Protein AF-0000000070206179 (afdb_homodimer)

Structure (mmCIF, N/CA/C/O backbone):
data_AF-0000000070206179-model_v1
#
loop_
_entity.id
_entity.type
_entity.pdbx_description
1 polymer 'Gastric intrinsic factor'
#
loop_
_atom_site.group_PDB
_atom_site.id
_atom_site.type_symbol
_atom_site.label_atom_id
_atom_site.label_alt_id
_atom_site.label_comp_id
_atom_site.label_asym_id
_atom_site.label_entity_id
_atom_site.label_seq_id
_atom_site.pdbx_PDB_ins_code
_atom_site.Cartn_x
_atom_site.Cartn_y
_atom_site.Cartn_z
_atom_site.occupancy
_atom_site.B_iso_or_equiv
_atom_site.auth_seq_id
_atom_site.auth_comp_id
_atom_site.auth_asym_id
_atom_site.auth_atom_id
_atom_site.pdbx_PDB_model_num
ATOM 1 N N . MET A 1 1 ? -82.312 15.484 5.508 1 25.94 1 MET A N 1
ATOM 2 C CA . MET A 1 1 ? -81.25 15.961 6.418 1 25.94 1 MET A CA 1
ATOM 3 C C . MET A 1 1 ? -79.938 15.32 6.102 1 25.94 1 MET A C 1
ATOM 5 O O . MET A 1 1 ? -79.75 14.102 6.215 1 25.94 1 MET A O 1
ATOM 9 N N . LEU A 1 2 ? -79.25 15.852 5.07 1 30.38 2 LEU A N 1
ATOM 10 C CA . LEU A 1 2 ? -78 15.516 4.398 1 30.38 2 LEU A CA 1
ATOM 11 C C . LEU A 1 2 ? -76.812 15.617 5.359 1 30.38 2 LEU A C 1
ATOM 13 O O . LEU A 1 2 ? -76.562 16.703 5.883 1 30.38 2 LEU A O 1
ATOM 17 N N . LEU A 1 3 ? -76.625 14.547 6.109 1 28.48 3 LEU A N 1
ATOM 18 C CA . LEU A 1 3 ? -75.562 14.422 7.086 1 28.48 3 LEU A CA 1
ATOM 19 C C . LEU A 1 3 ? -74.188 14.633 6.426 1 28.48 3 LEU A C 1
ATOM 21 O O . LEU A 1 3 ? -73.875 13.93 5.473 1 28.48 3 LEU A O 1
ATOM 25 N N . PHE A 1 4 ? -73.812 15.898 6.344 1 29.55 4 PHE A N 1
ATOM 26 C CA . PHE A 1 4 ? -72.5 16.344 5.91 1 29.55 4 PHE A CA 1
ATOM 27 C C . PHE A 1 4 ? -71.375 15.688 6.75 1 29.55 4 PHE A C 1
ATOM 29 O O . PHE A 1 4 ? -71.375 15.852 7.973 1 29.55 4 PHE A O 1
ATOM 36 N N . GLN A 1 5 ? -71.062 14.445 6.434 1 27.23 5 GLN A N 1
ATOM 37 C CA . GLN A 1 5 ? -69.938 13.773 7.062 1 27.23 5 GLN A CA 1
ATOM 38 C C . GLN A 1 5 ? -68.625 14.57 6.879 1 27.23 5 GLN A C 1
ATOM 40 O O . GLN A 1 5 ? -68.188 14.797 5.75 1 27.23 5 GLN A O 1
ATOM 45 N N . CYS A 1 6 ? -68.438 15.641 7.68 1 25.52 6 CYS A N 1
ATOM 46 C CA . CYS A 1 6 ? -67.188 16.406 7.711 1 25.52 6 CYS A CA 1
ATOM 47 C C . CYS A 1 6 ? -66 15.5 7.957 1 25.52 6 CYS A C 1
ATOM 49 O O . CYS A 1 6 ? -65.938 14.836 8.984 1 25.52 6 CYS A O 1
ATOM 51 N N . SER A 1 7 ? -65.562 14.875 6.891 1 27.3 7 SER A N 1
ATOM 52 C CA . SER A 1 7 ? -64.312 14.133 6.988 1 27.3 7 SER A CA 1
ATOM 53 C C . SER A 1 7 ? -63.188 15.016 7.516 1 27.3 7 SER A C 1
ATOM 55 O O . SER A 1 7 ? -62.875 16.031 6.91 1 27.3 7 SER A O 1
ATOM 57 N N . VAL A 1 8 ? -63.094 15.203 8.836 1 27.33 8 VAL A N 1
ATOM 58 C CA . VAL A 1 8 ? -61.969 15.891 9.461 1 27.33 8 VAL A CA 1
ATOM 59 C C . VAL A 1 8 ? -60.656 15.25 9.023 1 27.33 8 VAL A C 1
ATOM 61 O O . VAL A 1 8 ? -60.438 14.055 9.258 1 27.33 8 VAL A O 1
ATOM 64 N N . VAL A 1 9 ? -60.125 15.68 7.887 1 29.03 9 VAL A N 1
ATOM 65 C CA . VAL A 1 9 ? -58.781 15.312 7.504 1 29.03 9 VAL A CA 1
ATOM 66 C C . VAL A 1 9 ? -57.781 15.797 8.562 1 29.03 9 VAL A C 1
ATOM 68 O O . VAL A 1 9 ? -57.688 17 8.836 1 29.03 9 VAL A O 1
ATOM 71 N N . PHE A 1 10 ? -57.625 15.023 9.602 1 27.09 10 PHE A N 1
ATOM 72 C CA . PHE A 1 10 ? -56.531 15.32 10.523 1 27.09 10 PHE A CA 1
ATOM 73 C C . PHE A 1 10 ? -55.188 15.43 9.781 1 27.09 10 PHE A C 1
ATOM 75 O O . PHE A 1 10 ? -54.75 14.477 9.148 1 27.09 10 PHE A O 1
ATOM 82 N N . LEU A 1 11 ? -54.969 16.625 9.281 1 25.97 11 LEU A N 1
ATOM 83 C CA . LEU A 1 11 ? -53.594 16.922 8.883 1 25.97 11 LEU A CA 1
ATOM 84 C C . LEU A 1 11 ? -52.625 16.703 10.039 1 25.97 11 LEU A C 1
ATOM 86 O O . LEU A 1 11 ? -52.688 17.406 11.047 1 25.97 11 LEU A O 1
ATOM 90 N N . ILE A 1 12 ? -52.344 15.477 10.328 1 26.77 12 ILE A N 1
ATOM 91 C CA . ILE A 1 12 ? -51.219 15.281 11.25 1 26.77 12 ILE A CA 1
ATOM 92 C C . ILE A 1 12 ? -50 16.016 10.734 1 26.77 12 ILE A C 1
ATOM 94 O O . ILE A 1 12 ? -49.469 15.688 9.672 1 26.77 12 ILE A O 1
ATOM 98 N N . VAL A 1 13 ? -50 17.312 10.969 1 27.88 13 VAL A N 1
ATOM 99 C CA . VAL A 1 13 ? -48.688 17.969 10.867 1 27.88 13 VAL A CA 1
ATOM 100 C C . VAL A 1 13 ? -47.656 17.234 11.727 1 27.88 13 VAL A C 1
ATOM 102 O O . VAL A 1 13 ? -47.781 17.203 12.953 1 27.88 13 VAL A O 1
ATOM 105 N N . VAL A 1 14 ? -47.281 16.094 11.305 1 27.41 14 VAL A N 1
ATOM 106 C CA . VAL A 1 14 ? -46.094 15.562 11.977 1 27.41 14 VAL A CA 1
ATOM 107 C C . VAL A 1 14 ? -45.031 16.641 12.055 1 27.41 14 VAL A C 1
ATOM 109 O O . VAL A 1 14 ? -44.531 17.125 11.031 1 27.41 14 VAL A O 1
ATOM 112 N N . TYR A 1 15 ? -45.156 17.547 12.977 1 25.91 15 TYR A N 1
ATOM 113 C CA . TYR A 1 15 ? -43.969 18.281 13.375 1 25.91 15 TYR A CA 1
ATOM 114 C C . TYR A 1 15 ? -42.75 17.359 13.414 1 25.91 15 TYR A C 1
ATOM 116 O O . TYR A 1 15 ? -42.688 16.422 14.219 1 25.91 15 TYR A O 1
ATOM 124 N N . THR A 1 16 ? -42.375 16.891 12.266 1 28.03 16 THR A N 1
ATOM 125 C CA . THR A 1 16 ? -41 16.359 12.359 1 28.03 16 THR A CA 1
ATOM 126 C C . THR A 1 16 ? -40.125 17.281 13.203 1 28.03 16 THR A C 1
ATOM 128 O O . THR A 1 16 ? -40.062 18.484 12.953 1 28.03 16 THR A O 1
ATOM 131 N N . ASN A 1 17 ? -40.156 17.109 14.492 1 27.61 17 ASN A N 1
ATOM 132 C CA . ASN A 1 17 ? -39.125 17.656 15.391 1 27.61 17 ASN A CA 1
ATOM 133 C C . ASN A 1 17 ? -37.906 18.125 14.625 1 27.61 17 ASN A C 1
ATOM 135 O O . ASN A 1 17 ? -37.469 17.484 13.672 1 27.61 17 ASN A O 1
ATOM 139 N N . CYS A 1 18 ? -37.656 19.422 14.617 1 27.5 18 CYS A N 1
ATOM 140 C CA . CYS A 1 18 ? -36.531 20.25 14.203 1 27.5 18 CYS A CA 1
ATOM 141 C C . CYS A 1 18 ? -35.219 19.469 14.219 1 27.5 18 CYS A C 1
ATOM 143 O O . CYS A 1 18 ? -35.125 18.422 14.883 1 27.5 18 CYS A O 1
ATOM 145 N N . CYS A 1 19 ? -34.219 19.984 13.438 1 31.38 19 CYS A N 1
ATOM 146 C CA . CYS A 1 19 ? -32.781 19.766 13.312 1 31.38 19 CYS A CA 1
ATOM 147 C C . CYS A 1 19 ? -32.156 19.516 14.672 1 31.38 19 CYS A C 1
ATOM 149 O O . CYS A 1 19 ? -32.188 20.375 15.547 1 31.38 19 CYS A O 1
ATOM 151 N N . CYS A 1 20 ? -32.438 18.609 15.445 1 34.16 20 CYS A N 1
ATOM 152 C CA . CYS A 1 20 ? -31.641 18.281 16.625 1 34.16 20 CYS A CA 1
ATOM 153 C C . CYS A 1 20 ? -30.328 19.047 16.609 1 34.16 20 CYS A C 1
ATOM 155 O O . CYS A 1 20 ? -29.797 19.391 15.547 1 34.16 20 CYS A O 1
ATOM 157 N N . GLY A 1 21 ? -30.031 19.891 17.672 1 37.06 21 GLY A N 1
ATOM 158 C CA . GLY A 1 21 ? -28.875 20.688 18.062 1 37.06 21 GLY A CA 1
ATOM 159 C C . GLY A 1 21 ? -27.562 20.141 17.516 1 37.06 21 GLY A C 1
ATOM 160 O O . GLY A 1 21 ? -26.719 19.656 18.266 1 37.06 21 GLY A O 1
ATOM 161 N N . ALA A 1 22 ? -27.562 19.359 16.531 1 45.44 22 ALA A N 1
ATOM 162 C CA . ALA A 1 22 ? -26.25 18.969 16.016 1 45.44 22 ALA A CA 1
ATOM 163 C C . ALA A 1 22 ? -25.312 20.156 15.906 1 45.44 22 ALA A C 1
ATOM 165 O O . ALA A 1 22 ? -25.75 21.281 15.625 1 45.44 22 ALA A O 1
ATOM 166 N N . ASP A 1 23 ? -24.219 20.266 16.688 1 65.12 23 ASP A N 1
ATOM 167 C CA . ASP A 1 23 ? -23.141 21.25 16.578 1 65.12 23 ASP A CA 1
ATOM 168 C C . ASP A 1 23 ? -23.016 21.75 15.133 1 65.12 23 ASP A C 1
ATOM 170 O O . ASP A 1 23 ? -22.922 20.953 14.195 1 65.12 23 ASP A O 1
ATOM 174 N N . PRO A 1 24 ? -23.594 23.062 14.883 1 75.19 24 PRO A N 1
ATOM 175 C CA . PRO A 1 24 ? -23.562 23.641 13.539 1 75.19 24 PRO A CA 1
ATOM 176 C C . PRO A 1 24 ? -22.25 23.359 12.805 1 75.19 24 PRO A C 1
ATOM 178 O O . PRO A 1 24 ? -22.234 23.328 11.57 1 75.19 24 PRO A O 1
ATOM 181 N N . ASN A 1 25 ? -21.266 23.141 13.586 1 89.31 25 ASN A N 1
ATOM 182 C CA . ASN A 1 25 ? -19.984 22.906 12.922 1 89.31 25 ASN A CA 1
ATOM 183 C C . ASN A 1 25 ? -19.938 21.516 12.297 1 89.31 25 ASN A C 1
ATOM 185 O O . ASN A 1 25 ? -19.172 21.281 11.359 1 89.31 25 ASN A O 1
ATOM 189 N N . THR A 1 26 ? -20.812 20.609 12.82 1 83.25 26 THR A N 1
ATOM 190 C CA . THR A 1 26 ? -20.781 19.219 12.352 1 83.25 26 THR A CA 1
ATOM 191 C C . THR A 1 26 ? -21.188 19.141 10.875 1 83.25 26 THR A C 1
ATOM 193 O O . THR A 1 26 ? -20.562 18.422 10.094 1 83.25 26 THR A O 1
ATOM 196 N N . ALA A 1 27 ? -22.188 19.922 10.516 1 80.69 27 ALA A N 1
ATOM 197 C CA . ALA A 1 27 ? -22.625 19.938 9.125 1 80.69 27 ALA A CA 1
ATOM 198 C C . ALA A 1 27 ? -21.516 20.453 8.203 1 80.69 27 ALA A C 1
ATOM 200 O O . ALA A 1 27 ? -21.297 19.891 7.125 1 80.69 27 ALA A O 1
ATOM 201 N N . ALA A 1 28 ? -20.891 21.531 8.609 1 88.12 28 ALA A N 1
ATOM 202 C CA . ALA A 1 28 ? -19.797 22.094 7.816 1 88.12 28 ALA A CA 1
ATOM 203 C C . ALA A 1 28 ? -18.656 21.094 7.684 1 88.12 28 ALA A C 1
ATOM 205 O O . ALA A 1 28 ? -18.062 20.953 6.609 1 88.12 28 ALA A O 1
ATOM 206 N N . ILE A 1 29 ? -18.344 20.375 8.766 1 90.31 29 ILE A N 1
ATOM 207 C CA . ILE A 1 29 ? -17.281 19.375 8.773 1 90.31 29 ILE A CA 1
ATOM 208 C C . ILE A 1 29 ? -17.625 18.266 7.793 1 90.31 29 ILE A C 1
ATOM 210 O O . ILE A 1 29 ? -16.766 17.828 7.016 1 90.31 29 ILE A O 1
ATOM 214 N N . GLN A 1 30 ? -18.859 17.844 7.746 1 84.94 30 GLN A N 1
ATOM 215 C CA . GLN A 1 30 ? -19.281 16.766 6.855 1 84.94 30 GLN A CA 1
ATOM 216 C C . GLN A 1 30 ? -19.172 17.188 5.395 1 84.94 30 GLN A C 1
ATOM 218 O O . GLN A 1 30 ? -18.734 16.422 4.547 1 84.94 30 GLN A O 1
ATOM 223 N N . VAL A 1 31 ? -19.547 18.438 5.18 1 83.31 31 VAL A N 1
ATOM 224 C CA . VAL A 1 31 ? -19.453 18.953 3.822 1 83.31 31 VAL A CA 1
ATOM 225 C C . VAL A 1 31 ? -18 19 3.383 1 83.31 31 VAL A C 1
ATOM 227 O O . VAL A 1 31 ? -17.656 18.547 2.285 1 83.31 31 VAL A O 1
ATOM 230 N N . GLY A 1 32 ? -17.156 19.547 4.238 1 89.06 32 GLY A N 1
ATOM 231 C CA . GLY A 1 32 ? -15.742 19.609 3.924 1 89.06 32 GLY A CA 1
ATOM 232 C C . GLY A 1 32 ? -15.102 18.25 3.738 1 89.06 32 GLY A C 1
ATOM 233 O O . GLY A 1 32 ? -14.328 18.047 2.801 1 89.06 32 GLY A O 1
ATOM 234 N N . ALA A 1 33 ? -15.43 17.281 4.637 1 89.31 33 ALA A N 1
ATOM 235 C CA . ALA A 1 33 ? -14.898 15.93 4.551 1 89.31 33 ALA A CA 1
ATOM 236 C C . ALA A 1 33 ? -15.328 15.258 3.252 1 89.31 33 ALA A C 1
ATOM 238 O O . ALA A 1 33 ? -14.516 14.602 2.588 1 89.31 33 ALA A O 1
ATOM 239 N N . LYS A 1 34 ? -16.578 15.414 2.93 1 84.31 34 LYS A N 1
ATOM 240 C CA . LYS A 1 34 ? -17.094 14.828 1.696 1 84.31 34 LYS A CA 1
ATOM 241 C C . LYS A 1 34 ? -16.375 15.391 0.474 1 84.31 34 LYS A C 1
ATOM 243 O O . LYS A 1 34 ? -16.031 14.641 -0.443 1 84.31 34 LYS A O 1
ATOM 248 N N . GLU A 1 35 ? -16.188 16.719 0.478 1 85.31 35 GLU A N 1
ATOM 249 C CA . GLU A 1 35 ? -15.469 17.344 -0.625 1 85.31 35 GLU A CA 1
ATOM 250 C C . GLU A 1 35 ? -14.047 16.812 -0.733 1 85.31 35 GLU A C 1
ATOM 252 O O . GLU A 1 35 ? -13.555 16.547 -1.833 1 85.31 35 GLU A O 1
ATOM 257 N N . LEU A 1 36 ? -13.375 16.703 0.398 1 90.5 36 LEU A N 1
ATOM 258 C CA . LEU A 1 36 ? -12.016 16.188 0.427 1 90.5 36 LEU A CA 1
ATOM 259 C C . LEU A 1 36 ? -11.984 14.742 -0.089 1 90.5 36 LEU A C 1
ATOM 261 O O . LEU A 1 36 ? -11.125 14.398 -0.91 1 90.5 36 LEU A O 1
ATOM 265 N N . LEU A 1 37 ? -12.906 13.914 0.321 1 89.06 37 LEU A N 1
ATOM 266 C CA . LEU A 1 37 ? -12.961 12.508 -0.083 1 89.06 37 LEU A CA 1
ATOM 267 C C . LEU A 1 37 ? -13.266 12.383 -1.571 1 89.06 37 LEU A C 1
ATOM 269 O O . LEU A 1 37 ? -12.695 11.539 -2.258 1 89.06 37 LEU A O 1
ATOM 273 N N . ASN A 1 38 ? -14.078 13.203 -2.109 1 82.81 38 ASN A N 1
ATOM 274 C CA . ASN A 1 38 ? -14.445 13.172 -3.521 1 82.81 38 ASN A CA 1
ATOM 275 C C . ASN A 1 38 ? -13.297 13.641 -4.41 1 82.81 38 ASN A C 1
ATOM 277 O O . ASN A 1 38 ? -13.297 13.391 -5.617 1 82.81 38 ASN A O 1
ATOM 281 N N . SER A 1 39 ? -12.344 14.312 -3.752 1 84.88 39 SER A N 1
ATOM 282 C CA . SER A 1 39 ? -11.242 14.844 -4.539 1 84.88 39 SER A CA 1
ATOM 283 C C . SER A 1 39 ? -10.18 13.773 -4.789 1 84.88 39 SER A C 1
ATOM 285 O O . SER A 1 39 ? -9.227 14 -5.543 1 84.88 39 SER A O 1
ATOM 287 N N . ARG A 1 40 ? -10.344 12.57 -4.227 1 88.12 40 ARG A N 1
ATOM 288 C CA . ARG A 1 40 ? -9.391 11.477 -4.418 1 88.12 40 ARG A CA 1
ATOM 289 C C . ARG A 1 40 ? -9.359 11.031 -5.875 1 88.12 40 ARG A C 1
ATOM 291 O O . ARG A 1 40 ? -10.391 11 -6.543 1 88.12 40 ARG A O 1
ATOM 298 N N . LYS A 1 41 ? -8.195 10.773 -6.297 1 85.56 41 LYS A N 1
ATOM 299 C CA . LYS A 1 41 ? -7.957 10.039 -7.535 1 85.56 41 LYS A CA 1
ATOM 300 C C . LYS A 1 41 ? -7.297 8.688 -7.258 1 85.56 41 LYS A C 1
ATOM 302 O O . LYS A 1 41 ? -6.219 8.633 -6.66 1 85.56 41 LYS A O 1
ATOM 307 N N . ASN A 1 42 ? -7.945 7.602 -7.711 1 87.62 42 ASN A N 1
ATOM 308 C CA . ASN A 1 42 ? -7.469 6.254 -7.422 1 87.62 42 ASN A CA 1
ATOM 309 C C . ASN A 1 42 ? -7.211 6.059 -5.934 1 87.62 42 ASN A C 1
ATOM 311 O O . ASN A 1 42 ? -6.133 5.598 -5.539 1 87.62 42 ASN A O 1
ATOM 315 N N . TRP A 1 43 ? -8.109 6.664 -5.129 1 91.06 43 TRP A N 1
ATOM 316 C CA . TRP A 1 43 ? -8.188 6.484 -3.684 1 91.06 43 TRP A CA 1
ATOM 317 C C . TRP A 1 43 ? -7.043 7.203 -2.977 1 91.06 43 TRP A C 1
ATOM 319 O O . TRP A 1 43 ? -6.742 6.91 -1.817 1 91.06 43 TRP A O 1
ATOM 329 N N . SER A 1 44 ? -6.352 8.078 -3.625 1 94.31 44 SER A N 1
ATOM 330 C CA . SER A 1 44 ? -5.23 8.867 -3.119 1 94.31 44 SER A CA 1
ATOM 331 C C . SER A 1 44 ? -5.426 10.352 -3.406 1 94.31 44 SER A C 1
ATOM 333 O O . SER A 1 44 ? -6.195 10.727 -4.293 1 94.31 44 SER A O 1
ATOM 335 N N . TRP A 1 45 ? -4.805 11.195 -2.625 1 92.44 45 TRP A N 1
ATOM 336 C CA . TRP A 1 45 ? -4.891 12.641 -2.848 1 92.44 45 TRP A CA 1
ATOM 337 C C . TRP A 1 45 ? -3.643 13.148 -3.561 1 92.44 45 TRP A C 1
ATOM 339 O O . TRP A 1 45 ? -3.451 14.359 -3.697 1 92.44 45 TRP A O 1
ATOM 349 N N . GLY A 1 46 ? -2.76 12.195 -3.936 1 86.5 46 GLY A N 1
ATOM 350 C CA . GLY A 1 46 ? -1.579 12.586 -4.688 1 86.5 46 GLY A CA 1
ATOM 351 C C . GLY A 1 46 ? -0.315 12.609 -3.848 1 86.5 46 GLY A C 1
ATOM 352 O O . GLY A 1 46 ? -0.354 12.312 -2.652 1 86.5 46 GLY A O 1
ATOM 353 N N . SER A 1 47 ? 0.752 12.984 -4.438 1 84.12 47 SER A N 1
ATOM 354 C CA . SER A 1 47 ? 2.072 12.898 -3.816 1 84.12 47 SER A CA 1
ATOM 355 C C . SER A 1 47 ? 2.184 13.852 -2.631 1 84.12 47 SER A C 1
ATOM 357 O O . SER A 1 47 ? 1.861 15.039 -2.744 1 84.12 47 SER A O 1
ATOM 359 N N . TYR A 1 48 ? 2.568 13.344 -1.504 1 87.69 48 TYR A N 1
ATOM 360 C CA . TYR A 1 48 ? 2.902 14.078 -0.285 1 87.69 48 TYR A CA 1
ATOM 361 C C . TYR A 1 48 ? 1.657 14.703 0.334 1 87.69 48 TYR A C 1
ATOM 363 O O . TYR A 1 48 ? 1.759 15.578 1.198 1 87.69 48 TYR A O 1
ATOM 371 N N . ALA A 1 49 ? 0.487 14.273 -0.143 1 91.56 49 ALA A N 1
ATOM 372 C CA . ALA A 1 49 ? -0.739 14.93 0.31 1 91.56 49 ALA A CA 1
ATOM 373 C C . ALA A 1 49 ? -1.576 13.984 1.17 1 91.56 49 ALA A C 1
ATOM 375 O O . ALA A 1 49 ? -2.488 14.422 1.876 1 91.56 49 ALA A O 1
ATOM 376 N N . ASN A 1 50 ? -1.252 12.742 1.136 1 96.69 50 ASN A N 1
ATOM 377 C CA . ASN A 1 50 ? -2.094 11.75 1.797 1 96.69 50 ASN A CA 1
ATOM 378 C C . ASN A 1 50 ? -2.141 11.969 3.307 1 96.69 50 ASN A C 1
ATOM 380 O O . ASN A 1 50 ? -3.213 11.914 3.912 1 96.69 50 ASN A O 1
ATOM 384 N N . ALA A 1 51 ? -1.011 12.242 3.895 1 97.81 51 ALA A N 1
ATOM 385 C CA . ALA A 1 51 ? -0.956 12.445 5.34 1 97.81 51 ALA A CA 1
ATOM 386 C C . ALA A 1 51 ? -1.771 13.664 5.758 1 97.81 51 ALA A C 1
ATOM 388 O O . ALA A 1 51 ? -2.463 13.633 6.777 1 97.81 51 ALA A O 1
ATOM 389 N N . GLU A 1 52 ? -1.66 14.734 4.977 1 95.88 52 GLU A N 1
ATOM 390 C CA . GLU A 1 52 ? -2.416 15.953 5.273 1 95.88 52 GLU A CA 1
ATOM 391 C C . GLU A 1 52 ? -3.918 15.68 5.273 1 95.88 52 GLU A C 1
ATOM 393 O O . GLU A 1 52 ? -4.625 16.078 6.199 1 95.88 52 GLU A O 1
ATOM 398 N N . ALA A 1 53 ? -4.34 15.008 4.242 1 96.62 53 ALA A N 1
ATOM 399 C CA . ALA A 1 53 ? -5.762 14.688 4.109 1 96.62 53 ALA A CA 1
ATOM 400 C C . ALA A 1 53 ? -6.234 13.805 5.254 1 96.62 53 ALA A C 1
ATOM 402 O O . ALA A 1 53 ? -7.266 14.078 5.875 1 96.62 53 ALA A O 1
ATOM 403 N N . ILE A 1 54 ? -5.48 12.82 5.562 1 98.25 54 ILE A N 1
ATOM 404 C CA . ILE A 1 54 ? -5.859 11.844 6.57 1 98.25 54 ILE A CA 1
ATOM 405 C C . ILE A 1 54 ? -5.871 12.5 7.949 1 98.25 54 ILE A C 1
ATOM 407 O O . ILE A 1 54 ? -6.785 12.273 8.742 1 98.25 54 ILE A O 1
ATOM 411 N N . LEU A 1 55 ? -4.883 13.32 8.227 1 98.06 55 LEU A N 1
ATOM 412 C CA . LEU A 1 55 ? -4.863 14.047 9.492 1 98.06 55 LEU A CA 1
ATOM 413 C C . LEU A 1 55 ? -6.078 14.961 9.617 1 98.06 55 LEU A C 1
ATOM 415 O O . LEU A 1 55 ? -6.699 15.031 10.68 1 98.06 55 LEU A O 1
ATOM 419 N N . GLY A 1 56 ? -6.406 15.664 8.516 1 97.38 56 GLY A N 1
ATOM 420 C CA . GLY A 1 56 ? -7.594 16.5 8.531 1 97.38 56 GLY A CA 1
ATOM 421 C C . GLY A 1 56 ? -8.867 15.734 8.844 1 97.38 56 GLY A C 1
ATOM 422 O O . GLY A 1 56 ? -9.672 16.172 9.664 1 97.38 56 GLY A O 1
ATOM 423 N N . LEU A 1 57 ? -8.992 14.594 8.219 1 96.38 57 LEU A N 1
ATOM 424 C CA . LEU A 1 57 ? -10.172 13.766 8.414 1 96.38 57 LEU A CA 1
ATOM 425 C C . LEU A 1 57 ? -10.219 13.195 9.828 1 96.38 57 LEU A C 1
ATOM 427 O O . LEU A 1 57 ? -11.258 13.25 10.492 1 96.38 57 LEU A O 1
ATOM 431 N N . MET A 1 58 ? -9.109 12.75 10.336 1 96.69 58 MET A N 1
ATOM 432 C CA . MET A 1 58 ? -9.039 12.062 11.625 1 96.69 58 MET A CA 1
ATOM 433 C C . MET A 1 58 ? -9.195 13.055 12.773 1 96.69 58 MET A C 1
ATOM 435 O O . MET A 1 58 ? -9.844 12.75 13.773 1 96.69 58 MET A O 1
ATOM 439 N N . LEU A 1 59 ? -8.562 14.195 12.641 1 97.25 59 LEU A N 1
ATOM 440 C CA . LEU A 1 59 ? -8.68 15.203 13.688 1 97.25 59 LEU A CA 1
ATOM 441 C C . LEU A 1 59 ? -10.102 15.758 13.75 1 97.25 59 LEU A C 1
ATOM 443 O O . LEU A 1 59 ? -10.578 16.125 14.828 1 97.25 59 LEU A O 1
ATOM 447 N N . ALA A 1 60 ? -10.766 15.781 12.594 1 94.31 60 ALA A N 1
ATOM 448 C CA . ALA A 1 60 ? -12.148 16.25 12.562 1 94.31 60 ALA A CA 1
ATOM 449 C C . ALA A 1 60 ? -13.102 15.188 13.109 1 94.31 60 ALA A C 1
ATOM 451 O O . ALA A 1 60 ? -14.109 15.516 13.742 1 94.31 60 ALA A O 1
ATOM 452 N N . ASN A 1 61 ? -12.852 13.969 12.797 1 90.12 61 ASN A N 1
ATOM 453 C CA . ASN A 1 61 ? -13.602 12.789 13.211 1 90.12 61 ASN A CA 1
ATOM 454 C C . ASN A 1 61 ? -12.695 11.586 13.43 1 90.12 61 ASN A C 1
ATOM 456 O O . ASN A 1 61 ? -12.359 10.875 12.484 1 90.12 61 ASN A O 1
ATOM 460 N N . ASP A 1 62 ? -12.375 11.281 14.672 1 89.31 62 ASP A N 1
ATOM 461 C CA . ASP A 1 62 ? -11.344 10.281 14.961 1 89.31 62 ASP A CA 1
ATOM 462 C C . ASP A 1 62 ? -11.859 8.875 14.695 1 89.31 62 ASP A C 1
ATOM 464 O O . ASP A 1 62 ? -11.141 7.895 14.891 1 89.31 62 ASP A O 1
ATOM 468 N N . THR A 1 63 ? -13.148 8.742 14.148 1 83.56 63 THR A N 1
ATOM 469 C CA . THR A 1 63 ? -13.688 7.438 13.789 1 83.56 63 THR A CA 1
ATOM 470 C C . THR A 1 63 ? -13.758 7.281 12.273 1 83.56 63 THR A C 1
ATOM 472 O O . THR A 1 63 ? -14.344 6.324 11.766 1 83.56 63 THR A O 1
ATOM 475 N N . TRP A 1 64 ? -13.234 8.289 11.656 1 91.81 64 TRP A N 1
ATOM 476 C CA . TRP A 1 64 ? -13.273 8.203 10.203 1 91.81 64 TRP A CA 1
ATOM 477 C C . TRP A 1 64 ? -12.594 6.934 9.711 1 91.81 64 TRP A C 1
ATOM 479 O O . TRP A 1 64 ? -13.125 6.23 8.844 1 91.81 64 TRP A O 1
ATOM 489 N N . TYR A 1 65 ? -11.383 6.66 10.211 1 94.75 65 TYR A N 1
ATOM 490 C CA . TYR A 1 65 ? -10.664 5.449 9.828 1 94.75 65 TYR A CA 1
ATOM 491 C C . TYR A 1 65 ? -11.18 4.242 10.602 1 94.75 65 TYR A C 1
ATOM 493 O O . TYR A 1 65 ? -11.219 4.258 11.836 1 94.75 65 TYR A O 1
ATOM 501 N N . ARG A 1 66 ? -11.555 3.305 9.844 1 85.44 66 ARG A N 1
ATOM 502 C CA . ARG A 1 66 ? -11.969 2.021 10.398 1 85.44 66 ARG A CA 1
ATOM 503 C C . ARG A 1 66 ? -11.328 0.864 9.641 1 85.44 66 ARG A C 1
ATOM 505 O O . ARG A 1 66 ? -11.375 0.823 8.406 1 85.44 66 ARG A O 1
ATOM 512 N N . LYS A 1 67 ? -10.852 -0.071 10.266 1 88.62 67 LYS A N 1
ATOM 513 C CA . LYS A 1 67 ? -10.125 -1.181 9.664 1 88.62 67 LYS A CA 1
ATOM 514 C C . LYS A 1 67 ? -11.055 -2.078 8.859 1 88.62 67 LYS A C 1
ATOM 516 O O . LYS A 1 67 ? -10.609 -2.812 7.973 1 88.62 67 LYS A O 1
ATOM 521 N N . ASP A 1 68 ? -12.32 -2.076 9.195 1 82.62 68 ASP A N 1
ATOM 522 C CA . ASP A 1 68 ? -13.273 -2.945 8.516 1 82.62 68 ASP A CA 1
ATOM 523 C C . ASP A 1 68 ? -13.969 -2.205 7.379 1 82.62 68 ASP A C 1
ATOM 525 O O . ASP A 1 68 ? -14.891 -2.742 6.754 1 82.62 68 ASP A O 1
ATOM 529 N N . ASP A 1 69 ? -13.594 -0.982 7.16 1 87.5 69 ASP A N 1
ATOM 530 C CA . ASP A 1 69 ? -14.156 -0.168 6.09 1 87.5 69 ASP A CA 1
ATOM 531 C C . ASP A 1 69 ? -13.148 0.028 4.961 1 87.5 69 ASP A C 1
ATOM 533 O O . ASP A 1 69 ? -12.227 0.842 5.078 1 87.5 69 ASP A O 1
ATOM 537 N N . ALA A 1 70 ? -13.359 -0.643 3.803 1 89.81 70 ALA A N 1
ATOM 538 C CA . ALA A 1 70 ? -12.414 -0.632 2.691 1 89.81 70 ALA A CA 1
ATOM 539 C C . ALA A 1 70 ? -12.188 0.786 2.172 1 89.81 70 ALA A C 1
ATOM 541 O O . ALA A 1 70 ? -11.086 1.131 1.737 1 89.81 70 ALA A O 1
ATOM 542 N N . ASP A 1 71 ? -13.164 1.658 2.324 1 87.56 71 ASP A N 1
ATOM 543 C CA . ASP A 1 71 ? -13.102 2.996 1.743 1 87.56 71 ASP A CA 1
ATOM 544 C C . ASP A 1 71 ? -12.102 3.875 2.492 1 87.56 71 ASP A C 1
ATOM 546 O O . ASP A 1 71 ? -11.492 4.77 1.903 1 87.56 71 ASP A O 1
ATOM 550 N N . SER A 1 72 ? -11.977 3.668 3.783 1 93.06 72 SER A N 1
ATOM 551 C CA . SER A 1 72 ? -10.977 4.434 4.527 1 93.06 72 SER A CA 1
ATOM 552 C C . SER A 1 72 ? -9.617 3.742 4.504 1 93.06 72 SER A C 1
ATOM 554 O O . SER A 1 72 ? -8.586 4.402 4.43 1 93.06 72 SER A O 1
ATOM 556 N N . VAL A 1 73 ? -9.648 2.389 4.438 1 96.19 73 VAL A N 1
ATOM 557 C CA . VAL A 1 73 ? -8.414 1.618 4.477 1 96.19 73 VAL A CA 1
ATOM 558 C C . VAL A 1 73 ? -7.609 1.863 3.203 1 96.19 73 VAL A C 1
ATOM 560 O O . VAL A 1 73 ? -6.383 1.982 3.248 1 96.19 73 VAL A O 1
ATOM 563 N N . VAL A 1 74 ? -8.344 2.006 2.078 1 96.31 74 VAL A N 1
ATOM 564 C CA . VAL A 1 74 ? -7.68 2.131 0.784 1 96.31 74 VAL A CA 1
ATOM 565 C C . VAL A 1 74 ? -6.836 3.404 0.755 1 96.31 74 VAL A C 1
ATOM 567 O O . VAL A 1 74 ? -5.738 3.418 0.19 1 96.31 74 VAL A O 1
ATOM 570 N N . SER A 1 75 ? -7.285 4.441 1.374 1 97.31 75 SER A N 1
ATOM 571 C CA . SER A 1 75 ? -6.551 5.699 1.368 1 97.31 75 SER A CA 1
ATOM 572 C C . SER A 1 75 ? -5.379 5.66 2.348 1 97.31 75 SER A C 1
ATOM 574 O O . SER A 1 75 ? -4.328 6.246 2.09 1 97.31 75 SER A O 1
ATOM 576 N N . VAL A 1 76 ? -5.574 5.039 3.488 1 98.19 76 VAL A N 1
ATOM 577 C CA . VAL A 1 76 ? -4.477 4.863 4.434 1 98.19 76 VAL A CA 1
ATOM 578 C C . VAL A 1 76 ? -3.389 3.992 3.811 1 98.19 76 VAL A C 1
ATOM 580 O O . VAL A 1 76 ? -2.197 4.281 3.947 1 98.19 76 VAL A O 1
ATOM 583 N N . GLN A 1 77 ? -3.822 2.951 3.098 1 98.38 77 GLN A N 1
ATOM 584 C CA . GLN A 1 77 ? -2.861 2.104 2.398 1 98.38 77 GLN A CA 1
ATOM 585 C C . GLN A 1 77 ? -2.127 2.887 1.313 1 98.38 77 GLN A C 1
ATOM 587 O O . GLN A 1 77 ? -0.942 2.652 1.066 1 98.38 77 GLN A O 1
ATOM 592 N N . ALA A 1 78 ? -2.855 3.762 0.629 1 98.12 78 ALA A N 1
ATOM 593 C CA . ALA A 1 78 ? -2.195 4.605 -0.364 1 98.12 78 ALA A CA 1
ATOM 594 C C . ALA A 1 78 ? -1.07 5.418 0.269 1 98.12 78 ALA A C 1
ATOM 596 O O . ALA A 1 78 ? -0 5.578 -0.324 1 98.12 78 ALA A O 1
ATOM 597 N N . MET A 1 79 ? -1.296 5.918 1.443 1 98.44 79 MET A N 1
ATOM 598 C CA . MET A 1 79 ? -0.259 6.633 2.184 1 98.44 79 MET A CA 1
ATOM 599 C C . MET A 1 79 ? 0.918 5.715 2.494 1 98.44 79 MET A C 1
ATOM 601 O O . MET A 1 79 ? 2.076 6.102 2.32 1 98.44 79 MET A O 1
ATOM 605 N N . HIS A 1 80 ? 0.608 4.473 2.971 1 98.56 80 HIS A N 1
ATOM 606 C CA . HIS A 1 80 ? 1.663 3.514 3.275 1 98.56 80 HIS A CA 1
ATOM 607 C C . HIS A 1 80 ? 2.492 3.195 2.035 1 98.56 80 HIS A C 1
ATOM 609 O O . HIS A 1 80 ? 3.723 3.141 2.104 1 98.56 80 HIS A O 1
ATOM 615 N N . ILE A 1 81 ? 1.781 3.002 0.939 1 98.44 81 ILE A N 1
ATOM 616 C CA . ILE A 1 81 ? 2.438 2.66 -0.318 1 98.44 81 ILE A CA 1
ATOM 617 C C . ILE A 1 81 ? 3.369 3.795 -0.738 1 98.44 81 ILE A C 1
ATOM 619 O O . ILE A 1 81 ? 4.516 3.553 -1.124 1 98.44 81 ILE A O 1
ATOM 623 N N . GLU A 1 82 ? 2.916 5.039 -0.638 1 97 82 GLU A N 1
ATOM 624 C CA . GLU A 1 82 ? 3.732 6.195 -0.989 1 97 82 GLU A CA 1
ATOM 625 C C . GLU A 1 82 ? 5.016 6.238 -0.167 1 97 82 GLU A C 1
ATOM 627 O O . GLU A 1 82 ? 6.105 6.438 -0.713 1 97 82 GLU A O 1
ATOM 632 N N . LEU A 1 83 ? 4.875 6.031 1.073 1 97.94 83 LEU A N 1
ATOM 633 C CA . LEU A 1 83 ? 6.016 6.117 1.978 1 97.94 83 LEU A CA 1
ATOM 634 C C . LEU A 1 83 ? 6.957 4.934 1.781 1 97.94 83 LEU A C 1
ATOM 636 O O . LEU A 1 83 ? 8.18 5.109 1.744 1 97.94 83 LEU A O 1
ATOM 640 N N . LEU A 1 84 ? 6.43 3.748 1.628 1 98.06 84 LEU A N 1
ATOM 641 C CA . LEU A 1 84 ? 7.246 2.555 1.428 1 98.06 84 LEU A CA 1
ATOM 642 C C . LEU A 1 84 ? 7.984 2.619 0.094 1 98.06 84 LEU A C 1
ATOM 644 O O . LEU A 1 84 ? 9.125 2.162 -0.011 1 98.06 84 LEU A O 1
ATOM 648 N N . ALA A 1 85 ? 7.289 3.123 -0.93 1 96.88 85 ALA A N 1
ATOM 649 C CA . ALA A 1 85 ? 7.961 3.318 -2.211 1 96.88 85 ALA A CA 1
ATOM 650 C C . ALA A 1 85 ? 9.164 4.242 -2.062 1 96.88 85 ALA A C 1
ATOM 652 O O . ALA A 1 85 ? 10.242 3.951 -2.586 1 96.88 85 ALA A O 1
ATOM 653 N N . ALA A 1 86 ? 9 5.309 -1.346 1 95.25 86 ALA A N 1
ATOM 654 C CA . ALA A 1 86 ? 10.102 6.238 -1.104 1 95.25 86 ALA A CA 1
ATOM 655 C C . ALA A 1 86 ? 11.219 5.566 -0.313 1 95.25 86 ALA A C 1
ATOM 657 O O . ALA A 1 86 ? 12.398 5.695 -0.657 1 95.25 86 ALA A O 1
ATOM 658 N N . LEU A 1 87 ? 10.852 4.812 0.736 1 96.69 87 LEU A N 1
ATOM 659 C CA . LEU A 1 87 ? 11.812 4.121 1.586 1 96.69 87 LEU A CA 1
ATOM 660 C C . LEU A 1 87 ? 12.586 3.074 0.791 1 96.69 87 LEU A C 1
ATOM 662 O O . LEU A 1 87 ? 13.766 2.82 1.068 1 96.69 87 LEU A O 1
ATOM 666 N N . SER A 1 88 ? 11.891 2.455 -0.181 1 93.44 88 SER A N 1
ATOM 667 C CA . SER A 1 88 ? 12.531 1.406 -0.971 1 93.44 88 SER A CA 1
ATOM 668 C C . SER A 1 88 ? 13.609 1.979 -1.882 1 93.44 88 SER A C 1
ATOM 670 O O . SER A 1 88 ? 14.523 1.262 -2.303 1 93.44 88 SER A O 1
ATOM 672 N N . ARG A 1 89 ? 13.523 3.25 -2.178 1 90.5 89 ARG A N 1
ATOM 673 C CA . ARG A 1 89 ? 14.516 3.916 -3.02 1 90.5 89 ARG A CA 1
ATOM 674 C C . ARG A 1 89 ? 15.609 4.562 -2.176 1 90.5 89 ARG A C 1
ATOM 676 O O . ARG A 1 89 ? 16.781 4.582 -2.57 1 90.5 89 ARG A O 1
ATOM 683 N N . ASN A 1 90 ? 15.211 5.121 -1.052 1 91.06 90 ASN A N 1
ATOM 684 C CA . ASN A 1 90 ? 16.094 5.781 -0.1 1 91.06 90 ASN A CA 1
ATOM 685 C C . ASN A 1 90 ? 15.672 5.512 1.341 1 91.06 90 ASN A C 1
ATOM 687 O O . ASN A 1 90 ? 14.773 6.176 1.861 1 91.06 90 ASN A O 1
ATOM 691 N N . SER A 1 91 ? 16.422 4.625 2.016 1 90.31 91 SER A N 1
ATOM 692 C CA . SER A 1 91 ? 15.992 4.086 3.303 1 90.31 91 SER A CA 1
ATOM 693 C C . SER A 1 91 ? 15.969 5.168 4.375 1 90.31 91 SER A C 1
ATOM 695 O O . SER A 1 91 ? 15.367 4.988 5.434 1 90.31 91 SER A O 1
ATOM 697 N N . MET A 1 92 ? 16.625 6.309 4.129 1 93.56 92 MET A N 1
ATOM 698 C CA . MET A 1 92 ? 16.656 7.371 5.129 1 93.56 92 MET A CA 1
ATOM 699 C C . MET A 1 92 ? 15.844 8.578 4.664 1 93.56 92 MET A C 1
ATOM 701 O O . MET A 1 92 ? 15.797 9.602 5.352 1 93.56 92 MET A O 1
ATOM 705 N N . LEU A 1 93 ? 15.141 8.414 3.527 1 94.81 93 LEU A N 1
ATOM 706 C CA . LEU A 1 93 ? 14.273 9.469 3 1 94.81 93 LEU A CA 1
ATOM 707 C C . LEU A 1 93 ? 15.008 10.805 2.967 1 94.81 93 LEU A C 1
ATOM 709 O O . LEU A 1 93 ? 14.492 11.805 3.471 1 94.81 93 LEU A O 1
ATOM 713 N N . GLU A 1 94 ? 16.094 10.875 2.359 1 88 94 GLU A N 1
ATOM 714 C CA . GLU A 1 94 ? 16.969 12.047 2.402 1 88 94 GLU A CA 1
ATOM 715 C C . GLU A 1 94 ? 16.578 13.062 1.331 1 88 94 GLU A C 1
ATOM 717 O O . GLU A 1 94 ? 17.047 14.203 1.347 1 88 94 GLU A O 1
ATOM 722 N N . ASP A 1 95 ? 15.664 12.648 0.485 1 85.19 95 ASP A N 1
ATOM 723 C CA . ASP A 1 95 ? 15.18 13.609 -0.502 1 85.19 95 ASP A CA 1
ATOM 724 C C . ASP A 1 95 ? 14.594 14.844 0.176 1 85.19 95 ASP A C 1
ATOM 726 O O . ASP A 1 95 ? 13.961 14.734 1.226 1 85.19 95 ASP A O 1
ATOM 730 N N . ALA A 1 96 ? 14.734 15.961 -0.429 1 81.56 96 ALA A N 1
ATOM 731 C CA . ALA A 1 96 ? 14.336 17.25 0.156 1 81.56 96 ALA A CA 1
ATOM 732 C C . ALA A 1 96 ? 12.844 17.25 0.477 1 81.56 96 ALA A C 1
ATOM 734 O O . ALA A 1 96 ? 12.422 17.844 1.477 1 81.56 96 ALA A O 1
ATOM 735 N N . GLU A 1 97 ? 12.062 16.547 -0.294 1 81.56 97 GLU A N 1
ATOM 736 C CA . GLU A 1 97 ? 10.617 16.547 -0.105 1 81.56 97 GLU A CA 1
ATOM 737 C C . GLU A 1 97 ? 10.234 15.898 1.223 1 81.56 97 GLU A C 1
ATOM 739 O O . GLU A 1 97 ? 9.305 16.359 1.898 1 81.56 97 GLU A O 1
ATOM 744 N N . TRP A 1 98 ? 10.977 14.93 1.553 1 90.81 98 TRP A N 1
ATOM 745 C CA . TRP A 1 98 ? 10.68 14.203 2.783 1 90.81 98 TRP A CA 1
ATOM 746 C C . TRP A 1 98 ? 11.398 14.836 3.973 1 90.81 98 TRP A C 1
ATOM 748 O O . TRP A 1 98 ? 10.812 14.984 5.047 1 90.81 98 TRP A O 1
ATOM 758 N N . SER A 1 99 ? 12.625 15.32 3.74 1 85.19 99 SER A N 1
ATOM 759 C CA . SER A 1 99 ? 13.508 15.656 4.852 1 85.19 99 SER A CA 1
ATOM 760 C C . SER A 1 99 ? 13.266 17.078 5.348 1 85.19 99 SER A C 1
ATOM 762 O O . SER A 1 99 ? 13.711 17.438 6.438 1 85.19 99 SER A O 1
ATOM 764 N N . ASN A 1 100 ? 12.43 17.797 4.641 1 80.25 100 ASN A N 1
ATOM 765 C CA . ASN A 1 100 ? 12.148 19.172 5.047 1 80.25 100 ASN A CA 1
ATOM 766 C C . ASN A 1 100 ? 10.828 19.281 5.801 1 80.25 100 ASN A C 1
ATOM 768 O O . ASN A 1 100 ? 10.102 20.266 5.664 1 80.25 100 ASN A O 1
ATOM 772 N N . GLY A 1 101 ? 10.5 18.25 6.504 1 88.69 101 GLY A N 1
ATOM 773 C CA . GLY A 1 101 ? 9.406 18.391 7.449 1 88.69 101 GLY A CA 1
ATOM 774 C C . GLY A 1 101 ? 8.211 17.531 7.098 1 88.69 101 GLY A C 1
ATOM 775 O O . GLY A 1 101 ? 7.375 17.234 7.957 1 88.69 101 GLY A O 1
ATOM 776 N N . LYS A 1 102 ? 8.172 17.078 5.812 1 93.62 102 LYS A N 1
ATOM 777 C CA . LYS A 1 102 ? 7.012 16.312 5.383 1 93.62 102 LYS A CA 1
ATOM 778 C C . LYS A 1 102 ? 6.891 15.008 6.172 1 93.62 102 LYS A C 1
ATOM 780 O O . LYS A 1 102 ? 5.785 14.57 6.492 1 93.62 102 LYS A O 1
ATOM 785 N N . LEU A 1 103 ? 8.023 14.414 6.492 1 97.75 103 LEU A N 1
ATOM 786 C CA . LEU A 1 103 ? 7.996 13.133 7.199 1 97.75 103 LEU A CA 1
ATOM 787 C C . LEU A 1 103 ? 7.273 13.266 8.531 1 97.75 103 LEU A C 1
ATOM 789 O O . LEU A 1 103 ? 6.609 12.328 8.984 1 97.75 103 LEU A O 1
ATOM 793 N N . ALA A 1 104 ? 7.375 14.461 9.148 1 98.06 104 ALA A N 1
ATOM 794 C CA . ALA A 1 104 ? 6.711 14.672 10.43 1 98.06 104 ALA A CA 1
ATOM 795 C C . ALA A 1 104 ? 5.203 14.477 10.305 1 98.06 104 ALA A C 1
ATOM 797 O O . ALA A 1 104 ? 4.566 13.914 11.203 1 98.06 104 ALA A O 1
ATOM 798 N N . GLN A 1 105 ? 4.629 14.961 9.234 1 97.88 105 GLN A N 1
ATOM 799 C CA . GLN A 1 105 ? 3.199 14.805 9 1 97.88 105 GLN A CA 1
ATOM 800 C C . GLN A 1 105 ? 2.84 13.336 8.773 1 97.88 105 GLN A C 1
ATOM 802 O O . GLN A 1 105 ? 1.803 12.867 9.25 1 97.88 105 GLN A O 1
ATOM 807 N N . TYR A 1 106 ? 3.668 12.602 8.062 1 98.5 106 TYR A N 1
ATOM 808 C CA . TYR A 1 106 ? 3.42 11.18 7.828 1 98.5 106 TYR A CA 1
ATOM 809 C C . TYR A 1 106 ? 3.557 10.383 9.117 1 98.5 106 TYR A C 1
ATOM 811 O O . TYR A 1 106 ? 2.752 9.484 9.391 1 98.5 106 TYR A O 1
ATOM 819 N N . VAL A 1 107 ? 4.559 10.703 9.93 1 98.5 107 VAL A N 1
ATOM 820 C CA . VAL A 1 107 ? 4.703 10.07 11.242 1 98.5 107 VAL A CA 1
ATOM 821 C C . VAL A 1 107 ? 3.428 10.273 12.055 1 98.5 107 VAL A C 1
ATOM 823 O O . VAL A 1 107 ? 2.916 9.336 12.672 1 98.5 107 VAL A O 1
ATOM 826 N N . SER A 1 108 ? 2.91 11.453 12.008 1 98.31 108 SER A N 1
ATOM 827 C CA . SER A 1 108 ? 1.706 11.82 12.742 1 98.31 108 SER A CA 1
ATOM 828 C C . SER 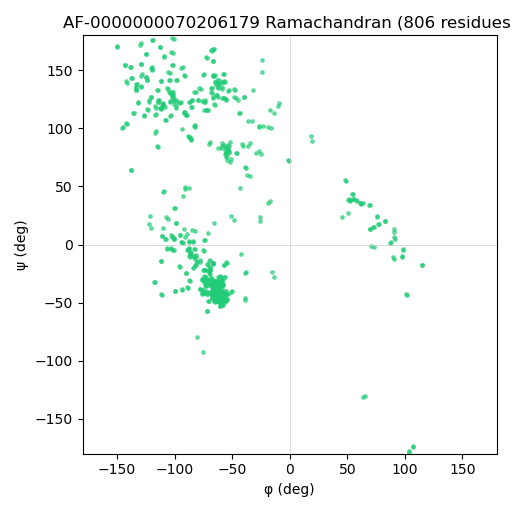A 1 108 ? 0.487 11.062 12.219 1 98.31 108 SER A C 1
ATOM 830 O O . SER A 1 108 ? -0.316 10.555 13 1 98.31 108 SER A O 1
ATOM 832 N N . ALA A 1 109 ? 0.345 11.023 10.891 1 98.38 109 ALA A N 1
ATOM 833 C CA . ALA A 1 109 ? -0.799 10.344 10.281 1 98.38 109 ALA A CA 1
ATOM 834 C C . ALA A 1 109 ? -0.76 8.844 10.562 1 98.38 109 ALA A C 1
ATOM 836 O O . ALA A 1 109 ? -1.799 8.227 10.805 1 98.38 109 ALA A O 1
ATOM 837 N N . ILE A 1 110 ? 0.43 8.258 10.523 1 98 110 ILE A N 1
ATOM 838 C CA . ILE A 1 110 ? 0.608 6.844 10.812 1 98 110 ILE A CA 1
ATOM 839 C C . ILE A 1 110 ? 0.178 6.555 12.25 1 98 110 ILE A C 1
ATOM 841 O O . ILE A 1 110 ? -0.552 5.594 12.508 1 98 110 ILE A O 1
ATOM 845 N N . GLN A 1 111 ? 0.554 7.418 13.133 1 95.88 111 GLN A N 1
ATOM 846 C CA . GLN A 1 111 ? 0.174 7.266 14.531 1 95.88 111 GLN A CA 1
ATOM 847 C C . GLN A 1 111 ? -1.336 7.391 14.711 1 95.88 111 GLN A C 1
ATOM 849 O O . GLN A 1 111 ? -1.948 6.609 15.438 1 95.88 111 GLN A O 1
ATOM 854 N N . MET A 1 112 ? -1.932 8.297 14.039 1 95.69 112 MET A N 1
ATOM 855 C CA . MET A 1 112 ? -3.354 8.578 14.219 1 95.69 112 MET A CA 1
ATOM 856 C C . MET A 1 112 ? -4.211 7.477 13.602 1 95.69 112 MET A C 1
ATOM 858 O O . MET A 1 112 ? -5.395 7.355 13.914 1 95.69 112 MET A O 1
ATOM 862 N N . THR A 1 113 ? -3.67 6.738 12.672 1 96.12 113 THR A N 1
ATOM 863 C CA . THR A 1 113 ? -4.398 5.633 12.055 1 96.12 113 THR A CA 1
ATOM 864 C C . THR A 1 113 ? -4.004 4.305 12.695 1 96.12 113 THR A C 1
ATOM 866 O O . THR A 1 113 ? -4.129 3.248 12.078 1 96.12 113 THR A O 1
ATOM 869 N N . CYS A 1 114 ? -3.42 4.406 13.867 1 93.62 114 CYS A N 1
ATOM 870 C CA . CYS A 1 114 ? -3.227 3.305 14.812 1 93.62 114 CYS A CA 1
ATOM 871 C C . CYS A 1 114 ? -2.098 2.389 14.352 1 93.62 114 CYS A C 1
ATOM 873 O O . CYS A 1 114 ? -2.133 1.182 14.602 1 93.62 114 CYS A O 1
ATOM 875 N N . TYR A 1 115 ? -1.204 2.854 13.578 1 94.88 115 TYR A N 1
ATOM 876 C CA . TYR A 1 115 ? 0.05 2.166 13.289 1 94.88 115 TYR A CA 1
ATOM 877 C C . TYR A 1 115 ? 1.197 2.764 14.094 1 94.88 115 TYR A C 1
ATOM 879 O O . TYR A 1 115 ? 1.132 3.922 14.516 1 94.88 115 TYR A O 1
ATOM 887 N N . ASP A 1 116 ? 2.193 2 14.336 1 93.44 116 ASP A N 1
ATOM 888 C CA . ASP A 1 116 ? 3.346 2.447 15.117 1 93.44 116 ASP A CA 1
ATOM 889 C C . ASP A 1 116 ? 4.41 3.066 14.211 1 93.44 116 ASP A C 1
ATOM 891 O O . ASP A 1 116 ? 5.074 2.361 13.453 1 93.44 116 ASP A O 1
ATOM 895 N N . PRO A 1 117 ? 4.613 4.359 14.32 1 96.81 117 PRO A N 1
ATOM 896 C CA . PRO A 1 117 ? 5.625 4.969 13.453 1 96.81 117 PRO A CA 1
ATOM 897 C C . PRO A 1 117 ? 7.043 4.508 13.781 1 96.81 117 PRO A C 1
ATOM 899 O O . PRO A 1 117 ? 7.961 4.711 12.984 1 96.81 117 PRO A O 1
ATOM 902 N N . LYS A 1 118 ? 7.281 3.916 14.93 1 94.69 118 LYS A N 1
ATOM 903 C CA . LYS A 1 118 ? 8.602 3.424 15.305 1 94.69 118 LYS A CA 1
ATOM 904 C C . LYS A 1 118 ? 8.875 2.057 14.688 1 94.69 118 LYS A C 1
ATOM 906 O O . LYS A 1 118 ? 10.023 1.596 14.672 1 94.69 118 LYS A O 1
ATOM 911 N N . ASP A 1 119 ? 7.848 1.418 14.266 1 95.12 119 ASP A N 1
ATOM 912 C CA . ASP A 1 119 ? 7.953 0.14 13.57 1 95.12 119 ASP A CA 1
ATOM 913 C C . ASP A 1 119 ? 7 0.085 12.375 1 95.12 119 ASP A C 1
ATOM 915 O O . ASP A 1 119 ? 6.09 -0.744 12.336 1 95.12 119 ASP A O 1
ATOM 919 N N . PHE A 1 120 ? 7.207 0.917 11.414 1 97.56 120 PHE A N 1
ATOM 920 C CA . PHE A 1 120 ? 6.461 0.994 10.164 1 97.56 120 PHE A CA 1
ATOM 921 C C . PHE A 1 120 ? 7.031 0.028 9.133 1 97.56 120 PHE A C 1
ATOM 923 O O . PHE A 1 120 ? 7.93 0.386 8.367 1 97.56 120 PHE A O 1
ATOM 930 N N . TYR A 1 121 ? 6.504 -1.195 9.125 1 94.88 121 TYR A N 1
ATOM 931 C CA . TYR A 1 121 ? 6.957 -2.287 8.266 1 94.88 121 TYR A CA 1
ATOM 932 C C . TYR A 1 121 ? 8.461 -2.492 8.398 1 94.88 121 TYR A C 1
ATOM 934 O O . TYR A 1 121 ? 9.156 -2.686 7.398 1 94.88 121 TYR A O 1
ATOM 942 N N . GLY A 1 122 ? 8.953 -2.342 9.602 1 91.25 122 GLY A N 1
ATOM 943 C CA . GLY A 1 122 ? 10.359 -2.59 9.891 1 91.25 122 GLY A CA 1
ATOM 944 C C . GLY A 1 122 ? 11.195 -1.325 9.914 1 91.25 122 GLY A C 1
ATOM 945 O O . GLY A 1 122 ? 12.391 -1.369 10.227 1 91.25 122 GLY A O 1
ATOM 946 N N . HIS A 1 123 ? 10.602 -0.18 9.602 1 94.44 123 HIS A N 1
ATOM 947 C CA . HIS A 1 123 ? 11.32 1.088 9.602 1 94.44 123 HIS A CA 1
ATOM 948 C C . HIS A 1 123 ? 10.945 1.932 10.82 1 94.44 123 HIS A C 1
ATOM 950 O O . HIS A 1 123 ? 9.766 2.039 11.164 1 94.44 123 HIS A O 1
ATOM 956 N N . ASN A 1 124 ? 11.914 2.434 11.508 1 95.75 124 ASN A N 1
ATOM 957 C CA . ASN A 1 124 ? 11.688 3.393 12.586 1 95.75 124 ASN A CA 1
ATOM 958 C C . ASN A 1 124 ? 11.617 4.824 12.055 1 95.75 124 ASN A C 1
ATOM 960 O O . ASN A 1 124 ? 12.641 5.504 11.969 1 95.75 124 ASN A O 1
ATOM 964 N N . LEU A 1 125 ? 10.43 5.27 11.75 1 98 125 LEU A N 1
ATOM 965 C CA . LEU A 1 125 ? 10.234 6.566 11.102 1 98 125 LEU A CA 1
ATOM 966 C C . LEU A 1 125 ? 10.586 7.703 12.062 1 98 125 LEU A C 1
ATOM 968 O O . LEU A 1 125 ? 11.016 8.773 11.625 1 98 125 LEU A O 1
ATOM 972 N N . VAL A 1 126 ? 10.438 7.484 13.336 1 97.06 126 VAL A N 1
ATOM 973 C CA . VAL A 1 126 ? 10.781 8.484 14.336 1 97.06 126 VAL A CA 1
ATOM 974 C C . VAL A 1 126 ? 12.289 8.719 14.344 1 97.06 126 VAL A C 1
ATOM 976 O O . VAL A 1 126 ? 12.75 9.859 14.422 1 97.06 126 VAL A O 1
ATOM 979 N N . TYR A 1 127 ? 13.016 7.609 14.25 1 96.19 127 TYR A N 1
ATOM 980 C CA . TYR A 1 127 ? 14.461 7.699 14.148 1 96.19 127 TYR A CA 1
ATOM 981 C C . TYR A 1 127 ? 14.875 8.469 12.898 1 96.19 127 TYR A C 1
ATOM 983 O O . TYR A 1 127 ? 15.75 9.344 12.961 1 96.19 127 TYR A O 1
ATOM 991 N N . ILE A 1 128 ? 14.258 8.172 11.812 1 97.38 128 ILE A N 1
ATOM 992 C CA . ILE A 1 128 ? 14.562 8.828 10.547 1 97.38 128 ILE A CA 1
ATOM 993 C C . ILE A 1 128 ? 14.242 10.32 10.648 1 97.38 128 ILE A C 1
ATOM 995 O O . ILE A 1 128 ? 15.039 11.164 10.234 1 97.38 128 ILE A O 1
ATOM 999 N N . LEU A 1 129 ? 13.094 10.688 11.227 1 97.75 129 LEU A N 1
ATOM 1000 C CA . LEU A 1 129 ? 12.688 12.078 11.406 1 97.75 129 LEU A CA 1
ATOM 1001 C C . LEU A 1 129 ? 13.695 12.828 12.273 1 97.75 129 LEU A C 1
ATOM 1003 O O . LEU A 1 129 ? 14.109 13.938 11.922 1 97.75 129 LEU A O 1
ATOM 1007 N N . SER A 1 130 ? 14.086 12.211 13.391 1 94.88 130 SER A N 1
ATOM 1008 C CA . SER A 1 130 ? 15.094 12.828 14.25 1 94.88 130 SER A CA 1
ATOM 1009 C C . SER A 1 130 ? 16.406 13.055 13.508 1 94.88 130 SER A C 1
ATOM 1011 O O . SER A 1 130 ? 17.047 14.086 13.68 1 94.88 130 SER A O 1
ATOM 1013 N N . GLY A 1 131 ? 16.766 12.062 12.688 1 93.69 131 GLY A N 1
ATOM 1014 C CA . GLY A 1 131 ? 17.953 12.203 11.859 1 93.69 131 GLY A CA 1
ATOM 1015 C C . GLY A 1 131 ? 17.859 13.359 10.883 1 93.69 131 GLY A C 1
ATOM 1016 O O . GLY A 1 131 ? 18.828 14.102 10.688 1 93.69 131 GLY A O 1
ATOM 1017 N N . HIS A 1 132 ? 16.703 13.578 10.258 1 95.19 132 HIS A N 1
ATOM 1018 C CA . HIS A 1 132 ? 16.484 14.703 9.359 1 95.19 132 HIS A CA 1
ATOM 1019 C C . HIS A 1 132 ? 16.719 16.031 10.062 1 95.19 132 HIS A C 1
ATOM 1021 O O . HIS A 1 132 ? 17.391 16.922 9.531 1 95.19 132 HIS A O 1
ATOM 1027 N N . MET A 1 133 ? 16.172 16.156 11.242 1 94.75 133 MET A N 1
ATOM 1028 C CA . MET A 1 133 ? 16.266 17.406 11.992 1 94.75 133 MET A CA 1
ATOM 1029 C C . MET A 1 133 ? 17.703 17.703 12.406 1 94.75 133 MET A C 1
ATOM 1031 O O . MET A 1 133 ? 18.141 18.859 12.344 1 94.75 133 MET A O 1
ATOM 1035 N N . THR A 1 134 ? 18.422 16.656 12.711 1 90.56 134 THR A N 1
ATOM 1036 C CA . THR A 1 134 ? 19.812 16.812 13.125 1 90.56 134 THR A CA 1
ATOM 1037 C C . THR A 1 134 ? 20.703 17.109 11.93 1 90.56 134 THR A C 1
ATOM 1039 O O . THR A 1 134 ? 21.594 17.969 12 1 90.56 134 THR A O 1
ATOM 1042 N N . GLN A 1 135 ? 20.516 16.453 10.82 1 90.88 135 GLN A N 1
ATOM 1043 C CA . GLN A 1 135 ? 21.359 16.578 9.641 1 90.88 135 GLN A CA 1
ATOM 1044 C C . GLN A 1 135 ? 21.094 17.891 8.914 1 90.88 135 GLN A C 1
ATOM 1046 O O . GLN A 1 135 ? 22.016 18.453 8.305 1 90.88 135 GLN A O 1
ATOM 1051 N N . ASN A 1 136 ? 19.859 18.359 8.977 1 90.94 136 ASN A N 1
ATOM 1052 C CA . ASN A 1 136 ? 19.5 19.594 8.312 1 90.94 136 ASN A CA 1
ATOM 1053 C C . ASN A 1 136 ? 19.219 20.719 9.312 1 90.94 136 ASN A C 1
ATOM 1055 O O . ASN A 1 136 ? 18.234 21.438 9.188 1 90.94 136 ASN A O 1
ATOM 1059 N N . ARG A 1 137 ? 19.984 20.859 10.219 1 88.12 137 ARG A N 1
ATOM 1060 C CA . ARG A 1 137 ? 19.781 21.766 11.352 1 88.12 137 ARG A CA 1
ATOM 1061 C C . ARG A 1 137 ? 19.609 23.203 10.883 1 88.12 137 ARG A C 1
ATOM 1063 O O . ARG A 1 137 ? 18.75 23.922 11.375 1 88.12 137 ARG A O 1
ATOM 1070 N N . GLU A 1 138 ? 20.438 23.625 9.953 1 87.38 138 GLU A N 1
ATOM 1071 C CA . GLU A 1 138 ? 20.375 25 9.477 1 87.38 138 GLU A CA 1
ATOM 1072 C C . GLU A 1 138 ? 19.016 25.312 8.852 1 87.38 138 GLU A C 1
ATOM 1074 O O . GLU A 1 138 ? 18.453 26.391 9.07 1 87.38 138 GLU A O 1
ATOM 1079 N N . TYR A 1 139 ? 18.578 24.375 8.141 1 88.31 139 TYR A N 1
ATOM 1080 C CA . TYR A 1 139 ? 17.266 24.531 7.52 1 88.31 139 TYR A CA 1
ATOM 1081 C C . TYR A 1 139 ? 16.172 24.688 8.578 1 88.31 139 TYR A C 1
ATOM 1083 O O . TYR A 1 139 ? 15.367 25.609 8.516 1 88.31 139 TYR A O 1
ATOM 1091 N N . PHE A 1 140 ? 16.156 23.812 9.547 1 88.44 140 PHE A N 1
ATOM 1092 C CA . PHE A 1 140 ? 15.102 23.781 10.555 1 88.44 140 PHE A CA 1
ATOM 1093 C C . PHE A 1 140 ? 15.211 24.984 11.492 1 88.44 140 PHE A C 1
ATOM 1095 O O . PHE A 1 140 ? 14.211 25.438 12.039 1 88.44 140 PHE A O 1
ATOM 1102 N N . MET A 1 141 ? 16.375 25.547 11.57 1 83.75 141 MET A N 1
ATOM 1103 C CA . MET A 1 141 ? 16.562 26.734 12.391 1 83.75 141 MET A CA 1
ATOM 1104 C C . MET A 1 141 ? 15.945 27.969 11.727 1 83.75 141 MET A C 1
ATOM 1106 O O . MET A 1 141 ? 15.492 28.891 12.406 1 83.75 141 MET A O 1
ATOM 1110 N N . ARG A 1 142 ? 15.898 27.891 10.453 1 83.69 142 ARG A N 1
ATOM 1111 C CA . ARG A 1 142 ? 15.367 29.031 9.711 1 83.69 142 ARG A CA 1
ATOM 1112 C C . ARG A 1 142 ? 13.891 28.828 9.383 1 83.69 142 ARG A C 1
ATOM 1114 O O . ARG A 1 142 ? 13.18 29.797 9.102 1 83.69 142 ARG A O 1
ATOM 1121 N N . GLN A 1 143 ? 13.5 27.578 9.461 1 86.25 143 GLN A N 1
ATOM 1122 C CA . GLN A 1 143 ? 12.117 27.25 9.117 1 86.25 143 GLN A CA 1
ATOM 1123 C C . GLN A 1 143 ? 11.352 26.734 10.328 1 86.25 143 GLN A C 1
ATOM 1125 O O . GLN A 1 143 ? 11.117 25.531 10.461 1 86.25 143 GLN A O 1
ATOM 1130 N N . ARG A 1 144 ? 10.82 27.672 11.125 1 88.94 144 ARG A N 1
ATOM 1131 C CA . ARG A 1 144 ? 10.172 27.328 12.383 1 88.94 144 ARG A CA 1
ATOM 1132 C C . ARG A 1 144 ? 8.891 26.531 12.141 1 88.94 144 ARG A C 1
ATOM 1134 O O . ARG A 1 144 ? 8.5 25.703 12.977 1 88.94 144 ARG A O 1
ATOM 1141 N N . PHE A 1 145 ? 8.305 26.828 11.031 1 90.94 145 PHE A N 1
ATOM 1142 C CA . PHE A 1 145 ? 7.105 26.078 10.695 1 90.94 145 PHE A CA 1
ATOM 1143 C C . PHE A 1 145 ? 7.418 24.578 10.617 1 90.94 145 PHE A C 1
ATOM 1145 O O . PHE A 1 145 ? 6.758 23.766 11.266 1 90.94 145 PHE A O 1
ATOM 1152 N N . ALA A 1 146 ? 8.453 24.234 9.836 1 92.31 146 ALA A N 1
ATOM 1153 C CA . ALA A 1 146 ? 8.875 22.844 9.672 1 92.31 146 ALA A CA 1
ATOM 1154 C C . ALA A 1 146 ? 9.398 22.281 10.992 1 92.31 146 ALA A C 1
ATOM 1156 O O . ALA A 1 146 ? 9.117 21.125 11.328 1 92.31 146 ALA A O 1
ATOM 1157 N N . LEU A 1 147 ? 10.141 23.078 11.656 1 94.62 147 LEU A N 1
ATOM 1158 C CA . LEU A 1 147 ? 10.664 22.641 12.953 1 94.62 147 LEU A CA 1
ATOM 1159 C C . LEU A 1 147 ? 9.531 22.312 13.914 1 94.62 147 LEU A C 1
ATOM 1161 O O . LEU A 1 147 ? 9.609 21.328 14.656 1 94.62 147 LEU A O 1
ATOM 1165 N N . SER A 1 148 ? 8.523 23.125 13.938 1 96.25 148 SER A N 1
ATOM 1166 C CA . SER A 1 148 ? 7.383 22.906 14.82 1 96.25 148 SER A CA 1
ATOM 1167 C C . SER A 1 148 ? 6.695 21.578 14.523 1 96.25 148 SER A C 1
ATOM 1169 O O . SER A 1 148 ? 6.289 20.875 15.438 1 96.25 148 SER A O 1
ATOM 1171 N N . TRP A 1 149 ? 6.52 21.234 13.258 1 96.69 149 TRP A N 1
ATOM 1172 C CA . TRP A 1 149 ? 5.945 19.938 12.891 1 96.69 149 TRP A CA 1
ATOM 1173 C C . TRP A 1 149 ? 6.797 18.797 13.43 1 96.69 149 TRP A C 1
ATOM 1175 O O . TRP A 1 149 ? 6.266 17.812 13.938 1 96.69 149 TRP A O 1
ATOM 1185 N N . GLY A 1 150 ? 8.117 18.922 13.227 1 97.62 150 GLY A N 1
ATOM 1186 C CA . GLY A 1 150 ? 9.008 17.922 13.773 1 97.62 150 GLY A CA 1
ATOM 1187 C C . GLY A 1 150 ? 8.852 17.734 15.266 1 97.62 150 GLY A C 1
ATOM 1188 O O . GLY A 1 150 ? 8.703 16.594 15.742 1 97.62 150 GLY A O 1
ATOM 1189 N N . VAL A 1 151 ? 8.828 18.828 15.977 1 97.44 151 VAL A N 1
ATOM 1190 C CA . VAL A 1 151 ? 8.703 18.797 17.438 1 97.44 151 VAL A CA 1
ATOM 1191 C C . VAL A 1 151 ? 7.352 18.219 17.828 1 97.44 151 VAL A C 1
ATOM 1193 O O . VAL A 1 151 ? 7.266 17.406 18.75 1 97.44 151 VAL A O 1
ATOM 1196 N N . LEU A 1 152 ? 6.293 18.609 17.156 1 97.81 152 LEU A N 1
ATOM 1197 C CA . LEU A 1 152 ? 4.957 18.094 17.438 1 97.81 152 LEU A CA 1
ATOM 1198 C C . LEU A 1 152 ? 4.895 16.594 17.234 1 97.81 152 LEU A C 1
ATOM 1200 O O . LEU A 1 152 ? 4.309 15.867 18.047 1 97.81 152 LEU A O 1
ATOM 1204 N N . ALA A 1 153 ? 5.457 16.141 16.078 1 98.06 153 ALA A N 1
ATOM 1205 C CA . ALA A 1 153 ? 5.441 14.711 15.781 1 98.06 153 ALA A CA 1
ATOM 1206 C C . ALA A 1 153 ? 6.168 13.914 16.859 1 98.06 153 ALA A C 1
ATOM 1208 O O . ALA A 1 153 ? 5.672 12.891 17.328 1 98.06 153 ALA A O 1
ATOM 1209 N N . LEU A 1 154 ? 7.34 14.383 17.281 1 97.38 154 LEU A N 1
ATOM 1210 C CA . LEU A 1 154 ? 8.117 13.711 18.328 1 97.38 154 LEU A CA 1
ATOM 1211 C C . LEU A 1 154 ? 7.402 13.773 19.672 1 97.38 154 LEU A C 1
ATOM 1213 O O . LEU A 1 154 ? 7.363 12.789 20.406 1 97.38 154 LEU A O 1
ATOM 1217 N N . CYS A 1 155 ? 6.867 14.891 19.953 1 97.25 155 CYS A N 1
ATOM 1218 C CA . CYS A 1 155 ? 6.125 15.07 21.188 1 97.25 155 CYS A CA 1
ATOM 1219 C C . CYS A 1 155 ? 4.945 14.109 21.266 1 97.25 155 CYS A C 1
ATOM 1221 O O . CYS A 1 155 ? 4.754 13.43 22.266 1 97.25 155 CYS A O 1
ATOM 1223 N N . ASN A 1 156 ? 4.117 14.062 20.219 1 96 156 ASN A N 1
ATOM 1224 C CA . ASN A 1 156 ? 2.953 13.18 20.156 1 96 156 ASN A CA 1
ATOM 1225 C C . ASN A 1 156 ? 3.355 11.711 20.25 1 96 156 ASN A C 1
ATOM 1227 O O . ASN A 1 156 ? 2.602 10.891 20.766 1 96 156 ASN A O 1
ATOM 1231 N N . ALA A 1 157 ? 4.531 11.398 19.719 1 94 157 ALA A N 1
ATOM 1232 C CA . ALA A 1 157 ? 5.035 10.023 19.734 1 94 157 ALA A CA 1
ATOM 1233 C C . ALA A 1 157 ? 5.727 9.711 21.062 1 94 157 ALA A C 1
ATOM 1235 O O . ALA A 1 157 ? 6.27 8.625 21.25 1 94 157 ALA A O 1
ATOM 1236 N N . ASN A 1 158 ? 5.734 10.648 21.984 1 93.19 158 ASN A N 1
ATOM 1237 C CA . ASN A 1 158 ? 6.41 10.523 23.266 1 93.19 158 ASN A CA 1
ATOM 1238 C C . ASN A 1 158 ? 7.883 10.156 23.094 1 93.19 158 ASN A C 1
ATOM 1240 O O . ASN A 1 158 ? 8.375 9.227 23.719 1 93.19 158 ASN A O 1
ATOM 1244 N N . GLU A 1 159 ? 8.477 10.805 22.172 1 93.06 159 GLU A N 1
ATOM 1245 C CA . GLU A 1 159 ? 9.883 10.57 21.875 1 93.06 159 GLU A CA 1
ATOM 1246 C C . GLU A 1 159 ? 10.742 11.75 22.312 1 93.06 159 GLU A C 1
ATOM 1248 O O . GLU A 1 159 ? 10.234 12.852 22.516 1 93.06 159 GLU A O 1
ATOM 1253 N N . HIS A 1 160 ? 11.984 11.492 22.422 1 90.75 160 HIS A N 1
ATOM 1254 C CA . HIS A 1 160 ? 12.953 12.492 22.859 1 90.75 160 HIS A CA 1
ATOM 1255 C C . HIS A 1 160 ? 13.117 13.594 21.812 1 90.75 160 HIS A C 1
ATOM 1257 O O . HIS A 1 160 ? 13.18 13.312 20.625 1 90.75 160 HIS A O 1
ATOM 1263 N N . ILE A 1 161 ? 13.117 14.852 22.281 1 94.62 161 ILE A N 1
ATOM 1264 C CA . ILE A 1 161 ? 13.383 16.031 21.453 1 94.62 161 ILE A CA 1
ATOM 1265 C C . ILE A 1 161 ? 14.688 16.688 21.906 1 94.62 161 ILE A C 1
ATOM 1267 O O . ILE A 1 161 ? 14.859 16.984 23.094 1 94.62 161 ILE A O 1
ATOM 1271 N N . GLU A 1 162 ? 15.625 16.859 21 1 92.62 162 GLU A N 1
ATOM 1272 C CA . GLU A 1 162 ? 16.906 17.484 21.312 1 92.62 162 GLU A CA 1
ATOM 1273 C C . GLU A 1 162 ? 16.703 18.875 21.906 1 92.62 162 GLU A C 1
ATOM 1275 O O . GLU A 1 162 ? 15.875 19.656 21.422 1 92.62 162 GLU A O 1
ATOM 1280 N N . GLU A 1 163 ? 17.5 19.188 22.906 1 92.25 163 GLU A N 1
ATOM 1281 C CA . GLU A 1 163 ? 17.359 20.453 23.641 1 92.25 163 GLU A CA 1
ATOM 1282 C C . GLU A 1 163 ? 17.578 21.656 22.734 1 92.25 163 GLU A C 1
ATOM 1284 O O . GLU A 1 163 ? 16.953 22.703 22.922 1 92.25 163 GLU A O 1
ATOM 1289 N N . THR A 1 164 ? 18.438 21.5 21.781 1 91.44 164 THR A N 1
ATOM 1290 C CA . THR A 1 164 ? 18.734 22.594 20.875 1 91.44 164 THR A CA 1
ATOM 1291 C C . THR A 1 164 ? 17.484 23.031 20.109 1 91.44 164 THR A C 1
ATOM 1293 O O . THR A 1 164 ? 17.266 24.219 19.891 1 91.44 164 THR A O 1
ATOM 1296 N N . PHE A 1 165 ? 16.672 22.109 19.703 1 94.25 165 PHE A N 1
ATOM 1297 C CA . PHE A 1 165 ? 15.461 22.422 18.953 1 94.25 165 PHE A CA 1
ATOM 1298 C C . PHE A 1 165 ? 14.406 23.047 19.859 1 94.25 165 PHE A C 1
ATOM 1300 O O . PHE A 1 165 ? 13.664 23.922 19.438 1 94.25 165 PHE A O 1
ATOM 1307 N N . LYS A 1 166 ? 14.297 22.625 21.125 1 93.44 166 LYS A N 1
ATOM 1308 C CA . LYS A 1 166 ? 13.391 23.234 22.109 1 93.44 166 LYS A CA 1
ATOM 1309 C C . LYS A 1 166 ? 13.758 24.688 22.359 1 93.44 166 LYS A C 1
ATOM 1311 O O . LYS A 1 166 ? 12.883 25.562 22.391 1 93.44 166 LYS A O 1
ATOM 1316 N N . LYS A 1 167 ? 15.039 24.844 22.5 1 91.25 167 LYS A N 1
ATOM 1317 C CA . LYS A 1 167 ? 15.523 26.188 22.781 1 91.25 167 LYS A CA 1
ATOM 1318 C C . LYS A 1 167 ? 15.273 27.125 21.594 1 91.25 167 LYS A C 1
ATOM 1320 O O . LYS A 1 167 ? 14.883 28.281 21.781 1 91.25 167 LYS A O 1
ATOM 1325 N N . LEU A 1 168 ? 15.5 26.625 20.469 1 90.94 168 LEU A N 1
ATOM 1326 C CA . LEU A 1 168 ? 15.312 27.422 19.266 1 90.94 168 LEU A CA 1
ATOM 1327 C C . LEU A 1 168 ? 13.852 27.828 19.109 1 90.94 168 LEU A C 1
ATOM 1329 O O . LEU A 1 168 ? 13.555 29 18.844 1 90.94 168 LEU A O 1
ATOM 1333 N N . LEU A 1 169 ? 12.969 26.922 19.297 1 92.5 169 LEU A N 1
ATOM 1334 C CA . LEU A 1 169 ? 11.547 27.219 19.172 1 92.5 169 LEU A CA 1
ATOM 1335 C C . LEU A 1 169 ? 11.094 28.125 20.312 1 92.5 169 LEU A C 1
ATOM 1337 O O . LEU A 1 169 ? 10.188 28.953 20.125 1 92.5 169 LEU A O 1
ATOM 1341 N N . GLY A 1 170 ? 11.711 27.953 21.438 1 92.69 170 GLY A N 1
ATOM 1342 C CA . GLY A 1 170 ? 11.32 28.672 22.641 1 92.69 170 GLY A CA 1
ATOM 1343 C C . GLY A 1 170 ? 11.82 30.109 22.656 1 92.69 170 GLY A C 1
ATOM 1344 O O . GLY A 1 170 ? 11.375 30.906 23.469 1 92.69 170 GLY A O 1
ATOM 1345 N N . ASN A 1 171 ? 12.75 30.359 21.766 1 90.5 171 ASN A N 1
ATOM 1346 C CA . ASN A 1 171 ? 13.211 31.75 21.672 1 90.5 171 ASN A CA 1
ATOM 1347 C C . ASN A 1 171 ? 12.102 32.688 21.203 1 90.5 171 ASN A C 1
ATOM 1349 O O . ASN A 1 171 ? 11.523 32.469 20.141 1 90.5 171 ASN A O 1
ATOM 1353 N N . PRO A 1 172 ? 11.859 33.625 22.125 1 87.94 172 PRO A N 1
ATOM 1354 C CA . PRO A 1 172 ? 10.781 34.562 21.75 1 87.94 172 PRO A CA 1
ATOM 1355 C C . PRO A 1 172 ? 11.07 35.281 20.438 1 87.94 172 PRO A C 1
ATOM 1357 O O . PRO A 1 172 ? 12.227 35.594 20.141 1 87.94 172 PRO A O 1
ATOM 1360 N N . SER A 1 173 ? 10.07 35.438 19.656 1 80.81 173 SER A N 1
ATOM 1361 C CA . SER A 1 173 ? 10.188 36.125 18.391 1 80.81 173 SER A CA 1
ATOM 1362 C C . SER A 1 173 ? 9.055 37.125 18.203 1 80.81 173 SER A C 1
ATOM 1364 O O . SER A 1 173 ? 7.93 36.906 18.641 1 80.81 173 SER A O 1
ATOM 1366 N N . THR A 1 174 ? 9.531 38.219 17.688 1 74.69 174 THR A N 1
ATOM 1367 C CA . THR A 1 174 ? 8.508 39.219 17.328 1 74.69 174 THR A CA 1
ATOM 1368 C C . THR A 1 174 ? 8.234 39.188 15.836 1 74.69 174 THR A C 1
ATOM 1370 O O . THR A 1 174 ? 7.316 39.875 15.359 1 74.69 174 THR A O 1
ATOM 1373 N N . ASN A 1 175 ? 8.992 38.406 15.258 1 80.06 175 ASN A N 1
ATOM 1374 C CA . ASN A 1 175 ? 8.844 38.281 13.812 1 80.06 175 ASN A CA 1
ATOM 1375 C C . ASN A 1 175 ? 8.875 36.844 13.344 1 80.06 175 ASN A C 1
ATOM 1377 O O . ASN A 1 175 ? 9.883 36.156 13.539 1 80.06 175 ASN A O 1
ATOM 1381 N N . PHE A 1 176 ? 7.75 36.438 12.867 1 81.44 176 PHE A N 1
ATOM 1382 C CA . PHE A 1 176 ? 7.656 35.094 12.312 1 81.44 176 PHE A CA 1
ATOM 1383 C C . PHE A 1 176 ? 7.719 35.156 10.789 1 81.44 176 PHE A C 1
ATOM 1385 O O . PHE A 1 176 ? 6.914 35.812 10.141 1 81.44 176 PHE A O 1
ATOM 1392 N N . THR A 1 177 ? 8.695 34.438 10.188 1 69.38 177 THR A N 1
ATOM 1393 C CA . THR A 1 177 ? 8.953 34.469 8.758 1 69.38 177 THR A CA 1
ATOM 1394 C C . THR A 1 177 ? 7.672 34.219 7.969 1 69.38 177 THR A C 1
ATOM 1396 O O . THR A 1 177 ? 7.418 34.875 6.961 1 69.38 177 THR A O 1
ATOM 1399 N N . PHE A 1 178 ? 6.844 33.281 8.43 1 73.19 178 PHE A N 1
ATOM 1400 C CA . PHE A 1 178 ? 5.609 32.938 7.727 1 73.19 178 PHE A CA 1
ATOM 1401 C C . PHE A 1 178 ? 4.398 33.5 8.469 1 73.19 178 PHE A C 1
ATOM 1403 O O . PHE A 1 178 ? 3.312 32.906 8.406 1 73.19 178 PHE A O 1
ATOM 1410 N N . GLY A 1 179 ? 4.652 34.469 9.242 1 84.69 179 GLY A N 1
ATOM 1411 C CA . GLY A 1 179 ? 3.561 35.188 9.883 1 84.69 179 GLY A CA 1
ATOM 1412 C C . GLY A 1 179 ? 2.779 34.344 10.867 1 84.69 179 GLY A C 1
ATOM 1413 O O . GLY A 1 179 ? 3.365 33.688 11.727 1 84.69 179 GLY A O 1
ATOM 1414 N N . VAL A 1 180 ? 1.486 34.438 10.648 1 89.25 180 VAL A N 1
ATOM 1415 C CA . VAL A 1 180 ? 0.596 33.844 11.625 1 89.25 180 VAL A CA 1
ATOM 1416 C C . VAL A 1 180 ? 0.672 32.312 11.508 1 89.25 180 VAL A C 1
ATOM 1418 O O . VAL A 1 180 ? 0.558 31.609 12.508 1 89.25 180 VAL A O 1
ATOM 1421 N N . ASP A 1 181 ? 0.939 31.75 10.297 1 90.25 181 ASP A N 1
ATOM 1422 C CA . ASP A 1 181 ? 1.045 30.312 10.109 1 90.25 181 ASP A CA 1
ATOM 1423 C C . ASP A 1 181 ? 2.176 29.734 10.953 1 90.25 181 ASP A C 1
ATOM 1425 O O . ASP A 1 181 ? 1.979 28.75 11.664 1 90.25 181 ASP A O 1
ATOM 1429 N N . GLU A 1 182 ? 3.289 30.375 10.836 1 90.25 182 GLU A N 1
ATOM 1430 C CA . GLU A 1 182 ? 4.453 29.938 11.594 1 90.25 182 GLU A CA 1
ATOM 1431 C C . GLU A 1 182 ? 4.238 30.125 13.094 1 90.25 182 GLU A C 1
ATOM 1433 O O . GLU A 1 182 ? 4.578 29.25 13.891 1 90.25 182 GLU A O 1
ATOM 1438 N N . ALA A 1 183 ? 3.738 31.281 13.477 1 94.44 183 ALA A N 1
ATOM 1439 C CA . ALA A 1 183 ? 3.473 31.547 14.883 1 94.44 183 ALA A CA 1
ATOM 1440 C C . ALA A 1 183 ? 2.51 30.516 15.469 1 94.44 183 ALA A C 1
ATOM 1442 O O . ALA A 1 183 ? 2.691 30.062 16.594 1 94.44 183 ALA A O 1
ATOM 1443 N N . ALA A 1 184 ? 1.51 30.188 14.711 1 96.94 184 ALA A N 1
ATOM 1444 C CA . ALA A 1 184 ? 0.503 29.234 15.172 1 96.94 184 ALA A CA 1
ATOM 1445 C C . ALA A 1 184 ? 1.11 27.859 15.375 1 96.94 184 ALA A C 1
ATOM 1447 O O . ALA A 1 184 ? 0.896 27.219 16.406 1 96.94 184 ALA A O 1
ATOM 1448 N N . MET A 1 185 ? 1.856 27.375 14.391 1 95.88 185 MET A N 1
ATOM 1449 C CA . MET A 1 185 ? 2.502 26.078 14.523 1 95.88 185 MET A CA 1
ATOM 1450 C C . MET A 1 185 ? 3.488 26.062 15.68 1 95.88 185 MET A C 1
ATOM 1452 O O . MET A 1 185 ? 3.576 25.078 16.422 1 95.88 185 MET A O 1
ATOM 1456 N N . THR A 1 186 ? 4.211 27.172 15.773 1 96.12 186 THR A N 1
ATOM 1457 C CA . THR A 1 186 ? 5.156 27.312 16.875 1 96.12 186 THR A CA 1
ATOM 1458 C C . THR A 1 186 ? 4.434 27.25 18.219 1 96.12 186 THR A C 1
ATOM 1460 O O . THR A 1 186 ? 4.883 26.562 19.141 1 96.12 186 THR A O 1
ATOM 1463 N N . LEU A 1 187 ? 3.355 27.969 18.328 1 97.75 187 LEU A N 1
ATOM 1464 C CA . LEU A 1 187 ? 2.57 27.984 19.562 1 97.75 187 LEU A CA 1
ATOM 1465 C C . LEU A 1 187 ? 2.111 26.578 19.922 1 97.75 187 LEU A C 1
ATOM 1467 O O . LEU A 1 187 ? 2.215 26.156 21.078 1 97.75 187 LEU A O 1
ATOM 1471 N N . MET A 1 188 ? 1.614 25.812 18.969 1 98.06 188 MET A N 1
ATOM 1472 C CA . MET A 1 188 ? 1.135 24.453 19.234 1 98.06 188 MET A CA 1
ATOM 1473 C C . MET A 1 188 ? 2.285 23.547 19.641 1 98.06 188 MET A C 1
ATOM 1475 O O . MET A 1 188 ? 2.156 22.766 20.594 1 98.06 188 MET A O 1
ATOM 1479 N N . ALA A 1 189 ? 3.398 23.656 18.938 1 97.88 189 ALA A N 1
ATOM 1480 C CA . ALA A 1 189 ? 4.555 22.844 19.281 1 97.88 189 ALA A CA 1
ATOM 1481 C C . ALA A 1 189 ? 5.031 23.156 20.703 1 97.88 189 ALA A C 1
ATOM 1483 O O . ALA A 1 189 ? 5.301 22.25 21.484 1 97.88 189 ALA A O 1
ATOM 1484 N N . LEU A 1 190 ? 5.141 24.438 21.016 1 97.5 190 LEU A N 1
ATOM 1485 C CA . LEU A 1 190 ? 5.617 24.875 22.328 1 97.5 190 LEU A CA 1
ATOM 1486 C C . LEU A 1 190 ? 4.629 24.484 23.406 1 97.5 190 LEU A C 1
ATOM 1488 O O . LEU A 1 190 ? 5.023 24.203 24.547 1 97.5 190 LEU A O 1
ATOM 1492 N N . THR A 1 191 ? 3.348 24.516 23.109 1 97.75 191 THR A N 1
ATOM 1493 C CA . THR A 1 191 ? 2.338 24.031 24.047 1 97.75 191 THR A CA 1
ATOM 1494 C C . THR A 1 191 ? 2.543 22.547 24.344 1 97.75 191 THR A C 1
ATOM 1496 O O . THR A 1 191 ? 2.445 22.125 25.5 1 97.75 191 THR A O 1
ATOM 1499 N N . CYS A 1 192 ? 2.822 21.781 23.328 1 97.25 192 CYS A N 1
ATOM 1500 C CA . CYS A 1 192 ? 3.025 20.344 23.469 1 97.25 192 CYS A CA 1
ATOM 1501 C C . CYS A 1 192 ? 4.191 20.047 24.406 1 97.25 192 CYS A C 1
ATOM 1503 O O . CYS A 1 192 ? 4.113 19.141 25.234 1 97.25 192 CYS A O 1
ATOM 1505 N N . ILE A 1 193 ? 5.277 20.844 24.297 1 96.38 193 ILE A N 1
ATOM 1506 C CA . ILE A 1 193 ? 6.469 20.547 25.078 1 96.38 193 ILE A CA 1
ATOM 1507 C C . ILE A 1 193 ? 6.461 21.375 26.359 1 96.38 193 ILE A C 1
ATOM 1509 O O . ILE A 1 193 ? 7.461 21.438 27.078 1 96.38 193 ILE A O 1
ATOM 1513 N N . LYS A 1 194 ? 5.371 22.094 26.688 1 93.94 194 LYS A N 1
ATOM 1514 C CA . LYS A 1 194 ? 5.094 22.828 27.922 1 93.94 194 LYS A CA 1
ATOM 1515 C C . LYS A 1 194 ? 6.109 23.938 28.156 1 93.94 194 LYS A C 1
ATOM 1517 O O . LYS A 1 194 ? 6.59 24.125 29.266 1 93.94 194 LYS A O 1
ATOM 1522 N N . ASP A 1 195 ? 6.508 24.516 26.984 1 91.31 195 ASP A N 1
ATOM 1523 C CA . ASP A 1 195 ? 7.309 25.734 27.062 1 91.31 195 ASP A CA 1
ATOM 1524 C C . ASP A 1 195 ? 6.441 26.938 27.438 1 91.31 195 ASP A C 1
ATOM 1526 O O . ASP A 1 195 ? 5.312 27.062 26.953 1 91.31 195 ASP A O 1
ATOM 1530 N N . THR A 1 196 ? 6.953 27.906 28.188 1 89.56 196 THR A N 1
ATOM 1531 C CA . THR A 1 196 ? 6.125 29.016 28.656 1 89.56 196 THR A CA 1
ATOM 1532 C C . THR A 1 196 ? 6.527 30.312 27.969 1 89.56 196 THR A C 1
ATOM 1534 O O . THR A 1 196 ? 5.668 31.078 27.516 1 89.56 196 THR A O 1
ATOM 1537 N N . ILE A 1 197 ? 7.836 30.547 27.844 1 88.94 197 ILE A N 1
ATOM 1538 C CA . ILE A 1 197 ? 8.297 31.844 27.375 1 88.94 197 ILE A CA 1
ATOM 1539 C C . ILE A 1 197 ? 7.992 32 25.891 1 88.94 197 ILE A C 1
ATOM 1541 O O . ILE A 1 197 ? 7.359 32.969 25.469 1 88.94 197 ILE A O 1
ATOM 1545 N N . GLY A 1 198 ? 8.484 31.094 25.125 1 92.31 198 GLY A N 1
ATOM 1546 C CA . GLY A 1 198 ? 8.227 31.125 23.688 1 92.31 198 GLY A CA 1
ATOM 1547 C C . GLY A 1 198 ? 6.75 31.078 23.344 1 92.31 198 GLY A C 1
ATOM 1548 O O . GLY A 1 198 ? 6.297 31.734 22.406 1 92.31 198 GLY A O 1
ATOM 1549 N N . ARG A 1 199 ? 6.023 30.344 24.109 1 94.5 199 ARG A N 1
ATOM 1550 C CA . ARG A 1 199 ? 4.586 30.188 23.938 1 94.5 199 ARG A CA 1
ATOM 1551 C C . ARG A 1 199 ? 3.879 31.547 24.047 1 94.5 199 ARG A C 1
ATOM 1553 O O . ARG A 1 199 ? 3.033 31.875 23.203 1 94.5 199 ARG A O 1
ATOM 1560 N N . GLN A 1 200 ? 4.23 32.281 25.047 1 94.38 200 GLN A N 1
ATOM 1561 C CA . GLN A 1 200 ? 3.602 33.562 25.281 1 94.38 200 GLN A CA 1
ATOM 1562 C C . GLN A 1 200 ? 3.875 34.531 24.125 1 94.38 200 GLN A C 1
ATOM 1564 O O . GLN A 1 200 ? 2.99 35.281 23.719 1 94.38 200 GLN A O 1
ATOM 1569 N N . SER A 1 201 ? 5.125 34.5 23.656 1 93.94 201 SER A N 1
ATOM 1570 C CA . SER A 1 201 ? 5.496 35.344 22.547 1 93.94 201 SER A CA 1
ATOM 1571 C C . SER A 1 201 ? 4.664 35.031 21.297 1 93.94 201 SER A C 1
ATOM 1573 O O . SER A 1 201 ? 4.152 35.938 20.641 1 93.94 201 SER A O 1
ATOM 1575 N N . ALA A 1 202 ? 4.527 33.781 20.938 1 95.81 202 ALA A N 1
ATOM 1576 C CA . ALA A 1 202 ? 3.744 33.344 19.781 1 95.81 202 ALA A CA 1
ATOM 1577 C C . ALA A 1 202 ? 2.268 33.688 19.969 1 95.81 202 ALA A C 1
ATOM 1579 O O . ALA A 1 202 ? 1.611 34.156 19.047 1 95.81 202 ALA A O 1
ATOM 1580 N N . GLU A 1 203 ? 1.771 33.438 21.156 1 95.75 203 GLU A N 1
ATOM 1581 C CA . GLU A 1 203 ? 0.387 33.719 21.516 1 95.75 203 GLU A CA 1
ATOM 1582 C C . GLU A 1 203 ? 0.076 35.219 21.328 1 95.75 203 GLU A C 1
ATOM 1584 O O . GLU A 1 203 ? -0.931 35.562 20.719 1 95.75 203 GLU A O 1
ATOM 1589 N N . ASN A 1 204 ? 0.938 36.031 21.891 1 94.69 204 ASN A N 1
ATOM 1590 C CA . ASN A 1 204 ? 0.751 37.469 21.797 1 94.69 204 ASN A CA 1
ATOM 1591 C C . ASN A 1 204 ? 0.767 37.938 20.344 1 94.69 204 ASN A C 1
ATOM 1593 O O . ASN A 1 204 ? -0.012 38.812 19.969 1 94.69 204 ASN A O 1
ATOM 1597 N N . PHE A 1 205 ? 1.694 37.406 19.594 1 94.81 205 PHE A N 1
ATOM 1598 C CA . PHE A 1 205 ? 1.788 37.781 18.188 1 94.81 205 PHE A CA 1
ATOM 1599 C C . PHE A 1 205 ? 0.475 37.5 17.469 1 94.81 205 PHE A C 1
ATOM 1601 O O . PHE A 1 205 ? -0.032 38.344 1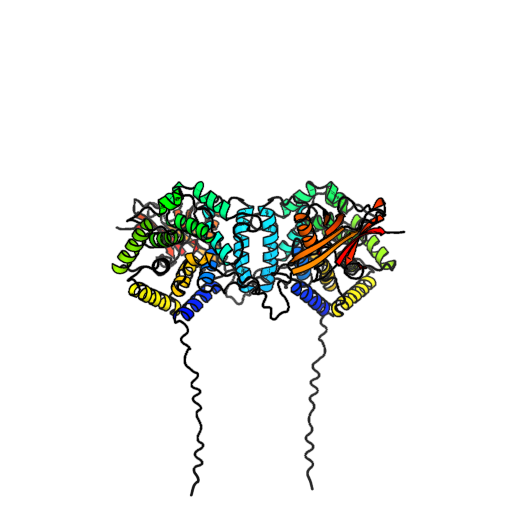6.734 1 94.81 205 PHE A O 1
ATOM 1608 N N . ILE A 1 206 ? -0.146 36.281 17.656 1 96.62 206 ILE A N 1
ATOM 1609 C CA . ILE A 1 206 ? -1.361 35.875 16.969 1 96.62 206 ILE A CA 1
ATOM 1610 C C . ILE A 1 206 ? -2.535 36.719 17.406 1 96.62 206 ILE A C 1
ATOM 1612 O O . ILE A 1 206 ? -3.299 37.219 16.578 1 96.62 206 ILE A O 1
ATOM 1616 N N . VAL A 1 207 ? -2.676 36.969 18.719 1 96.12 207 VAL A N 1
ATOM 1617 C CA . VAL A 1 207 ? -3.793 37.719 19.266 1 96.12 207 VAL A CA 1
ATOM 1618 C C . VAL A 1 207 ? -3.732 39.156 18.766 1 96.12 207 VAL A C 1
ATOM 1620 O O . VAL A 1 207 ? -4.75 39.719 18.344 1 96.12 207 VAL A O 1
ATOM 1623 N N . ARG A 1 208 ? -2.518 39.719 18.812 1 93.62 208 ARG A N 1
ATOM 1624 C CA . ARG A 1 208 ? -2.35 41.094 18.328 1 93.62 208 ARG A CA 1
ATOM 1625 C C . ARG A 1 208 ? -2.754 41.188 16.859 1 93.62 208 ARG A C 1
ATOM 1627 O O . ARG A 1 208 ? -3.441 42.125 16.469 1 93.62 208 ARG A O 1
ATOM 1634 N N . LEU A 1 209 ? -2.309 40.25 16.125 1 92.75 209 LEU A N 1
ATOM 1635 C CA . LEU A 1 209 ? -2.617 40.281 14.695 1 92.75 209 LEU A CA 1
ATOM 1636 C C . LEU A 1 209 ? -4.121 40.156 14.461 1 92.75 209 LEU A C 1
ATOM 1638 O O . LEU A 1 209 ? -4.688 40.906 13.664 1 92.75 209 LEU A O 1
ATOM 1642 N N . LEU A 1 210 ? -4.801 39.25 15.133 1 93.69 210 LEU A N 1
ATOM 1643 C CA . LEU A 1 210 ? -6.234 39.031 14.953 1 93.69 210 LEU A CA 1
ATOM 1644 C C . LEU A 1 210 ? -7.031 40.25 15.422 1 93.69 210 LEU A C 1
ATOM 1646 O O . LEU A 1 210 ? -8.078 40.562 14.852 1 93.69 210 LEU A O 1
ATOM 1650 N N . ARG A 1 211 ? -6.547 40.906 16.375 1 94.81 211 ARG A N 1
ATOM 1651 C CA . ARG A 1 211 ? -7.25 42.062 16.922 1 94.81 211 ARG A CA 1
ATOM 1652 C C . ARG A 1 211 ? -6.973 43.312 16.094 1 94.81 211 ARG A C 1
ATOM 1654 O O . ARG A 1 211 ? -7.703 44.312 16.188 1 94.81 211 ARG A O 1
ATOM 1661 N N . SER A 1 212 ? -5.898 43.281 15.32 1 90.88 212 SER A N 1
ATOM 1662 C CA . SER A 1 212 ? -5.562 44.438 14.484 1 90.88 212 SER A CA 1
ATOM 1663 C C . SER A 1 212 ? -6.566 44.594 13.344 1 90.88 212 SER A C 1
ATOM 1665 O O . SER A 1 212 ? -6.609 45.625 12.688 1 90.88 212 SER A O 1
ATOM 1667 N N . GLY A 1 213 ? -7.375 43.625 13.055 1 83.69 213 GLY A N 1
ATOM 1668 C CA . GLY A 1 213 ? -8.391 43.688 12.016 1 83.69 213 GLY A CA 1
ATOM 1669 C C . GLY A 1 213 ? -7.895 43.219 10.672 1 83.69 213 GLY A C 1
ATOM 1670 O O . GLY A 1 213 ? -8.609 43.312 9.664 1 83.69 213 GLY A O 1
ATOM 1671 N N . VAL A 1 214 ? -6.711 42.719 10.664 1 83.5 214 VAL A N 1
ATOM 1672 C CA . VAL A 1 214 ? -6.18 42.156 9.43 1 83.5 214 VAL A CA 1
ATOM 1673 C C . VAL A 1 214 ? -7.035 40.969 8.984 1 83.5 214 VAL A C 1
ATOM 1675 O O . VAL A 1 214 ? -7.477 40.156 9.82 1 83.5 214 VAL A O 1
ATOM 1678 N N . THR A 1 215 ? -7.312 40.906 7.688 1 82.88 215 THR A N 1
ATOM 1679 C CA . THR A 1 215 ? -8.055 39.781 7.141 1 82.88 215 THR A CA 1
ATOM 1680 C C . THR A 1 215 ? -7.105 38.656 6.77 1 82.88 215 THR A C 1
ATOM 1682 O O . THR A 1 215 ? -6.156 38.844 6.008 1 82.88 215 THR A O 1
ATOM 1685 N N . LEU A 1 216 ? -7.359 37.5 7.355 1 82.94 216 LEU A N 1
ATOM 1686 C CA . LEU A 1 216 ? -6.586 36.312 7.055 1 82.94 216 LEU A CA 1
ATOM 1687 C C . LEU A 1 216 ? -7.387 35.344 6.18 1 82.94 216 LEU A C 1
ATOM 1689 O O . LEU A 1 216 ? -8.617 35.344 6.219 1 82.94 216 LEU A O 1
ATOM 1693 N N . GLY A 1 217 ? -6.637 34.625 5.336 1 81.38 217 GLY A N 1
ATOM 1694 C CA . GLY A 1 217 ? -7.293 33.562 4.598 1 81.38 217 GLY A CA 1
ATOM 1695 C C . GLY A 1 217 ? -7.777 32.438 5.484 1 81.38 217 GLY A C 1
ATOM 1696 O O . GLY A 1 217 ? -7.414 32.375 6.66 1 81.38 217 GLY A O 1
ATOM 1697 N N . GLU A 1 218 ? -8.609 31.547 4.91 1 83.25 218 GLU A N 1
ATOM 1698 C CA . GLU A 1 218 ? -9.219 30.453 5.652 1 83.25 218 GLU A CA 1
ATOM 1699 C C . GLU A 1 218 ? -8.156 29.547 6.262 1 83.25 218 GLU A C 1
ATOM 1701 O O . GLU A 1 218 ? -8.305 29.078 7.395 1 83.25 218 GLU A O 1
ATOM 1706 N N . TYR A 1 219 ? -7.148 29.297 5.527 1 86 219 TYR A N 1
ATOM 1707 C CA . TYR A 1 219 ? -6.062 28.453 6.012 1 86 219 TYR A CA 1
ATOM 1708 C C . TYR A 1 219 ? -5.406 29.062 7.246 1 86 219 TYR A C 1
ATOM 1710 O O . TYR A 1 219 ? -5.336 28.422 8.297 1 86 219 TYR A O 1
ATOM 1718 N N . SER A 1 220 ? -5.016 30.281 7.117 1 89.56 220 SER A N 1
ATOM 1719 C CA . SER A 1 220 ? -4.293 30.969 8.18 1 89.56 220 SER A CA 1
ATOM 1720 C C . SER A 1 220 ? -5.184 31.203 9.391 1 89.56 220 SER A C 1
ATOM 1722 O O . SER A 1 220 ? -4.734 31.062 10.531 1 89.56 220 SER A O 1
ATOM 1724 N N . SER A 1 221 ? -6.387 31.562 9.141 1 92.06 221 SER A N 1
ATOM 1725 C CA . SER A 1 221 ? -7.32 31.781 10.25 1 92.06 221 SER A CA 1
ATOM 1726 C C . SER A 1 221 ? -7.574 30.484 11.008 1 92.06 221 SER A C 1
ATOM 1728 O O . SER A 1 221 ? -7.699 30.484 12.234 1 92.06 221 SER A O 1
ATOM 1730 N N . SER A 1 222 ? -7.68 29.375 10.234 1 94.75 222 SER A N 1
ATOM 1731 C CA . SER A 1 222 ? -7.891 28.078 10.867 1 94.75 222 SER A CA 1
ATOM 1732 C C . SER A 1 222 ? -6.699 27.688 11.75 1 94.75 222 SER A C 1
ATOM 1734 O O . SER A 1 222 ? -6.879 27.203 12.867 1 94.75 222 SER A O 1
ATOM 1736 N N . LEU A 1 223 ? -5.539 27.953 11.25 1 95.44 223 LEU A N 1
ATOM 1737 C CA . LEU A 1 223 ? -4.332 27.672 12.023 1 95.44 223 LEU A CA 1
ATOM 1738 C C . LEU A 1 223 ? -4.301 28.5 13.305 1 95.44 223 LEU A C 1
ATOM 1740 O O . LEU A 1 223 ? -3.953 27.984 14.367 1 95.44 223 LEU A O 1
ATOM 1744 N N . ALA A 1 224 ? -4.629 29.719 13.125 1 96.62 224 ALA A N 1
ATOM 1745 C CA . ALA A 1 224 ? -4.586 30.641 14.258 1 96.62 224 ALA A CA 1
ATOM 1746 C C . ALA A 1 224 ? -5.52 30.188 15.375 1 96.62 224 ALA A C 1
ATOM 1748 O O . ALA A 1 224 ? -5.102 30.078 16.531 1 96.62 224 ALA A O 1
ATOM 1749 N N . ILE A 1 225 ? -6.707 29.906 15.07 1 97.69 225 ILE A N 1
ATOM 1750 C CA . ILE A 1 225 ? -7.652 29.609 16.141 1 97.69 225 ILE A CA 1
ATOM 1751 C C . ILE A 1 225 ? -7.391 28.203 16.672 1 97.69 225 ILE A C 1
ATOM 1753 O O . ILE A 1 225 ? -7.633 27.922 17.844 1 97.69 225 ILE A O 1
ATOM 1757 N N . GLN A 1 226 ? -6.887 27.219 15.836 1 97.81 226 GLN A N 1
ATOM 1758 C CA . GLN A 1 226 ? -6.426 25.938 16.344 1 97.81 226 GLN A CA 1
ATOM 1759 C C . GLN A 1 226 ? -5.371 26.125 17.438 1 97.81 226 GLN A C 1
ATOM 1761 O O . GLN A 1 226 ? -5.445 25.484 18.484 1 97.81 226 GLN A O 1
ATOM 1766 N N . ALA A 1 227 ? -4.469 26.969 17.078 1 98.44 227 ALA A N 1
ATOM 1767 C CA . ALA A 1 227 ? -3.348 27.203 17.984 1 98.44 227 ALA A CA 1
ATOM 1768 C C . ALA A 1 227 ? -3.814 27.844 19.297 1 98.44 227 ALA A C 1
ATOM 1770 O O . ALA A 1 227 ? -3.418 27.422 20.375 1 98.44 227 ALA A O 1
ATOM 1771 N N . LEU A 1 228 ? -4.652 28.859 19.219 1 98.56 228 LEU A N 1
ATOM 1772 C CA . LEU A 1 228 ? -5.125 29.578 20.406 1 98.56 228 LEU A CA 1
ATOM 1773 C C . LEU A 1 228 ? -5.969 28.656 21.281 1 98.56 228 LEU A C 1
ATOM 1775 O O . LEU A 1 228 ? -5.84 28.672 22.516 1 98.56 228 LEU A O 1
ATOM 1779 N N . ARG A 1 229 ? -6.82 27.859 20.656 1 97.88 229 ARG A N 1
ATOM 1780 C CA . ARG A 1 229 ? -7.617 26.891 21.422 1 97.88 229 ARG A CA 1
ATOM 1781 C C . ARG A 1 229 ? -6.727 25.875 22.109 1 97.88 229 ARG A C 1
ATOM 1783 O O . ARG A 1 229 ? -6.918 25.578 23.297 1 97.88 229 ARG A O 1
ATOM 1790 N N . ALA A 1 230 ? -5.812 25.328 21.328 1 97.12 230 ALA A N 1
ATOM 1791 C CA . ALA A 1 230 ? -4.926 24.297 21.844 1 97.12 230 ALA A CA 1
ATOM 1792 C C . ALA A 1 230 ? -4.094 24.812 23.016 1 97.12 230 ALA A C 1
ATOM 1794 O O . ALA A 1 230 ? -3.809 24.078 23.969 1 97.12 230 ALA A O 1
ATOM 1795 N N . ALA A 1 231 ? -3.721 26.062 22.969 1 97.5 231 ALA A N 1
ATOM 1796 C CA . ALA A 1 231 ? -2.875 26.672 23.984 1 97.5 231 ALA A CA 1
ATOM 1797 C 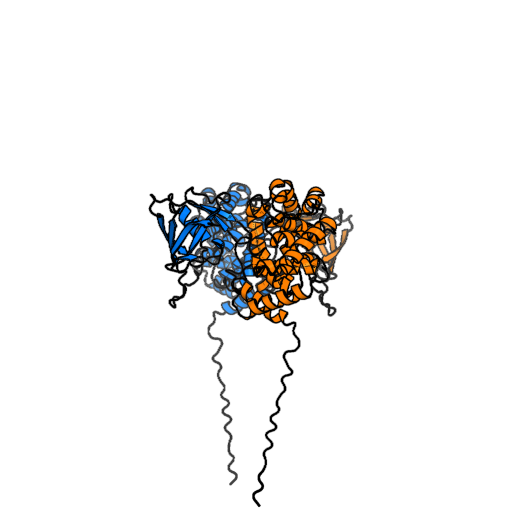C . ALA A 1 231 ? -3.701 27.109 25.188 1 97.5 231 ALA A C 1
ATOM 1799 O O . ALA A 1 231 ? -3.15 27.422 26.25 1 97.5 231 ALA A O 1
ATOM 1800 N N . GLY A 1 232 ? -5.055 27.125 25.062 1 96.88 232 GLY A N 1
ATOM 1801 C CA . GLY A 1 232 ? -5.898 27.594 26.141 1 96.88 232 GLY A CA 1
ATOM 1802 C C . GLY A 1 232 ? -5.789 29.094 26.375 1 96.88 232 GLY A C 1
ATOM 1803 O O . GLY A 1 232 ? -5.828 29.562 27.516 1 96.88 232 GLY A O 1
ATOM 1804 N N . THR A 1 233 ? -5.59 29.781 25.297 1 96.94 233 THR A N 1
ATOM 1805 C CA . THR A 1 233 ? -5.441 31.219 25.391 1 96.94 233 THR A CA 1
ATOM 1806 C C . THR A 1 233 ? -6.715 31.859 25.938 1 96.94 233 THR A C 1
ATOM 1808 O O . THR A 1 233 ? -7.816 31.562 25.469 1 96.94 233 THR A O 1
ATOM 1811 N N . MET A 1 234 ? -6.594 32.781 26.859 1 95.62 234 MET A N 1
ATOM 1812 C CA . MET A 1 234 ? -7.738 33.406 27.5 1 95.62 234 MET A CA 1
ATOM 1813 C C . MET A 1 234 ? -8.109 34.719 26.781 1 95.62 234 MET A C 1
ATOM 1815 O O . MET A 1 234 ? -7.258 35.344 26.156 1 95.62 234 MET A O 1
ATOM 1819 N N . GLY A 1 235 ? -9.359 35.094 26.828 1 95.81 235 GLY A N 1
ATOM 1820 C CA . GLY A 1 235 ? -9.836 36.375 26.328 1 95.81 235 GLY A CA 1
ATOM 1821 C C . GLY A 1 235 ? -9.969 36.438 24.828 1 95.81 235 GLY A C 1
ATOM 1822 O O . GLY A 1 235 ? -9.945 37.5 24.219 1 95.81 235 GLY A O 1
ATOM 1823 N N . VAL A 1 236 ? -9.984 35.219 24.25 1 97.19 236 VAL A N 1
ATOM 1824 C CA . VAL A 1 236 ? -10.008 35.25 22.797 1 97.19 236 VAL A CA 1
ATOM 1825 C C . VAL A 1 236 ? -11.242 34.5 22.281 1 97.19 236 VAL A C 1
ATOM 1827 O O . VAL A 1 236 ? -11.32 34.156 21.109 1 97.19 236 VAL A O 1
ATOM 1830 N N . ASP A 1 237 ? -12.25 34.25 23.094 1 96.44 237 ASP A N 1
ATOM 1831 C CA . ASP A 1 237 ? -13.453 33.5 22.719 1 96.44 237 ASP A CA 1
ATOM 1832 C C . ASP A 1 237 ? -14.203 34.219 21.594 1 96.44 237 ASP A C 1
ATOM 1834 O O . ASP A 1 237 ? -14.797 33.562 20.719 1 96.44 237 ASP A O 1
ATOM 1838 N N . ASP A 1 238 ? -14.234 35.5 21.656 1 96.12 238 ASP A N 1
ATOM 1839 C CA . ASP A 1 238 ? -14.914 36.281 20.609 1 96.12 238 ASP A CA 1
ATOM 1840 C C . ASP A 1 238 ? -14.242 36.062 19.25 1 96.12 238 ASP A C 1
ATOM 1842 O O . ASP A 1 238 ? -14.922 35.906 18.234 1 96.12 238 ASP A O 1
ATOM 1846 N N . LEU A 1 239 ? -12.859 36.094 19.25 1 95.94 239 LEU A N 1
ATOM 1847 C CA . LEU A 1 239 ? -12.102 35.906 18.031 1 95.94 239 LEU A CA 1
ATOM 1848 C C . LEU A 1 239 ? -12.336 34.5 17.469 1 95.94 239 LEU A C 1
ATOM 1850 O O . LEU A 1 239 ? -12.594 34.344 16.281 1 95.94 239 LEU A O 1
ATOM 1854 N N . ILE A 1 240 ? -12.32 33.5 18.328 1 97.25 240 ILE A N 1
ATOM 1855 C CA . ILE A 1 240 ? -12.477 32.094 17.938 1 97.25 240 ILE A CA 1
ATOM 1856 C C . ILE A 1 240 ? -13.883 31.859 17.391 1 97.25 240 ILE A C 1
ATOM 1858 O O . ILE A 1 240 ? -14.047 31.219 16.344 1 97.25 240 ILE A O 1
ATOM 1862 N N . SER A 1 241 ? -14.867 32.375 18.062 1 95.5 241 SER A N 1
ATOM 1863 C CA . SER A 1 241 ? -16.25 32.219 17.641 1 95.5 241 SER A CA 1
ATOM 1864 C C . SER A 1 241 ? -16.5 32.844 16.281 1 95.5 241 SER A C 1
ATOM 1866 O O . SER A 1 241 ? -17.156 32.25 15.422 1 95.5 241 SER A O 1
ATOM 1868 N N . ARG A 1 242 ? -15.984 34 16.109 1 95.69 242 ARG A N 1
ATOM 1869 C CA . ARG A 1 242 ? -16.188 34.719 14.852 1 95.69 242 ARG A CA 1
ATOM 1870 C C . ARG A 1 242 ? -15.531 33.969 13.695 1 95.69 242 ARG A C 1
ATOM 1872 O O . ARG A 1 242 ? -16.156 33.75 12.648 1 95.69 242 ARG A O 1
ATOM 1879 N N . ILE A 1 243 ? -14.297 33.594 13.852 1 95.81 243 ILE A N 1
ATOM 1880 C CA . ILE A 1 243 ? -13.547 32.938 12.789 1 95.81 243 ILE A CA 1
ATOM 1881 C C . ILE A 1 243 ? -14.18 31.562 12.492 1 95.81 243 ILE A C 1
ATOM 1883 O O . ILE A 1 243 ? -14.281 31.156 11.328 1 95.81 243 ILE A O 1
ATOM 1887 N N . THR A 1 244 ? -14.602 30.859 13.531 1 96.12 244 THR A N 1
ATOM 1888 C CA . THR A 1 244 ? -15.273 29.578 13.352 1 96.12 244 THR A CA 1
ATOM 1889 C C . THR A 1 244 ? -16.547 29.734 12.531 1 96.12 244 THR A C 1
ATOM 1891 O O . THR A 1 244 ? -16.828 28.922 11.648 1 96.12 244 THR A O 1
ATOM 1894 N N . ALA A 1 245 ? -17.266 30.75 12.844 1 93.94 245 ALA A N 1
ATOM 1895 C CA . ALA A 1 245 ? -18.5 31.031 12.109 1 93.94 245 ALA A CA 1
ATOM 1896 C C . ALA A 1 245 ? -18.203 31.328 10.641 1 93.94 245 ALA A C 1
ATOM 1898 O O . ALA A 1 245 ? -18.922 30.859 9.75 1 93.94 245 ALA A O 1
ATOM 1899 N N . ASP A 1 246 ? -17.188 32.125 10.422 1 92.31 246 ASP A N 1
ATOM 1900 C CA . ASP A 1 246 ? -16.812 32.438 9.047 1 92.31 246 ASP A CA 1
ATOM 1901 C C . ASP A 1 246 ? -16.406 31.188 8.273 1 92.31 246 ASP A C 1
ATOM 1903 O O . ASP A 1 246 ? -16.797 31.031 7.109 1 92.31 246 ASP A O 1
ATOM 1907 N N . LEU A 1 247 ? -15.641 30.328 8.906 1 92.94 247 LEU A N 1
ATOM 1908 C CA . LEU A 1 247 ? -15.211 29.094 8.273 1 92.94 247 LEU A CA 1
ATOM 1909 C C . LEU A 1 247 ? -16.406 28.203 7.953 1 92.94 247 LEU A C 1
ATOM 1911 O O . LEU A 1 247 ? -16.484 27.625 6.867 1 92.94 247 LEU A O 1
ATOM 1915 N N . ARG A 1 248 ? -17.297 28.062 8.875 1 91.62 248 ARG A N 1
ATOM 1916 C CA . ARG A 1 248 ? -18.5 27.266 8.703 1 91.62 248 ARG A CA 1
ATOM 1917 C C . ARG A 1 248 ? -19.312 27.75 7.508 1 91.62 248 ARG A C 1
ATOM 1919 O O . ARG A 1 248 ? -19.719 26.953 6.664 1 91.62 248 ARG A O 1
ATOM 1926 N N . GLN A 1 249 ? -19.484 29.016 7.438 1 88.56 249 GLN A N 1
ATOM 1927 C CA . GLN A 1 249 ? -20.266 29.594 6.352 1 88.56 249 GLN A CA 1
ATOM 1928 C C . GLN A 1 249 ? -19.578 29.391 5.004 1 88.56 249 GLN A C 1
ATOM 1930 O O . GLN A 1 249 ? -20.25 29.094 4.004 1 88.56 249 GLN A O 1
ATOM 1935 N N . SER A 1 250 ? -18.297 29.562 5.035 1 86.94 250 SER A N 1
ATOM 1936 C CA . SER A 1 250 ? -17.547 29.375 3.795 1 86.94 250 SER A CA 1
ATOM 1937 C C . SER A 1 250 ? -17.703 27.953 3.258 1 86.94 250 SER A C 1
ATOM 1939 O O . SER A 1 250 ? -17.828 27.75 2.047 1 86.94 250 SER A O 1
ATOM 1941 N N . LEU A 1 251 ? -17.688 26.938 4.113 1 85.88 251 LEU A N 1
ATOM 1942 C CA . LEU A 1 251 ? -17.797 25.531 3.701 1 85.88 251 LEU A CA 1
ATOM 1943 C C . LEU A 1 251 ? -19.234 25.219 3.262 1 85.88 251 LEU A C 1
ATOM 1945 O O . LEU A 1 251 ? -19.422 24.531 2.252 1 85.88 251 LEU A O 1
ATOM 1949 N N . LEU A 1 252 ? -20.172 25.734 3.961 1 81.56 252 LEU A N 1
ATOM 1950 C CA . LEU A 1 252 ? -21.562 25.438 3.678 1 81.56 252 LEU A CA 1
ATOM 1951 C C . LEU A 1 252 ? -22.016 26.109 2.389 1 81.56 252 LEU A C 1
ATOM 1953 O O . LEU A 1 252 ? -22.859 25.578 1.666 1 81.56 252 LEU A O 1
ATOM 1957 N N . ASN A 1 253 ? -21.438 27.188 2.117 1 78 253 ASN A N 1
ATOM 1958 C CA . ASN A 1 253 ? -21.812 27.906 0.902 1 78 253 ASN A CA 1
ATOM 1959 C C . ASN A 1 253 ? -20.969 27.453 -0.295 1 78 253 ASN A C 1
ATOM 1961 O O . ASN A 1 253 ? -21.172 27.938 -1.41 1 78 253 ASN A O 1
ATOM 1965 N N . LYS A 1 254 ? -20.172 26.375 -0.133 1 66.94 254 LYS A N 1
ATOM 1966 C CA . LYS A 1 254 ? -19.328 25.781 -1.172 1 66.94 254 LYS A CA 1
ATOM 1967 C C . LYS A 1 254 ? -18.469 26.844 -1.846 1 66.94 254 LYS A C 1
ATOM 1969 O O . LYS A 1 254 ? -18.266 26.812 -3.062 1 66.94 254 LYS A O 1
ATOM 1974 N N . THR A 1 255 ? -18.234 27.75 -1.158 1 54.75 255 THR A N 1
ATOM 1975 C CA . THR A 1 255 ? -17.375 28.812 -1.681 1 54.75 255 THR A CA 1
ATOM 1976 C C . THR A 1 255 ? -15.914 28.547 -1.311 1 54.75 255 THR A C 1
ATOM 1978 O O . THR A 1 255 ? -15.016 29.25 -1.755 1 54.75 255 THR A O 1
ATOM 1981 N N . SER A 1 256 ? -15.797 27.375 -0.622 1 53.19 256 SER A N 1
ATOM 1982 C CA . SER A 1 256 ? -14.43 27.078 -0.181 1 53.19 256 SER A CA 1
ATOM 1983 C C . SER A 1 256 ? -13.617 26.422 -1.29 1 53.19 256 SER A C 1
ATOM 1985 O O . SER A 1 256 ? -14.016 25.391 -1.828 1 53.19 256 SER A O 1
ATOM 1987 N N . SER A 1 257 ? -12.758 27.109 -1.964 1 56.47 257 SER A N 1
ATOM 1988 C CA . SER A 1 257 ? -11.789 26.609 -2.922 1 56.47 257 SER A CA 1
ATOM 1989 C C . SER A 1 257 ? -10.672 25.828 -2.221 1 56.47 257 SER A C 1
ATOM 1991 O O . SER A 1 257 ? -9.758 25.328 -2.871 1 56.47 257 SER A O 1
ATOM 1993 N N . LEU A 1 258 ? -10.977 25.609 -0.907 1 61.97 258 LEU A N 1
ATOM 1994 C CA . LEU A 1 258 ? -9.734 25.312 -0.202 1 61.97 258 LEU A CA 1
ATOM 1995 C C . LEU A 1 258 ? -9.789 23.938 0.458 1 61.97 258 LEU A C 1
ATOM 1997 O O . LEU A 1 258 ? -9.078 23.688 1.432 1 61.97 258 LEU A O 1
ATOM 2001 N N . MET A 1 259 ? -10.648 23.062 -0.087 1 73.38 259 MET A N 1
ATOM 2002 C CA . MET A 1 259 ? -10.578 21.766 0.57 1 73.38 259 MET A CA 1
ATOM 2003 C C . MET A 1 259 ? -9.5 20.891 -0.06 1 73.38 259 MET A C 1
ATOM 2005 O O . MET A 1 259 ? -9.766 19.75 -0.45 1 73.38 259 MET A O 1
ATOM 2009 N N . THR A 1 260 ? -8.352 21.562 -0.182 1 81.5 260 THR A N 1
ATOM 2010 C CA . THR A 1 260 ? -7.152 20.797 -0.485 1 81.5 260 THR A CA 1
ATOM 2011 C C . THR A 1 260 ? -6.699 19.984 0.734 1 81.5 260 THR A C 1
ATOM 2013 O O . THR A 1 260 ? -7.156 20.234 1.852 1 81.5 260 THR A O 1
ATOM 2016 N N . PRO A 1 261 ? -5.906 19.016 0.519 1 89.31 261 PRO A N 1
ATOM 2017 C CA . PRO A 1 261 ? -5.406 18.266 1.67 1 89.31 261 PRO A CA 1
ATOM 2018 C C . PRO A 1 261 ? -4.742 19.156 2.717 1 89.31 261 PRO A C 1
ATOM 2020 O O . PRO A 1 261 ? -5.023 19.016 3.91 1 89.31 261 PRO A O 1
ATOM 2023 N N . ALA A 1 262 ? -3.949 20.094 2.287 1 87.31 262 ALA A N 1
ATOM 2024 C CA . ALA A 1 262 ? -3.291 21.016 3.211 1 87.31 262 ALA A CA 1
ATOM 2025 C C . ALA A 1 262 ? -4.312 21.844 3.979 1 87.31 262 ALA A C 1
ATOM 2027 O O . ALA A 1 262 ? -4.168 22.062 5.184 1 87.31 262 ALA A O 1
ATOM 2028 N N . GLY A 1 263 ? -5.297 22.359 3.244 1 88.69 263 GLY A N 1
ATOM 2029 C CA . GLY A 1 263 ? -6.367 23.109 3.881 1 88.69 263 GLY A CA 1
ATOM 2030 C C . GLY A 1 263 ? -7.172 22.281 4.863 1 88.69 263 GLY A C 1
ATOM 2031 O O . GLY A 1 263 ? -7.473 22.734 5.969 1 88.69 263 GLY A O 1
ATOM 2032 N N . ALA A 1 264 ? -7.5 21.094 4.453 1 91.44 264 ALA A N 1
ATOM 2033 C CA . ALA A 1 264 ? -8.32 20.203 5.281 1 91.44 264 ALA A CA 1
ATOM 2034 C C . ALA A 1 264 ? -7.625 19.891 6.605 1 91.44 264 ALA A C 1
ATOM 2036 O O . ALA A 1 264 ? -8.289 19.75 7.637 1 91.44 264 ALA A O 1
ATOM 2037 N N . LEU A 1 265 ? -6.359 19.781 6.59 1 95.06 265 LEU A N 1
ATOM 2038 C CA . LEU A 1 265 ? -5.566 19.469 7.773 1 95.06 265 LEU A CA 1
ATOM 2039 C C . LEU A 1 265 ? -5.809 20.484 8.883 1 95.06 265 LEU A C 1
ATOM 2041 O O . LEU A 1 265 ? -5.73 20.141 10.062 1 95.06 265 LEU A O 1
ATOM 2045 N N . HIS A 1 266 ? -6.168 21.734 8.492 1 94.75 266 HIS A N 1
ATOM 2046 C CA . HIS A 1 266 ? -6.312 22.75 9.516 1 94.75 266 HIS A CA 1
ATOM 2047 C C . HIS A 1 266 ? -7.75 23.266 9.594 1 94.75 266 HIS A C 1
ATOM 2049 O O . HIS A 1 266 ? -8.258 23.531 10.68 1 94.75 266 HIS A O 1
ATOM 2055 N N . ILE A 1 267 ? -8.461 23.312 8.484 1 93.75 267 ILE A N 1
ATOM 2056 C CA . ILE A 1 267 ? -9.812 23.859 8.461 1 93.75 267 ILE A CA 1
ATOM 2057 C C . ILE A 1 267 ? -10.766 22.922 9.203 1 93.75 267 ILE A C 1
ATOM 2059 O O . ILE A 1 267 ? -11.516 23.359 10.078 1 93.75 267 ILE A O 1
ATOM 2063 N N . LEU A 1 268 ? -10.727 21.656 8.914 1 95.75 268 LEU A N 1
ATOM 2064 C CA . LEU A 1 268 ? -11.68 20.719 9.492 1 95.75 268 LEU A CA 1
ATOM 2065 C C . LEU A 1 268 ? -11.461 20.578 11 1 95.75 268 LEU A C 1
ATOM 2067 O O . LEU A 1 268 ? -12.398 20.719 11.781 1 95.75 268 LEU A O 1
ATOM 2071 N N . PRO A 1 269 ? -10.258 20.422 11.445 1 97.38 269 PRO A N 1
ATOM 2072 C CA . PRO A 1 269 ? -10.062 20.344 12.898 1 97.38 269 PRO A CA 1
ATOM 2073 C C . PRO A 1 269 ? -10.383 21.656 13.602 1 97.38 269 PRO A C 1
ATOM 2075 O O . PRO A 1 269 ? -10.836 21.656 14.75 1 97.38 269 PRO A O 1
ATOM 2078 N N . ALA A 1 270 ? -10.07 22.781 12.922 1 97.31 270 ALA A N 1
ATOM 2079 C CA . ALA A 1 270 ? -10.445 24.062 13.523 1 97.31 270 ALA A CA 1
ATOM 2080 C C . ALA A 1 270 ? -11.938 24.109 13.828 1 97.31 270 ALA A C 1
ATOM 2082 O O . ALA A 1 270 ? -12.344 24.594 14.891 1 97.31 270 ALA A O 1
ATOM 2083 N N . LEU A 1 271 ? -12.711 23.594 12.953 1 95.75 271 LEU A N 1
ATOM 2084 C CA . LEU A 1 271 ? -14.156 23.547 13.141 1 95.75 271 LEU A CA 1
ATOM 2085 C C . LEU A 1 271 ? -14.523 22.531 14.227 1 95.75 271 LEU A C 1
ATOM 2087 O O . LEU A 1 271 ? -15.477 22.75 14.984 1 95.75 271 LEU A O 1
ATOM 2091 N N . ALA A 1 272 ? -13.781 21.469 14.305 1 95.44 272 ALA A N 1
ATOM 2092 C CA . ALA A 1 272 ? -14.07 20.406 15.25 1 95.44 272 ALA A CA 1
ATOM 2093 C C . ALA A 1 272 ? -13.562 20.75 16.641 1 95.44 272 ALA A C 1
ATOM 2095 O O . ALA A 1 272 ? -13.922 20.094 17.625 1 95.44 272 ALA A O 1
ATOM 2096 N N . GLY A 1 273 ? -12.672 21.797 16.734 1 95.94 273 GLY A N 1
ATOM 2097 C CA . GLY A 1 273 ? -12.102 22.172 18.016 1 95.94 273 GLY A CA 1
ATOM 2098 C C . GLY A 1 273 ? -10.906 21.312 18.406 1 95.94 273 GLY A C 1
ATOM 2099 O O . GLY A 1 273 ? -10.609 21.172 19.594 1 95.94 273 GLY A O 1
ATOM 2100 N N . THR A 1 274 ? -10.305 20.672 17.422 1 96.81 274 THR A N 1
ATOM 2101 C CA . THR A 1 274 ? -9.125 19.844 17.672 1 96.81 274 THR A CA 1
ATOM 2102 C C . THR A 1 274 ? -7.891 20.453 17.016 1 96.81 274 THR A C 1
ATOM 2104 O O . THR A 1 274 ? -7.988 21.453 16.312 1 96.81 274 THR A O 1
ATOM 2107 N N . SER A 1 275 ? -6.73 19.922 17.328 1 97.75 275 SER A N 1
ATOM 2108 C CA . SER A 1 275 ? -5.453 20.391 16.797 1 97.75 275 SER A CA 1
ATOM 2109 C C . SER A 1 275 ? -4.445 19.25 16.703 1 97.75 275 SER A C 1
ATOM 2111 O O . SER A 1 275 ? -4.711 18.141 17.156 1 97.75 275 SER A O 1
ATOM 2113 N N . PRO A 1 276 ? -3.303 19.516 16.047 1 97.56 276 PRO A N 1
ATOM 2114 C CA . PRO A 1 276 ? -2.254 18.5 15.977 1 97.56 276 PRO A CA 1
ATOM 2115 C C . PRO A 1 276 ? -1.823 17.984 17.344 1 97.56 276 PRO A C 1
ATOM 2117 O O . PRO A 1 276 ? -1.205 16.922 17.453 1 97.56 276 PRO A O 1
ATOM 2120 N N . LEU A 1 277 ? -2.172 18.703 18.438 1 96.81 277 LEU A N 1
ATOM 2121 C CA . LEU A 1 277 ? -1.847 18.25 19.781 1 96.81 277 LEU A CA 1
ATOM 2122 C C . LEU A 1 277 ? -2.674 17.016 20.156 1 96.81 277 LEU A C 1
ATOM 2124 O O . LEU A 1 277 ? -2.328 16.297 21.094 1 96.81 277 LEU A O 1
ATOM 2128 N N . ASP A 1 278 ? -3.732 16.828 19.469 1 95.81 278 ASP A N 1
ATOM 2129 C CA . ASP A 1 278 ? -4.664 15.758 19.812 1 95.81 278 ASP A CA 1
ATOM 2130 C C . ASP A 1 278 ? -4.258 14.445 19.141 1 95.81 278 ASP A C 1
ATOM 2132 O O . ASP A 1 278 ? -4.883 13.406 19.359 1 95.81 278 ASP A O 1
ATOM 2136 N N . ILE A 1 279 ? -3.234 14.43 18.312 1 95.06 279 ILE A N 1
ATOM 2137 C CA . ILE A 1 279 ? -2.793 13.258 17.547 1 95.06 279 ILE A CA 1
ATOM 2138 C C . ILE A 1 279 ? -2.385 12.148 18.516 1 95.06 279 ILE A C 1
ATOM 2140 O O . ILE A 1 279 ? -2.717 10.977 18.297 1 95.06 279 ILE A O 1
ATOM 2144 N N . GLY A 1 280 ? -1.72 12.5 19.609 1 87.75 280 GLY A N 1
ATOM 2145 C CA . GLY A 1 280 ? -1.24 11.516 20.562 1 87.75 280 GLY A CA 1
ATOM 2146 C C . GLY A 1 280 ? -2.344 10.945 21.438 1 87.75 280 GLY A C 1
ATOM 2147 O O . GLY A 1 280 ? -2.123 9.977 22.172 1 87.75 280 GLY A O 1
ATOM 2148 N N . ARG A 1 281 ? -3.586 11.438 21.328 1 83.5 281 ARG A N 1
ATOM 2149 C CA . ARG A 1 281 ? -4.668 11.023 22.219 1 83.5 281 ARG A CA 1
ATOM 2150 C C . ARG A 1 281 ? -5.648 10.109 21.5 1 83.5 281 ARG A C 1
ATOM 2152 O O . ARG A 1 281 ? -6.66 9.703 22.078 1 83.5 281 ARG A O 1
ATOM 2159 N N . THR A 1 282 ? -5.352 9.93 20.219 1 79.31 282 THR A N 1
ATOM 2160 C CA . THR A 1 282 ? -6.246 9.055 19.453 1 79.31 282 THR A CA 1
ATOM 2161 C C . THR A 1 282 ? -6.316 7.676 20.109 1 79.31 282 THR A C 1
ATOM 2163 O O . THR A 1 282 ? -5.293 7.105 20.484 1 79.31 282 THR A O 1
ATOM 2166 N N . VAL A 1 283 ? -7.617 7.324 20.359 1 70.44 283 VAL A N 1
ATOM 2167 C CA . VAL A 1 283 ? -7.84 6.008 20.953 1 70.44 283 VAL A CA 1
ATOM 2168 C C . VAL A 1 283 ? -7.965 4.961 19.844 1 70.44 283 VAL A C 1
ATOM 2170 O O . VAL A 1 283 ? -8.82 5.078 18.953 1 70.44 283 VAL A O 1
ATOM 2173 N N . CYS A 1 284 ? -7.016 4.383 19.516 1 74.56 284 CYS A N 1
ATOM 2174 C CA . CYS A 1 284 ? -7.035 3.316 18.516 1 74.56 284 CYS A CA 1
ATOM 2175 C C . CYS A 1 284 ? -7.727 2.074 19.062 1 74.56 284 CYS A C 1
ATOM 2177 O O . CYS A 1 284 ? -7.5 1.686 20.219 1 74.56 284 CYS A O 1
ATOM 2179 N N . GLN A 1 285 ? -9.266 2.322 18.75 1 53.47 285 GLN A N 1
ATOM 2180 C CA . GLN A 1 285 ? -10.047 1.166 19.172 1 53.47 285 GLN A CA 1
ATOM 2181 C C . GLN A 1 285 ? -9.203 -0.106 19.156 1 53.47 285 GLN A C 1
ATOM 2183 O O . GLN A 1 285 ? -8.586 -0.426 18.141 1 53.47 285 GLN A O 1
ATOM 2188 N N . GLN A 1 286 ? -8.633 -0.077 20.094 1 44.31 286 GLN A N 1
ATOM 2189 C CA . GLN A 1 286 ? -8.172 -1.461 20.094 1 44.31 286 GLN A CA 1
ATOM 2190 C C . GLN A 1 286 ? -9.234 -2.4 19.531 1 44.31 286 GLN A C 1
ATOM 2192 O O . GLN A 1 286 ? -10.43 -2.104 19.594 1 44.31 286 GLN A O 1
ATOM 2197 N N . GLU A 1 287 ? -9.195 -2.92 18.438 1 38.69 287 GLU A N 1
ATOM 2198 C CA . GLU A 1 287 ? -10.203 -3.936 18.172 1 38.69 287 GLU A CA 1
ATOM 2199 C C . GLU A 1 287 ? -11.109 -4.145 19.391 1 38.69 287 GLU A C 1
ATOM 2201 O O . GLU A 1 287 ? -10.625 -4.457 20.484 1 38.69 287 GLU A O 1
ATOM 2206 N N . THR A 1 288 ? -12.039 -3.109 19.703 1 31.61 288 THR A N 1
ATOM 2207 C CA . THR A 1 288 ? -13.07 -3.512 20.656 1 31.61 288 THR A CA 1
ATOM 2208 C C . THR A 1 288 ? -13.188 -5.031 20.719 1 31.61 288 THR A C 1
ATOM 2210 O O . THR A 1 288 ? -13.391 -5.68 19.688 1 31.61 288 THR A O 1
ATOM 2213 N N . ASN A 1 289 ? -12.664 -5.539 21.625 1 30.02 289 ASN A N 1
ATOM 2214 C CA . ASN A 1 289 ? -13.305 -6.723 22.188 1 30.02 289 ASN A CA 1
ATOM 2215 C C . ASN A 1 289 ? -14.781 -6.465 22.5 1 30.02 289 ASN A C 1
ATOM 2217 O O . ASN A 1 289 ? -15.102 -5.906 23.547 1 30.02 289 ASN A O 1
ATOM 2221 N N . GLY A 1 290 ? -15.633 -5.559 21.969 1 28.64 290 GLY A N 1
ATOM 2222 C CA . GLY A 1 290 ? -16.938 -5.988 22.438 1 28.64 290 GLY A CA 1
ATOM 2223 C C . GLY A 1 290 ? -16.953 -7.41 22.969 1 28.64 290 GLY A C 1
ATOM 2224 O O . GLY A 1 290 ? -16.594 -8.352 22.25 1 28.64 290 GLY A O 1
ATOM 2225 N N . MET A 1 291 ? -16.906 -7.488 24.172 1 27.06 291 MET A N 1
ATOM 2226 C CA . MET A 1 291 ? -17.453 -8.477 25.094 1 27.06 291 MET A CA 1
ATOM 2227 C C . MET A 1 291 ? -18.859 -8.875 24.688 1 27.06 291 MET A C 1
ATOM 2229 O O . MET A 1 291 ? -19.844 -8.406 25.281 1 27.06 291 MET A O 1
ATOM 2233 N N . SER A 1 292 ? -19.688 -8.469 23.844 1 28.45 292 SER A N 1
ATOM 2234 C CA . SER A 1 292 ? -20.344 -9.766 24.047 1 28.45 292 SER A CA 1
ATOM 2235 C C . SER A 1 292 ? -19.312 -10.891 24.062 1 28.45 292 SER A C 1
ATOM 2237 O O . SER A 1 292 ? -18.234 -10.766 23.484 1 28.45 292 SER A O 1
ATOM 2239 N N . ASN A 1 293 ? -19.156 -11.766 25.031 1 26.94 293 ASN A N 1
ATOM 2240 C CA . ASN A 1 293 ? -18.328 -12.914 25.344 1 26.94 293 ASN A CA 1
ATOM 2241 C C . ASN A 1 293 ? -17.609 -13.453 24.109 1 26.94 293 ASN A C 1
ATOM 2243 O O . ASN A 1 293 ? -16.984 -14.516 24.156 1 26.94 293 ASN A O 1
ATOM 2247 N N . VAL A 1 294 ? -18.094 -13.219 22.906 1 26.2 294 VAL A N 1
ATOM 2248 C CA . VAL A 1 294 ? -17.359 -14.266 22.203 1 26.2 294 VAL A CA 1
ATOM 2249 C C . VAL A 1 294 ? -15.906 -13.852 22.016 1 26.2 294 VAL A C 1
ATOM 2251 O O . VAL A 1 294 ? -14.992 -14.594 22.375 1 26.2 294 VAL A O 1
ATOM 2254 N N . THR A 1 295 ? -15.438 -13.047 20.578 1 29.02 295 THR A N 1
ATOM 2255 C CA . THR A 1 295 ? -14.078 -13.453 20.234 1 29.02 295 THR A CA 1
ATOM 2256 C C . THR A 1 295 ? -13.055 -12.5 20.859 1 29.02 295 THR A C 1
ATOM 2258 O O . THR A 1 295 ? -13.039 -11.312 20.547 1 29.02 295 THR A O 1
ATOM 2261 N N . SER A 1 296 ? -12.844 -11.914 22.203 1 30.8 296 SER A N 1
ATOM 2262 C CA . SER A 1 296 ? -11.594 -11.805 22.938 1 30.8 296 SER A CA 1
ATOM 2263 C C . SER A 1 296 ? -10.391 -11.938 22.016 1 30.8 296 SER A C 1
ATOM 2265 O O . SER A 1 296 ? -10.383 -12.789 21.125 1 30.8 296 SER A O 1
ATOM 2267 N N . SER A 1 297 ? -9.875 -10.828 21.422 1 38.81 297 SER A N 1
ATOM 2268 C CA . SER A 1 297 ? -8.555 -11.227 20.953 1 38.81 297 SER A CA 1
ATOM 2269 C C . SER A 1 297 ? -8.062 -12.477 21.672 1 38.81 297 SER A C 1
ATOM 2271 O O . SER A 1 297 ? -7.504 -12.391 22.766 1 38.81 297 SER A O 1
ATOM 2273 N N . SER A 1 298 ? -8.844 -13.141 21.875 1 45.69 298 SER A N 1
ATOM 2274 C CA . SER A 1 298 ? -8.789 -14.375 22.641 1 45.69 298 SER A CA 1
ATOM 2275 C C . SER A 1 298 ? -7.445 -15.078 22.453 1 45.69 298 SER A C 1
ATOM 2277 O O . SER A 1 298 ? -6.926 -15.156 21.344 1 45.69 298 SER A O 1
ATOM 2279 N N . GLU A 1 299 ? -6.723 -14.492 23.406 1 57.81 299 GLU A N 1
ATOM 2280 C CA . GLU A 1 299 ? -5.52 -15.32 23.438 1 57.81 299 GLU A CA 1
ATOM 2281 C C . GLU A 1 299 ? -5.867 -16.797 23.5 1 57.81 299 GLU A C 1
ATOM 2283 O O . GLU A 1 299 ? -6.938 -17.172 23.984 1 57.81 299 GLU A O 1
ATOM 2288 N N . VAL A 1 300 ? -5.363 -17.219 22.734 1 75.12 300 VAL A N 1
ATOM 2289 C CA . VAL A 1 300 ? -5.48 -18.656 22.812 1 75.12 300 VAL A CA 1
ATOM 2290 C C . VAL A 1 300 ? -4.227 -19.25 23.469 1 75.12 300 VAL A C 1
ATOM 2292 O O . VAL A 1 300 ? -3.109 -18.797 23.188 1 75.12 300 VAL A O 1
ATOM 2295 N N . THR A 1 301 ? -4.512 -19.844 24.547 1 82.88 301 THR A N 1
ATOM 2296 C CA . THR A 1 301 ? -3.424 -20.594 25.156 1 82.88 301 THR A CA 1
ATOM 2297 C C . THR A 1 301 ? -3.336 -22 24.547 1 82.88 301 THR A C 1
ATOM 2299 O O . THR A 1 301 ? -4.34 -22.703 24.469 1 82.88 301 THR A O 1
ATOM 2302 N N . LEU A 1 302 ? -2.25 -22.172 23.984 1 88.19 302 LEU A N 1
ATOM 2303 C CA . LEU A 1 302 ? -2.029 -23.5 23.438 1 88.19 302 LEU A CA 1
ATOM 2304 C C . LEU A 1 302 ? -0.807 -24.156 24.078 1 88.19 302 LEU A C 1
ATOM 2306 O O . LEU A 1 302 ? 0.03 -23.484 24.672 1 88.19 302 LEU A O 1
ATOM 2310 N N . LYS A 1 303 ? -0.875 -25.469 24.078 1 90.38 303 LYS A N 1
ATOM 2311 C CA . LYS A 1 303 ? 0.26 -26.266 24.5 1 90.38 303 LYS A CA 1
ATOM 2312 C C . LYS A 1 303 ? 1.006 -26.859 23.312 1 90.38 303 LYS A C 1
ATOM 2314 O O . LYS A 1 303 ? 0.384 -27.312 22.344 1 90.38 303 LYS A O 1
ATOM 2319 N N . ILE A 1 304 ? 2.283 -26.656 23.297 1 92.31 304 ILE A N 1
ATOM 2320 C CA . ILE A 1 304 ? 3.137 -27.266 22.281 1 92.31 304 ILE A CA 1
ATOM 2321 C C . ILE A 1 304 ? 4.016 -28.344 22.938 1 92.31 304 ILE A C 1
ATOM 2323 O O . ILE A 1 304 ? 4.703 -28.062 23.922 1 92.31 304 ILE A O 1
ATOM 2327 N N . THR A 1 305 ? 3.891 -29.562 22.453 1 90.56 305 THR A N 1
ATOM 2328 C CA . THR A 1 305 ? 4.719 -30.672 22.922 1 90.56 305 THR A CA 1
ATOM 2329 C C . THR A 1 305 ? 5.609 -31.188 21.797 1 90.56 305 THR A C 1
ATOM 2331 O O . THR A 1 305 ? 5.16 -31.328 20.656 1 90.56 305 THR A O 1
ATOM 2334 N N . VAL A 1 306 ? 6.801 -31.359 22.125 1 90.44 306 VAL A N 1
ATOM 2335 C CA . VAL A 1 306 ? 7.746 -31.922 21.172 1 90.44 306 VAL A CA 1
ATOM 2336 C C . VAL A 1 306 ? 8.18 -33.312 21.656 1 90.44 306 VAL A C 1
ATOM 2338 O O . VAL A 1 306 ? 8.719 -33.469 22.75 1 90.44 306 VAL A O 1
ATOM 2341 N N . ASP A 1 307 ? 7.836 -34.312 20.812 1 85.06 307 ASP A N 1
ATOM 2342 C CA . ASP A 1 307 ? 8.203 -35.719 21.047 1 85.06 307 ASP A CA 1
ATOM 2343 C C . ASP A 1 307 ? 9.117 -36.219 19.953 1 85.06 307 ASP A C 1
ATOM 2345 O O . ASP A 1 307 ? 8.648 -36.656 18.891 1 85.06 307 ASP A O 1
ATOM 2349 N N . ASP A 1 308 ? 10.391 -36.219 20.188 1 80.5 308 ASP A N 1
ATOM 2350 C CA . ASP A 1 308 ? 11.328 -36.625 19.141 1 80.5 308 ASP A CA 1
ATOM 2351 C C . ASP A 1 308 ? 11.484 -38.125 19.125 1 80.5 308 ASP A C 1
ATOM 2353 O O . ASP A 1 308 ? 12.312 -38.688 18.391 1 80.5 308 ASP A O 1
ATOM 2357 N N . GLY A 1 309 ? 10.703 -38.812 19.75 1 69.62 309 GLY A N 1
ATOM 2358 C CA . GLY A 1 309 ? 10.656 -40.25 19.703 1 69.62 309 GLY A CA 1
ATOM 2359 C C . GLY A 1 309 ? 11.836 -40.938 20.375 1 69.62 309 GLY A C 1
ATOM 2360 O O . GLY A 1 309 ? 11.945 -42.156 20.391 1 69.62 309 GLY A O 1
ATOM 2361 N N . ARG A 1 310 ? 12.836 -40.25 20.938 1 63.5 310 ARG A N 1
ATOM 2362 C CA . ARG A 1 310 ? 13.961 -40.875 21.625 1 63.5 310 ARG A CA 1
ATOM 2363 C C . ARG A 1 310 ? 13.539 -41.406 23 1 63.5 310 ARG A C 1
ATOM 2365 O O . ARG A 1 310 ? 12.836 -40.719 23.734 1 63.5 310 ARG A O 1
ATOM 2372 N N . ALA A 1 311 ? 13.609 -42.594 23.109 1 59.81 311 ALA A N 1
ATOM 2373 C CA . ALA A 1 311 ? 13.164 -43.375 24.266 1 59.81 311 ALA A CA 1
ATOM 2374 C C . ALA A 1 311 ? 13.477 -42.656 25.562 1 59.81 311 ALA A C 1
ATOM 2376 O O . ALA A 1 311 ? 12.68 -42.688 26.516 1 59.81 311 ALA A O 1
ATOM 2377 N N . LEU A 1 312 ? 14.664 -42.125 25.797 1 59.03 312 LEU A N 1
ATOM 2378 C CA . LEU A 1 312 ? 15.094 -41.656 27.125 1 59.03 312 LEU A CA 1
ATOM 2379 C C . LEU A 1 312 ? 14.688 -40.219 27.359 1 59.03 312 LEU A C 1
ATOM 2381 O O . LEU A 1 312 ? 14.867 -39.688 28.469 1 59.03 312 LEU A O 1
ATOM 2385 N N . TYR A 1 313 ? 14.008 -39.656 26.438 1 59.94 313 TYR A N 1
ATOM 2386 C CA . TYR A 1 313 ? 13.789 -38.219 26.641 1 59.94 313 TYR A CA 1
ATOM 2387 C C . TYR A 1 313 ? 12.305 -37.938 26.812 1 59.94 313 TYR A C 1
ATOM 2389 O O . TYR A 1 313 ? 11.469 -38.469 26.078 1 59.94 313 TYR A O 1
ATOM 2397 N N . THR A 1 314 ? 11.906 -37.438 27.922 1 74.56 314 THR A N 1
ATOM 2398 C CA . THR A 1 314 ? 10.562 -36.906 28.156 1 74.56 314 THR A CA 1
ATOM 2399 C C . THR A 1 314 ? 10.242 -35.781 27.188 1 74.56 314 THR A C 1
ATOM 2401 O O . THR A 1 314 ? 11.07 -34.875 26.969 1 74.56 314 THR A O 1
ATOM 2404 N N . PRO A 1 315 ? 9.078 -35.969 26.5 1 81.31 315 PRO A N 1
ATOM 2405 C CA . PRO A 1 315 ? 8.68 -34.875 25.625 1 81.31 315 PRO A CA 1
ATOM 2406 C C . PRO A 1 315 ? 8.648 -33.531 26.359 1 81.31 315 PRO A C 1
ATOM 2408 O O . PRO A 1 315 ? 8.289 -33.469 27.531 1 81.31 315 PRO A O 1
ATOM 2411 N N . ASP A 1 316 ? 9.227 -32.5 25.781 1 85.25 316 ASP A N 1
ATOM 2412 C CA . ASP A 1 316 ? 9.164 -31.156 26.312 1 85.25 316 ASP A CA 1
ATOM 2413 C C . ASP A 1 316 ? 7.863 -30.453 25.891 1 85.25 316 ASP A C 1
ATOM 2415 O O . ASP A 1 316 ? 7.398 -30.625 24.766 1 85.25 316 ASP A O 1
ATOM 2419 N N . SER A 1 317 ? 7.227 -29.875 26.875 1 89.94 317 SER A N 1
ATOM 2420 C CA . SER A 1 317 ? 5.988 -29.172 26.594 1 89.94 317 SER A CA 1
ATOM 2421 C C . SER A 1 317 ? 6.055 -27.719 27.062 1 89.94 317 SER A C 1
ATOM 2423 O O . SER A 1 317 ? 6.711 -27.422 28.062 1 89.94 317 SER A O 1
ATOM 2425 N N . TRP A 1 318 ? 5.496 -26.844 26.297 1 89.81 318 TRP A N 1
ATOM 2426 C CA . TRP A 1 318 ? 5.383 -25.422 26.609 1 89.81 318 TRP A CA 1
ATOM 2427 C C . TRP A 1 318 ? 3.945 -24.938 26.438 1 89.81 318 TRP A C 1
ATOM 2429 O O . TRP A 1 318 ? 3.229 -25.406 25.547 1 89.81 318 TRP A O 1
ATOM 2439 N N . THR A 1 319 ? 3.465 -24.156 27.391 1 88.81 319 THR A N 1
ATOM 2440 C CA . THR A 1 319 ? 2.199 -23.438 27.219 1 88.81 319 THR A CA 1
ATOM 2441 C C . THR A 1 319 ? 2.441 -21.984 26.859 1 88.81 319 THR A C 1
ATOM 2443 O O . THR A 1 319 ? 3.23 -21.297 27.516 1 88.81 319 THR A O 1
ATOM 2446 N N . ILE A 1 320 ? 1.827 -21.656 25.75 1 84.62 320 ILE A N 1
ATOM 2447 C CA . ILE A 1 320 ? 2.033 -20.281 25.312 1 84.62 320 ILE A CA 1
ATOM 2448 C C . ILE A 1 320 ? 0.684 -19.609 25.047 1 84.62 320 ILE A C 1
ATOM 2450 O O . ILE A 1 320 ? -0.271 -20.281 24.625 1 84.62 320 ILE A O 1
ATOM 2454 N N . THR A 1 321 ? 0.646 -18.391 25.312 1 82.88 321 THR A N 1
ATOM 2455 C CA . THR A 1 321 ? -0.524 -17.578 25 1 82.88 321 THR A CA 1
ATOM 2456 C C . THR A 1 321 ? -0.214 -16.594 23.875 1 82.88 321 THR A C 1
ATOM 2458 O O . THR A 1 321 ? 0.793 -15.883 23.938 1 82.88 321 THR A O 1
ATOM 2461 N N . ILE A 1 322 ? -1.013 -16.766 22.812 1 77.5 322 ILE A N 1
ATOM 2462 C CA . ILE A 1 322 ? -0.811 -15.938 21.625 1 77.5 322 ILE A CA 1
ATOM 2463 C C . ILE A 1 322 ? -2.115 -15.234 21.266 1 77.5 322 ILE A C 1
ATOM 2465 O O . ILE A 1 322 ? -3.182 -15.586 21.781 1 77.5 322 ILE A O 1
ATOM 2469 N N . ALA A 1 323 ? -1.954 -14.258 20.469 1 68.81 323 ALA A N 1
ATOM 2470 C CA . ALA A 1 323 ? -3.148 -13.578 19.969 1 68.81 323 ALA A CA 1
ATOM 2471 C C . ALA A 1 323 ? -4.004 -14.523 19.125 1 68.81 323 ALA A C 1
ATOM 2473 O O . ALA A 1 323 ? -3.477 -15.328 18.359 1 68.81 323 ALA A O 1
ATOM 2474 N N . ASN A 1 324 ? -5.211 -14.633 19.391 1 67.69 324 ASN A N 1
ATOM 2475 C CA . ASN A 1 324 ? -6.129 -15.391 18.547 1 67.69 324 ASN A CA 1
ATOM 2476 C C . ASN A 1 324 ? -5.965 -15.039 17.078 1 67.69 324 ASN A C 1
ATOM 2478 O O . ASN A 1 324 ? -5.785 -13.867 16.734 1 67.69 324 ASN A O 1
ATOM 2482 N N . GLY A 1 325 ? -5.902 -16.094 16.281 1 66.75 325 GLY A N 1
ATOM 2483 C CA . GLY A 1 325 ? -5.715 -15.922 14.844 1 66.75 325 GLY A CA 1
ATOM 2484 C C . GLY A 1 325 ? -4.273 -16.078 14.406 1 66.75 325 GLY A C 1
ATOM 2485 O O . GLY A 1 325 ? -3.98 -16.109 13.211 1 66.75 325 GLY A O 1
ATOM 2486 N N . THR A 1 326 ? -3.441 -16.141 15.32 1 71.19 326 THR A N 1
ATOM 2487 C CA . THR A 1 326 ? -2.035 -16.406 15.047 1 71.19 326 THR A CA 1
ATOM 2488 C C . THR A 1 326 ? -1.843 -17.844 14.547 1 71.19 326 THR A C 1
ATOM 2490 O O . THR A 1 326 ? -2.441 -18.781 15.078 1 71.19 326 THR A O 1
ATOM 2493 N N . THR A 1 327 ? -1.092 -17.922 13.43 1 78.75 327 THR A N 1
ATOM 2494 C CA . THR A 1 327 ? -0.84 -19.266 12.922 1 78.75 327 THR A CA 1
ATOM 2495 C C . THR A 1 327 ? 0.036 -20.047 13.891 1 78.75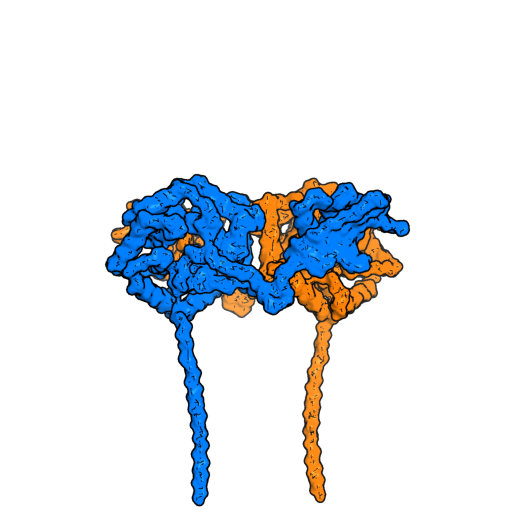 327 THR A C 1
ATOM 2497 O O . THR A 1 327 ? 0.747 -19.469 14.711 1 78.75 327 THR A O 1
ATOM 2500 N N . LEU A 1 328 ? -0.061 -21.344 13.758 1 85 328 LEU A N 1
ATOM 2501 C CA . LEU A 1 328 ? 0.802 -22.203 14.555 1 85 328 LEU A CA 1
ATOM 2502 C C . LEU A 1 328 ? 2.273 -21.891 14.289 1 85 328 LEU A C 1
ATOM 2504 O O . LEU A 1 328 ? 3.086 -21.891 15.219 1 85 328 LEU A O 1
ATOM 2508 N N . TYR A 1 329 ? 2.564 -21.562 13.102 1 86 329 TYR A N 1
ATOM 2509 C CA . TYR A 1 329 ? 3.939 -21.188 12.781 1 86 329 TYR A CA 1
ATOM 2510 C C . TYR A 1 329 ? 4.379 -19.953 13.555 1 86 329 TYR A C 1
ATOM 2512 O O . TYR A 1 329 ? 5.445 -19.953 14.172 1 86 329 TYR A O 1
ATOM 2520 N N . ASP A 1 330 ? 3.543 -18.953 13.523 1 81.19 330 ASP A N 1
ATOM 2521 C CA . ASP A 1 330 ? 3.861 -17.719 14.25 1 81.19 330 ASP A CA 1
ATOM 2522 C C . ASP A 1 330 ? 3.912 -17.969 15.758 1 81.19 330 ASP A C 1
ATOM 2524 O O . ASP A 1 330 ? 4.73 -17.375 16.453 1 81.19 330 ASP A O 1
ATOM 2528 N N . ALA A 1 331 ? 3.029 -18.828 16.203 1 84.69 331 ALA A N 1
ATOM 2529 C CA . ALA A 1 331 ? 3.068 -19.219 17.609 1 84.69 331 ALA A CA 1
ATOM 2530 C C . ALA A 1 331 ? 4.398 -19.859 17.969 1 84.69 331 ALA A C 1
ATOM 2532 O O . ALA A 1 331 ? 4.969 -19.594 19.031 1 84.69 331 ALA A O 1
ATOM 2533 N N . MET A 1 332 ? 4.887 -20.703 17.078 1 89.31 332 MET A N 1
ATOM 2534 C CA . MET A 1 332 ? 6.176 -21.359 17.281 1 89.31 332 MET A CA 1
ATOM 2535 C C . MET A 1 332 ? 7.305 -20.328 17.312 1 89.31 332 MET A C 1
ATOM 2537 O O . MET A 1 332 ? 8.234 -20.438 18.109 1 89.31 332 MET A O 1
ATOM 2541 N N . LEU A 1 333 ? 7.184 -19.297 16.5 1 83.81 333 LEU A N 1
ATOM 2542 C CA . LEU A 1 333 ? 8.188 -18.234 16.516 1 83.81 333 LEU A CA 1
ATOM 2543 C C . LEU A 1 333 ? 8.164 -17.469 17.828 1 83.81 333 LEU A C 1
ATOM 2545 O O . LEU A 1 333 ? 9.219 -17.156 18.391 1 83.81 333 LEU A O 1
ATOM 2549 N N . VAL A 1 334 ? 6.992 -17.188 18.266 1 80.19 334 VAL A N 1
ATOM 2550 C CA . VAL A 1 334 ? 6.844 -16.5 19.547 1 80.19 334 VAL A CA 1
ATOM 2551 C C . VAL A 1 334 ? 7.434 -17.375 20.656 1 80.19 334 VAL A C 1
ATOM 2553 O O . VAL A 1 334 ? 8.164 -16.875 21.516 1 80.19 334 VAL A O 1
ATOM 2556 N N . LEU A 1 335 ? 7.133 -18.688 20.625 1 87.06 335 LEU A N 1
ATOM 2557 C CA . LEU A 1 335 ? 7.668 -19.609 21.625 1 87.06 335 LEU A CA 1
ATOM 2558 C C . LEU A 1 335 ? 9.195 -19.609 21.609 1 87.06 335 LEU A C 1
ATOM 2560 O O . LEU A 1 335 ? 9.836 -19.562 22.656 1 87.06 335 LEU A O 1
ATOM 2564 N N . GLN A 1 336 ? 9.695 -19.594 20.422 1 86.69 336 GLN A N 1
ATOM 2565 C CA . GLN A 1 336 ? 11.148 -19.609 20.281 1 86.69 336 GLN A CA 1
ATOM 2566 C C . GLN A 1 336 ? 11.773 -18.344 20.859 1 86.69 336 GLN A C 1
ATOM 2568 O O . GLN A 1 336 ? 12.891 -18.391 21.375 1 86.69 336 GLN A O 1
ATOM 2573 N N . GLN A 1 337 ? 11.078 -17.281 20.797 1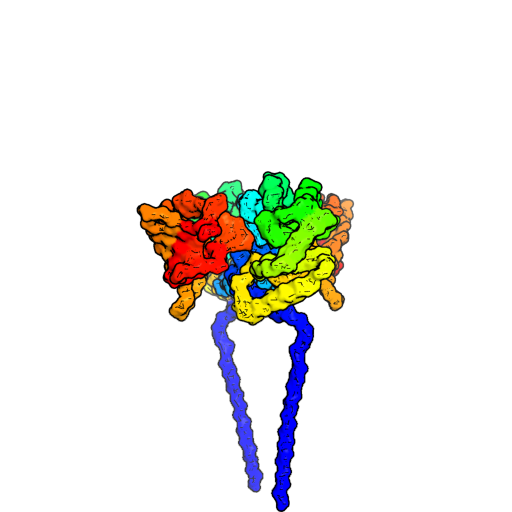 78.38 337 GLN A N 1
ATOM 2574 C CA . GLN A 1 337 ? 11.547 -16.016 21.359 1 78.38 337 GLN A CA 1
ATOM 2575 C C . GLN A 1 337 ? 11.438 -16.016 22.875 1 78.38 337 GLN A C 1
ATOM 2577 O O . GLN A 1 337 ? 12.266 -15.414 23.562 1 78.38 337 GLN A O 1
ATOM 2582 N N . ARG A 1 338 ? 10.547 -16.688 23.312 1 76.75 338 ARG A N 1
ATOM 2583 C CA . ARG A 1 338 ? 10.227 -16.594 24.734 1 76.75 338 ARG A CA 1
ATOM 2584 C C . ARG A 1 338 ? 11.039 -17.609 25.547 1 76.75 338 ARG A C 1
ATOM 2586 O O . ARG A 1 338 ? 11.211 -17.453 26.75 1 76.75 338 ARG A O 1
ATOM 2593 N N . THR A 1 339 ? 11.508 -18.734 24.953 1 80.31 339 THR A N 1
ATOM 2594 C CA . THR A 1 339 ? 12.273 -19.734 25.688 1 80.31 339 THR A CA 1
ATOM 2595 C C . THR A 1 339 ? 13.461 -20.219 24.859 1 80.31 339 THR A C 1
ATOM 2597 O O . THR A 1 339 ? 13.383 -20.312 23.641 1 80.31 339 THR A O 1
ATOM 2600 N N . SER A 1 340 ? 14.484 -20.438 25.562 1 79.5 340 SER A N 1
ATOM 2601 C CA . SER A 1 340 ? 15.672 -20.969 24.891 1 79.5 340 SER A CA 1
ATOM 2602 C C . SER A 1 340 ? 15.57 -22.469 24.703 1 79.5 340 SER A C 1
ATOM 2604 O O . SER A 1 340 ? 16.359 -23.062 23.969 1 79.5 340 SER A O 1
ATOM 2606 N N . SER A 1 341 ? 14.641 -23.094 25.25 1 86.25 341 SER A N 1
ATOM 2607 C CA . SER A 1 341 ? 14.539 -24.547 25.219 1 86.25 341 SER A CA 1
ATOM 2608 C C . SER A 1 341 ? 13.75 -25.016 24 1 86.25 341 SER A C 1
ATOM 2610 O O . SER A 1 341 ? 13.555 -26.219 23.797 1 86.25 341 SER A O 1
ATOM 2612 N N . PHE A 1 342 ? 13.227 -24.141 23.25 1 90.06 342 PHE A N 1
ATOM 2613 C CA . PHE A 1 342 ? 12.516 -24.453 22.016 1 90.06 342 PHE A CA 1
ATOM 2614 C C . PHE A 1 342 ? 13.133 -23.734 20.828 1 90.06 342 PHE A C 1
ATOM 2616 O O . PHE A 1 342 ? 13.18 -22.5 20.797 1 90.06 342 PHE A O 1
ATOM 2623 N N . ARG A 1 343 ? 13.625 -24.516 19.969 1 88.06 343 ARG A N 1
ATOM 2624 C CA . ARG A 1 343 ? 14.172 -24.016 18.703 1 88.06 343 ARG A CA 1
ATOM 2625 C C . ARG A 1 343 ? 13.664 -24.844 17.516 1 88.06 343 ARG A C 1
ATOM 2627 O O . ARG A 1 343 ? 13.578 -26.062 17.609 1 88.06 343 ARG A O 1
ATOM 2634 N N . PHE A 1 344 ? 13.195 -24.109 16.438 1 89 344 PHE A N 1
ATOM 2635 C CA . PHE A 1 344 ? 12.766 -24.875 15.281 1 89 344 PHE A CA 1
ATOM 2636 C C . PHE A 1 344 ? 13.242 -24.219 13.992 1 89 344 PHE A C 1
ATOM 2638 O O . PHE A 1 344 ? 13.625 -23.047 13.992 1 89 344 PHE A O 1
ATOM 2645 N N . GLN A 1 345 ? 13.383 -25.109 13.047 1 81.31 345 GLN A N 1
ATOM 2646 C CA . GLN A 1 345 ? 13.641 -24.688 11.672 1 81.31 345 GLN A CA 1
ATOM 2647 C C . GLN A 1 345 ? 12.547 -25.172 10.727 1 81.31 345 GLN A C 1
ATOM 2649 O O . GLN A 1 345 ? 12.062 -26.312 10.867 1 81.31 345 GLN A O 1
ATOM 2654 N N . ALA A 1 346 ? 12.008 -24.234 10.008 1 77.81 346 ALA A N 1
ATOM 2655 C CA . ALA A 1 346 ? 10.977 -24.609 9.039 1 77.81 346 ALA A CA 1
ATOM 2656 C C . ALA A 1 346 ? 11.344 -24.109 7.645 1 77.81 346 ALA A C 1
ATOM 2658 O O . ALA A 1 346 ? 12.133 -23.172 7.492 1 77.81 346 ALA A O 1
ATOM 2659 N N . THR A 1 347 ? 10.977 -24.938 6.75 1 65.44 347 THR A N 1
ATOM 2660 C CA . THR A 1 347 ? 11.164 -24.578 5.352 1 65.44 347 THR A CA 1
ATOM 2661 C C . THR A 1 347 ? 9.828 -24.203 4.711 1 65.44 347 THR A C 1
ATOM 2663 O O . THR A 1 347 ? 8.805 -24.828 4.996 1 65.44 347 THR A O 1
ATOM 2666 N N . HIS A 1 348 ? 9.891 -23.172 4.043 1 60.78 348 HIS A N 1
ATOM 2667 C CA . HIS A 1 348 ? 8.664 -22.703 3.396 1 60.78 348 HIS A CA 1
ATOM 2668 C C . HIS A 1 348 ? 8.461 -23.391 2.051 1 60.78 348 HIS A C 1
ATOM 2670 O O . HIS A 1 348 ? 9.422 -23.578 1.288 1 60.78 348 HIS A O 1
ATOM 2676 N N . SER A 1 349 ? 7.246 -24.031 1.955 1 49.97 349 SER A N 1
ATOM 2677 C CA . SER A 1 349 ? 6.816 -24.562 0.67 1 49.97 349 SER A CA 1
ATOM 2678 C C . SER A 1 349 ? 5.52 -23.922 0.203 1 49.97 349 SER A C 1
ATOM 2680 O O . SER A 1 349 ? 4.965 -23.062 0.895 1 49.97 349 SER A O 1
ATOM 2682 N N . SER A 1 350 ? 5.082 -24.297 -1.02 1 48.78 350 SER A N 1
ATOM 2683 C CA . SER A 1 350 ? 3.82 -23.812 -1.573 1 48.78 350 SER A CA 1
ATOM 2684 C C . SER A 1 350 ? 2.65 -24.141 -0.651 1 48.78 350 SER A C 1
ATOM 2686 O O . SER A 1 350 ? 1.591 -23.531 -0.739 1 48.78 350 SER A O 1
ATOM 2688 N N . PHE A 1 351 ? 2.941 -25.047 0.188 1 44.56 351 PHE A N 1
ATOM 2689 C CA . PHE A 1 351 ? 1.902 -25.531 1.094 1 44.56 351 PHE A CA 1
ATOM 2690 C C . PHE A 1 351 ? 2.076 -24.922 2.482 1 44.56 351 PHE A C 1
ATOM 2692 O O . PHE A 1 351 ? 1.4 -25.328 3.43 1 44.56 351 PHE A O 1
ATOM 2699 N N . GLY A 1 352 ? 2.934 -24.078 2.527 1 57.66 352 GLY A N 1
ATOM 2700 C CA . GLY A 1 352 ? 3.215 -23.453 3.816 1 57.66 352 GLY A CA 1
ATOM 2701 C C . GLY A 1 352 ? 4.527 -23.922 4.418 1 57.66 352 GLY A C 1
ATOM 2702 O O . GLY A 1 352 ? 5.359 -24.516 3.734 1 57.66 352 GLY A O 1
ATOM 2703 N N . TYR A 1 353 ? 4.695 -23.469 5.559 1 66.56 353 TYR A N 1
ATOM 2704 C CA . TYR A 1 353 ? 5.918 -23.844 6.27 1 66.56 353 TYR A CA 1
ATOM 2705 C C . TYR A 1 353 ? 5.855 -25.281 6.754 1 66.56 353 TYR A C 1
ATOM 2707 O O . TYR A 1 353 ? 4.84 -25.719 7.297 1 66.56 353 TYR A O 1
ATOM 2715 N N . SER A 1 354 ? 6.875 -26.031 6.328 1 73.44 354 SER A N 1
ATOM 2716 C CA . SER A 1 354 ? 7.074 -27.375 6.871 1 73.44 354 SER A CA 1
ATOM 2717 C C . SER A 1 354 ? 8.195 -27.391 7.902 1 73.44 354 SER A C 1
ATOM 2719 O O . SER A 1 354 ? 9.266 -26.812 7.676 1 73.44 354 SER A O 1
ATOM 2721 N N . VAL A 1 355 ? 7.898 -28 9.062 1 82.25 355 VAL A N 1
ATOM 2722 C CA . VAL A 1 355 ? 8.891 -28.062 10.125 1 82.25 355 VAL A CA 1
ATOM 2723 C C . VAL A 1 355 ? 9.961 -29.094 9.773 1 82.25 355 VAL A C 1
ATOM 2725 O O . VAL A 1 355 ? 9.641 -30.25 9.477 1 82.25 355 VAL A O 1
ATOM 2728 N N . GLU A 1 356 ? 11.18 -28.578 9.75 1 79.31 356 GLU A N 1
ATOM 2729 C CA . GLU A 1 356 ? 12.297 -29.453 9.398 1 79.31 356 GLU A CA 1
ATOM 2730 C C . GLU A 1 356 ? 13.031 -29.938 10.648 1 79.31 356 GLU A C 1
ATOM 2732 O O . GLU A 1 356 ? 13.547 -31.047 10.68 1 79.31 356 GLU A O 1
ATOM 2737 N N . SER A 1 357 ? 13.195 -29.109 11.555 1 86.69 357 SER A N 1
ATOM 2738 C CA . SER A 1 357 ? 13.953 -29.438 12.758 1 86.69 357 SER A CA 1
ATOM 2739 C C . SER A 1 357 ? 13.32 -28.797 14 1 86.69 357 SER A C 1
ATOM 2741 O O . SER A 1 357 ? 12.82 -27.672 13.938 1 86.69 357 SER A O 1
ATOM 2743 N N . ILE A 1 358 ? 13.32 -29.547 15.055 1 90.06 358 ILE A N 1
ATOM 2744 C CA . ILE A 1 358 ? 12.953 -29.031 16.375 1 90.06 358 ILE A CA 1
ATOM 2745 C C . ILE A 1 358 ? 13.984 -29.453 17.406 1 90.06 358 ILE A C 1
ATOM 2747 O O . ILE A 1 358 ? 14.273 -30.656 17.547 1 90.06 358 ILE A O 1
ATOM 2751 N N . ASN A 1 359 ? 14.578 -28.438 18.062 1 87.25 359 ASN A N 1
ATOM 2752 C CA . ASN A 1 359 ? 15.562 -28.625 19.125 1 87.25 359 ASN A CA 1
ATOM 2753 C C . ASN A 1 359 ? 16.734 -29.5 18.656 1 87.25 359 ASN A C 1
ATOM 2755 O O . ASN A 1 359 ? 17.141 -30.422 19.359 1 87.25 359 ASN A O 1
ATOM 2759 N N . GLY A 1 360 ? 17.078 -29.219 17.422 1 83 360 GLY A N 1
ATOM 2760 C CA . GLY A 1 360 ? 18.281 -29.844 16.891 1 83 360 GLY A CA 1
ATOM 2761 C C . GLY A 1 360 ? 18 -31.188 16.219 1 83 360 GLY A C 1
ATOM 2762 O O . GLY A 1 360 ? 18.906 -31.781 15.633 1 83 360 GLY A O 1
ATOM 2763 N N . VAL A 1 361 ? 16.875 -31.719 16.359 1 86.06 361 VAL A N 1
ATOM 2764 C CA . VAL A 1 361 ? 16.531 -32.969 15.703 1 86.06 361 VAL A CA 1
ATOM 2765 C C . VAL A 1 361 ? 15.891 -32.688 14.352 1 86.06 361 VAL A C 1
ATOM 2767 O O . VAL A 1 361 ? 14.781 -32.156 14.273 1 86.06 361 VAL A O 1
ATOM 2770 N N . ARG A 1 362 ? 16.516 -33.031 13.305 1 86.5 362 ARG A N 1
ATOM 2771 C CA . ARG A 1 362 ? 16.078 -32.75 11.938 1 86.5 362 ARG A CA 1
ATOM 2772 C C . ARG A 1 362 ? 15.391 -33.969 11.328 1 86.5 362 ARG A C 1
ATOM 2774 O O . ARG A 1 362 ? 15.828 -35.094 11.531 1 86.5 362 ARG A O 1
ATOM 2781 N N . SER A 1 363 ? 14.336 -33.656 10.57 1 77.44 363 SER A N 1
ATOM 2782 C CA . SER A 1 363 ? 13.789 -34.719 9.742 1 77.44 363 SER A CA 1
ATOM 2783 C C . SER A 1 363 ? 14.781 -35.125 8.664 1 77.44 363 SER A C 1
ATOM 2785 O O . SER A 1 363 ? 15.641 -34.344 8.258 1 77.44 363 SER A O 1
ATOM 2787 N N . ASP A 1 364 ? 14.797 -36.469 8.328 1 71.5 364 ASP A N 1
ATOM 2788 C CA . ASP A 1 364 ? 15.711 -37.062 7.355 1 71.5 364 ASP A CA 1
ATOM 2789 C C . ASP A 1 364 ? 14.938 -37.844 6.289 1 71.5 364 ASP A C 1
ATOM 2791 O O . ASP A 1 364 ? 14.422 -38.938 6.555 1 71.5 364 ASP A O 1
ATOM 2795 N N . THR A 1 365 ? 14.969 -37.344 5.227 1 66.5 365 THR A N 1
ATOM 2796 C CA . THR A 1 365 ? 14.25 -38 4.141 1 66.5 365 THR A CA 1
ATOM 2797 C C . THR A 1 365 ? 14.883 -39.344 3.805 1 66.5 365 THR A C 1
ATOM 2799 O O . THR A 1 365 ? 14.188 -40.281 3.387 1 66.5 365 THR A O 1
ATOM 2802 N N . THR A 1 366 ? 16.141 -39.438 3.869 1 70.81 366 THR A N 1
ATOM 2803 C CA . THR A 1 366 ? 16.812 -40.688 3.609 1 70.81 366 THR A CA 1
ATOM 2804 C C . THR A 1 366 ? 16.391 -41.75 4.625 1 70.81 366 THR A C 1
ATOM 2806 O O . THR A 1 366 ? 16.375 -42.969 4.32 1 70.81 366 THR A O 1
ATOM 2809 N N . LYS A 1 367 ? 16.031 -41.344 5.766 1 71.12 367 LYS A N 1
ATOM 2810 C CA . LYS A 1 367 ? 15.57 -42.25 6.805 1 71.12 367 LYS A CA 1
ATOM 2811 C C . LYS A 1 367 ? 14.047 -42.25 6.902 1 71.12 367 LYS A C 1
ATOM 2813 O O . LYS A 1 367 ? 13.484 -42.812 7.855 1 71.12 367 LYS A O 1
ATOM 2818 N N . SER A 1 368 ? 13.516 -41.594 6.035 1 67.38 368 SER A N 1
ATOM 2819 C CA . SER A 1 368 ? 12.062 -41.531 5.91 1 67.38 368 SER A CA 1
ATOM 2820 C C . SER A 1 368 ? 11.422 -41 7.184 1 67.38 368 SER A C 1
ATOM 2822 O O . SER A 1 368 ? 10.406 -41.5 7.652 1 67.38 368 SER A O 1
ATOM 2824 N N . THR A 1 369 ? 12.109 -40.031 7.781 1 76.5 369 THR A N 1
ATOM 2825 C CA . THR A 1 369 ? 11.539 -39.406 8.977 1 76.5 369 THR A CA 1
ATOM 2826 C C . THR A 1 369 ? 10.969 -38.031 8.664 1 76.5 369 THR A C 1
ATOM 2828 O O . THR A 1 369 ? 11.461 -37.344 7.766 1 76.5 369 THR A O 1
ATOM 2831 N N . TYR A 1 370 ? 9.875 -37.719 9.258 1 76.69 370 TYR A N 1
ATOM 2832 C CA . TYR A 1 370 ? 9.273 -36.406 9.148 1 76.69 370 TYR A CA 1
ATOM 2833 C C . TYR A 1 370 ? 8.648 -36 10.469 1 76.69 370 TYR A C 1
ATOM 2835 O O . TYR A 1 370 ? 8.32 -36.844 11.312 1 76.69 370 TYR A O 1
ATOM 2843 N N . TRP A 1 371 ? 8.531 -34.656 10.695 1 83.81 371 TRP A N 1
ATOM 2844 C CA . TRP A 1 371 ? 7.828 -34.125 11.867 1 83.81 371 TRP A CA 1
ATOM 2845 C C . TRP A 1 371 ? 6.324 -34.094 11.617 1 83.81 371 TRP A C 1
ATOM 2847 O O . TRP A 1 371 ? 5.844 -33.25 10.844 1 83.81 371 TRP A O 1
ATOM 2857 N N . GLN A 1 372 ? 5.703 -35.062 12.211 1 81.44 372 GLN A N 1
ATOM 2858 C CA . GLN A 1 372 ? 4.246 -35.062 12.188 1 81.44 372 GLN A CA 1
ATOM 2859 C C . GLN A 1 372 ? 3.674 -34.094 13.219 1 81.44 372 GLN A C 1
ATOM 2861 O O . GLN A 1 372 ? 4.16 -34.031 14.352 1 81.44 372 GLN A O 1
ATOM 2866 N N . ILE A 1 373 ? 2.719 -33.344 12.797 1 84.62 373 ILE A N 1
ATOM 2867 C CA . ILE A 1 373 ? 2.082 -32.406 13.703 1 84.62 373 ILE A CA 1
ATOM 2868 C C . ILE A 1 373 ? 0.666 -32.844 14.031 1 84.62 373 ILE A C 1
ATOM 2870 O O . ILE A 1 373 ? -0.153 -33.062 13.133 1 84.62 373 ILE A O 1
ATOM 2874 N N . LEU A 1 374 ? 0.467 -33.062 15.289 1 82.44 374 LEU A N 1
ATOM 2875 C CA . LEU A 1 374 ? -0.826 -33.531 15.789 1 82.44 374 LEU A CA 1
ATOM 2876 C C . LEU A 1 374 ? -1.498 -32.438 16.625 1 82.44 374 LEU A C 1
ATOM 2878 O O . LEU A 1 374 ? -0.819 -31.656 17.297 1 82.44 374 LEU A O 1
ATOM 2882 N N . GLN A 1 375 ? -2.795 -32.312 16.469 1 83.06 375 GLN A N 1
ATOM 2883 C CA . GLN A 1 375 ? -3.598 -31.406 17.297 1 83.06 375 GLN A CA 1
ATOM 2884 C C . GLN A 1 375 ? -4.344 -32.188 18.375 1 83.06 375 GLN A C 1
ATOM 2886 O O . GLN A 1 375 ? -4.227 -33.406 18.484 1 83.06 375 GLN A O 1
ATOM 2891 N N . THR A 1 376 ? -5.074 -31.469 19.234 1 76.75 376 THR A N 1
ATOM 2892 C CA . THR A 1 376 ? -5.809 -32.062 20.344 1 76.75 376 THR A CA 1
ATOM 2893 C C . THR A 1 376 ? -6.469 -33.375 19.922 1 76.75 376 THR A C 1
ATOM 2895 O O . THR A 1 376 ? -7.102 -33.438 18.859 1 76.75 376 THR A O 1
ATOM 2898 N N . GLY A 1 377 ? -6.238 -34.594 20.688 1 71.75 377 GLY A N 1
ATOM 2899 C CA . GLY A 1 377 ? -6.789 -35.906 20.391 1 71.75 377 GLY A CA 1
ATOM 2900 C C . GLY A 1 377 ? -5.898 -36.719 19.484 1 71.75 377 GLY A C 1
ATOM 2901 O O . GLY A 1 377 ? -6.32 -37.781 18.969 1 71.75 377 GLY A O 1
ATOM 2902 N N . ASN A 1 378 ? -4.664 -36.281 19.297 1 76.62 378 ASN A N 1
ATOM 2903 C CA . ASN A 1 378 ? -3.686 -36.969 18.453 1 76.62 378 ASN A CA 1
ATOM 2904 C C . ASN A 1 378 ? -4.148 -37.062 17 1 76.62 378 ASN A C 1
ATOM 2906 O O . ASN A 1 378 ? -3.98 -38.094 16.344 1 76.62 378 ASN A O 1
ATOM 2910 N N . ILE A 1 379 ? -4.801 -36 16.625 1 73.38 379 ILE A N 1
ATOM 2911 C CA . ILE A 1 379 ? -5.285 -35.938 15.258 1 73.38 379 ILE A CA 1
ATOM 2912 C C . ILE A 1 379 ? -4.312 -35.094 14.414 1 73.38 379 ILE A C 1
ATOM 2914 O O . ILE A 1 379 ? -3.945 -34 14.789 1 73.38 379 ILE A O 1
ATOM 2918 N N . PRO A 1 380 ? -3.816 -35.75 13.297 1 75.38 380 PRO A N 1
ATOM 2919 C CA . PRO A 1 380 ? -2.926 -34.969 12.43 1 75.38 380 PRO A CA 1
ATOM 2920 C C . PRO A 1 380 ? -3.584 -33.719 11.891 1 75.38 380 PRO A C 1
ATOM 2922 O O . PRO A 1 380 ? -4.77 -33.719 11.547 1 75.38 380 PRO A O 1
ATOM 2925 N N . ILE A 1 381 ? -2.824 -32.594 11.945 1 77 381 ILE A N 1
ATOM 2926 C CA . ILE A 1 381 ? -3.379 -31.359 11.398 1 77 381 ILE A CA 1
ATOM 2927 C C . ILE A 1 381 ? -3.545 -31.484 9.891 1 77 381 ILE A C 1
ATOM 2929 O O . ILE A 1 381 ? -2.777 -32.188 9.234 1 77 381 ILE A O 1
ATOM 2933 N N . SER A 1 382 ? -4.57 -30.859 9.406 1 62.81 382 SER A N 1
ATOM 2934 C CA . SER A 1 382 ? -4.91 -31.016 7.996 1 62.81 382 SER A CA 1
ATOM 2935 C C . SER A 1 382 ? -4.156 -30 7.141 1 62.81 382 SER A C 1
ATOM 2937 O O . SER A 1 382 ? -4.113 -30.125 5.914 1 62.81 382 SER A O 1
ATOM 2939 N N . SER A 1 383 ? -3.506 -29.031 7.801 1 64 383 SER A N 1
ATOM 2940 C CA . SER A 1 383 ? -2.762 -27.984 7.105 1 64 383 SER A CA 1
ATOM 2941 C C . SER A 1 383 ? -1.349 -27.859 7.664 1 64 383 SER A C 1
ATOM 2943 O O . SER A 1 383 ? -0.967 -28.578 8.586 1 64 383 SER A O 1
ATOM 2945 N N . SER A 1 384 ? -0.509 -27 6.988 1 72.38 384 SER A N 1
ATOM 2946 C CA . SER A 1 384 ? 0.823 -26.672 7.492 1 72.38 384 SER A CA 1
ATOM 2947 C C . SER A 1 384 ? 0.749 -25.844 8.758 1 72.38 384 SER A C 1
ATOM 2949 O O . SER A 1 384 ? -0.333 -25.406 9.156 1 72.38 384 SER A O 1
ATOM 2951 N N . VAL A 1 385 ? 1.873 -25.75 9.383 1 80.5 385 VAL A N 1
ATOM 2952 C CA . VAL A 1 385 ? 1.935 -24.938 10.594 1 80.5 385 VAL A CA 1
ATOM 2953 C C . VAL A 1 385 ? 1.536 -23.5 10.266 1 80.5 385 VAL A C 1
ATOM 2955 O O . VAL A 1 385 ? 0.991 -22.797 11.117 1 80.5 385 VAL A O 1
ATOM 2958 N N . SER A 1 386 ? 1.822 -23.141 9.078 1 74 386 SER A N 1
ATOM 2959 C CA . SER A 1 386 ? 1.491 -21.766 8.695 1 74 386 SER A CA 1
ATOM 2960 C C . SER A 1 386 ? 0.038 -21.641 8.25 1 74 386 SER A C 1
ATOM 2962 O O . SER A 1 386 ? -0.475 -20.547 8.07 1 74 386 SER A O 1
ATOM 2964 N N . GLY A 1 387 ? -0.578 -22.781 8.094 1 67.75 387 GLY A N 1
ATOM 2965 C CA . GLY A 1 387 ? -1.983 -22.812 7.727 1 67.75 387 GLY A CA 1
ATOM 2966 C C . GLY A 1 387 ? -2.896 -23.141 8.891 1 67.75 387 GLY A C 1
ATOM 2967 O O . GLY A 1 387 ? -4.109 -23.266 8.719 1 67.75 387 GLY A O 1
ATOM 2968 N N . THR A 1 388 ? -2.385 -23.406 10.023 1 74.62 388 THR A N 1
ATOM 2969 C CA . THR A 1 388 ? -3.137 -23.812 11.211 1 74.62 388 THR A CA 1
ATOM 2970 C C . THR A 1 388 ? -3.26 -22.656 12.195 1 74.62 388 THR A C 1
ATOM 2972 O O . THR A 1 388 ? -2.254 -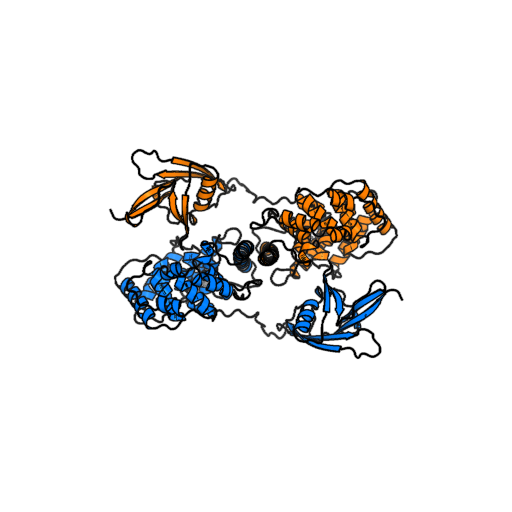22.078 12.602 1 74.62 388 THR A O 1
ATOM 2975 N N . ILE A 1 389 ? -4.539 -22.328 12.531 1 76.56 389 ILE A N 1
ATOM 2976 C CA . ILE A 1 389 ? -4.801 -21.328 13.555 1 76.56 389 ILE A CA 1
ATOM 2977 C C . ILE A 1 389 ? -5.227 -22 14.852 1 76.56 389 ILE A C 1
ATOM 2979 O O . ILE A 1 389 ? -6.32 -22.562 14.938 1 76.56 389 ILE A O 1
ATOM 2983 N N . PRO A 1 390 ? -4.363 -21.938 15.875 1 83.56 390 PRO A N 1
ATOM 2984 C CA . PRO A 1 390 ? -4.695 -22.562 17.156 1 83.56 390 PRO A CA 1
ATOM 2985 C C . PRO A 1 390 ? -5.93 -21.969 17.812 1 83.56 390 PRO A C 1
ATOM 2987 O O . PRO A 1 390 ? -6.191 -20.766 17.656 1 83.56 390 PRO A O 1
ATOM 2990 N N . LYS A 1 391 ? -6.668 -22.781 18.375 1 79.38 391 LYS A N 1
ATOM 2991 C CA . LYS A 1 391 ? -7.793 -22.391 19.219 1 79.38 391 LYS A CA 1
ATOM 2992 C C . LYS A 1 391 ? -7.445 -22.5 20.703 1 79.38 391 LYS A C 1
ATOM 2994 O O . LYS A 1 391 ? -6.43 -23.094 21.062 1 79.38 391 LYS A O 1
ATOM 2999 N N . GLU A 1 392 ? -8.258 -21.891 21.531 1 81 392 GLU A N 1
ATOM 3000 C CA . GLU A 1 392 ? -8.039 -21.953 22.969 1 81 392 GLU A CA 1
ATOM 3001 C C . GLU A 1 392 ? -7.957 -23.391 23.469 1 81 392 GLU A C 1
ATOM 3003 O O . GLU A 1 392 ? -8.844 -24.203 23.188 1 81 392 GLU A O 1
ATOM 3008 N N . GLY A 1 393 ? -6.91 -23.766 24.125 1 84.38 393 GLY A N 1
ATOM 3009 C CA . GLY A 1 393 ? -6.75 -25.078 24.734 1 84.38 393 GLY A CA 1
ATOM 3010 C C . GLY A 1 393 ? -6.16 -26.109 23.797 1 84.38 393 GLY A C 1
ATOM 3011 O O . GLY A 1 393 ? -5.957 -27.266 24.172 1 84.38 393 GLY A O 1
ATOM 3012 N N . ASP A 1 394 ? -5.852 -25.625 22.578 1 86.5 394 ASP A N 1
ATOM 3013 C CA . ASP A 1 394 ? -5.258 -26.562 21.641 1 86.5 394 ASP A CA 1
ATOM 3014 C C . ASP A 1 394 ? -3.924 -27.094 22.156 1 86.5 394 ASP A C 1
ATOM 3016 O O . ASP A 1 394 ? -3.176 -26.375 22.812 1 86.5 394 ASP A O 1
ATOM 3020 N N . HIS A 1 395 ? -3.76 -28.406 21.953 1 89.12 395 HIS A N 1
ATOM 3021 C CA . HIS A 1 395 ? -2.488 -29.062 22.203 1 89.12 395 HIS A CA 1
ATOM 3022 C C . HIS A 1 395 ? -1.898 -29.625 20.906 1 89.12 395 HIS A C 1
ATOM 3024 O O . HIS A 1 395 ? -2.475 -30.531 20.312 1 89.12 395 HIS A O 1
ATOM 3030 N N . PHE A 1 396 ? -0.777 -28.984 20.531 1 90.81 396 PHE A N 1
ATOM 3031 C CA . PHE A 1 396 ? -0.088 -29.469 19.359 1 90.81 396 PHE A CA 1
ATOM 3032 C C . PHE A 1 396 ? 1.126 -30.312 19.734 1 90.81 396 PHE A C 1
ATOM 3034 O O . PHE A 1 396 ? 1.927 -29.906 20.578 1 90.81 396 PHE A O 1
ATOM 3041 N N . ILE A 1 397 ? 1.189 -31.531 19.156 1 88.25 397 ILE A N 1
ATOM 3042 C CA . ILE A 1 397 ? 2.309 -32.438 19.375 1 88.25 397 ILE A CA 1
ATOM 3043 C C . ILE A 1 397 ? 3.115 -32.594 18.094 1 88.25 397 ILE A C 1
ATOM 3045 O O . ILE A 1 397 ? 2.572 -33 17.062 1 88.25 397 ILE A O 1
ATOM 3049 N N . PHE A 1 398 ? 4.281 -32.188 18.188 1 90.06 398 PHE A N 1
ATOM 3050 C CA . PHE A 1 398 ? 5.234 -32.438 17.109 1 90.06 398 PHE A CA 1
ATOM 3051 C C . PHE A 1 398 ? 5.992 -33.75 17.375 1 90.06 398 PHE A C 1
ATOM 3053 O O . PHE A 1 398 ? 6.773 -33.844 18.328 1 90.06 398 PHE A O 1
ATOM 3060 N N . ARG A 1 399 ? 5.742 -34.719 16.484 1 84.5 399 ARG A N 1
ATOM 3061 C CA . ARG A 1 399 ? 6.328 -36.031 16.656 1 84.5 399 ARG A CA 1
ATOM 3062 C C . ARG A 1 399 ? 7.168 -36.438 15.453 1 84.5 399 ARG A C 1
ATOM 3064 O O . ARG A 1 399 ? 6.711 -36.312 14.312 1 84.5 399 ARG A O 1
ATOM 3071 N N . LEU A 1 400 ? 8.398 -36.719 15.734 1 84.19 400 LEU A N 1
ATOM 3072 C CA . LEU A 1 400 ? 9.211 -37.25 14.648 1 84.19 400 LEU A CA 1
ATOM 3073 C C . LEU A 1 400 ? 8.766 -38.688 14.297 1 84.19 400 LEU A C 1
ATOM 3075 O O . LEU A 1 400 ? 8.805 -39.562 15.141 1 84.19 400 LEU A O 1
ATOM 3079 N N . LYS A 1 401 ? 8.266 -38.812 13.047 1 77.44 401 LYS A N 1
ATOM 3080 C CA . LYS A 1 401 ? 7.762 -40.094 12.609 1 77.44 401 LYS A CA 1
ATOM 3081 C C . LYS A 1 401 ? 8.531 -40.625 11.391 1 77.44 401 LYS A C 1
ATOM 3083 O O . LYS A 1 401 ? 9.172 -39.844 10.688 1 77.44 401 LYS A O 1
ATOM 3088 N N . THR A 1 402 ? 8.633 -41.875 11.227 1 69.06 402 THR A N 1
ATOM 3089 C CA . THR A 1 402 ? 9.164 -42.531 10.039 1 69.06 402 THR A CA 1
ATOM 3090 C C . THR A 1 402 ? 8.039 -42.938 9.078 1 69.06 402 THR A C 1
ATOM 3092 O O . THR A 1 402 ? 6.988 -43.406 9.508 1 69.06 402 THR A O 1
ATOM 3095 N N . TRP A 1 403 ? 8.18 -42.344 7.77 1 55.81 403 TRP A N 1
ATOM 3096 C CA . TRP A 1 403 ? 7.18 -42.781 6.805 1 55.81 403 TRP A CA 1
ATOM 3097 C C . TRP A 1 403 ? 7.672 -44 6.043 1 55.81 403 TRP A C 1
ATOM 3099 O O . TRP A 1 403 ? 8.875 -44.188 5.82 1 55.81 403 TRP A O 1
ATOM 3109 N N . GLY A 1 404 ? 6.84 -45.125 5.574 1 46.53 404 GLY A N 1
ATOM 3110 C CA . GLY A 1 404 ? 7.109 -46.375 4.887 1 46.53 404 GLY A CA 1
ATOM 3111 C C . GLY A 1 404 ? 7.105 -47.562 5.812 1 46.53 404 GLY A C 1
ATOM 3112 O O . GLY A 1 404 ? 6.84 -48.688 5.379 1 46.53 404 GLY A O 1
ATOM 3113 N N . HIS A 1 405 ? 7.73 -47.5 7.043 1 36.53 405 HIS A N 1
ATOM 3114 C CA . HIS A 1 405 ? 7.598 -48.812 7.672 1 36.53 405 HIS A CA 1
ATOM 3115 C C . HIS A 1 405 ? 6.203 -49 8.266 1 36.53 405 HIS A C 1
ATOM 3117 O O . HIS A 1 405 ? 5.59 -48.031 8.727 1 36.53 405 HIS A O 1
ATOM 3123 N N . MET B 1 1 ? -81.125 -22.297 -8.32 1 26.11 1 MET B N 1
ATOM 3124 C CA . MET B 1 1 ? -80.125 -22.266 -9.359 1 26.11 1 MET B CA 1
ATOM 3125 C C . MET B 1 1 ? -78.875 -21.469 -8.898 1 26.11 1 MET B C 1
ATOM 3127 O O . MET B 1 1 ? -78.938 -20.25 -8.82 1 26.11 1 MET B O 1
ATOM 3131 N N . LEU B 1 2 ? -78.25 -22 -7.898 1 30.98 2 LEU B N 1
ATOM 3132 C CA . LEU B 1 2 ? -77.062 -21.5 -7.137 1 30.98 2 LEU B CA 1
ATOM 3133 C C . LEU B 1 2 ? -75.875 -21.297 -8.047 1 30.98 2 LEU B C 1
ATOM 3135 O O . LEU B 1 2 ? -75.375 -22.25 -8.672 1 30.98 2 LEU B O 1
ATOM 3139 N N . LEU B 1 3 ? -75.875 -20.109 -8.648 1 28.3 3 LEU B N 1
ATOM 3140 C CA . LEU B 1 3 ? -74.75 -19.688 -9.562 1 28.3 3 LEU B CA 1
ATOM 3141 C C . LEU B 1 3 ? -73.438 -19.781 -8.875 1 28.3 3 LEU B C 1
ATOM 3143 O O . LEU B 1 3 ? -73.188 -19.125 -7.848 1 28.3 3 LEU B O 1
ATOM 3147 N N . PHE B 1 4 ? -72.875 -20.969 -8.883 1 30.11 4 PHE B N 1
ATOM 3148 C CA . PHE B 1 4 ? -71.5 -21.266 -8.453 1 30.11 4 PHE B CA 1
ATOM 3149 C C . PHE B 1 4 ? -70.5 -20.406 -9.211 1 30.11 4 PHE B C 1
ATOM 3151 O O . PHE B 1 4 ? -70.375 -20.469 -10.438 1 30.11 4 PHE B O 1
ATOM 3158 N N . GLN B 1 5 ? -70.375 -19.141 -8.773 1 27.39 5 GLN B N 1
ATOM 3159 C CA . GLN B 1 5 ? -69.312 -18.297 -9.336 1 27.39 5 GLN B CA 1
ATOM 3160 C C . GLN B 1 5 ? -67.938 -18.938 -9.188 1 27.39 5 GLN B C 1
ATOM 3162 O O . GLN B 1 5 ? -67.5 -19.219 -8.07 1 27.39 5 GLN B O 1
ATOM 3167 N N . CYS B 1 6 ? -67.562 -19.828 -10.109 1 25.38 6 CYS B N 1
ATOM 3168 C CA . CYS B 1 6 ? -66.25 -20.453 -10.227 1 25.38 6 CYS B CA 1
ATOM 3169 C C . CYS B 1 6 ? -65.125 -19.406 -10.312 1 25.38 6 CYS B C 1
ATOM 3171 O O . CYS B 1 6 ? -65.125 -18.625 -11.266 1 25.38 6 CYS B O 1
ATOM 3173 N N . SER B 1 7 ? -64.875 -18.797 -9.188 1 27.23 7 SER B N 1
ATOM 3174 C CA . SER B 1 7 ? -63.719 -17.906 -9.219 1 27.23 7 SER B CA 1
ATOM 3175 C C . SER B 1 7 ? -62.5 -18.609 -9.758 1 27.23 7 SER B C 1
ATOM 3177 O O . SER B 1 7 ? -62.062 -19.641 -9.211 1 27.23 7 SER B O 1
ATOM 3179 N N . VAL B 1 8 ? -62.25 -18.625 -11.07 1 27.38 8 VAL B N 1
ATOM 3180 C CA . VAL B 1 8 ? -61.062 -19.125 -11.727 1 27.38 8 VAL B CA 1
ATOM 3181 C C . VAL B 1 8 ? -59.844 -18.422 -11.156 1 27.38 8 VAL B C 1
ATOM 3183 O O . VAL B 1 8 ? -59.719 -17.203 -11.25 1 27.38 8 VAL B O 1
ATOM 3186 N N . VAL B 1 9 ? -59.375 -18.875 -10.031 1 29.02 9 VAL B N 1
ATOM 3187 C CA . VAL B 1 9 ? -58.062 -18.406 -9.562 1 29.02 9 VAL B CA 1
ATOM 3188 C C . VAL B 1 9 ? -57 -18.734 -10.602 1 29.02 9 VAL B C 1
ATOM 3190 O O . VAL B 1 9 ? -56.781 -19.891 -10.945 1 29.02 9 VAL B O 1
ATOM 3193 N N . PHE B 1 10 ? -56.812 -17.844 -11.57 1 27.3 10 PHE B N 1
ATOM 3194 C CA . PHE B 1 10 ? -55.656 -17.984 -12.453 1 27.3 10 PHE B CA 1
ATOM 3195 C C . PHE B 1 10 ? -54.344 -18.062 -11.656 1 27.3 10 PHE B C 1
ATOM 3197 O O . PHE B 1 10 ? -54 -17.109 -10.945 1 27.3 10 PHE B O 1
ATOM 3204 N N . LEU B 1 11 ? -54.094 -19.266 -11.195 1 26.12 11 LEU B N 1
ATOM 3205 C CA . LEU B 1 11 ? -52.719 -19.484 -10.75 1 26.12 11 LEU B CA 1
ATOM 3206 C C . LEU B 1 11 ? -51.719 -19.141 -11.844 1 26.12 11 LEU B C 1
ATOM 3208 O O . LEU B 1 11 ? -51.688 -19.797 -12.891 1 26.12 11 LEU B O 1
ATOM 3212 N N . ILE B 1 12 ? -51.5 -17.875 -12.047 1 27.2 12 ILE B N 1
ATOM 3213 C CA . ILE B 1 12 ? -50.344 -17.562 -12.898 1 27.2 12 ILE B CA 1
ATOM 3214 C C . ILE B 1 12 ? -49.094 -18.266 -12.367 1 27.2 12 ILE B C 1
ATOM 3216 O O . ILE B 1 12 ? -48.625 -17.969 -11.266 1 27.2 12 ILE B O 1
ATOM 3220 N N . VAL B 1 13 ? -49 -19.547 -12.688 1 27.58 13 VAL B N 1
ATOM 3221 C CA . VAL B 1 13 ? -47.656 -20.141 -12.562 1 27.58 13 VAL B CA 1
ATOM 3222 C C . VAL B 1 13 ? -46.656 -19.281 -13.297 1 27.58 13 VAL B C 1
ATOM 3224 O O . VAL B 1 13 ? -46.719 -19.141 -14.523 1 27.58 13 VAL B O 1
ATOM 3227 N N . VAL B 1 14 ? -46.344 -18.172 -12.758 1 27.81 14 VAL B N 1
ATOM 3228 C CA . VAL B 1 14 ? -45.125 -17.547 -13.305 1 27.81 14 VAL B CA 1
ATOM 3229 C C . VAL B 1 14 ? -44.031 -18.578 -13.43 1 27.81 14 VAL B C 1
ATOM 3231 O O . VAL B 1 14 ? -43.562 -19.141 -12.422 1 27.81 14 VAL B O 1
ATOM 3234 N N . TYR B 1 15 ? -44.062 -19.391 -14.43 1 25.97 15 TYR B N 1
ATOM 3235 C CA . TYR B 1 15 ? -42.844 -20.062 -14.828 1 25.97 15 TYR B CA 1
ATOM 3236 C C . TYR B 1 15 ? -41.656 -19.125 -14.703 1 25.97 15 TYR B C 1
ATOM 3238 O O . TYR B 1 15 ? -41.562 -18.109 -15.398 1 25.97 15 TYR B O 1
ATOM 3246 N N . THR B 1 16 ? -41.344 -18.75 -13.492 1 28.22 16 THR B N 1
ATOM 3247 C CA . THR B 1 16 ? -40 -18.203 -13.477 1 28.22 16 THR B CA 1
ATOM 3248 C C . THR B 1 16 ? -39.062 -19.031 -14.352 1 28.22 16 THR B C 1
ATOM 3250 O O . THR B 1 16 ? -38.969 -20.25 -14.203 1 28.22 16 THR B O 1
ATOM 3253 N N . ASN B 1 17 ? -39 -18.734 -15.625 1 28.19 17 ASN B N 1
ATOM 3254 C CA . ASN B 1 17 ? -37.969 -19.219 -16.516 1 28.19 17 ASN B CA 1
ATOM 3255 C C . ASN B 1 17 ? -36.781 -19.75 -15.734 1 28.19 17 ASN B C 1
ATOM 3257 O O . ASN B 1 17 ? -36.375 -19.172 -14.719 1 28.19 17 ASN B O 1
ATOM 3261 N N . CYS B 1 18 ? -36.5 -21.031 -15.828 1 27.61 18 CYS B N 1
ATOM 3262 C CA . CYS B 1 18 ? -35.375 -21.891 -15.445 1 27.61 18 CYS B CA 1
ATOM 3263 C C . CYS B 1 18 ? -34.094 -21.094 -15.336 1 27.61 18 CYS B C 1
ATOM 3265 O O . CYS B 1 18 ? -33.969 -20.016 -15.922 1 27.61 18 CYS B O 1
ATOM 3267 N N . CYS B 1 19 ? -33.219 -21.547 -14.422 1 31.77 19 CYS B N 1
ATOM 3268 C CA . CYS B 1 19 ? -31.797 -21.281 -14.18 1 31.77 19 CYS B CA 1
ATOM 3269 C C . CYS B 1 19 ? -31.047 -21.047 -15.484 1 31.77 19 CYS B C 1
ATOM 3271 O O . CYS B 1 19 ? -30.984 -21.922 -16.344 1 31.77 19 CYS B O 1
ATOM 3273 N N . CYS B 1 20 ? -31.312 -20.156 -16.297 1 34.53 20 CYS B N 1
ATOM 3274 C CA . CYS B 1 20 ? -30.438 -19.844 -17.422 1 34.53 20 CYS B CA 1
ATOM 3275 C C . CYS B 1 20 ? -29.109 -20.562 -17.281 1 34.53 20 CYS B C 1
ATOM 3277 O O . CYS B 1 20 ? -28.641 -20.797 -16.172 1 34.53 20 CYS B O 1
ATOM 3279 N N . GLY B 1 21 ? -28.719 -21.484 -18.266 1 37.38 21 GLY B N 1
ATOM 3280 C CA . GLY B 1 21 ? -27.531 -22.266 -18.531 1 37.38 21 GLY B CA 1
ATOM 3281 C C . GLY B 1 21 ? -26.266 -21.656 -17.953 1 37.38 21 GLY B C 1
ATOM 3282 O O . GLY B 1 21 ? -25.438 -21.125 -18.688 1 37.38 21 GLY B O 1
ATOM 3283 N N . ALA B 1 22 ? -26.312 -20.875 -17 1 45.62 22 ALA B N 1
ATOM 3284 C CA . ALA B 1 22 ? -25.031 -20.438 -16.438 1 45.62 22 ALA B CA 1
ATOM 3285 C C . ALA B 1 22 ? -24.062 -21.594 -16.312 1 45.62 22 ALA B C 1
ATOM 3287 O O . ALA B 1 22 ? -24.469 -22.734 -16.062 1 45.62 22 ALA B O 1
ATOM 3288 N N . ASP B 1 23 ? -22.938 -21.672 -17.047 1 64.62 23 ASP B N 1
ATOM 3289 C CA . ASP B 1 23 ? -21.828 -22.609 -16.906 1 64.62 23 ASP B CA 1
ATOM 3290 C C . ASP B 1 23 ? -21.703 -23.109 -15.469 1 64.62 23 ASP B C 1
ATOM 3292 O O . ASP B 1 23 ? -21.672 -22.312 -14.531 1 64.62 23 ASP B O 1
ATOM 3296 N N . PRO B 1 24 ? -22.25 -24.453 -15.219 1 74.81 24 PRO B N 1
ATOM 3297 C CA . PRO B 1 24 ? -22.219 -25.031 -13.875 1 74.81 24 PRO B CA 1
ATOM 3298 C C . PRO B 1 24 ? -20.938 -24.703 -13.109 1 74.81 24 PRO B C 1
ATOM 3300 O O . PRO B 1 24 ? -20.938 -24.656 -11.883 1 74.81 24 PRO B O 1
ATOM 3303 N N . ASN B 1 25 ? -19.938 -24.422 -13.867 1 89.19 25 ASN B N 1
ATOM 3304 C CA . ASN B 1 25 ? -18.688 -24.141 -13.172 1 89.19 25 ASN B CA 1
ATOM 3305 C C . ASN B 1 25 ? -18.719 -22.75 -12.547 1 89.19 25 ASN B C 1
ATOM 3307 O O . ASN B 1 25 ? -17.984 -22.484 -11.594 1 89.19 25 ASN B O 1
ATOM 3311 N N . THR B 1 26 ? -19.609 -21.875 -13.102 1 83.25 26 THR B N 1
ATOM 3312 C CA . THR B 1 26 ? -19.656 -20.484 -12.625 1 83.25 26 THR B CA 1
ATOM 3313 C C . THR B 1 26 ? -20.094 -20.438 -11.164 1 83.25 26 THR B C 1
ATOM 3315 O O . THR B 1 26 ? -19.516 -19.672 -10.367 1 83.25 26 THR B O 1
ATOM 3318 N N . ALA B 1 27 ? -21.078 -21.25 -10.82 1 80.56 27 ALA B N 1
ATOM 3319 C CA . ALA B 1 27 ? -21.547 -21.281 -9.438 1 80.56 27 ALA B CA 1
ATOM 3320 C C . ALA B 1 27 ? -20.438 -21.734 -8.492 1 80.56 27 ALA B C 1
ATOM 3322 O O . ALA B 1 27 ? -20.25 -21.172 -7.41 1 80.56 27 ALA B O 1
ATOM 3323 N N . ALA B 1 28 ? -19.75 -22.781 -8.891 1 88.06 28 ALA B N 1
ATOM 3324 C CA . ALA B 1 28 ? -18.656 -23.297 -8.062 1 88.06 28 ALA B CA 1
ATOM 3325 C C . ALA B 1 28 ? -17.547 -22.266 -7.91 1 88.06 28 ALA B C 1
ATOM 3327 O O . ALA B 1 28 ? -17 -22.094 -6.824 1 88.06 28 ALA B O 1
ATOM 3328 N N . ILE B 1 29 ? -17.234 -21.531 -8.984 1 90.31 29 ILE B N 1
ATOM 3329 C CA . ILE B 1 29 ? -16.219 -20.484 -8.969 1 90.31 29 ILE B CA 1
ATOM 3330 C C . ILE B 1 29 ? -16.641 -19.391 -7.996 1 90.31 29 ILE B C 1
ATOM 3332 O O . ILE B 1 29 ? -15.812 -18.922 -7.207 1 90.31 29 ILE B O 1
ATOM 3336 N N . GLN B 1 30 ? -17.891 -19.016 -7.996 1 84.75 30 GLN B N 1
ATOM 3337 C CA . GLN B 1 30 ? -18.391 -17.969 -7.117 1 84.75 30 GLN B CA 1
ATOM 3338 C C . GLN B 1 30 ? -18.297 -18.391 -5.652 1 84.75 30 GLN B C 1
ATOM 3340 O O . GLN B 1 30 ? -17.891 -17.594 -4.797 1 84.75 30 GLN B O 1
ATOM 3345 N N . VAL B 1 31 ? -18.625 -19.641 -5.438 1 83.19 31 VAL B N 1
ATOM 3346 C CA . VAL B 1 31 ? -18.547 -20.156 -4.078 1 83.19 31 VAL B CA 1
ATOM 3347 C C . VAL B 1 31 ? -17.094 -20.141 -3.602 1 83.19 31 VAL B C 1
ATOM 3349 O O . VAL B 1 31 ? -16.797 -19.672 -2.496 1 83.19 31 VAL B O 1
ATOM 3352 N N . GLY B 1 32 ? -16.203 -20.656 -4.441 1 89.19 32 GLY B N 1
ATOM 3353 C CA . GLY B 1 32 ? -14.797 -20.656 -4.094 1 89.19 32 GLY B CA 1
ATOM 3354 C C . GLY B 1 32 ? -14.219 -19.266 -3.896 1 89.19 32 GLY B C 1
ATOM 3355 O O . GLY B 1 32 ? -13.477 -19.031 -2.943 1 89.19 32 GLY B O 1
ATOM 3356 N N . ALA B 1 33 ? -14.57 -18.312 -4.805 1 89.38 33 ALA B N 1
ATOM 3357 C CA . ALA B 1 33 ? -14.094 -16.938 -4.707 1 89.38 33 ALA B CA 1
ATOM 3358 C C . ALA B 1 33 ? -14.578 -16.281 -3.42 1 89.38 33 ALA B C 1
ATOM 3360 O O . ALA B 1 33 ? -13.805 -15.594 -2.74 1 89.38 33 ALA B O 1
ATOM 3361 N N . LYS B 1 34 ? -15.82 -16.5 -3.119 1 84.38 34 LYS B N 1
ATOM 3362 C CA . LYS B 1 34 ? -16.391 -15.938 -1.9 1 84.38 34 LYS B CA 1
ATOM 3363 C C . LYS B 1 34 ? -15.68 -16.469 -0.662 1 84.38 34 LYS B C 1
ATOM 3365 O O . LYS B 1 34 ? -15.375 -15.703 0.261 1 84.38 34 LYS B O 1
ATOM 3370 N N . GLU B 1 35 ? -15.43 -17.781 -0.664 1 85.56 35 GLU B N 1
ATOM 3371 C CA . GLU B 1 35 ? -14.711 -18.391 0.458 1 85.56 35 GLU B CA 1
ATOM 3372 C C . GLU B 1 35 ? -13.312 -17.781 0.596 1 85.56 35 GLU B C 1
ATOM 3374 O O . GLU B 1 35 ? -12.867 -17.5 1.706 1 85.56 35 GLU B O 1
ATOM 3379 N N . LEU B 1 36 ? -12.633 -17.656 -0.517 1 91 36 LEU B N 1
ATOM 3380 C CA . LEU B 1 36 ? -11.289 -17.062 -0.515 1 91 36 LEU B CA 1
ATOM 3381 C C . LEU B 1 36 ? -11.328 -15.633 0.001 1 91 36 LEU B C 1
ATOM 3383 O O . LEU B 1 36 ? -10.508 -15.25 0.842 1 91 36 LEU B O 1
ATOM 3387 N N . LEU B 1 37 ? -12.281 -14.844 -0.432 1 89.12 37 LEU B N 1
ATOM 3388 C CA . LEU B 1 37 ? -12.406 -13.445 -0.029 1 89.12 37 LEU B CA 1
ATOM 3389 C C . LEU B 1 37 ? -12.742 -13.336 1.453 1 89.12 37 LEU B C 1
ATOM 3391 O O . LEU B 1 37 ? -12.227 -12.461 2.15 1 89.12 37 LEU B O 1
ATOM 3395 N N . ASN B 1 38 ? -13.539 -14.195 1.977 1 83.25 38 ASN B N 1
ATOM 3396 C CA . ASN B 1 38 ? -13.93 -14.188 3.381 1 83.25 38 ASN B CA 1
ATOM 3397 C C . ASN B 1 38 ? -12.781 -14.602 4.293 1 83.25 38 ASN B C 1
ATOM 3399 O O . ASN B 1 38 ? -12.82 -14.359 5.5 1 83.25 38 ASN B O 1
ATOM 3403 N N . SER B 1 39 ? -11.789 -15.234 3.652 1 85.19 39 SER B N 1
ATOM 3404 C CA . SER B 1 39 ? -10.672 -15.719 4.461 1 85.19 39 SER B CA 1
ATOM 3405 C C . SER B 1 39 ? -9.664 -14.602 4.738 1 85.19 39 SER B C 1
ATOM 3407 O O . SER B 1 39 ? -8.727 -14.789 5.512 1 85.19 39 SER B O 1
ATOM 3409 N N . ARG B 1 40 ? -9.875 -13.398 4.168 1 88.5 40 ARG B N 1
ATOM 3410 C CA . ARG B 1 40 ? -8.977 -12.266 4.383 1 88.5 40 ARG B CA 1
ATOM 3411 C C . ARG B 1 40 ? -8.992 -11.828 5.84 1 88.5 40 ARG B C 1
ATOM 3413 O O . ARG B 1 40 ? -10.047 -11.844 6.488 1 88.5 40 ARG B O 1
ATOM 3420 N N . LYS B 1 41 ? -7.852 -11.516 6.293 1 86.06 41 LYS B N 1
ATOM 3421 C CA . LYS B 1 41 ? -7.676 -10.773 7.535 1 86.06 41 LYS B CA 1
ATOM 3422 C C . LYS B 1 41 ? -7.07 -9.398 7.27 1 86.06 41 LYS B C 1
ATOM 3424 O O . LYS B 1 41 ? -5.98 -9.289 6.707 1 86.06 41 LYS B O 1
ATOM 3429 N N . ASN B 1 42 ? -7.773 -8.344 7.703 1 87.75 42 ASN B N 1
ATOM 3430 C CA . ASN B 1 42 ? -7.355 -6.973 7.426 1 87.75 42 ASN B CA 1
ATOM 3431 C C . ASN B 1 42 ? -7.074 -6.762 5.938 1 87.75 42 ASN B C 1
ATOM 3433 O O . ASN B 1 42 ? -6.012 -6.262 5.57 1 87.75 42 ASN B O 1
ATOM 3437 N N . TRP B 1 43 ? -7.934 -7.395 5.113 1 91.12 43 TRP B N 1
ATOM 3438 C CA . TRP B 1 43 ? -7.992 -7.219 3.666 1 91.12 43 TRP B CA 1
ATOM 3439 C C . TRP B 1 43 ? -6.801 -7.883 2.988 1 91.12 43 TRP B C 1
ATOM 3441 O O . TRP B 1 43 ? -6.484 -7.578 1.836 1 91.12 43 TRP B O 1
ATOM 3451 N N . SER B 1 44 ? -6.082 -8.727 3.654 1 94.5 44 SER B N 1
ATOM 3452 C CA . SER B 1 44 ? -4.918 -9.469 3.178 1 94.5 44 SER B CA 1
ATOM 3453 C C . SER B 1 44 ? -5.051 -10.961 3.463 1 94.5 44 SER B C 1
ATOM 3455 O O . SER B 1 44 ? -5.828 -11.367 4.332 1 94.5 44 SER B O 1
ATOM 3457 N N . TRP B 1 45 ? -4.371 -11.781 2.693 1 92.62 45 TRP B N 1
ATOM 3458 C CA . TRP B 1 45 ? -4.398 -13.219 2.918 1 92.62 45 TRP B CA 1
ATOM 3459 C C . TRP B 1 45 ? -3.148 -13.68 3.66 1 92.62 45 TRP B C 1
ATOM 3461 O O . TRP B 1 45 ? -2.91 -14.883 3.801 1 92.62 45 TRP B O 1
ATOM 3471 N N . GLY B 1 46 ? -2.311 -12.688 4.051 1 86.88 46 GLY B N 1
ATOM 3472 C CA . GLY B 1 46 ? -1.133 -13.031 4.832 1 86.88 46 GLY B CA 1
ATOM 3473 C C . GLY B 1 46 ? 0.15 -13 4.023 1 86.88 46 GLY B C 1
ATOM 3474 O O . GLY B 1 46 ? 0.126 -12.703 2.826 1 86.88 46 GLY B O 1
ATOM 3475 N N . SER B 1 47 ? 1.222 -13.328 4.637 1 84.38 47 SER B N 1
ATOM 3476 C CA . SER B 1 47 ? 2.551 -13.195 4.051 1 84.38 47 SER B CA 1
ATOM 3477 C C . SER B 1 47 ? 2.732 -14.141 2.867 1 84.38 47 SER B C 1
ATOM 3479 O O . SER B 1 47 ? 2.457 -15.336 2.975 1 84.38 47 SER B O 1
ATOM 3481 N N . TYR B 1 48 ? 3.117 -13.609 1.753 1 88 48 TYR B N 1
ATOM 3482 C CA . TYR B 1 48 ? 3.506 -14.328 0.542 1 88 48 TYR B CA 1
ATOM 3483 C C . TYR B 1 48 ? 2.303 -15 -0.103 1 88 48 TYR B C 1
ATOM 3485 O O . TYR B 1 48 ? 2.459 -15.883 -0.956 1 88 48 TYR B O 1
ATOM 3493 N N . ALA B 1 49 ? 1.107 -14.625 0.337 1 91.75 49 ALA B N 1
ATOM 3494 C CA . ALA B 1 49 ? -0.08 -15.328 -0.14 1 91.75 49 ALA B CA 1
ATOM 3495 C C . ALA B 1 49 ? -0.937 -14.422 -1.021 1 91.75 49 ALA B C 1
ATOM 3497 O O . ALA B 1 49 ? -1.814 -14.898 -1.744 1 91.75 49 ALA B O 1
ATOM 3498 N N . ASN B 1 50 ? -0.668 -13.172 -0.985 1 96.75 50 ASN B N 1
ATOM 3499 C CA . ASN B 1 50 ? -1.537 -12.211 -1.666 1 96.75 50 ASN B CA 1
ATOM 3500 C C . ASN B 1 50 ? -1.543 -12.438 -3.176 1 96.75 50 ASN B C 1
ATOM 3502 O O . ASN B 1 50 ? -2.604 -12.43 -3.805 1 96.75 50 ASN B O 1
ATOM 3506 N N . ALA B 1 51 ? -0.397 -12.664 -3.74 1 97.88 51 ALA B N 1
ATOM 3507 C CA . ALA B 1 51 ? -0.303 -12.859 -5.184 1 97.88 51 ALA B CA 1
ATOM 3508 C C . ALA B 1 51 ? -1.054 -14.117 -5.617 1 97.88 51 ALA B C 1
ATOM 3510 O O . ALA B 1 51 ? -1.721 -14.125 -6.652 1 97.88 51 ALA B O 1
ATOM 3511 N N . GLU B 1 52 ? -0.913 -15.18 -4.828 1 95.94 52 GLU B N 1
ATOM 3512 C CA . GLU B 1 52 ? -1.608 -16.422 -5.141 1 95.94 52 GLU B CA 1
ATOM 3513 C C . GLU B 1 52 ? -3.119 -16.219 -5.172 1 95.94 52 GLU B C 1
ATOM 3515 O O . GLU B 1 52 ? -3.789 -16.641 -6.117 1 95.94 52 GLU B O 1
ATOM 3520 N N . ALA B 1 53 ? -3.59 -15.57 -4.152 1 96.75 53 ALA B N 1
ATOM 3521 C CA . ALA B 1 53 ? -5.023 -15.32 -4.051 1 96.75 53 ALA B CA 1
ATOM 3522 C C . ALA B 1 53 ? -5.508 -14.453 -5.211 1 96.75 53 ALA B C 1
ATOM 3524 O O . ALA B 1 53 ? -6.508 -14.773 -5.859 1 96.75 53 ALA B O 1
ATOM 3525 N N . ILE B 1 54 ? -4.789 -13.445 -5.504 1 98.25 54 ILE B N 1
ATOM 3526 C CA . ILE B 1 54 ? -5.188 -12.477 -6.523 1 98.25 54 ILE B CA 1
ATOM 3527 C C . ILE B 1 54 ? -5.141 -13.133 -7.902 1 98.25 54 ILE B C 1
ATOM 3529 O O . ILE B 1 54 ? -6.047 -12.953 -8.719 1 98.25 54 ILE B O 1
ATOM 3533 N N . LEU B 1 55 ? -4.113 -13.914 -8.156 1 98.06 55 LEU B N 1
ATOM 3534 C CA . LEU B 1 55 ? -4.035 -14.641 -9.422 1 98.06 55 LEU B CA 1
ATOM 3535 C C . LEU B 1 55 ? -5.207 -15.602 -9.57 1 98.06 55 LEU B C 1
ATOM 3537 O O . LEU B 1 55 ? -5.801 -15.703 -10.641 1 98.06 55 LEU B O 1
ATOM 3541 N N . GLY B 1 56 ? -5.527 -16.312 -8.469 1 97.38 56 GLY B N 1
ATOM 3542 C CA . GLY B 1 56 ? -6.676 -17.203 -8.508 1 97.38 56 GLY B CA 1
ATOM 3543 C C . GLY B 1 56 ? -7.969 -16.5 -8.852 1 97.38 56 GLY B C 1
ATOM 3544 O O . GLY B 1 56 ? -8.742 -16.969 -9.695 1 97.38 56 GLY B O 1
ATOM 3545 N N . LEU B 1 57 ? -8.164 -15.359 -8.234 1 96.44 57 LEU B N 1
ATOM 3546 C CA . LEU B 1 57 ? -9.375 -14.586 -8.461 1 96.44 57 LEU B CA 1
ATOM 3547 C C . LEU B 1 57 ? -9.414 -14.016 -9.875 1 96.44 57 LEU B C 1
ATOM 3549 O O . LEU B 1 57 ? -10.43 -14.117 -10.562 1 96.44 57 LEU B O 1
ATOM 3553 N N . MET B 1 58 ? -8.312 -13.508 -10.352 1 96.69 58 MET B N 1
ATOM 3554 C CA . MET B 1 58 ? -8.242 -12.828 -11.641 1 96.69 58 MET B CA 1
ATOM 3555 C C . MET B 1 58 ? -8.328 -13.828 -12.797 1 96.69 58 MET B C 1
ATOM 3557 O O . MET B 1 58 ? -8.969 -13.555 -13.812 1 96.69 58 MET B O 1
ATOM 3561 N N . LEU B 1 59 ? -7.648 -14.945 -12.648 1 97.19 59 LEU B N 1
ATOM 3562 C CA . LEU B 1 59 ? -7.699 -15.961 -13.695 1 97.19 59 LEU B CA 1
ATOM 3563 C C . LEU B 1 59 ? -9.094 -16.562 -13.789 1 97.19 59 LEU B C 1
ATOM 3565 O O . LEU B 1 59 ? -9.539 -16.953 -14.875 1 97.19 59 LEU B O 1
ATOM 3569 N N . ALA B 1 60 ? -9.781 -16.625 -12.641 1 94.25 60 ALA B N 1
ATOM 3570 C CA . ALA B 1 60 ? -11.141 -17.156 -12.641 1 94.25 60 ALA B CA 1
ATOM 3571 C C . ALA B 1 60 ? -12.125 -16.141 -13.219 1 94.25 60 ALA B C 1
ATOM 3573 O O . ALA B 1 60 ? -13.102 -16.5 -13.875 1 94.25 60 ALA B O 1
ATOM 3574 N N . ASN B 1 61 ? -11.938 -14.898 -12.906 1 90.12 61 ASN B N 1
ATOM 3575 C CA . ASN B 1 61 ? -12.734 -13.758 -13.336 1 90.12 61 ASN B CA 1
ATOM 3576 C C . ASN B 1 61 ? -11.867 -12.516 -13.531 1 90.12 61 ASN B C 1
ATOM 3578 O O . ASN B 1 61 ? -11.594 -11.789 -12.578 1 90.12 61 ASN B O 1
ATOM 3582 N N . ASP B 1 62 ? -11.523 -12.203 -14.766 1 89.06 62 ASP B N 1
ATOM 3583 C CA . ASP B 1 62 ? -10.539 -11.164 -15.031 1 89.06 62 ASP B CA 1
ATOM 3584 C C . ASP B 1 62 ? -11.125 -9.773 -14.781 1 89.06 62 ASP B C 1
ATOM 3586 O O . ASP B 1 62 ? -10.445 -8.766 -14.961 1 89.06 62 ASP B O 1
ATOM 3590 N N . THR B 1 63 ? -12.422 -9.695 -14.273 1 83.62 63 THR B N 1
ATOM 3591 C CA . THR B 1 63 ? -13.039 -8.422 -13.922 1 83.62 63 THR B CA 1
ATOM 3592 C C . THR B 1 63 ? -13.148 -8.266 -12.414 1 83.62 63 THR B C 1
ATOM 3594 O O . THR B 1 63 ? -13.789 -7.332 -11.922 1 83.62 63 THR B O 1
ATOM 3597 N N . TRP B 1 64 ? -12.586 -9.242 -11.781 1 91.88 64 TRP B N 1
ATOM 3598 C CA . TRP B 1 64 ? -12.672 -9.164 -10.328 1 91.88 64 TRP B CA 1
ATOM 3599 C C . TRP B 1 64 ? -12.055 -7.863 -9.82 1 91.88 64 TRP B C 1
ATOM 3601 O O . TRP B 1 64 ? -12.625 -7.184 -8.961 1 91.88 64 TRP B O 1
ATOM 3611 N N . TYR B 1 65 ? -10.844 -7.539 -10.297 1 94.69 65 TYR B N 1
ATOM 3612 C CA . TYR B 1 65 ? -10.18 -6.301 -9.898 1 94.69 65 TYR B CA 1
ATOM 3613 C C . TYR B 1 65 ? -10.734 -5.117 -10.68 1 94.69 65 TYR B C 1
ATOM 3615 O O . TYR B 1 65 ? -10.734 -5.129 -11.914 1 94.69 65 TYR B O 1
ATOM 3623 N N . ARG B 1 66 ? -11.172 -4.195 -9.93 1 85.38 66 ARG B N 1
ATOM 3624 C CA . ARG B 1 66 ? -11.625 -2.932 -10.492 1 85.38 66 ARG B CA 1
ATOM 3625 C C . ARG B 1 66 ? -11.055 -1.748 -9.719 1 85.38 66 ARG B C 1
ATOM 3627 O O . ARG B 1 66 ? -11.125 -1.71 -8.484 1 85.38 66 ARG B O 1
ATOM 3634 N N . LYS B 1 67 ? -10.594 -0.804 -10.336 1 88.69 67 LYS B N 1
ATOM 3635 C CA . LYS B 1 67 ? -9.93 0.334 -9.711 1 88.69 67 LYS B CA 1
ATOM 3636 C C . LYS B 1 67 ? -10.914 1.195 -8.93 1 88.69 67 LYS B C 1
ATOM 3638 O O . LYS B 1 67 ? -10.523 1.944 -8.031 1 88.69 67 LYS B O 1
ATOM 3643 N N . ASP B 1 68 ? -12.172 1.145 -9.312 1 82.62 68 ASP B N 1
ATOM 3644 C CA . ASP B 1 68 ? -13.18 1.973 -8.648 1 82.62 68 ASP B CA 1
ATOM 3645 C C . ASP B 1 68 ? -13.867 1.205 -7.527 1 82.62 68 ASP B C 1
ATOM 3647 O O . ASP B 1 68 ? -14.812 1.709 -6.918 1 82.62 68 ASP B O 1
ATOM 3651 N N . ASP B 1 69 ? -13.453 0.002 -7.305 1 87.5 69 ASP B N 1
ATOM 3652 C CA . ASP B 1 69 ? -14.008 -0.833 -6.242 1 87.5 69 ASP B CA 1
ATOM 3653 C C . ASP B 1 69 ? -13.008 -0.98 -5.09 1 87.5 69 ASP B C 1
ATOM 3655 O O . ASP B 1 69 ? -12.055 -1.755 -5.188 1 87.5 69 ASP B O 1
ATOM 3659 N N . ALA B 1 70 ? -13.281 -0.306 -3.934 1 89.88 70 ALA B N 1
ATOM 3660 C CA . ALA B 1 70 ? -12.352 -0.27 -2.805 1 89.88 70 ALA B CA 1
ATOM 3661 C C . ALA B 1 70 ? -12.078 -1.675 -2.275 1 89.88 70 ALA B C 1
ATOM 3663 O O . ALA B 1 70 ? -10.977 -1.967 -1.816 1 89.88 70 ALA B O 1
ATOM 3664 N N . ASP B 1 71 ? -13.008 -2.59 -2.445 1 87.81 71 ASP B N 1
ATOM 3665 C CA . ASP B 1 71 ? -12.898 -3.922 -1.858 1 87.81 71 ASP B CA 1
ATOM 3666 C C . ASP B 1 71 ? -11.844 -4.754 -2.584 1 87.81 71 ASP B C 1
ATOM 3668 O O . ASP B 1 71 ? -11.195 -5.605 -1.975 1 87.81 71 ASP B O 1
ATOM 3672 N N . SER B 1 72 ? -11.711 -4.566 -3.875 1 93.12 72 SER B N 1
ATOM 3673 C CA . SER B 1 72 ? -10.664 -5.289 -4.598 1 93.12 72 SER B CA 1
ATOM 3674 C C . SER B 1 72 ? -9.336 -4.539 -4.547 1 93.12 72 SER B C 1
ATOM 3676 O O . SER B 1 72 ? -8.273 -5.156 -4.449 1 93.12 72 SER B O 1
ATOM 3678 N N . VAL B 1 73 ? -9.43 -3.189 -4.488 1 96.25 73 VAL B N 1
ATOM 3679 C CA . VAL B 1 73 ? -8.227 -2.367 -4.504 1 96.25 73 VAL B CA 1
ATOM 3680 C C . VAL B 1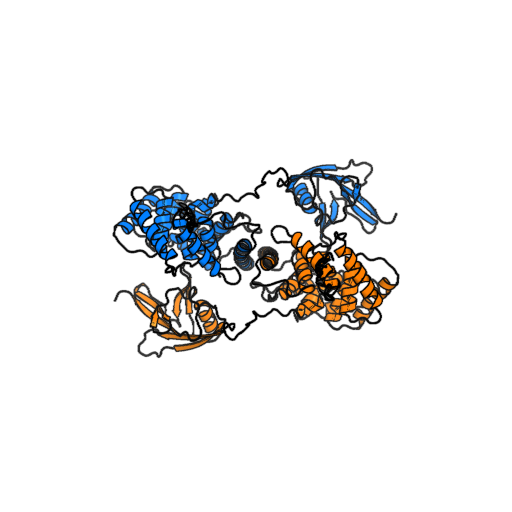 73 ? -7.445 -2.576 -3.211 1 96.25 73 VAL B C 1
ATOM 3682 O O . VAL B 1 73 ? -6.211 -2.646 -3.229 1 96.25 73 VAL B O 1
ATOM 3685 N N . VAL B 1 74 ? -8.188 -2.746 -2.094 1 96.38 74 VAL B N 1
ATOM 3686 C CA . VAL B 1 74 ? -7.547 -2.844 -0.788 1 96.38 74 VAL B CA 1
ATOM 3687 C C . VAL B 1 74 ? -6.652 -4.082 -0.741 1 96.38 74 VAL B C 1
ATOM 3689 O O . VAL B 1 74 ? -5.57 -4.051 -0.154 1 96.38 74 VAL B O 1
ATOM 3692 N N . SER B 1 75 ? -7.047 -5.129 -1.372 1 97.31 75 SER B N 1
ATOM 3693 C CA . SER B 1 75 ? -6.262 -6.355 -1.352 1 97.31 75 SER B CA 1
ATOM 3694 C C . SER B 1 75 ? -5.07 -6.27 -2.303 1 97.31 75 SER B C 1
ATOM 3696 O O . SER B 1 75 ? -4 -6.812 -2.02 1 97.31 75 SER B O 1
ATOM 3698 N N . VAL B 1 76 ? -5.262 -5.656 -3.436 1 98.19 76 VAL B N 1
ATOM 3699 C CA . VAL B 1 76 ? -4.152 -5.438 -4.359 1 98.19 76 VAL B CA 1
ATOM 3700 C C . VAL B 1 76 ? -3.117 -4.52 -3.711 1 98.19 76 VAL B C 1
ATOM 3702 O O . VAL B 1 76 ? -1.913 -4.758 -3.82 1 98.19 76 VAL B O 1
ATOM 3705 N N . GLN B 1 77 ? -3.613 -3.492 -3.012 1 98.38 77 GLN B N 1
ATOM 3706 C CA . GLN B 1 77 ? -2.707 -2.607 -2.289 1 98.38 77 GLN B CA 1
ATOM 3707 C C . GLN B 1 77 ? -1.962 -3.359 -1.19 1 98.38 77 GLN B C 1
ATOM 3709 O O . GLN B 1 77 ? -0.793 -3.076 -0.918 1 98.38 77 GLN B O 1
ATOM 3714 N N . ALA B 1 78 ? -2.67 -4.266 -0.527 1 98.12 78 ALA B N 1
ATOM 3715 C CA . ALA B 1 78 ? -1.996 -5.082 0.48 1 98.12 78 ALA B CA 1
ATOM 3716 C C . ALA B 1 78 ? -0.825 -5.848 -0.128 1 98.12 78 ALA B C 1
ATOM 3718 O O . ALA B 1 78 ? 0.238 -5.957 0.487 1 98.12 78 ALA B O 1
ATOM 3719 N N . MET B 1 79 ? -1.004 -6.359 -1.303 1 98.44 79 MET B N 1
ATOM 3720 C CA . MET B 1 79 ? 0.079 -7.027 -2.016 1 98.44 79 MET B CA 1
ATOM 3721 C C . MET B 1 79 ? 1.223 -6.062 -2.303 1 98.44 79 MET B C 1
ATOM 3723 O O . MET B 1 79 ? 2.391 -6.398 -2.107 1 98.44 79 MET B O 1
ATOM 3727 N N . HIS B 1 80 ? 0.874 -4.832 -2.791 1 98.56 80 HIS B N 1
ATOM 3728 C CA . HIS B 1 80 ? 1.894 -3.828 -3.072 1 98.56 80 HIS B CA 1
ATOM 3729 C C . HIS B 1 80 ? 2.682 -3.477 -1.814 1 98.56 80 HIS B C 1
ATOM 3731 O O . HIS B 1 80 ? 3.91 -3.367 -1.856 1 98.56 80 HIS B O 1
ATOM 3737 N N . ILE B 1 81 ? 1.932 -3.322 -0.738 1 98.5 81 ILE B N 1
ATOM 3738 C CA . ILE B 1 81 ? 2.545 -2.955 0.533 1 98.5 81 ILE B CA 1
ATOM 3739 C C . ILE B 1 81 ? 3.516 -4.047 0.974 1 98.5 81 ILE B C 1
ATOM 3741 O O . ILE B 1 81 ? 4.641 -3.76 1.386 1 98.5 81 ILE B O 1
ATOM 3745 N N . GLU B 1 82 ? 3.127 -5.305 0.861 1 97.06 82 GLU B N 1
ATOM 3746 C CA . GLU B 1 82 ? 3.984 -6.426 1.23 1 97.06 82 GLU B CA 1
ATOM 3747 C C . GLU B 1 82 ? 5.289 -6.41 0.436 1 97.06 82 GLU B C 1
ATOM 3749 O O . GLU B 1 82 ? 6.371 -6.562 1.006 1 97.06 82 GLU B O 1
ATOM 3754 N N . LEU B 1 83 ? 5.164 -6.207 -0.808 1 97.94 83 LEU B N 1
ATOM 3755 C CA . LEU B 1 83 ? 6.328 -6.238 -1.688 1 97.94 83 LEU B CA 1
ATOM 3756 C C . LEU B 1 83 ? 7.211 -5.02 -1.467 1 97.94 83 LEU B C 1
ATOM 3758 O O . LEU B 1 83 ? 8.438 -5.141 -1.395 1 97.94 83 LEU B O 1
ATOM 3762 N N . LEU B 1 84 ? 6.629 -3.859 -1.321 1 98.12 84 LEU B N 1
ATOM 3763 C CA . LEU B 1 84 ? 7.387 -2.633 -1.103 1 98.12 84 LEU B CA 1
ATOM 3764 C C . LEU B 1 84 ? 8.094 -2.664 0.248 1 98.12 84 LEU B C 1
ATOM 3766 O O . LEU B 1 84 ? 9.211 -2.16 0.379 1 98.12 84 LEU B O 1
ATOM 3770 N N . ALA B 1 85 ? 7.395 -3.197 1.257 1 96.94 85 ALA B N 1
ATOM 3771 C CA . ALA B 1 85 ? 8.047 -3.363 2.553 1 96.94 85 ALA B CA 1
ATOM 3772 C C . ALA B 1 85 ? 9.297 -4.234 2.434 1 96.94 85 ALA B C 1
ATOM 3774 O O . ALA B 1 85 ? 10.352 -3.896 2.979 1 96.94 85 ALA B O 1
ATOM 3775 N N . ALA B 1 86 ? 9.188 -5.309 1.716 1 95.44 86 ALA B N 1
ATOM 3776 C CA . ALA B 1 86 ? 10.336 -6.188 1.502 1 95.44 86 ALA B CA 1
ATOM 3777 C C . ALA B 1 86 ? 11.445 -5.469 0.735 1 95.44 86 ALA B C 1
ATOM 3779 O O . ALA B 1 86 ? 12.617 -5.547 1.107 1 95.44 86 ALA B O 1
ATOM 3780 N N . LEU B 1 87 ? 11.07 -4.738 -0.327 1 96.75 87 LEU B N 1
ATOM 3781 C CA . LEU B 1 87 ? 12.023 -4.008 -1.156 1 96.75 87 LEU B CA 1
ATOM 3782 C C . LEU B 1 87 ? 12.734 -2.928 -0.345 1 96.75 87 LEU B C 1
ATOM 3784 O O . LEU B 1 87 ? 13.898 -2.623 -0.597 1 96.75 87 LEU B O 1
ATOM 3788 N N . SER B 1 88 ? 11.992 -2.334 0.616 1 93.5 88 SER B N 1
ATOM 3789 C CA . SER B 1 88 ? 12.562 -1.259 1.42 1 93.5 88 SER B CA 1
ATOM 3790 C C . SER B 1 88 ? 13.648 -1.784 2.355 1 93.5 88 SER B C 1
ATOM 3792 O O . SER B 1 88 ? 14.516 -1.028 2.795 1 93.5 88 SER B O 1
ATOM 3794 N N . ARG B 1 89 ? 13.609 -3.059 2.643 1 90.62 89 ARG B N 1
ATOM 3795 C CA . ARG B 1 89 ? 14.602 -3.68 3.508 1 90.62 89 ARG B CA 1
ATOM 3796 C C . ARG B 1 89 ? 15.742 -4.281 2.689 1 90.62 89 ARG B C 1
ATOM 3798 O O . ARG B 1 89 ? 16.906 -4.246 3.109 1 90.62 89 ARG B O 1
ATOM 3805 N N . ASN B 1 90 ? 15.398 -4.871 1.568 1 91.12 90 ASN B N 1
ATOM 3806 C CA . ASN B 1 90 ? 16.328 -5.492 0.637 1 91.12 90 ASN B CA 1
ATOM 3807 C C . ASN B 1 90 ? 15.93 -5.242 -0.813 1 91.12 90 ASN B C 1
ATOM 3809 O O . ASN B 1 90 ? 15.062 -5.941 -1.349 1 91.12 90 ASN B O 1
ATOM 3813 N N . SER B 1 91 ? 16.641 -4.324 -1.48 1 90.31 91 SER B N 1
ATOM 3814 C CA . SER B 1 91 ? 16.219 -3.805 -2.777 1 90.31 91 SER B CA 1
ATOM 3815 C C . SER B 1 91 ? 16.266 -4.891 -3.848 1 90.31 91 SER B C 1
ATOM 3817 O O . SER B 1 91 ? 15.68 -4.734 -4.922 1 90.31 91 SER B O 1
ATOM 3819 N N . MET B 1 92 ? 16.969 -5.992 -3.58 1 93.5 92 MET B N 1
ATOM 3820 C CA . MET B 1 92 ? 17.062 -7.055 -4.578 1 93.5 92 MET B CA 1
ATOM 3821 C C . MET B 1 92 ? 16.297 -8.297 -4.129 1 93.5 92 MET B C 1
ATOM 3823 O O . MET B 1 92 ? 16.312 -9.32 -4.812 1 93.5 92 MET B O 1
ATOM 3827 N N . LEU B 1 93 ? 15.555 -8.164 -3.016 1 94.94 93 LEU B N 1
ATOM 3828 C CA . LEU B 1 93 ? 14.719 -9.25 -2.504 1 94.94 93 LEU B CA 1
ATOM 3829 C C . LEU B 1 93 ? 15.508 -10.555 -2.453 1 94.94 93 LEU B C 1
ATOM 3831 O O . LEU B 1 93 ? 15.047 -11.578 -2.967 1 94.94 93 LEU B O 1
ATOM 3835 N N . GLU B 1 94 ? 16.594 -10.578 -1.813 1 87.94 94 GLU B N 1
ATOM 3836 C CA . GLU B 1 94 ? 17.516 -11.711 -1.835 1 87.94 94 GLU B CA 1
ATOM 3837 C C . GLU B 1 94 ? 17.141 -12.742 -0.771 1 87.94 94 GLU B C 1
ATOM 3839 O O . GLU B 1 94 ? 17.656 -13.859 -0.775 1 87.94 94 GLU B O 1
ATOM 3844 N N . ASP B 1 95 ? 16.188 -12.359 0.056 1 85.31 95 ASP B N 1
ATOM 3845 C CA . ASP B 1 95 ? 15.719 -13.344 1.031 1 85.31 95 ASP B CA 1
ATOM 3846 C C . ASP B 1 95 ? 15.211 -14.602 0.339 1 85.31 95 ASP B C 1
ATOM 3848 O O . ASP B 1 95 ? 14.602 -14.531 -0.729 1 85.31 95 ASP B O 1
ATOM 3852 N N . ALA B 1 96 ? 15.391 -15.711 0.946 1 81.69 96 ALA B N 1
ATOM 3853 C CA . ALA B 1 96 ? 15.07 -17 0.354 1 81.69 96 ALA B CA 1
ATOM 3854 C C . ALA B 1 96 ? 13.594 -17.094 -0.019 1 81.69 96 ALA B C 1
ATOM 3856 O O . ALA B 1 96 ? 13.234 -17.688 -1.039 1 81.69 96 ALA B O 1
ATOM 3857 N N . GLU B 1 97 ? 12.75 -16.422 0.733 1 81.62 97 GLU B N 1
ATOM 3858 C CA . GLU B 1 97 ? 11.312 -16.5 0.493 1 81.62 97 GLU B CA 1
ATOM 3859 C C . GLU B 1 97 ? 10.945 -15.859 -0.844 1 81.62 97 GLU B C 1
ATOM 3861 O O . GLU B 1 97 ? 10.078 -16.359 -1.561 1 81.62 97 GLU B O 1
ATOM 3866 N N . TRP B 1 98 ? 11.641 -14.852 -1.136 1 91.06 98 TRP B N 1
ATOM 3867 C CA . TRP B 1 98 ? 11.344 -14.133 -2.371 1 91.06 98 TRP B CA 1
ATOM 3868 C C . TRP B 1 98 ? 12.117 -14.734 -3.545 1 91.06 98 TRP B C 1
ATOM 3870 O O . TRP B 1 98 ? 11.562 -14.906 -4.633 1 91.06 98 TRP B O 1
ATOM 3880 N N . SER B 1 99 ? 13.359 -15.156 -3.283 1 85.12 99 SER B N 1
ATOM 3881 C CA . SER B 1 99 ? 14.281 -15.461 -4.371 1 85.12 99 SER B CA 1
ATOM 3882 C C . SER B 1 99 ? 14.102 -16.891 -4.867 1 85.12 99 SER B C 1
ATOM 3884 O O . SER B 1 99 ? 14.586 -17.25 -5.945 1 85.12 99 SER B O 1
ATOM 3886 N N . ASN B 1 100 ? 13.289 -17.656 -4.176 1 80.31 100 ASN B N 1
ATOM 3887 C CA . ASN B 1 100 ? 13.07 -19.031 -4.582 1 80.31 100 ASN B CA 1
ATOM 3888 C C . ASN B 1 100 ? 11.773 -19.188 -5.367 1 80.31 100 ASN B C 1
ATOM 3890 O O . ASN B 1 100 ? 11.086 -20.203 -5.246 1 80.31 100 ASN B O 1
ATOM 3894 N N . GLY B 1 101 ? 11.422 -18.188 -6.078 1 88.56 101 GLY B N 1
ATOM 3895 C CA . GLY B 1 101 ? 10.352 -18.375 -7.051 1 88.56 101 GLY B CA 1
ATOM 3896 C C . GLY B 1 101 ? 9.109 -17.562 -6.727 1 88.56 101 GLY B C 1
ATOM 3897 O O . GLY B 1 101 ? 8.281 -17.312 -7.605 1 88.56 101 GLY B O 1
ATOM 3898 N N . LYS B 1 102 ? 9.031 -17.109 -5.441 1 93.62 102 LYS B N 1
ATOM 3899 C CA . LYS B 1 102 ? 7.828 -16.391 -5.035 1 93.62 102 LYS B CA 1
ATOM 3900 C C . LYS B 1 102 ? 7.672 -15.094 -5.832 1 93.62 102 LYS B C 1
ATOM 3902 O O . LYS B 1 102 ? 6.555 -14.711 -6.18 1 93.62 102 LYS B O 1
ATOM 3907 N N . LEU B 1 103 ? 8.781 -14.453 -6.129 1 97.81 103 LEU B N 1
ATOM 3908 C CA . LEU B 1 103 ? 8.719 -13.18 -6.836 1 97.81 103 LEU B CA 1
ATOM 3909 C C . LEU B 1 103 ? 8.031 -13.344 -8.188 1 97.81 103 LEU B C 1
ATOM 3911 O O . LEU B 1 103 ? 7.344 -12.43 -8.656 1 97.81 103 LEU B O 1
ATOM 3915 N N . ALA B 1 104 ? 8.195 -14.523 -8.797 1 98.06 104 ALA B N 1
ATOM 3916 C CA . ALA B 1 104 ? 7.574 -14.766 -10.094 1 98.06 104 ALA B CA 1
ATOM 3917 C C . ALA B 1 104 ? 6.055 -14.633 -10.008 1 98.06 104 ALA B C 1
ATOM 3919 O O . ALA B 1 104 ? 5.418 -14.102 -10.914 1 98.06 104 ALA B O 1
ATOM 3920 N N . GLN B 1 105 ? 5.48 -15.148 -8.945 1 97.94 105 GLN B N 1
ATOM 3921 C CA . GLN B 1 105 ? 4.039 -15.047 -8.742 1 97.94 105 GLN B CA 1
ATOM 3922 C C . GLN B 1 105 ? 3.611 -13.594 -8.531 1 97.94 105 GLN B C 1
ATOM 3924 O O . GLN B 1 105 ? 2.566 -13.172 -9.023 1 97.94 105 GLN B O 1
ATOM 3929 N N . TYR B 1 106 ? 4.391 -12.828 -7.801 1 98.5 106 TYR B N 1
ATOM 3930 C CA . TYR B 1 106 ? 4.078 -11.422 -7.57 1 98.5 106 TYR B CA 1
ATOM 3931 C C . TYR B 1 106 ? 4.207 -10.617 -8.859 1 98.5 106 TYR B C 1
ATOM 3933 O O . TYR B 1 106 ? 3.371 -9.758 -9.148 1 98.5 106 TYR B O 1
ATOM 3941 N N . VAL B 1 107 ? 5.242 -10.891 -9.656 1 98.44 107 VAL B N 1
ATOM 3942 C CA . VAL B 1 107 ? 5.387 -10.258 -10.961 1 98.44 107 VAL B CA 1
ATOM 3943 C C . VAL B 1 107 ? 4.141 -10.516 -11.805 1 98.44 107 VAL B C 1
ATOM 3945 O O . VAL B 1 107 ? 3.604 -9.602 -12.43 1 98.44 107 VAL B O 1
ATOM 3948 N N . SER B 1 108 ? 3.672 -11.719 -11.758 1 98.25 108 SER B N 1
ATOM 3949 C CA . SER B 1 108 ? 2.502 -12.133 -12.523 1 98.25 108 SER B CA 1
ATOM 3950 C C . SER B 1 108 ? 1.24 -11.438 -12.031 1 98.25 108 SER B C 1
ATOM 3952 O O . SER B 1 108 ? 0.435 -10.953 -12.828 1 98.25 108 SER B O 1
ATOM 3954 N N . ALA B 1 109 ? 1.074 -11.398 -10.703 1 98.38 109 ALA B N 1
ATOM 3955 C CA . ALA B 1 109 ? -0.11 -10.766 -10.125 1 98.38 109 ALA B CA 1
ATOM 3956 C C . ALA B 1 109 ? -0.128 -9.266 -10.406 1 98.38 109 ALA B C 1
ATOM 3958 O O . ALA B 1 109 ? -1.186 -8.695 -10.672 1 98.38 109 ALA B O 1
ATOM 3959 N N . ILE B 1 110 ? 1.038 -8.633 -10.336 1 97.94 110 ILE B N 1
ATOM 3960 C CA . ILE B 1 110 ? 1.162 -7.207 -10.625 1 97.94 110 ILE B CA 1
ATOM 3961 C C . ILE B 1 110 ? 0.75 -6.941 -12.07 1 97.94 110 ILE B C 1
ATOM 3963 O O . ILE B 1 110 ? -0.016 -6.016 -12.344 1 97.94 110 ILE B O 1
ATOM 3967 N N . GLN B 1 111 ? 1.178 -7.785 -12.953 1 95.88 111 GLN B N 1
ATOM 3968 C CA . GLN B 1 111 ? 0.824 -7.652 -14.359 1 95.88 111 GLN B CA 1
ATOM 3969 C C . GLN B 1 111 ? -0.676 -7.844 -14.57 1 95.88 111 GLN B C 1
ATOM 3971 O O . GLN B 1 111 ? -1.304 -7.09 -15.32 1 95.88 111 GLN B O 1
ATOM 3976 N N . MET B 1 112 ? -1.256 -8.773 -13.906 1 95.75 112 MET B N 1
ATOM 3977 C CA . MET B 1 112 ? -2.66 -9.109 -14.117 1 95.75 112 MET B CA 1
ATOM 3978 C C . MET B 1 112 ? -3.574 -8.047 -13.516 1 95.75 112 MET B C 1
ATOM 3980 O O . MET B 1 112 ? -4.758 -7.98 -13.852 1 95.75 112 MET B O 1
ATOM 3984 N N . THR B 1 113 ? -3.082 -7.285 -12.578 1 96.06 113 THR B N 1
ATOM 3985 C CA . THR B 1 113 ? -3.869 -6.211 -11.992 1 96.06 113 THR B CA 1
ATOM 3986 C C . THR B 1 113 ? -3.518 -4.871 -12.625 1 96.06 113 THR B C 1
ATOM 3988 O O . THR B 1 113 ? -3.701 -3.818 -12.008 1 96.06 113 THR B O 1
ATOM 3991 N N . CYS B 1 114 ? -2.9 -4.941 -13.781 1 93.56 114 CYS B N 1
ATOM 3992 C CA . CYS B 1 114 ? -2.732 -3.838 -14.719 1 93.56 114 CYS B CA 1
ATOM 3993 C C . CYS B 1 114 ? -1.655 -2.873 -14.234 1 93.56 114 CYS B C 1
ATOM 3995 O O . CYS B 1 114 ? -1.737 -1.669 -14.484 1 93.56 114 CYS B O 1
ATOM 3997 N N . TYR B 1 115 ? -0.763 -3.307 -13.445 1 94.88 115 TYR B N 1
ATOM 3998 C CA . TYR B 1 115 ? 0.452 -2.564 -13.133 1 94.88 115 TYR B CA 1
ATOM 3999 C C . TYR B 1 115 ? 1.644 -3.113 -13.906 1 94.88 115 TYR B C 1
ATOM 4001 O O . TYR B 1 115 ? 1.638 -4.273 -14.328 1 94.88 115 TYR B O 1
ATOM 4009 N N . ASP B 1 116 ? 2.607 -2.299 -14.133 1 93.25 116 ASP B N 1
ATOM 4010 C CA . ASP B 1 116 ? 3.795 -2.693 -14.883 1 93.25 116 ASP B CA 1
ATOM 4011 C C . ASP B 1 116 ? 4.863 -3.27 -13.953 1 93.25 116 ASP B C 1
ATOM 4013 O O . ASP B 1 116 ? 5.48 -2.535 -13.172 1 93.25 116 ASP B O 1
ATOM 4017 N N . PRO B 1 117 ? 5.129 -4.559 -14.055 1 96.75 117 PRO B N 1
ATOM 4018 C CA . PRO B 1 117 ? 6.145 -5.129 -13.164 1 96.75 117 PRO B CA 1
ATOM 4019 C C . PRO B 1 117 ? 7.551 -4.605 -13.461 1 96.75 117 PRO B C 1
ATOM 4021 O O . PRO B 1 117 ? 8.461 -4.77 -12.641 1 96.75 117 PRO B O 1
ATOM 4024 N N . LYS B 1 118 ? 7.785 -4 -14.602 1 94.62 118 LYS B N 1
ATOM 4025 C CA . LYS B 1 118 ? 9.094 -3.455 -14.953 1 94.62 118 LYS B CA 1
ATOM 4026 C C . LYS B 1 118 ? 9.297 -2.076 -14.336 1 94.62 118 LYS B C 1
ATOM 4028 O O . LYS B 1 118 ? 10.422 -1.568 -14.297 1 94.62 118 LYS B O 1
ATOM 4033 N N . ASP B 1 119 ? 8.242 -1.484 -13.938 1 95.12 119 ASP B N 1
ATOM 4034 C CA . ASP B 1 119 ? 8.273 -0.199 -13.242 1 95.12 119 ASP B CA 1
ATOM 4035 C C . ASP B 1 119 ? 7.297 -0.179 -12.078 1 95.12 119 ASP B C 1
ATOM 4037 O O . ASP B 1 119 ? 6.352 0.613 -12.062 1 95.12 119 ASP B O 1
ATOM 4041 N N . PHE B 1 120 ? 7.512 -1.005 -11.102 1 97.5 120 PHE B N 1
ATOM 4042 C CA . PHE B 1 120 ? 6.738 -1.11 -9.875 1 97.5 120 PHE B CA 1
ATOM 4043 C C . PHE B 1 120 ? 7.246 -0.123 -8.828 1 97.5 120 PHE B C 1
ATOM 4045 O O . PHE B 1 120 ? 8.141 -0.446 -8.047 1 97.5 120 PHE B O 1
ATOM 4052 N N . TYR B 1 121 ? 6.66 1.078 -8.836 1 94.94 121 TYR B N 1
ATOM 4053 C CA . TYR B 1 121 ? 7.051 2.186 -7.973 1 94.94 121 TYR B CA 1
ATOM 4054 C C . TYR B 1 121 ? 8.547 2.453 -8.07 1 94.94 121 TYR B C 1
ATOM 4056 O O . TYR B 1 121 ? 9.219 2.67 -7.059 1 94.94 121 TYR B O 1
ATOM 4064 N N . GLY B 1 122 ? 9.07 2.33 -9.258 1 91.19 122 GLY B N 1
ATOM 4065 C CA . GLY B 1 122 ? 10.469 2.635 -9.508 1 91.19 122 GLY B CA 1
ATOM 4066 C C . GLY B 1 122 ? 11.359 1.403 -9.516 1 91.19 122 GLY B C 1
ATOM 4067 O O . GLY B 1 122 ? 12.555 1.494 -9.805 1 91.19 122 GLY B O 1
ATOM 4068 N N . HIS B 1 123 ? 10.812 0.232 -9.203 1 94.31 123 HIS B N 1
ATOM 4069 C CA . HIS B 1 123 ? 11.578 -1.005 -9.195 1 94.31 123 HIS B CA 1
ATOM 4070 C C . HIS B 1 123 ? 11.273 -1.863 -10.414 1 94.31 123 HIS B C 1
ATOM 4072 O O . HIS B 1 123 ? 10.109 -2.023 -10.789 1 94.31 123 HIS B O 1
ATOM 4078 N N . ASN B 1 124 ? 12.273 -2.318 -11.078 1 95.69 124 ASN B N 1
ATOM 4079 C CA . ASN B 1 124 ? 12.117 -3.287 -12.156 1 95.69 124 ASN B CA 1
ATOM 4080 C C . ASN B 1 124 ? 12.102 -4.719 -11.633 1 95.69 124 ASN B C 1
ATOM 4082 O O . ASN B 1 124 ? 13.148 -5.355 -11.508 1 95.69 124 ASN B O 1
ATOM 4086 N N . LEU B 1 125 ? 10.922 -5.223 -11.344 1 98 125 LEU B N 1
ATOM 4087 C CA . LEU B 1 125 ? 10.766 -6.523 -10.703 1 98 125 LEU B CA 1
ATOM 4088 C C . LEU B 1 125 ? 11.188 -7.645 -11.641 1 98 125 LEU B C 1
ATOM 4090 O O . LEU B 1 125 ? 11.656 -8.695 -11.195 1 98 125 LEU B O 1
ATOM 4094 N N . VAL B 1 126 ? 11.055 -7.43 -12.914 1 97 126 VAL B N 1
ATOM 4095 C CA . VAL B 1 126 ? 11.461 -8.414 -13.906 1 97 126 VAL B CA 1
ATOM 4096 C C . VAL B 1 126 ? 12.984 -8.578 -13.875 1 97 126 VAL B C 1
ATOM 4098 O O . VAL B 1 126 ? 13.492 -9.703 -13.938 1 97 126 VAL B O 1
ATOM 4101 N N . TYR B 1 127 ? 13.641 -7.441 -13.773 1 96.06 127 TYR B N 1
ATOM 4102 C CA . TYR B 1 127 ? 15.094 -7.473 -13.641 1 96.06 127 TYR B CA 1
ATOM 4103 C C . TYR B 1 127 ? 15.516 -8.227 -12.383 1 96.06 127 TYR B C 1
ATOM 4105 O O . TYR B 1 127 ? 16.422 -9.055 -12.422 1 96.06 127 TYR B O 1
ATOM 4113 N N . ILE B 1 128 ? 14.859 -7.953 -11.312 1 97.31 128 ILE B N 1
ATOM 4114 C CA . ILE B 1 128 ? 15.164 -8.602 -10.039 1 97.31 128 ILE B CA 1
ATOM 4115 C C . ILE B 1 128 ? 14.914 -10.102 -10.156 1 97.31 128 ILE B C 1
ATOM 4117 O O . ILE B 1 128 ? 15.734 -10.914 -9.719 1 97.31 128 ILE B O 1
ATOM 4121 N N . LEU B 1 129 ? 13.797 -10.516 -10.75 1 97.69 129 LEU B N 1
ATOM 4122 C CA . LEU B 1 129 ? 13.453 -11.922 -10.945 1 97.69 129 LEU B CA 1
ATOM 4123 C C . LEU B 1 129 ? 14.516 -12.625 -11.781 1 97.69 129 LEU B C 1
ATOM 4125 O O . LEU B 1 129 ? 14.969 -13.719 -11.43 1 97.69 129 LEU B O 1
ATOM 4129 N N . SER B 1 130 ? 14.898 -11.992 -12.898 1 94.75 130 SER B N 1
ATOM 4130 C CA . SER B 1 130 ? 15.945 -12.57 -13.734 1 94.75 130 SER B CA 1
ATOM 4131 C C . SER B 1 130 ? 17.25 -12.734 -12.961 1 94.75 130 SER B C 1
ATOM 4133 O O . SER B 1 130 ? 17.953 -13.734 -13.125 1 94.75 130 SER B O 1
ATOM 4135 N N . GLY B 1 131 ? 17.562 -11.734 -12.141 1 93.56 131 GLY B N 1
ATOM 4136 C CA . GLY B 1 131 ? 18.734 -11.82 -11.273 1 93.56 131 GLY B CA 1
ATOM 4137 C C . GLY B 1 131 ? 18.672 -12.984 -10.305 1 93.56 131 GLY B C 1
ATOM 4138 O O . GLY B 1 131 ? 19.656 -13.68 -10.094 1 93.56 131 GLY B O 1
ATOM 4139 N N . HIS B 1 132 ? 17.516 -13.25 -9.703 1 95.06 132 HIS B N 1
ATOM 4140 C CA . HIS B 1 132 ? 17.312 -14.383 -8.805 1 95.06 132 HIS B CA 1
ATOM 4141 C C . HIS B 1 132 ? 17.625 -15.703 -9.5 1 95.06 132 HIS B C 1
ATOM 4143 O O . HIS B 1 132 ? 18.328 -16.547 -8.953 1 95.06 132 HIS B O 1
ATOM 4149 N N . MET B 1 133 ? 17.109 -15.852 -10.695 1 94.5 133 MET B N 1
ATOM 4150 C CA . MET B 1 133 ? 17.266 -17.094 -11.445 1 94.5 133 MET B CA 1
ATOM 4151 C C . MET B 1 133 ? 18.719 -17.328 -11.82 1 94.5 133 MET B C 1
ATOM 4153 O O . MET B 1 133 ? 19.219 -18.469 -11.758 1 94.5 133 MET B O 1
ATOM 4157 N N . THR B 1 134 ? 19.406 -16.25 -12.109 1 90.38 134 THR B N 1
ATOM 4158 C CA . THR B 1 134 ? 20.812 -16.359 -12.492 1 90.38 134 THR B CA 1
ATOM 4159 C C . THR B 1 134 ? 21.688 -16.625 -11.273 1 90.38 134 THR B C 1
ATOM 4161 O O . THR B 1 134 ? 22.609 -17.438 -11.328 1 90.38 134 THR B O 1
ATOM 4164 N N . GLN B 1 135 ? 21.438 -15.953 -10.172 1 90.69 135 GLN B N 1
ATOM 4165 C CA . GLN B 1 135 ? 22.266 -16.047 -8.969 1 90.69 135 GLN B CA 1
ATOM 4166 C C . GLN B 1 135 ? 22.047 -17.375 -8.25 1 90.69 135 GLN B C 1
ATOM 4168 O O . GLN B 1 135 ? 22.969 -17.906 -7.625 1 90.69 135 GLN B O 1
ATOM 4173 N N . ASN B 1 136 ? 20.844 -17.875 -8.328 1 90.75 136 ASN B N 1
ATOM 4174 C CA . ASN B 1 136 ? 20.516 -19.141 -7.672 1 90.75 136 ASN B CA 1
ATOM 4175 C C . ASN B 1 136 ? 20.297 -20.266 -8.68 1 90.75 136 ASN B C 1
ATOM 4177 O O . ASN B 1 136 ? 19.344 -21.031 -8.578 1 90.75 136 ASN B O 1
ATOM 4181 N N . ARG B 1 137 ? 21.094 -20.375 -9.562 1 87.69 137 ARG B N 1
ATOM 4182 C CA . ARG B 1 137 ? 20.953 -21.281 -10.703 1 87.69 137 ARG B CA 1
ATOM 4183 C C . ARG B 1 137 ? 20.828 -22.734 -10.234 1 87.69 137 ARG B C 1
ATOM 4185 O O . ARG B 1 137 ? 20.016 -23.484 -10.75 1 87.69 137 ARG B O 1
ATOM 4192 N N . GLU B 1 138 ? 21.656 -23.125 -9.297 1 87.06 138 GLU B N 1
ATOM 4193 C CA . GLU B 1 138 ? 21.641 -24.516 -8.82 1 87.06 138 GLU B CA 1
ATOM 4194 C C . GLU B 1 138 ? 20.281 -24.875 -8.227 1 87.06 138 GLU B C 1
ATOM 4196 O O . GLU B 1 138 ? 19.781 -25.984 -8.453 1 87.06 138 GLU B O 1
ATOM 4201 N N . TYR B 1 139 ? 19.781 -23.953 -7.523 1 88.12 139 TYR B N 1
ATOM 4202 C CA . TYR B 1 139 ? 18.469 -24.172 -6.934 1 88.12 139 TYR B CA 1
ATOM 4203 C C . TYR B 1 139 ? 17.406 -24.359 -8.016 1 88.12 139 TYR B C 1
ATOM 4205 O O . TYR B 1 139 ? 16.641 -25.328 -7.973 1 88.12 139 TYR B O 1
ATOM 4213 N N . PHE B 1 140 ? 17.375 -23.5 -8.984 1 88.06 140 PHE B N 1
ATOM 4214 C CA . PHE B 1 140 ? 16.344 -23.516 -10.016 1 88.06 140 PHE B CA 1
ATOM 4215 C C . PHE B 1 140 ? 16.531 -24.703 -10.953 1 88.06 140 PHE B C 1
ATOM 4217 O O . PHE B 1 140 ? 15.562 -25.203 -11.523 1 88.06 140 PHE B O 1
ATOM 4224 N N . MET B 1 141 ? 17.719 -25.219 -10.992 1 83.19 141 MET B N 1
ATOM 4225 C CA . MET B 1 141 ? 17.984 -26.406 -11.805 1 83.19 141 MET B CA 1
ATOM 4226 C C . MET B 1 141 ? 17.391 -27.656 -11.156 1 83.19 141 MET B C 1
ATOM 4228 O O . MET B 1 141 ? 17 -28.594 -11.852 1 83.19 141 MET B O 1
ATOM 4232 N N . ARG B 1 142 ? 17.312 -27.578 -9.891 1 83.38 142 ARG B N 1
ATOM 4233 C CA . ARG B 1 142 ? 16.812 -28.734 -9.156 1 83.38 142 ARG B CA 1
ATOM 4234 C C . ARG B 1 142 ? 15.32 -28.609 -8.867 1 83.38 142 ARG B C 1
ATOM 4236 O O . ARG B 1 142 ? 14.648 -29.594 -8.578 1 83.38 142 ARG B O 1
ATOM 4243 N N . GLN B 1 143 ? 14.883 -27.375 -8.961 1 86.12 143 GLN B N 1
ATOM 4244 C CA . GLN B 1 143 ? 13.484 -27.094 -8.648 1 86.12 143 GLN B CA 1
ATOM 4245 C C . GLN B 1 143 ? 12.727 -26.625 -9.883 1 86.12 143 GLN B C 1
ATOM 4247 O O . GLN B 1 143 ? 12.445 -25.422 -10.016 1 86.12 143 GLN B O 1
ATOM 4252 N N . ARG B 1 144 ? 12.258 -27.562 -10.688 1 88.94 144 ARG B N 1
ATOM 4253 C CA . ARG B 1 144 ? 11.625 -27.25 -11.969 1 88.94 144 ARG B CA 1
ATOM 4254 C C . ARG B 1 144 ? 10.312 -26.5 -11.758 1 88.94 144 ARG B C 1
ATOM 4256 O O . ARG B 1 144 ? 9.906 -25.703 -12.602 1 88.94 144 ARG B O 1
ATOM 4263 N N . PHE B 1 145 ? 9.711 -26.844 -10.656 1 90.94 145 PHE B N 1
ATOM 4264 C CA . PHE B 1 145 ? 8.477 -26.125 -10.344 1 90.94 145 PHE B CA 1
ATOM 4265 C C . PHE B 1 145 ? 8.719 -24.625 -10.258 1 90.94 145 PHE B C 1
ATOM 4267 O O . PHE B 1 145 ? 8.039 -23.844 -10.914 1 90.94 145 PHE B O 1
ATOM 4274 N N . ALA B 1 146 ? 9.711 -24.234 -9.445 1 92.44 146 ALA B N 1
ATOM 4275 C CA . ALA B 1 146 ? 10.07 -22.828 -9.281 1 92.44 146 ALA B CA 1
ATOM 4276 C C . ALA B 1 146 ? 10.602 -22.234 -10.586 1 92.44 146 ALA B C 1
ATOM 4278 O O . ALA B 1 146 ? 10.281 -21.094 -10.93 1 92.44 146 ALA B O 1
ATOM 4279 N N . LEU B 1 147 ? 11.391 -23 -11.242 1 94.56 147 LEU B N 1
ATOM 4280 C CA . LEU B 1 147 ? 11.93 -22.547 -12.523 1 94.56 147 LEU B CA 1
ATOM 4281 C C . LEU B 1 147 ? 10.797 -22.281 -13.516 1 94.56 147 LEU B C 1
ATOM 4283 O O . LEU B 1 147 ? 10.844 -21.281 -14.25 1 94.56 147 LEU B O 1
ATOM 4287 N N . SER B 1 148 ? 9.836 -23.141 -13.562 1 96.31 148 SER B N 1
ATOM 4288 C CA . SER B 1 148 ? 8.703 -22.969 -14.461 1 96.31 148 SER B CA 1
ATOM 4289 C C . SER B 1 148 ? 7.949 -21.672 -14.18 1 96.31 148 SER B C 1
ATOM 4291 O O . SER B 1 148 ? 7.531 -20.984 -15.109 1 96.31 148 SER B O 1
ATOM 4293 N N . TRP B 1 149 ? 7.727 -21.328 -12.922 1 96.69 149 TRP B N 1
ATOM 4294 C CA . TRP B 1 149 ? 7.09 -20.062 -12.57 1 96.69 149 TRP B CA 1
ATOM 4295 C C . TRP B 1 149 ? 7.902 -18.891 -13.086 1 96.69 149 TRP B C 1
ATOM 4297 O O . TRP B 1 149 ? 7.34 -17.922 -13.609 1 96.69 149 TRP B O 1
ATOM 4307 N N . GLY B 1 150 ? 9.227 -18.953 -12.859 1 97.62 150 GLY B N 1
ATOM 4308 C CA . GLY B 1 150 ? 10.078 -17.906 -13.391 1 97.62 150 GLY B CA 1
ATOM 4309 C C . GLY B 1 150 ? 9.953 -17.719 -14.891 1 97.62 150 GLY B C 1
ATOM 4310 O O . GLY B 1 150 ? 9.766 -16.609 -15.367 1 97.62 150 GLY B O 1
ATOM 4311 N N . VAL B 1 151 ? 9.992 -18.828 -15.594 1 97.38 151 VAL B N 1
ATOM 4312 C CA . VAL B 1 151 ? 9.898 -18.812 -17.047 1 97.38 151 VAL B CA 1
ATOM 4313 C C . VAL B 1 151 ? 8.531 -18.281 -17.469 1 97.38 151 VAL B C 1
ATOM 4315 O O . VAL B 1 151 ? 8.43 -17.469 -18.406 1 97.38 151 VAL B O 1
ATOM 4318 N N . LEU B 1 152 ? 7.477 -18.719 -16.812 1 97.75 152 LEU B N 1
ATOM 4319 C CA . LEU B 1 152 ? 6.125 -18.266 -17.141 1 97.75 152 LEU B CA 1
ATOM 4320 C C . LEU B 1 152 ? 5.996 -16.766 -16.922 1 97.75 152 LEU B C 1
ATOM 4322 O O . LEU B 1 152 ? 5.395 -16.062 -17.75 1 97.75 152 LEU B O 1
ATOM 4326 N N . ALA B 1 153 ? 6.512 -16.297 -15.766 1 98.06 153 ALA B N 1
ATOM 4327 C CA . ALA B 1 153 ? 6.426 -14.867 -15.469 1 98.06 153 ALA B CA 1
ATOM 4328 C C . ALA B 1 153 ? 7.145 -14.047 -16.547 1 98.06 153 ALA B C 1
ATOM 4330 O O . ALA B 1 153 ? 6.617 -13.039 -17.016 1 98.06 153 ALA B O 1
ATOM 4331 N N . LEU B 1 154 ? 8.336 -14.461 -16.938 1 97.31 154 LEU B N 1
ATOM 4332 C CA . LEU B 1 154 ? 9.109 -13.758 -17.969 1 97.31 154 LEU B CA 1
ATOM 4333 C C . LEU B 1 154 ? 8.43 -13.852 -19.328 1 97.31 154 LEU B C 1
ATOM 4335 O O . LEU B 1 154 ? 8.367 -12.867 -20.062 1 97.31 154 LEU B O 1
ATOM 4339 N N . CYS B 1 155 ? 7.953 -14.984 -19.609 1 97.25 155 CYS B N 1
ATOM 4340 C CA . CYS B 1 155 ? 7.246 -15.195 -20.859 1 97.25 155 CYS B CA 1
ATOM 4341 C C . CYS B 1 155 ? 6.027 -14.289 -20.953 1 97.25 155 CYS B C 1
ATOM 4343 O O . CYS B 1 155 ? 5.832 -13.609 -21.969 1 97.25 155 CYS B O 1
ATOM 4345 N N . ASN B 1 156 ? 5.18 -14.266 -19.922 1 96 156 ASN B N 1
ATOM 4346 C CA . ASN B 1 156 ? 3.979 -13.438 -19.906 1 96 156 ASN B CA 1
ATOM 4347 C C . ASN B 1 156 ? 4.324 -11.953 -19.984 1 96 156 ASN B C 1
ATOM 4349 O O . ASN B 1 156 ? 3.543 -11.156 -20.516 1 96 156 ASN B O 1
ATOM 4353 N N . ALA B 1 157 ? 5.469 -11.594 -19.422 1 94 157 ALA B N 1
ATOM 4354 C CA . ALA B 1 157 ? 5.914 -10.203 -19.438 1 94 157 ALA B CA 1
ATOM 4355 C C . ALA B 1 157 ? 6.621 -9.867 -20.734 1 94 157 ALA B C 1
ATOM 4357 O O . ALA B 1 157 ? 7.121 -8.75 -20.906 1 94 157 ALA B O 1
ATOM 4358 N N . ASN B 1 158 ? 6.684 -10.797 -21.656 1 93 158 ASN B N 1
ATOM 4359 C CA . ASN B 1 158 ? 7.379 -10.633 -22.938 1 93 158 ASN B CA 1
ATOM 4360 C C . ASN B 1 158 ? 8.828 -10.211 -22.719 1 93 158 ASN B C 1
ATOM 4362 O O . ASN B 1 158 ? 9.297 -9.258 -23.344 1 93 158 ASN B O 1
ATOM 4366 N N . GLU B 1 159 ? 9.43 -10.836 -21.797 1 93 159 GLU B N 1
ATOM 4367 C CA . GLU B 1 159 ? 10.82 -10.539 -21.469 1 93 159 GLU B CA 1
ATOM 4368 C C . GLU B 1 159 ? 11.742 -11.68 -21.891 1 93 159 GLU B C 1
ATOM 4370 O O . GLU B 1 159 ? 11.281 -12.805 -22.109 1 93 159 GLU B O 1
ATOM 4375 N N . HIS B 1 160 ? 12.969 -11.359 -21.984 1 90.56 160 HIS B N 1
ATOM 4376 C CA . HIS B 1 160 ? 13.984 -12.32 -22.406 1 90.56 160 HIS B CA 1
ATOM 4377 C C . HIS B 1 160 ? 14.18 -13.414 -21.359 1 90.56 160 HIS B C 1
ATOM 4379 O O . HIS B 1 160 ? 14.211 -13.125 -20.156 1 90.56 160 HIS B O 1
ATOM 4385 N N . ILE B 1 161 ? 14.234 -14.664 -21.828 1 94.31 161 ILE B N 1
ATOM 4386 C CA . ILE B 1 161 ? 14.539 -15.82 -20.984 1 94.31 161 ILE B CA 1
ATOM 4387 C C . ILE B 1 161 ? 15.875 -16.422 -21.406 1 94.31 161 ILE B C 1
ATOM 4389 O O . ILE B 1 161 ? 16.078 -16.719 -22.594 1 94.31 161 ILE B O 1
ATOM 4393 N N . GLU B 1 162 ? 16.797 -16.547 -20.469 1 92.44 162 GLU B N 1
ATOM 4394 C CA . GLU B 1 162 ? 18.109 -17.125 -20.766 1 92.44 162 GLU B CA 1
ATOM 4395 C C . GLU B 1 162 ? 17.969 -18.531 -21.359 1 92.44 162 GLU B C 1
ATOM 4397 O O . GLU B 1 162 ? 17.172 -19.344 -20.891 1 92.44 162 GLU B O 1
ATOM 4402 N N . GLU B 1 163 ? 18.812 -18.812 -22.344 1 92.12 163 GLU B N 1
ATOM 4403 C CA . GLU B 1 163 ? 18.734 -20.078 -23.078 1 92.12 163 GLU B CA 1
ATOM 4404 C C . GLU B 1 163 ? 19 -21.266 -22.156 1 92.12 163 GLU B C 1
ATOM 4406 O O . GLU B 1 163 ? 18.422 -22.344 -22.359 1 92.12 163 GLU B O 1
ATOM 4411 N N . THR B 1 164 ? 19.828 -21.062 -21.188 1 91.31 164 THR B N 1
ATOM 4412 C CA . THR B 1 164 ? 20.156 -22.141 -20.25 1 91.31 164 THR B CA 1
ATOM 4413 C C . THR B 1 164 ? 18.906 -22.641 -19.531 1 91.31 164 THR B C 1
ATOM 4415 O O . THR B 1 164 ? 18.75 -23.828 -19.312 1 91.31 164 THR B O 1
ATOM 4418 N N . PHE B 1 165 ? 18.047 -21.75 -19.156 1 94.12 165 PHE B N 1
ATOM 4419 C CA . PHE B 1 165 ? 16.844 -22.109 -18.422 1 94.12 165 PHE B CA 1
ATOM 4420 C C . PHE B 1 165 ? 15.836 -22.781 -19.359 1 94.12 165 PHE B C 1
ATOM 4422 O O . PHE B 1 165 ? 15.125 -23.703 -18.953 1 94.12 165 PHE B O 1
ATOM 4429 N N . LYS B 1 166 ? 15.734 -22.375 -20.625 1 93.31 166 LYS B N 1
ATOM 4430 C CA . LYS B 1 166 ? 14.875 -23.016 -21.609 1 93.31 166 LYS B CA 1
ATOM 4431 C C . LYS B 1 166 ? 15.312 -24.469 -21.859 1 93.31 166 LYS B C 1
ATOM 4433 O O . LYS B 1 166 ? 14.477 -25.375 -21.906 1 93.31 166 LYS B O 1
ATOM 4438 N N . LYS B 1 167 ? 16.609 -24.562 -21.969 1 91.19 167 LYS B N 1
ATOM 4439 C CA . LYS B 1 167 ? 17.156 -25.891 -22.234 1 91.19 167 LYS B CA 1
ATOM 4440 C C . LYS B 1 167 ? 16.922 -26.828 -21.047 1 91.19 167 LYS B C 1
ATOM 4442 O O . LYS B 1 167 ? 16.578 -27.984 -21.234 1 91.19 167 LYS B O 1
ATOM 4447 N N . LEU B 1 168 ? 17.094 -26.312 -19.922 1 90.81 168 LEU B N 1
ATOM 4448 C CA . LEU B 1 168 ? 16.922 -27.109 -18.719 1 90.81 168 LEU B CA 1
ATOM 4449 C C . LEU B 1 168 ? 15.477 -27.578 -18.594 1 90.81 168 LEU B C 1
ATOM 4451 O O . LEU B 1 168 ? 15.227 -28.766 -18.312 1 90.81 168 LEU B O 1
ATOM 4455 N N . LEU B 1 169 ? 14.562 -26.719 -18.797 1 92.44 169 LEU B N 1
ATOM 4456 C CA . LEU B 1 169 ? 13.148 -27.078 -18.703 1 92.44 169 LEU B CA 1
ATOM 4457 C C . LEU B 1 169 ? 12.75 -28.016 -19.844 1 92.44 169 LEU B C 1
ATOM 4459 O O . LEU B 1 169 ? 11.875 -28.859 -19.688 1 92.44 169 LEU B O 1
ATOM 4463 N N . GLY B 1 170 ? 13.391 -27.797 -20.969 1 92.62 170 GLY B N 1
ATOM 4464 C CA . GLY B 1 170 ? 13.055 -28.531 -22.172 1 92.62 170 GLY B CA 1
ATOM 4465 C C . GLY B 1 170 ? 13.625 -29.938 -22.188 1 92.62 170 GLY B C 1
ATOM 4466 O O . GLY B 1 170 ? 13.227 -30.766 -23.016 1 92.62 170 GLY B O 1
ATOM 4467 N N . ASN B 1 171 ? 14.539 -30.172 -21.266 1 90.5 171 ASN B N 1
ATOM 4468 C CA . ASN B 1 171 ? 15.062 -31.531 -21.172 1 90.5 171 ASN B CA 1
ATOM 4469 C C . ASN B 1 171 ? 13.984 -32.5 -20.719 1 90.5 171 ASN B C 1
ATOM 4471 O O . ASN B 1 171 ? 13.383 -32.344 -19.656 1 90.5 171 ASN B O 1
ATOM 4475 N N . PRO B 1 172 ? 13.805 -33.469 -21.656 1 87.81 172 PRO B N 1
ATOM 4476 C CA . PRO B 1 172 ? 12.758 -34.438 -21.297 1 87.81 172 PRO B CA 1
ATOM 4477 C C . PRO B 1 172 ? 13.047 -35.156 -19.984 1 87.81 172 PRO B C 1
ATOM 4479 O O . PRO B 1 172 ? 14.211 -35.438 -19.656 1 87.81 172 PRO B O 1
ATOM 4482 N N . SER B 1 173 ? 12.031 -35.344 -19.219 1 80.88 173 SER B N 1
ATOM 4483 C CA . SER B 1 173 ? 12.156 -36.031 -17.938 1 80.88 173 SER B CA 1
ATOM 4484 C C . SER B 1 173 ? 11.062 -37.094 -17.781 1 80.88 173 SER B C 1
ATOM 4486 O O . SER B 1 173 ? 9.938 -36.906 -18.234 1 80.88 173 SER B O 1
ATOM 4488 N N . THR B 1 174 ? 11.578 -38.156 -17.266 1 74.62 174 THR B N 1
ATOM 4489 C CA . THR B 1 174 ? 10.594 -39.188 -16.938 1 74.62 174 THR B CA 1
ATOM 4490 C C . THR B 1 174 ? 10.281 -39.188 -15.453 1 74.62 174 THR B C 1
ATOM 4492 O O . THR B 1 174 ? 9.391 -39.906 -14.992 1 74.62 174 THR B O 1
ATOM 4495 N N . ASN B 1 175 ? 10.992 -38.375 -14.852 1 79.88 175 ASN B N 1
ATOM 4496 C CA . ASN B 1 175 ? 10.805 -38.281 -13.406 1 79.88 175 ASN B CA 1
ATOM 4497 C C . ASN B 1 175 ? 10.766 -36.812 -12.938 1 79.88 175 ASN B C 1
ATOM 4499 O O . ASN B 1 175 ? 11.75 -36.094 -13.094 1 79.88 175 ASN B O 1
ATOM 4503 N N . PHE B 1 176 ? 9.609 -36.469 -12.492 1 81.12 176 PHE B N 1
ATOM 4504 C CA . PHE B 1 176 ? 9.445 -35.125 -11.938 1 81.12 176 PHE B CA 1
ATOM 4505 C C . PHE B 1 176 ? 9.477 -35.156 -10.414 1 81.12 176 PHE B C 1
ATOM 4507 O O . PHE B 1 176 ? 8.68 -35.875 -9.789 1 81.12 176 PHE B O 1
ATOM 4514 N N . THR B 1 177 ? 10.406 -34.438 -9.812 1 69.44 177 THR B N 1
ATOM 4515 C CA . THR B 1 177 ? 10.641 -34.438 -8.375 1 69.44 177 THR B CA 1
ATOM 4516 C C . THR B 1 177 ? 9.328 -34.219 -7.617 1 69.44 177 THR B C 1
ATOM 4518 O O . THR B 1 177 ? 9.086 -34.906 -6.613 1 69.44 177 THR B O 1
ATOM 4521 N N . PHE B 1 178 ? 8.477 -33.344 -8.094 1 73.19 178 PHE B N 1
ATOM 4522 C CA . PHE B 1 178 ? 7.211 -33.062 -7.414 1 73.19 178 PHE B CA 1
ATOM 4523 C C . PHE B 1 178 ? 6.043 -33.656 -8.18 1 73.19 178 PHE B C 1
ATOM 4525 O O . PHE B 1 178 ? 4.93 -33.156 -8.148 1 73.19 178 PHE B O 1
ATOM 4532 N N . GLY B 1 179 ? 6.348 -34.656 -8.953 1 84.94 179 GLY B N 1
ATOM 4533 C CA . GLY B 1 179 ? 5.301 -35.406 -9.617 1 84.94 179 GLY B CA 1
ATOM 4534 C C . GLY B 1 179 ? 4.508 -34.594 -10.609 1 84.94 179 GLY B C 1
ATOM 4535 O O . GLY B 1 179 ? 5.082 -33.906 -11.461 1 84.94 179 GLY B O 1
ATOM 4536 N N . VAL B 1 180 ? 3.221 -34.75 -10.422 1 89.44 180 VAL B N 1
ATOM 4537 C CA . VAL B 1 180 ? 2.326 -34.188 -11.414 1 89.44 180 VAL B CA 1
ATOM 4538 C C . VAL B 1 180 ? 2.334 -32.656 -11.297 1 89.44 180 VAL B C 1
ATOM 4540 O O . VAL B 1 180 ? 2.213 -31.953 -12.305 1 89.44 180 VAL B O 1
ATOM 4543 N N . ASP B 1 181 ? 2.549 -32.094 -10.078 1 90.38 181 ASP B N 1
ATOM 4544 C CA . ASP B 1 181 ? 2.586 -30.625 -9.883 1 90.38 181 ASP B CA 1
ATOM 4545 C C . ASP B 1 181 ? 3.709 -30 -10.703 1 90.38 181 ASP B C 1
ATOM 4547 O O . ASP B 1 181 ? 3.484 -29.031 -11.43 1 90.38 181 ASP B O 1
ATOM 4551 N N . GLU B 1 182 ? 4.844 -30.594 -10.562 1 90.25 182 GLU B N 1
ATOM 4552 C CA . GLU B 1 182 ? 6.004 -30.094 -11.305 1 90.25 182 GLU B CA 1
ATOM 4553 C C . GLU B 1 182 ? 5.832 -30.297 -12.805 1 90.25 182 GLU B C 1
ATOM 4555 O O . GLU B 1 182 ? 6.152 -29.422 -13.594 1 90.25 182 GLU B O 1
ATOM 4560 N N . ALA B 1 183 ? 5.395 -31.469 -13.195 1 94.5 183 ALA B N 1
ATOM 4561 C CA . ALA B 1 183 ? 5.172 -31.766 -14.609 1 94.5 183 ALA B CA 1
ATOM 4562 C C . ALA B 1 183 ? 4.18 -30.781 -15.219 1 94.5 183 ALA B C 1
ATOM 4564 O O . ALA B 1 183 ? 4.375 -30.297 -16.344 1 94.5 183 ALA B O 1
ATOM 4565 N N . ALA B 1 184 ? 3.141 -30.484 -14.484 1 97 184 ALA B N 1
ATOM 4566 C CA . ALA B 1 184 ? 2.104 -29.578 -14.969 1 97 184 ALA B CA 1
ATOM 4567 C C . ALA B 1 184 ? 2.654 -28.172 -15.156 1 97 184 ALA B C 1
ATOM 4569 O O . ALA B 1 184 ? 2.438 -27.547 -16.203 1 97 184 ALA B O 1
ATOM 4570 N N . MET B 1 185 ? 3.357 -27.672 -14.156 1 95.94 185 MET B N 1
ATOM 4571 C CA . MET B 1 185 ? 3.947 -26.328 -14.273 1 95.94 185 MET B CA 1
ATOM 4572 C C . MET B 1 185 ? 4.961 -26.281 -15.406 1 95.94 185 MET B C 1
ATOM 4574 O O . MET B 1 185 ? 5.02 -25.297 -16.141 1 95.94 185 MET B O 1
ATOM 4578 N N . THR B 1 186 ? 5.734 -27.344 -15.492 1 96.06 186 THR B N 1
ATOM 4579 C CA . THR B 1 186 ? 6.711 -27.453 -16.562 1 96.06 186 THR B CA 1
ATOM 4580 C C . THR B 1 186 ? 6.02 -27.422 -17.922 1 96.06 186 THR B C 1
ATOM 4582 O O . THR B 1 186 ? 6.457 -26.719 -18.844 1 96.06 186 THR B O 1
ATOM 4585 N N . LEU B 1 187 ? 4.977 -28.188 -18.062 1 97.69 187 LEU B N 1
ATOM 4586 C CA . LEU B 1 187 ? 4.219 -28.234 -19.312 1 97.69 187 LEU B CA 1
ATOM 4587 C C . LEU B 1 187 ? 3.707 -26.844 -19.688 1 97.69 187 LEU B C 1
ATOM 4589 O O . LEU B 1 187 ? 3.822 -26.422 -20.844 1 97.69 187 LEU B O 1
ATOM 4593 N N . MET B 1 188 ? 3.152 -26.109 -18.734 1 98.06 188 MET B N 1
ATOM 4594 C CA . MET B 1 188 ? 2.621 -24.766 -19.016 1 98.06 188 MET B CA 1
ATOM 4595 C C . MET B 1 188 ? 3.738 -23.812 -19.391 1 98.06 188 MET B C 1
ATOM 4597 O O . MET B 1 188 ? 3.598 -23.031 -20.344 1 98.06 188 MET B O 1
ATOM 4601 N N . ALA B 1 189 ? 4.84 -23.891 -18.656 1 97.88 189 ALA B N 1
ATOM 4602 C CA . ALA B 1 189 ? 5.969 -23.016 -18.984 1 97.88 189 ALA B CA 1
ATOM 4603 C C . ALA B 1 189 ? 6.492 -23.312 -20.391 1 97.88 189 ALA B C 1
ATOM 4605 O O . ALA B 1 189 ? 6.734 -22.391 -21.172 1 97.88 189 ALA B O 1
ATOM 4606 N N . LEU B 1 190 ? 6.656 -24.578 -20.703 1 97.5 190 LEU B N 1
ATOM 4607 C CA . LEU B 1 190 ? 7.184 -24.984 -22 1 97.5 190 LEU B CA 1
ATOM 4608 C C . LEU B 1 190 ? 6.199 -24.656 -23.109 1 97.5 190 LEU B C 1
ATOM 4610 O O . LEU B 1 190 ? 6.609 -24.344 -24.234 1 97.5 190 LEU B O 1
ATOM 4614 N N . THR B 1 191 ? 4.922 -24.734 -22.844 1 97.81 191 THR B N 1
ATOM 4615 C CA . THR B 1 191 ? 3.91 -24.297 -23.797 1 97.81 191 THR B CA 1
ATOM 4616 C C . THR B 1 191 ? 4.055 -22.812 -24.094 1 97.81 191 THR B C 1
ATOM 4618 O O . THR B 1 191 ? 3.965 -22.391 -25.25 1 97.81 191 THR B O 1
ATOM 4621 N N . CYS B 1 192 ? 4.281 -22.031 -23.062 1 97.25 192 CYS B N 1
ATOM 4622 C CA . CYS B 1 192 ? 4.426 -20.594 -23.219 1 97.25 192 CYS B CA 1
ATOM 4623 C C . CYS B 1 192 ? 5.598 -20.25 -24.125 1 97.25 192 CYS B C 1
ATOM 4625 O O . CYS B 1 192 ? 5.5 -19.344 -24.953 1 97.25 192 CYS B O 1
ATOM 4627 N N . ILE B 1 193 ? 6.711 -21 -23.984 1 96.31 193 ILE B N 1
ATOM 4628 C CA . ILE B 1 193 ? 7.91 -20.656 -24.734 1 96.31 193 ILE B CA 1
ATOM 4629 C C . ILE B 1 193 ? 7.965 -21.484 -26.016 1 96.31 193 ILE B C 1
ATOM 4631 O O . ILE B 1 193 ? 8.984 -21.5 -26.703 1 96.31 193 ILE B O 1
ATOM 4635 N N . LYS B 1 194 ? 6.918 -22.234 -26.375 1 93.81 194 LYS B N 1
ATOM 4636 C CA . LYS B 1 194 ? 6.695 -22.969 -27.609 1 93.81 194 LYS B CA 1
ATOM 4637 C C . LYS B 1 194 ? 7.766 -24.047 -27.812 1 93.81 194 LYS B C 1
ATOM 4639 O O . LYS B 1 194 ? 8.281 -24.203 -28.922 1 93.81 194 LYS B O 1
ATOM 4644 N N . ASP B 1 195 ? 8.164 -24.594 -26.641 1 91.19 195 ASP B N 1
ATOM 4645 C CA . ASP B 1 195 ? 9.016 -25.781 -26.703 1 91.19 195 ASP B CA 1
ATOM 4646 C C . ASP B 1 195 ? 8.211 -27.016 -27.094 1 91.19 195 ASP B C 1
ATOM 4648 O O . ASP B 1 195 ? 7.074 -27.188 -26.656 1 91.19 195 ASP B O 1
ATOM 4652 N N . THR B 1 196 ? 8.781 -27.969 -27.828 1 89.5 196 THR B N 1
ATOM 4653 C CA . THR B 1 196 ? 8.016 -29.109 -28.312 1 89.5 196 THR B CA 1
ATOM 4654 C C . THR B 1 196 ? 8.461 -30.391 -27.625 1 89.5 196 THR B C 1
ATOM 4656 O O . THR B 1 196 ? 7.625 -31.188 -27.188 1 89.5 196 THR B O 1
ATOM 4659 N N . ILE B 1 197 ? 9.773 -30.562 -27.469 1 88.94 197 ILE B N 1
ATOM 4660 C CA . ILE B 1 197 ? 10.281 -31.844 -26.984 1 88.94 197 ILE B CA 1
ATOM 4661 C C . ILE B 1 197 ? 9.945 -32 -25.5 1 88.94 197 ILE B C 1
ATOM 4663 O O . ILE B 1 197 ? 9.344 -33 -25.094 1 88.94 197 ILE B O 1
ATOM 4667 N N . GLY B 1 198 ? 10.391 -31.078 -24.719 1 92.25 198 GLY B N 1
ATOM 4668 C CA . GLY B 1 198 ? 10.102 -31.141 -23.297 1 92.25 198 GLY B CA 1
ATOM 4669 C C . GLY B 1 198 ? 8.617 -31.141 -23 1 92.25 198 GLY B C 1
ATOM 4670 O O . GLY B 1 198 ? 8.172 -31.828 -22.062 1 92.25 198 GLY B O 1
ATOM 4671 N N . ARG B 1 199 ? 7.879 -30.438 -23.781 1 94.44 199 ARG B N 1
ATOM 4672 C CA . ARG B 1 199 ? 6.43 -30.344 -23.625 1 94.44 199 ARG B CA 1
ATOM 4673 C C . ARG B 1 199 ? 5.781 -31.719 -23.75 1 94.44 199 ARG B C 1
ATOM 4675 O O . ARG B 1 199 ? 4.938 -32.094 -22.922 1 94.44 199 ARG B O 1
ATOM 4682 N N . GLN B 1 200 ? 6.184 -32.438 -24.75 1 94.31 200 GLN B N 1
ATOM 4683 C CA . GLN B 1 200 ? 5.617 -33.75 -24.984 1 94.31 200 GLN B CA 1
ATOM 4684 C C . GLN B 1 200 ? 5.91 -34.719 -23.828 1 94.31 200 GLN B C 1
ATOM 4686 O O . GLN B 1 200 ? 5.051 -35.5 -23.438 1 94.31 200 GLN B O 1
ATOM 4691 N N . SER B 1 201 ? 7.141 -34.625 -23.344 1 93.75 201 SER B N 1
ATOM 4692 C CA . SER B 1 201 ? 7.523 -35.469 -22.219 1 93.75 201 SER B CA 1
ATOM 4693 C C . SER B 1 201 ? 6.652 -35.188 -21 1 93.75 201 SER B C 1
ATOM 4695 O O . SER B 1 201 ? 6.168 -36.125 -20.344 1 93.75 201 SER B O 1
ATOM 4697 N N . ALA B 1 202 ? 6.461 -33.938 -20.641 1 95.75 202 ALA B N 1
ATOM 4698 C CA . ALA B 1 202 ? 5.637 -33.531 -19.5 1 95.75 202 ALA B CA 1
ATOM 4699 C C . ALA B 1 202 ? 4.18 -33.938 -19.719 1 95.75 202 ALA B C 1
ATOM 4701 O O . ALA B 1 202 ? 3.525 -34.469 -18.812 1 95.75 202 ALA B O 1
ATOM 4702 N N . GLU B 1 203 ? 3.697 -33.688 -20.906 1 95.69 203 GLU B N 1
ATOM 4703 C CA . GLU B 1 203 ? 2.336 -34.062 -21.297 1 95.69 203 GLU B CA 1
ATOM 4704 C C . GLU B 1 203 ? 2.082 -35.562 -21.125 1 95.69 203 GLU B C 1
ATOM 4706 O O . GLU B 1 203 ? 1.076 -35.938 -20.531 1 95.69 203 GLU B O 1
ATOM 4711 N N . ASN B 1 204 ? 2.992 -36.312 -21.656 1 94.62 204 ASN B N 1
ATOM 4712 C CA . ASN B 1 204 ? 2.863 -37.781 -21.578 1 94.62 204 ASN B CA 1
ATOM 4713 C C . ASN B 1 204 ? 2.867 -38.25 -20.125 1 94.62 204 ASN B C 1
ATOM 4715 O O . ASN B 1 204 ? 2.119 -39.156 -19.766 1 94.62 204 ASN B O 1
ATOM 4719 N N . PHE B 1 205 ? 3.758 -37.688 -19.359 1 94.81 205 PHE B N 1
ATOM 4720 C CA . PHE B 1 205 ? 3.838 -38.031 -17.953 1 94.81 205 PHE B CA 1
ATOM 4721 C C . PHE B 1 205 ? 2.498 -37.812 -17.266 1 94.81 205 PHE B C 1
ATOM 4723 O O . PHE B 1 205 ? 2.012 -38.688 -16.547 1 94.81 205 PHE B O 1
ATOM 4730 N N . ILE B 1 206 ? 1.819 -36.656 -17.469 1 96.62 206 ILE B N 1
ATOM 4731 C CA . ILE B 1 206 ? 0.572 -36.281 -16.812 1 96.62 206 ILE B CA 1
ATOM 4732 C C . ILE B 1 206 ? -0.554 -37.188 -17.266 1 96.62 206 ILE B C 1
ATOM 4734 O O . ILE B 1 206 ? -1.312 -37.719 -16.453 1 96.62 206 ILE B O 1
ATOM 4738 N N . VAL B 1 207 ? -0.645 -37.438 -18.578 1 96.06 207 VAL B N 1
ATOM 4739 C CA . VAL B 1 207 ? -1.716 -38.25 -19.156 1 96.06 207 VAL B CA 1
ATOM 4740 C C . VAL B 1 207 ? -1.604 -39.688 -18.641 1 96.06 207 VAL B C 1
ATOM 4742 O O . VAL B 1 207 ? -2.604 -40.281 -18.25 1 96.06 207 VAL B O 1
ATOM 4745 N N . ARG B 1 208 ? -0.373 -40.156 -18.672 1 93.56 208 ARG B N 1
ATOM 4746 C CA . ARG B 1 208 ? -0.156 -41.531 -18.188 1 93.56 208 ARG B CA 1
ATOM 4747 C C . ARG B 1 208 ? -0.587 -41.656 -16.734 1 93.56 208 ARG B C 1
ATOM 4749 O O . ARG B 1 208 ? -1.239 -42.625 -16.359 1 93.56 208 ARG B O 1
ATOM 4756 N N . LEU B 1 209 ? -0.197 -40.719 -15.977 1 92.88 209 LEU B N 1
ATOM 4757 C CA . LEU B 1 209 ? -0.536 -40.75 -14.555 1 92.88 209 LEU B CA 1
ATOM 4758 C C . LEU B 1 209 ? -2.047 -40.719 -14.359 1 92.88 209 LEU B C 1
ATOM 4760 O O . LEU B 1 209 ? -2.598 -41.469 -13.562 1 92.88 209 LEU B O 1
ATOM 4764 N N . LEU B 1 210 ? -2.76 -39.812 -15.039 1 93.81 210 LEU B N 1
ATOM 4765 C CA . LEU B 1 210 ? -4.203 -39.656 -14.891 1 93.81 210 LEU B CA 1
ATOM 4766 C C . LEU B 1 210 ? -4.934 -40.906 -15.375 1 93.81 210 LEU B C 1
ATOM 4768 O O . LEU B 1 210 ? -5.977 -41.281 -14.828 1 93.81 210 LEU B O 1
ATOM 4772 N N . ARG B 1 211 ? -4.398 -41.562 -16.312 1 94.81 211 ARG B N 1
ATOM 4773 C CA . ARG B 1 211 ? -5.039 -42.75 -16.875 1 94.81 211 ARG B CA 1
ATOM 4774 C C . ARG B 1 211 ? -4.723 -43.969 -16.047 1 94.81 211 ARG B C 1
ATOM 4776 O O . ARG B 1 211 ? -5.402 -45 -16.156 1 94.81 211 ARG B O 1
ATOM 4783 N N . SER B 1 212 ? -3.664 -43.906 -15.266 1 90.75 212 SER B N 1
ATOM 4784 C CA . SER B 1 212 ? -3.297 -45.031 -14.422 1 90.75 212 SER B CA 1
ATOM 4785 C C . SER B 1 212 ? -4.312 -45.219 -13.297 1 90.75 212 SER B C 1
ATOM 4787 O O . SER B 1 212 ? -4.32 -46.281 -12.641 1 90.75 212 SER B O 1
ATOM 4789 N N . GLY B 1 213 ? -5.172 -44.312 -13.031 1 83.44 213 GLY B N 1
ATOM 4790 C CA . GLY B 1 213 ? -6.203 -44.438 -12.008 1 83.44 213 GLY B CA 1
ATOM 4791 C C . GLY B 1 213 ? -5.766 -43.906 -10.656 1 83.44 213 GLY B C 1
ATOM 4792 O O . GLY B 1 213 ? -6.492 -44.062 -9.664 1 83.44 213 GLY B O 1
ATOM 4793 N N . VAL B 1 214 ? -4.602 -43.344 -10.609 1 83.62 214 VAL B N 1
ATOM 4794 C CA . VAL B 1 214 ? -4.125 -42.781 -9.359 1 83.62 214 VAL B CA 1
ATOM 4795 C C . VAL B 1 214 ? -5.039 -41.625 -8.945 1 83.62 214 VAL B C 1
ATOM 4797 O O . VAL B 1 214 ? -5.492 -40.844 -9.789 1 83.62 214 VAL B O 1
ATOM 4800 N N . THR B 1 215 ? -5.355 -41.594 -7.648 1 83.19 215 THR B N 1
ATOM 4801 C CA . THR B 1 215 ? -6.156 -40.5 -7.121 1 83.19 215 THR B CA 1
ATOM 4802 C C . THR B 1 215 ? -5.27 -39.312 -6.73 1 83.19 215 THR B C 1
ATOM 4804 O O . THR B 1 215 ? -4.336 -39.469 -5.941 1 83.19 215 THR B O 1
ATOM 4807 N N . LEU B 1 216 ? -5.555 -38.188 -7.324 1 83.25 216 LEU B N 1
ATOM 4808 C CA . LEU B 1 216 ? -4.84 -36.938 -7.012 1 83.25 216 LEU B CA 1
ATOM 4809 C C . LEU B 1 216 ? -5.695 -36.031 -6.148 1 83.25 216 LEU B C 1
ATOM 4811 O O . LEU B 1 216 ? -6.926 -36.062 -6.211 1 83.25 216 LEU B O 1
ATOM 4815 N N . GLY B 1 217 ? -5.004 -35.281 -5.297 1 81.38 217 GLY B N 1
ATOM 4816 C CA . GLY B 1 217 ? -5.723 -34.25 -4.57 1 81.38 217 GLY B CA 1
ATOM 4817 C C . GLY B 1 217 ? -6.238 -33.125 -5.465 1 81.38 217 GLY B C 1
ATOM 4818 O O . GLY B 1 217 ? -5.863 -33.062 -6.637 1 81.38 217 GLY B O 1
ATOM 4819 N N . GLU B 1 218 ? -7.102 -32.281 -4.914 1 83 218 GLU B N 1
ATOM 4820 C CA . GLU B 1 218 ? -7.738 -31.219 -5.668 1 83 218 GLU B CA 1
ATOM 4821 C C . GLU B 1 218 ? -6.703 -30.266 -6.262 1 83 218 GLU B C 1
ATOM 4823 O O . GLU B 1 218 ? -6.852 -29.812 -7.395 1 83 218 GLU B O 1
ATOM 4828 N N . TYR B 1 219 ? -5.738 -29.969 -5.488 1 86.19 219 TYR B N 1
ATOM 4829 C CA . TYR B 1 219 ? -4.684 -29.078 -5.953 1 86.19 219 TYR B CA 1
ATOM 4830 C C . TYR B 1 219 ? -3.975 -29.672 -7.172 1 86.19 219 TYR B C 1
ATOM 4832 O O . TYR B 1 219 ? -3.906 -29.016 -8.219 1 86.19 219 TYR B O 1
ATOM 4840 N N . SER B 1 220 ? -3.533 -30.859 -7.031 1 89.81 220 SER B N 1
ATOM 4841 C CA . SER B 1 220 ? -2.758 -31.516 -8.078 1 89.81 220 SER B CA 1
ATOM 4842 C C . SER B 1 220 ? -3.613 -31.797 -9.312 1 89.81 220 SER B C 1
ATOM 4844 O O . SER B 1 220 ? -3.148 -31.641 -10.445 1 89.81 220 SER B O 1
ATOM 4846 N N . SER B 1 221 ? -4.801 -32.188 -9.086 1 92.12 221 SER B N 1
ATOM 4847 C CA . SER B 1 221 ? -5.695 -32.438 -10.211 1 92.12 221 SER B CA 1
ATOM 4848 C C . SER B 1 221 ? -5.992 -31.172 -10.977 1 92.12 221 SER B C 1
ATOM 4850 O O . SER B 1 221 ? -6.098 -31.172 -12.203 1 92.12 221 SER B O 1
ATOM 4852 N N . SER B 1 222 ? -6.176 -30.062 -10.211 1 94.81 222 SER B N 1
ATOM 4853 C CA . SER B 1 222 ? -6.422 -28.766 -10.844 1 94.81 222 SER B CA 1
ATOM 4854 C C . SER B 1 222 ? -5.234 -28.344 -11.695 1 94.81 222 SER B C 1
ATOM 4856 O O . SER B 1 222 ? -5.41 -27.859 -12.82 1 94.81 222 SER B O 1
ATOM 4858 N N . LEU B 1 223 ? -4.078 -28.562 -11.18 1 95.44 223 LEU B N 1
ATOM 4859 C CA . LEU B 1 223 ? -2.865 -28.219 -11.922 1 95.44 223 LEU B CA 1
ATOM 4860 C C . LEU B 1 223 ? -2.77 -29.047 -13.203 1 95.44 223 LEU B C 1
ATOM 4862 O O . LEU B 1 223 ? -2.42 -28.516 -14.258 1 95.44 223 LEU B O 1
ATOM 4866 N N . ALA B 1 224 ? -3.047 -30.281 -13.039 1 96.62 224 ALA B N 1
ATOM 4867 C CA . ALA B 1 224 ? -2.938 -31.203 -14.164 1 96.62 224 ALA B CA 1
ATOM 4868 C C . ALA B 1 224 ? -3.865 -30.781 -15.305 1 96.62 224 ALA B C 1
ATOM 4870 O O . ALA B 1 224 ? -3.428 -30.656 -16.453 1 96.62 224 ALA B O 1
ATOM 4871 N N . ILE B 1 225 ? -5.062 -30.562 -15.023 1 97.69 225 ILE B N 1
ATOM 4872 C CA . ILE B 1 225 ? -5.996 -30.297 -16.109 1 97.69 225 ILE B CA 1
ATOM 4873 C C . ILE B 1 225 ? -5.781 -28.875 -16.656 1 97.69 225 ILE B C 1
ATOM 4875 O O . ILE B 1 225 ? -6.008 -28.609 -17.828 1 97.69 225 ILE B O 1
ATOM 4879 N N . GLN B 1 226 ? -5.352 -27.891 -15.797 1 97.81 226 GLN B N 1
ATOM 4880 C CA . GLN B 1 226 ? -4.938 -26.578 -16.297 1 97.81 226 GLN B CA 1
ATOM 4881 C C . GLN B 1 226 ? -3.85 -26.719 -17.359 1 97.81 226 GLN B C 1
ATOM 4883 O O . GLN B 1 226 ? -3.928 -26.094 -18.422 1 97.81 226 GLN B O 1
ATOM 4888 N N . ALA B 1 227 ? -2.918 -27.531 -16.984 1 98.44 227 ALA B N 1
ATOM 4889 C CA . ALA B 1 227 ? -1.767 -27.703 -17.875 1 98.44 227 ALA B CA 1
ATOM 4890 C C . ALA B 1 227 ? -2.176 -28.375 -19.188 1 98.44 227 ALA B C 1
ATOM 4892 O O . ALA B 1 227 ? -1.776 -27.922 -20.266 1 98.44 227 ALA B O 1
ATOM 4893 N N . LEU B 1 228 ? -2.967 -29.422 -19.125 1 98.5 228 LEU B N 1
ATOM 4894 C CA . LEU B 1 228 ? -3.383 -30.156 -20.328 1 98.5 228 LEU B CA 1
ATOM 4895 C C . LEU B 1 228 ? -4.246 -29.281 -21.219 1 98.5 228 LEU B C 1
ATOM 4897 O O . LEU B 1 228 ? -4.086 -29.297 -22.453 1 98.5 228 LEU B O 1
ATOM 4901 N N . ARG B 1 229 ? -5.141 -28.516 -20.609 1 97.88 229 ARG B N 1
ATOM 4902 C CA . ARG B 1 229 ? -5.961 -27.594 -21.391 1 97.88 229 ARG B CA 1
ATOM 4903 C C . ARG B 1 229 ? -5.102 -26.531 -22.062 1 97.88 229 ARG B C 1
ATOM 4905 O O . ARG B 1 229 ? -5.273 -26.25 -23.25 1 97.88 229 ARG B O 1
ATOM 4912 N N . ALA B 1 230 ? -4.234 -25.953 -21.266 1 97.06 230 ALA B N 1
ATOM 4913 C CA . ALA B 1 230 ? -3.379 -24.875 -21.766 1 97.06 230 ALA B CA 1
ATOM 4914 C C . ALA B 1 230 ? -2.502 -25.359 -22.922 1 97.06 230 ALA B C 1
ATOM 4916 O O . ALA B 1 230 ? -2.229 -24.625 -23.859 1 97.06 230 ALA B O 1
ATOM 4917 N N . ALA B 1 231 ? -2.082 -26.609 -22.844 1 97.5 231 ALA B N 1
ATOM 4918 C CA . ALA B 1 231 ? -1.188 -27.172 -23.859 1 97.5 231 ALA B CA 1
ATOM 4919 C C . ALA B 1 231 ? -1.969 -27.656 -25.078 1 97.5 231 ALA B C 1
ATOM 4921 O O . ALA B 1 231 ? -1.381 -27.953 -26.125 1 97.5 231 ALA B O 1
ATOM 4922 N N . GLY B 1 232 ? -3.318 -27.719 -24.984 1 96.88 232 GLY B N 1
ATOM 4923 C CA . GLY B 1 232 ? -4.121 -28.234 -26.078 1 96.88 232 GLY B CA 1
ATOM 4924 C C . GLY B 1 232 ? -3.947 -29.719 -26.312 1 96.88 232 GLY B C 1
ATOM 4925 O O . GLY B 1 232 ? -3.943 -30.188 -27.453 1 96.88 232 GLY B O 1
ATOM 4926 N N . THR B 1 233 ? -3.738 -30.391 -25.219 1 96.94 233 THR B N 1
ATOM 4927 C CA . THR B 1 233 ? -3.527 -31.828 -25.312 1 96.94 233 THR B CA 1
ATOM 4928 C C . THR B 1 233 ? -4.762 -32.531 -25.891 1 96.94 233 THR B C 1
ATOM 4930 O O . THR B 1 233 ? -5.883 -32.281 -25.453 1 96.94 233 THR B O 1
ATOM 4933 N N . MET B 1 234 ? -4.582 -33.438 -26.812 1 95.56 234 MET B N 1
ATOM 4934 C CA . MET B 1 234 ? -5.684 -34.125 -27.469 1 95.56 234 MET B CA 1
ATOM 4935 C C . MET B 1 234 ? -6.016 -35.406 -26.75 1 95.56 234 MET B C 1
ATOM 4937 O O . MET B 1 234 ? -5.148 -36.031 -26.125 1 95.56 234 MET B O 1
ATOM 4941 N N . GLY B 1 235 ? -7.242 -35.875 -26.828 1 95.81 235 GLY B N 1
ATOM 4942 C CA . GLY B 1 235 ? -7.672 -37.188 -26.344 1 95.81 235 GLY B CA 1
ATOM 4943 C C . GLY B 1 235 ? -7.832 -37.219 -24.828 1 95.81 235 GLY B C 1
ATOM 4944 O O . GLY B 1 235 ? -7.781 -38.312 -24.219 1 95.81 235 GLY B O 1
ATOM 4945 N N . VAL B 1 236 ? -7.918 -36.031 -24.266 1 97.19 236 VAL B N 1
ATOM 4946 C CA . VAL B 1 236 ? -7.969 -36.031 -22.797 1 97.19 236 VAL B CA 1
ATOM 4947 C C . VAL B 1 236 ? -9.242 -35.375 -22.312 1 97.19 236 VAL B C 1
ATOM 4949 O O . VAL B 1 236 ? -9.359 -35 -21.141 1 97.19 236 VAL B O 1
ATOM 4952 N N . ASP B 1 237 ? -10.242 -35.156 -23.141 1 96.38 237 ASP B N 1
ATOM 4953 C CA . ASP B 1 237 ? -11.484 -34.469 -22.797 1 96.38 237 ASP B CA 1
ATOM 4954 C C . ASP B 1 237 ? -12.227 -35.188 -21.688 1 96.38 237 ASP B C 1
ATOM 4956 O O . ASP B 1 237 ? -12.859 -34.562 -20.844 1 96.38 237 ASP B O 1
ATOM 4960 N N . ASP B 1 238 ? -12.203 -36.469 -21.75 1 96.12 238 ASP B N 1
ATOM 4961 C CA . ASP B 1 238 ? -12.867 -37.281 -20.719 1 96.12 238 ASP B CA 1
ATOM 4962 C C . ASP B 1 238 ? -12.234 -37.031 -19.359 1 96.12 238 ASP B C 1
ATOM 4964 O O . ASP B 1 238 ? -12.945 -36.906 -18.359 1 96.12 238 ASP B O 1
ATOM 4968 N N . LEU B 1 239 ? -10.867 -37.031 -19.312 1 95.94 239 LEU B N 1
ATOM 4969 C CA . LEU B 1 239 ? -10.141 -36.781 -18.078 1 95.94 239 LEU B CA 1
ATOM 4970 C C . LEU B 1 239 ? -10.445 -35.375 -17.531 1 95.94 239 LEU B C 1
ATOM 4972 O O . LEU B 1 239 ? -10.734 -35.219 -16.344 1 95.94 239 LEU B O 1
ATOM 4976 N N . ILE B 1 240 ? -10.445 -34.375 -18.391 1 97.25 240 ILE B N 1
ATOM 4977 C CA . ILE B 1 240 ? -10.664 -32.969 -18.016 1 97.25 240 ILE B CA 1
ATOM 4978 C C . ILE B 1 240 ? -12.094 -32.812 -17.5 1 97.25 240 ILE B C 1
ATOM 4980 O O . ILE B 1 240 ? -12.305 -32.188 -16.453 1 97.25 240 ILE B O 1
ATOM 4984 N N . SER B 1 241 ? -13.039 -33.375 -18.188 1 95.38 241 SER B N 1
ATOM 4985 C CA . SER B 1 241 ? -14.445 -33.25 -17.797 1 95.38 241 SER B CA 1
ATOM 4986 C C . SER B 1 241 ? -14.688 -33.906 -16.438 1 95.38 241 SER B C 1
ATOM 4988 O O . SER B 1 241 ? -15.391 -33.344 -15.594 1 95.38 241 SER B O 1
ATOM 4990 N N . ARG B 1 242 ? -14.133 -35.062 -16.25 1 95.62 242 ARG B N 1
ATOM 4991 C CA . ARG B 1 242 ? -14.336 -35.75 -14.984 1 95.62 242 ARG B CA 1
ATOM 4992 C C . ARG B 1 242 ? -13.734 -35 -13.82 1 95.62 242 ARG B C 1
ATOM 4994 O O . ARG B 1 242 ? -14.383 -34.781 -12.789 1 95.62 242 ARG B O 1
ATOM 5001 N N . ILE B 1 243 ? -12.508 -34.562 -13.945 1 95.69 243 ILE B N 1
ATOM 5002 C CA . ILE B 1 243 ? -11.812 -33.875 -12.875 1 95.69 243 ILE B CA 1
ATOM 5003 C C . ILE B 1 243 ? -12.508 -32.531 -12.594 1 95.69 243 ILE B C 1
ATOM 5005 O O . ILE B 1 243 ? -12.656 -32.125 -11.438 1 95.69 243 ILE B O 1
ATOM 5009 N N . THR B 1 244 ? -12.938 -31.844 -13.648 1 96 244 THR B N 1
ATOM 5010 C CA . THR B 1 244 ? -13.664 -30.594 -13.492 1 96 244 THR B CA 1
ATOM 5011 C C . THR B 1 244 ? -14.945 -30.812 -12.695 1 96 244 THR B C 1
ATOM 5013 O O . THR B 1 244 ? -15.289 -30.016 -11.82 1 96 244 THR B O 1
ATOM 5016 N N . ALA B 1 245 ? -15.617 -31.859 -13.023 1 93.81 245 ALA B N 1
ATOM 5017 C CA . ALA B 1 245 ? -16.859 -32.188 -12.312 1 93.81 245 ALA B CA 1
ATOM 5018 C C . ALA B 1 245 ? -16.578 -32.469 -10.836 1 93.81 245 ALA B C 1
ATOM 5020 O O . ALA B 1 245 ? -17.328 -32.031 -9.961 1 93.81 245 ALA B O 1
ATOM 5021 N N . ASP B 1 246 ? -15.531 -33.219 -10.594 1 91.88 246 ASP B N 1
ATOM 5022 C CA . ASP B 1 246 ? -15.164 -33.531 -9.219 1 91.88 246 ASP B CA 1
ATOM 5023 C C . ASP B 1 246 ? -14.836 -32.25 -8.438 1 91.88 246 ASP B C 1
ATOM 5025 O O . ASP B 1 246 ? -15.242 -32.094 -7.285 1 91.88 246 ASP B O 1
ATOM 5029 N N . LEU B 1 247 ? -14.094 -31.359 -9.055 1 92.62 247 LEU B N 1
ATOM 5030 C CA . LEU B 1 247 ? -13.734 -30.094 -8.422 1 92.62 247 LEU B CA 1
ATOM 5031 C C . LEU B 1 247 ? -14.977 -29.266 -8.133 1 92.62 247 LEU B C 1
ATOM 5033 O O . LEU B 1 247 ? -15.109 -28.688 -7.047 1 92.62 247 LEU B O 1
ATOM 5037 N N . ARG B 1 248 ? -15.836 -29.156 -9.07 1 91.25 248 ARG B N 1
ATOM 5038 C CA . ARG B 1 248 ? -17.094 -28.422 -8.922 1 91.25 248 ARG B CA 1
ATOM 5039 C C . ARG B 1 248 ? -17.891 -28.938 -7.734 1 91.25 248 ARG B C 1
ATOM 5041 O O . ARG B 1 248 ? -18.344 -28.141 -6.902 1 91.25 248 ARG B O 1
ATOM 5048 N N . GLN B 1 249 ? -18 -30.219 -7.656 1 88.19 249 GLN B N 1
ATOM 5049 C CA . GLN B 1 249 ? -18.781 -30.828 -6.582 1 88.19 249 GLN B CA 1
ATOM 5050 C C . GLN B 1 249 ? -18.125 -30.578 -5.223 1 88.19 249 GLN B C 1
ATOM 5052 O O . GLN B 1 249 ? -18.828 -30.312 -4.234 1 88.19 249 GLN B O 1
ATOM 5057 N N . SER B 1 250 ? -16.844 -30.703 -5.23 1 86.38 250 SER B N 1
ATOM 5058 C CA . SER B 1 250 ? -16.141 -30.484 -3.979 1 86.38 250 SER B CA 1
ATOM 5059 C C . SER B 1 250 ? -16.359 -29.062 -3.453 1 86.38 250 SER B C 1
ATOM 5061 O O . SER B 1 250 ? -16.516 -28.859 -2.248 1 86.38 250 SER B O 1
ATOM 5063 N N . LEU B 1 251 ? -16.344 -28.047 -4.297 1 85.25 251 LEU B N 1
ATOM 5064 C CA . LEU B 1 251 ? -16.531 -26.641 -3.896 1 85.25 251 LEU B CA 1
ATOM 5065 C C . LEU B 1 251 ? -17.969 -26.391 -3.479 1 85.25 251 LEU B C 1
ATOM 5067 O O . LEU B 1 251 ? -18.219 -25.719 -2.471 1 85.25 251 LEU B O 1
ATOM 5071 N N . LEU B 1 252 ? -18.875 -26.953 -4.184 1 81.38 252 LEU B N 1
ATOM 5072 C CA . LEU B 1 252 ? -20.281 -26.703 -3.926 1 81.38 252 LEU B CA 1
ATOM 5073 C C . LEU B 1 252 ? -20.734 -27.391 -2.637 1 81.38 252 LEU B C 1
ATOM 5075 O O . LEU B 1 252 ? -21.609 -26.891 -1.933 1 81.38 252 LEU B O 1
ATOM 5079 N N . ASN B 1 253 ? -20.109 -28.406 -2.318 1 77.06 253 ASN B N 1
ATOM 5080 C CA . ASN B 1 253 ? -20.5 -29.125 -1.111 1 77.06 253 ASN B CA 1
ATOM 5081 C C . ASN B 1 253 ? -19.719 -28.641 0.107 1 77.06 253 ASN B C 1
ATOM 5083 O O . ASN B 1 253 ? -19.938 -29.109 1.223 1 77.06 253 ASN B O 1
ATOM 5087 N N . LYS B 1 254 ? -19.016 -27.484 0.001 1 65.56 254 LYS B N 1
ATOM 5088 C CA . LYS B 1 254 ? -18.25 -26.828 1.063 1 65.56 254 LYS B CA 1
ATOM 5089 C C . LYS B 1 254 ? -17.391 -27.844 1.815 1 65.56 254 LYS B C 1
ATOM 5091 O O . LYS B 1 254 ? -17.266 -27.781 3.039 1 65.56 254 LYS B O 1
ATOM 5096 N N . THR B 1 255 ? -17.109 -28.797 1.279 1 52.91 255 THR B N 1
ATOM 5097 C CA . THR B 1 255 ? -16.25 -29.812 1.879 1 52.91 255 THR B CA 1
ATOM 5098 C C . THR B 1 255 ? -14.773 -29.5 1.604 1 52.91 255 THR B C 1
ATOM 5100 O O . THR B 1 255 ? -13.891 -30.188 2.121 1 52.91 255 THR B O 1
ATOM 5103 N N . SER B 1 256 ? -14.562 -28.359 0.928 1 51.91 256 SER B N 1
ATOM 5104 C CA . SER B 1 256 ? -13.188 -28.094 0.495 1 51.91 256 SER B CA 1
ATOM 5105 C C . SER B 1 256 ? -12.445 -27.234 1.515 1 51.91 256 SER B C 1
ATOM 5107 O O . SER B 1 256 ? -12.938 -26.188 1.934 1 51.91 256 SER B O 1
ATOM 5109 N N . SER B 1 257 ? -11.641 -27.75 2.371 1 55.09 257 SER B N 1
ATOM 5110 C CA . SER B 1 257 ? -10.664 -26.984 3.15 1 55.09 257 SER B CA 1
ATOM 5111 C C . SER B 1 257 ? -9.602 -26.375 2.252 1 55.09 257 SER B C 1
ATOM 5113 O O . SER B 1 257 ? -8.625 -25.812 2.74 1 55.09 257 SER B O 1
ATOM 5115 N N . LEU B 1 258 ? -9.945 -26.312 0.958 1 62.25 258 LEU B N 1
ATOM 5116 C CA . LEU B 1 258 ? -8.789 -26.125 0.086 1 62.25 258 LEU B CA 1
ATOM 5117 C C . LEU B 1 258 ? -8.789 -24.734 -0.536 1 62.25 258 LEU B C 1
ATOM 5119 O O . LEU B 1 258 ? -7.941 -24.422 -1.379 1 62.25 258 LEU B O 1
ATOM 5123 N N . MET B 1 259 ? -9.648 -23.859 0.045 1 71.56 259 MET B N 1
ATOM 5124 C CA . MET B 1 259 ? -9.586 -22.562 -0.63 1 71.56 259 MET B CA 1
ATOM 5125 C C . MET B 1 259 ? -8.562 -21.656 0.033 1 71.56 259 MET B C 1
ATOM 5127 O O . MET B 1 259 ? -8.883 -20.531 0.417 1 71.56 259 MET B O 1
ATOM 5131 N N . THR B 1 260 ? -7.422 -22.281 0.183 1 81.88 260 THR B N 1
ATOM 5132 C CA . THR B 1 260 ? -6.254 -21.469 0.51 1 81.88 260 THR B CA 1
ATOM 5133 C C . THR B 1 260 ? -5.805 -20.641 -0.7 1 81.88 260 THR B C 1
ATOM 5135 O O . THR B 1 260 ? -6.219 -20.922 -1.828 1 81.88 260 THR B O 1
ATOM 5138 N N . PRO B 1 261 ? -5.074 -19.641 -0.46 1 89.38 261 PRO B N 1
ATOM 5139 C CA . PRO B 1 261 ? -4.582 -18.859 -1.602 1 89.38 261 PRO B CA 1
ATOM 5140 C C . PRO B 1 261 ? -3.857 -19.719 -2.633 1 89.38 261 PRO B C 1
ATOM 5142 O O . PRO B 1 261 ? -4.121 -19.609 -3.832 1 89.38 261 PRO B O 1
ATOM 5145 N N . ALA B 1 262 ? -3.029 -20.641 -2.178 1 87.5 262 ALA B N 1
ATOM 5146 C CA . ALA B 1 262 ? -2.311 -21.516 -3.088 1 87.5 262 ALA B CA 1
ATOM 5147 C C . ALA B 1 262 ? -3.277 -22.406 -3.879 1 87.5 262 ALA B C 1
ATOM 5149 O O . ALA B 1 262 ? -3.09 -22.609 -5.078 1 87.5 262 ALA B O 1
ATOM 5150 N N . GLY B 1 263 ? -4.254 -22.938 -3.17 1 88.44 263 GLY B N 1
ATOM 5151 C CA . GLY B 1 263 ? -5.27 -23.75 -3.832 1 88.44 263 GLY B CA 1
ATOM 5152 C C . GLY B 1 263 ? -6.09 -22.953 -4.836 1 88.44 263 GLY B C 1
ATOM 5153 O O . GLY B 1 263 ? -6.336 -23.422 -5.949 1 88.44 263 GLY B O 1
ATOM 5154 N N . ALA B 1 264 ? -6.484 -21.781 -4.434 1 91.5 264 ALA B N 1
ATOM 5155 C CA . ALA B 1 264 ? -7.32 -20.938 -5.281 1 91.5 264 ALA B CA 1
ATOM 5156 C C . ALA B 1 264 ? -6.613 -20.594 -6.59 1 91.5 264 ALA B C 1
ATOM 5158 O O . ALA B 1 264 ? -7.254 -20.484 -7.637 1 91.5 264 ALA B O 1
ATOM 5159 N N . LEU B 1 265 ? -5.352 -20.422 -6.543 1 95.06 265 LEU B N 1
ATOM 5160 C CA . LEU B 1 265 ? -4.543 -20.078 -7.703 1 95.06 265 LEU B CA 1
ATOM 5161 C C . LEU B 1 265 ? -4.715 -21.094 -8.82 1 95.06 265 LEU B C 1
ATOM 5163 O O . LEU B 1 265 ? -4.621 -20.766 -10 1 95.06 265 LEU B O 1
ATOM 5167 N N . HIS B 1 266 ? -5.039 -22.359 -8.43 1 94.81 266 HIS B N 1
ATOM 5168 C CA . HIS B 1 266 ? -5.113 -23.391 -9.461 1 94.81 266 HIS B CA 1
ATOM 5169 C C . HIS B 1 266 ? -6.523 -23.969 -9.57 1 94.81 266 HIS B C 1
ATOM 5171 O O . HIS B 1 266 ? -6.996 -24.266 -10.672 1 94.81 266 HIS B O 1
ATOM 5177 N N . ILE B 1 267 ? -7.254 -24.031 -8.484 1 93.81 267 ILE B N 1
ATOM 5178 C CA . ILE B 1 267 ? -8.578 -24.641 -8.492 1 93.81 267 ILE B CA 1
ATOM 5179 C C . ILE B 1 267 ? -9.555 -23.75 -9.258 1 93.81 267 ILE B C 1
ATOM 5181 O O . ILE B 1 267 ? -10.266 -24.234 -10.148 1 93.81 267 ILE B O 1
ATOM 5185 N N . LEU B 1 268 ? -9.578 -22.484 -8.969 1 95.81 268 LEU B N 1
ATOM 5186 C CA . LEU B 1 268 ? -10.555 -21.594 -9.578 1 95.81 268 LEU B CA 1
ATOM 5187 C C . LEU B 1 268 ? -10.305 -21.453 -11.078 1 95.81 268 LEU B C 1
ATOM 5189 O O . LEU B 1 268 ? -11.219 -21.625 -11.883 1 95.81 268 LEU B O 1
ATOM 5193 N N . PRO B 1 269 ? -9.102 -21.234 -11.508 1 97.38 269 PRO B N 1
ATOM 5194 C CA . PRO B 1 269 ? -8.875 -21.156 -12.945 1 97.38 269 PRO B CA 1
ATOM 5195 C C . PRO B 1 269 ? -9.125 -22.484 -13.656 1 97.38 269 PRO B C 1
ATOM 5197 O O . PRO B 1 269 ? -9.547 -22.5 -14.82 1 97.38 269 PRO B O 1
ATOM 5200 N N . ALA B 1 270 ? -8.789 -23.578 -12.961 1 97.31 270 ALA B N 1
ATOM 5201 C CA . ALA B 1 270 ? -9.094 -24.875 -13.562 1 97.31 270 ALA B CA 1
ATOM 5202 C C . ALA B 1 270 ? -10.578 -24.984 -13.906 1 97.31 270 ALA B C 1
ATOM 5204 O O . ALA B 1 270 ? -10.938 -25.5 -14.969 1 97.31 270 ALA B O 1
ATOM 5205 N N . LEU B 1 271 ? -11.398 -24.516 -13.039 1 95.62 271 LEU B N 1
ATOM 5206 C CA . LEU B 1 271 ? -12.836 -24.516 -13.266 1 95.62 271 LEU B CA 1
ATOM 5207 C C . LEU B 1 271 ? -13.227 -23.531 -14.359 1 95.62 271 LEU B C 1
ATOM 5209 O O . LEU B 1 271 ? -14.148 -23.781 -15.133 1 95.62 271 LEU B O 1
ATOM 5213 N N . ALA B 1 272 ? -12.523 -22.438 -14.422 1 95.44 272 ALA B N 1
ATOM 5214 C CA . ALA B 1 272 ? -12.836 -21.375 -15.375 1 95.44 272 ALA B CA 1
ATOM 5215 C C . ALA B 1 272 ? -12.281 -21.703 -16.766 1 95.44 272 ALA B C 1
ATOM 5217 O O . ALA B 1 272 ? -12.648 -21.062 -17.75 1 95.44 272 ALA B O 1
ATOM 5218 N N . GLY B 1 273 ? -11.344 -22.703 -16.828 1 95.88 273 GLY B N 1
ATOM 5219 C CA . GLY B 1 273 ? -10.727 -23.062 -18.094 1 95.88 273 GLY B CA 1
ATOM 5220 C C . GLY B 1 273 ? -9.562 -22.156 -18.469 1 95.88 273 GLY B C 1
ATOM 5221 O O . GLY B 1 273 ? -9.242 -22.016 -19.641 1 95.88 273 GLY B O 1
ATOM 5222 N N . THR B 1 274 ? -9.016 -21.484 -17.469 1 96.88 274 THR B N 1
ATOM 5223 C CA . THR B 1 274 ? -7.871 -20.609 -17.688 1 96.88 274 THR B CA 1
ATOM 5224 C C . THR B 1 274 ? -6.625 -21.156 -17.016 1 96.88 274 THR B C 1
ATOM 5226 O O . THR B 1 274 ? -6.695 -22.172 -16.312 1 96.88 274 THR B O 1
ATOM 5229 N N . SER B 1 275 ? -5.48 -20.594 -17.281 1 97.75 275 SER B N 1
ATOM 5230 C CA . SER B 1 275 ? -4.191 -21 -16.734 1 97.75 275 SER B CA 1
ATOM 5231 C C . SER B 1 275 ? -3.238 -19.828 -16.609 1 97.75 275 SER B C 1
ATOM 5233 O O . SER B 1 275 ? -3.543 -18.719 -17.062 1 97.75 275 SER B O 1
ATOM 5235 N N . PRO B 1 276 ? -2.096 -20.031 -15.93 1 97.56 276 PRO B N 1
ATOM 5236 C CA . PRO B 1 276 ? -1.095 -18.969 -15.828 1 97.56 276 PRO B CA 1
ATOM 5237 C C . PRO B 1 276 ? -0.649 -18.453 -17.188 1 97.56 276 PRO B C 1
ATOM 5239 O O . PRO B 1 276 ? -0.071 -17.359 -17.281 1 97.56 276 PRO B O 1
ATOM 5242 N N . LEU B 1 277 ? -0.947 -19.188 -18.297 1 96.88 277 LEU B N 1
ATOM 5243 C CA . LEU B 1 277 ? -0.611 -18.703 -19.641 1 96.88 277 LEU B CA 1
ATOM 5244 C C . LEU B 1 277 ? -1.48 -17.516 -20.016 1 96.88 277 LEU B C 1
ATOM 5246 O O . LEU B 1 277 ? -1.146 -16.781 -20.953 1 96.88 277 LEU B O 1
ATOM 5250 N N . ASP B 1 278 ? -2.553 -17.375 -19.359 1 95.88 278 ASP B N 1
ATOM 5251 C CA . ASP B 1 278 ? -3.521 -16.328 -19.719 1 95.88 278 ASP B CA 1
ATOM 5252 C C . ASP B 1 278 ? -3.189 -15.016 -19.031 1 95.88 278 ASP B C 1
ATOM 5254 O O . ASP B 1 278 ? -3.855 -14 -19.266 1 95.88 278 ASP B O 1
ATOM 5258 N N . ILE B 1 279 ? -2.186 -14.945 -18.188 1 95.06 279 ILE B N 1
ATOM 5259 C CA . ILE B 1 279 ? -1.812 -13.766 -17.422 1 95.06 279 ILE B CA 1
ATOM 5260 C C . ILE B 1 279 ? -1.429 -12.633 -18.375 1 95.06 279 ILE B C 1
ATOM 5262 O O . ILE B 1 279 ? -1.813 -11.484 -18.172 1 95.06 279 ILE B O 1
ATOM 5266 N N . GLY B 1 280 ? -0.729 -12.953 -19.453 1 87.62 280 GLY B N 1
ATOM 5267 C CA . GLY B 1 280 ? -0.271 -11.953 -20.406 1 87.62 280 GLY B CA 1
ATOM 5268 C C . GLY B 1 280 ? -1.378 -11.422 -21.297 1 87.62 280 GLY B C 1
ATOM 5269 O O . GLY B 1 280 ? -1.182 -10.453 -22.031 1 87.62 280 GLY B O 1
ATOM 5270 N N . ARG B 1 281 ? -2.605 -11.969 -21.219 1 83.56 281 ARG B N 1
ATOM 5271 C CA . ARG B 1 281 ? -3.684 -11.609 -22.141 1 83.56 281 ARG B CA 1
ATOM 5272 C C . ARG B 1 281 ? -4.719 -10.727 -21.438 1 83.56 281 ARG B C 1
ATOM 5274 O O . ARG B 1 281 ? -5.734 -10.359 -22.047 1 83.56 281 ARG B O 1
ATOM 5281 N N . THR B 1 282 ? -4.453 -10.547 -20.141 1 79 282 THR B N 1
ATOM 5282 C CA . THR B 1 282 ? -5.402 -9.711 -19.406 1 79 282 THR B CA 1
ATOM 5283 C C . THR B 1 282 ? -5.516 -8.336 -20.062 1 79 282 THR B C 1
ATOM 5285 O O . THR B 1 282 ? -4.508 -7.723 -20.422 1 79 282 THR B O 1
ATOM 5288 N N . VAL B 1 283 ? -6.82 -8.047 -20.344 1 70.38 283 VAL B N 1
ATOM 5289 C CA . VAL B 1 283 ? -7.086 -6.738 -20.938 1 70.38 283 VAL B CA 1
ATOM 5290 C C . VAL B 1 283 ? -7.277 -5.699 -19.828 1 70.38 283 VAL B C 1
ATOM 5292 O O . VAL B 1 283 ? -8.141 -5.852 -18.969 1 70.38 283 VAL B O 1
ATOM 5295 N N . CYS B 1 284 ? -6.344 -5.09 -19.469 1 73.69 284 CYS B N 1
ATOM 5296 C CA . CYS B 1 284 ? -6.434 -4.023 -18.469 1 73.69 284 CYS B CA 1
ATOM 5297 C C . CYS B 1 284 ? -7.176 -2.814 -19.047 1 73.69 284 CYS B C 1
ATOM 5299 O O . CYS B 1 284 ? -6.945 -2.42 -20.188 1 73.69 284 CYS B O 1
ATOM 5301 N N . GLN B 1 285 ? -8.672 -3.143 -18.719 1 52.94 285 GLN B N 1
ATOM 5302 C CA . GLN B 1 285 ? -9.5 -2.025 -19.172 1 52.94 285 GLN B CA 1
ATOM 5303 C C . GLN B 1 285 ? -8.719 -0.715 -19.125 1 52.94 285 GLN B C 1
ATOM 5305 O O . GLN B 1 285 ? -8.141 -0.362 -18.094 1 52.94 285 GLN B O 1
ATOM 5310 N N . GLN B 1 286 ? -8.094 -0.715 -20 1 43.97 286 GLN B N 1
ATOM 5311 C CA . GLN B 1 286 ? -7.695 0.689 -20.016 1 43.97 286 GLN B CA 1
ATOM 5312 C C . GLN B 1 286 ? -8.812 1.58 -19.469 1 43.97 286 GLN B C 1
ATOM 5314 O O . GLN B 1 286 ? -9.992 1.229 -19.547 1 43.97 286 GLN B O 1
ATOM 5319 N N . GLU B 1 287 ? -8.805 2.123 -18.359 1 38.12 287 GLU B N 1
ATOM 5320 C CA . GLU B 1 287 ? -9.875 3.09 -18.125 1 38.12 287 GLU B CA 1
ATOM 5321 C C . GLU B 1 287 ? -10.766 3.24 -19.359 1 38.12 287 GLU B C 1
ATOM 5323 O O . GLU B 1 287 ? -10.281 3.572 -20.453 1 38.12 287 GLU B O 1
ATOM 5328 N N . THR B 1 288 ? -11.625 2.199 -19.656 1 31.06 288 THR B N 1
ATOM 5329 C CA . THR B 1 288 ? -12.648 2.582 -20.625 1 31.06 288 THR B CA 1
ATOM 5330 C C . THR B 1 288 ? -12.867 4.094 -20.609 1 31.06 288 THR B C 1
ATOM 5332 O O . THR B 1 288 ? -13.125 4.68 -19.562 1 31.06 288 THR B O 1
ATOM 5335 N N . ASN B 1 289 ? -12.375 4.715 -21.469 1 30.12 289 ASN B N 1
ATOM 5336 C CA . ASN B 1 289 ? -13.062 5.887 -22 1 30.12 289 ASN B CA 1
ATOM 5337 C C . ASN B 1 289 ? -14.516 5.578 -22.328 1 30.12 289 ASN B C 1
ATOM 5339 O O . ASN B 1 289 ? -14.82 5.148 -23.438 1 30.12 289 ASN B O 1
ATOM 5343 N N . GLY B 1 290 ? -15.305 4.621 -21.891 1 27.42 290 GLY B N 1
ATOM 5344 C CA . GLY B 1 290 ? -16.656 4.996 -22.266 1 27.42 290 GLY B CA 1
ATOM 5345 C C . GLY B 1 290 ? -16.828 6.496 -22.438 1 27.42 290 GLY B C 1
ATOM 5346 O O . GLY B 1 290 ? -16.859 7.238 -21.453 1 27.42 290 GLY B O 1
ATOM 5347 N N . MET B 1 291 ? -16.406 6.906 -23.453 1 25.58 291 MET B N 1
ATOM 5348 C CA . MET B 1 291 ? -17.188 7.773 -24.328 1 25.58 291 MET B CA 1
ATOM 5349 C C . MET B 1 291 ? -18.625 7.273 -24.453 1 25.58 291 MET B C 1
ATOM 5351 O O . MET B 1 291 ? -18.875 6.23 -25.062 1 25.58 291 MET B O 1
ATOM 5355 N N . SER B 1 292 ? -19.656 6.867 -23.859 1 27.73 292 SER B N 1
ATOM 5356 C CA . SER B 1 292 ? -20.391 7.992 -24.422 1 27.73 292 SER B CA 1
ATOM 5357 C C . SER B 1 292 ? -19.484 9.211 -24.594 1 27.73 292 SER B C 1
ATOM 5359 O O . SER B 1 292 ? -18.469 9.328 -23.922 1 27.73 292 SER B O 1
ATOM 5361 N N . ASN B 1 293 ? -19.359 10 -25.656 1 26.73 293 ASN B N 1
ATOM 5362 C CA . ASN B 1 293 ? -18.609 11.18 -26.047 1 26.73 293 ASN B CA 1
ATOM 5363 C C . ASN B 1 293 ? -17.969 11.867 -24.844 1 26.73 293 ASN B C 1
ATOM 5365 O O . ASN B 1 293 ? -17.359 12.922 -24.969 1 26.73 293 ASN B O 1
ATOM 5369 N N . VAL B 1 294 ? -18.484 11.781 -23.641 1 25.94 294 VAL B N 1
ATOM 5370 C CA . VAL B 1 294 ? -17.891 12.938 -22.984 1 25.94 294 VAL B CA 1
ATOM 5371 C C . VAL B 1 294 ? -16.469 12.602 -22.547 1 25.94 294 VAL B C 1
ATOM 5373 O O . VAL B 1 294 ? -15.531 13.352 -22.828 1 25.94 294 VAL B O 1
ATOM 5376 N N . THR B 1 295 ? -16.141 11.68 -21.109 1 28.73 295 THR B N 1
ATOM 5377 C CA . THR B 1 295 ? -14.883 12.164 -20.562 1 28.73 295 THR B CA 1
ATOM 5378 C C . THR B 1 295 ? -13.711 11.336 -21.094 1 28.73 295 THR B C 1
ATOM 5380 O O . THR B 1 295 ? -13.602 10.141 -20.797 1 28.73 295 THR B O 1
ATOM 5383 N N . SER B 1 296 ? -13.344 10.773 -22.391 1 30.72 296 SER B N 1
ATOM 5384 C CA . SER B 1 296 ? -12.055 10.719 -23.078 1 30.72 296 SER B CA 1
ATOM 5385 C C . SER B 1 296 ? -10.906 10.938 -22.109 1 30.72 296 SER B C 1
ATOM 5387 O O . SER B 1 296 ? -10.992 11.773 -21.203 1 30.72 296 SER B O 1
ATOM 5389 N N . SER B 1 297 ? -10.281 9.891 -21.516 1 38.88 297 SER B N 1
ATOM 5390 C CA . SER B 1 297 ? -8.992 10.336 -21 1 38.88 297 SER B CA 1
ATOM 5391 C C . SER B 1 297 ? -8.57 11.664 -21.625 1 38.88 297 SER B C 1
ATOM 5393 O O . SER B 1 297 ? -8 11.68 -22.719 1 38.88 297 SER B O 1
ATOM 5395 N N . SER B 1 298 ? -9.359 12.281 -21.766 1 45.34 298 SER B N 1
ATOM 5396 C CA . SER B 1 298 ? -9.367 13.547 -22.484 1 45.34 298 SER B CA 1
ATOM 5397 C C . SER B 1 298 ? -8.062 14.312 -22.266 1 45.34 298 SER B C 1
ATOM 5399 O O . SER B 1 298 ? -7.559 14.391 -21.156 1 45.34 298 SER B O 1
ATOM 5401 N N . GLU B 1 299 ? -7.262 13.797 -23.172 1 57.31 299 GLU B N 1
ATOM 5402 C CA . GLU B 1 299 ? -6.098 14.68 -23.203 1 57.31 299 GLU B CA 1
ATOM 5403 C C . GLU B 1 299 ? -6.516 16.141 -23.25 1 57.31 299 GLU B C 1
ATOM 5405 O O . GLU B 1 299 ? -7.605 16.469 -23.719 1 57.31 299 GLU B O 1
ATOM 5410 N N . VAL B 1 300 ? -6.016 16.562 -22.453 1 75.06 300 VAL B N 1
ATOM 5411 C CA . VAL B 1 300 ? -6.199 18 -22.531 1 75.06 300 VAL B CA 1
ATOM 5412 C C . VAL B 1 300 ? -4.977 18.641 -23.172 1 75.06 300 VAL B C 1
ATOM 5414 O O . VAL B 1 300 ? -3.84 18.25 -22.906 1 75.06 300 VAL B O 1
ATOM 5417 N N . THR B 1 301 ? -5.285 19.234 -24.234 1 83.06 301 THR B N 1
ATOM 5418 C CA . THR B 1 301 ? -4.238 20.047 -24.844 1 83.06 301 THR B CA 1
ATOM 5419 C C . THR B 1 301 ? -4.23 21.453 -24.234 1 83.06 301 THR B C 1
ATOM 5421 O O . THR B 1 301 ? -5.27 22.109 -24.141 1 83.06 301 THR B O 1
ATOM 5424 N N . LEU B 1 302 ? -3.143 21.688 -23.672 1 88.31 302 LEU B N 1
ATOM 5425 C CA . LEU B 1 302 ? -2.994 23.016 -23.109 1 88.31 302 LEU B CA 1
ATOM 5426 C C . LEU B 1 302 ? -1.806 23.734 -23.75 1 88.31 302 LEU B C 1
ATOM 5428 O O . LEU B 1 302 ? -0.932 23.109 -24.344 1 88.31 302 LEU B O 1
ATOM 5432 N N . LYS B 1 303 ? -1.947 25.047 -23.75 1 90.06 303 LYS B N 1
ATOM 5433 C CA . LYS B 1 303 ? -0.855 25.906 -24.172 1 90.06 303 LYS B CA 1
ATOM 5434 C C . LYS B 1 303 ? -0.15 26.531 -22.969 1 90.06 303 LYS B C 1
ATOM 5436 O O . LYS B 1 303 ? -0.8 26.953 -22 1 90.06 303 LYS B O 1
ATOM 5441 N N . ILE B 1 304 ? 1.136 26.406 -22.938 1 92.44 304 ILE B N 1
ATOM 5442 C CA . ILE B 1 304 ? 1.95 27.062 -21.922 1 92.44 3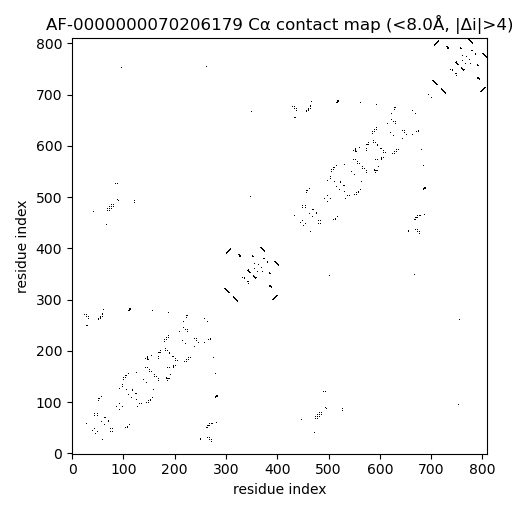04 ILE B CA 1
ATOM 5443 C C . ILE B 1 304 ? 2.773 28.172 -22.562 1 92.44 304 ILE B C 1
ATOM 5445 O O . ILE B 1 304 ? 3.479 27.938 -23.547 1 92.44 304 ILE B O 1
ATOM 5449 N N . THR B 1 305 ? 2.576 29.391 -22.094 1 90.62 305 THR B N 1
ATOM 5450 C CA . THR B 1 305 ? 3.346 30.547 -22.547 1 90.62 305 THR B CA 1
ATOM 5451 C C . THR B 1 305 ? 4.199 31.109 -21.406 1 90.62 305 THR B C 1
ATOM 5453 O O . THR B 1 305 ? 3.734 31.219 -20.266 1 90.62 305 THR B O 1
ATOM 5456 N N . VAL B 1 306 ? 5.387 31.328 -21.75 1 90.38 306 VAL B N 1
ATOM 5457 C CA . VAL B 1 306 ? 6.289 31.953 -20.781 1 90.38 306 VAL B CA 1
ATOM 5458 C C . VAL B 1 306 ? 6.648 33.375 -21.25 1 90.38 306 VAL B C 1
ATOM 5460 O O . VAL B 1 306 ? 7.18 33.531 -22.344 1 90.38 306 VAL B O 1
ATOM 5463 N N . ASP B 1 307 ? 6.242 34.344 -20.406 1 85.06 307 ASP B N 1
ATOM 5464 C CA . ASP B 1 307 ? 6.535 35.75 -20.641 1 85.06 307 ASP B CA 1
ATOM 5465 C C . ASP B 1 307 ? 7.41 36.312 -19.531 1 85.06 307 ASP B C 1
ATOM 5467 O O . ASP B 1 307 ? 6.902 36.719 -18.469 1 85.06 307 ASP B O 1
ATOM 5471 N N . ASP B 1 308 ? 8.688 36.344 -19.75 1 80.38 308 ASP B N 1
ATOM 5472 C CA . ASP B 1 308 ? 9.594 36.812 -18.703 1 80.38 308 ASP B CA 1
ATOM 5473 C C . ASP B 1 308 ? 9.68 38.344 -18.672 1 80.38 308 ASP B C 1
ATOM 5475 O O . ASP B 1 308 ? 10.461 38.906 -17.922 1 80.38 308 ASP B O 1
ATOM 5479 N N . GLY B 1 309 ? 8.867 38.969 -19.328 1 69.56 309 GLY B N 1
ATOM 5480 C CA . GLY B 1 309 ? 8.734 40.406 -19.25 1 69.56 309 GLY B CA 1
ATOM 5481 C C . GLY B 1 309 ? 9.883 41.156 -19.922 1 69.56 309 GLY B C 1
ATOM 5482 O O . GLY B 1 309 ? 9.906 42.375 -19.938 1 69.56 309 GLY B O 1
ATOM 5483 N N . ARG B 1 310 ? 10.914 40.562 -20.469 1 63.91 310 ARG B N 1
ATOM 5484 C CA . ARG B 1 310 ? 12.008 41.25 -21.156 1 63.91 310 ARG B CA 1
ATOM 5485 C C . ARG B 1 310 ? 11.555 41.781 -22.516 1 63.91 310 ARG B C 1
ATOM 5487 O O . ARG B 1 310 ? 10.859 41.062 -23.266 1 63.91 310 ARG B O 1
ATOM 5494 N N . ALA B 1 311 ? 11.555 43 -22.656 1 60.16 311 ALA B N 1
ATOM 5495 C CA . ALA B 1 311 ? 11.07 43.75 -23.797 1 60.16 311 ALA B CA 1
ATOM 5496 C C . ALA B 1 311 ? 11.406 43.062 -25.109 1 60.16 311 ALA B C 1
ATOM 5498 O O . ALA B 1 311 ? 10.602 43.062 -26.047 1 60.16 311 ALA B O 1
ATOM 5499 N N . LEU B 1 312 ? 12.609 42.562 -25.375 1 59.62 312 LEU B N 1
ATOM 5500 C CA . LEU B 1 312 ? 13.047 42.125 -26.703 1 59.62 312 LEU B CA 1
ATOM 5501 C C . LEU B 1 312 ? 12.758 40.656 -26.922 1 59.62 312 LEU B C 1
ATOM 5503 O O . LEU B 1 312 ? 12.984 40.125 -28.016 1 59.62 312 LEU B O 1
ATOM 5507 N N . TYR B 1 313 ? 12.086 40.094 -26 1 60.31 313 TYR B N 1
ATOM 5508 C CA . TYR B 1 313 ? 11.961 38.656 -26.188 1 60.31 313 TYR B CA 1
ATOM 5509 C C . TYR B 1 313 ? 10.5 38.25 -26.375 1 60.31 313 TYR B C 1
ATOM 5511 O O . TYR B 1 313 ? 9.617 38.75 -25.672 1 60.31 313 TYR B O 1
ATOM 5519 N N . THR B 1 314 ? 10.172 37.688 -27.484 1 75 314 THR B N 1
ATOM 5520 C CA . THR B 1 314 ? 8.867 37.094 -27.734 1 75 314 THR B CA 1
ATOM 5521 C C . THR B 1 314 ? 8.602 35.938 -26.781 1 75 314 THR B C 1
ATOM 5523 O O . THR B 1 314 ? 9.477 35.094 -26.562 1 75 314 THR B O 1
ATOM 5526 N N . PRO B 1 315 ? 7.418 36.062 -26.109 1 81.56 315 PRO B N 1
ATOM 5527 C CA . PRO B 1 315 ? 7.082 34.938 -25.234 1 81.56 315 PRO B CA 1
ATOM 5528 C C . PRO B 1 315 ? 7.121 33.594 -25.969 1 81.56 315 PRO B C 1
ATOM 5530 O O . PRO B 1 315 ? 6.746 33.5 -27.141 1 81.56 315 PRO B O 1
ATOM 5533 N N . ASP B 1 316 ? 7.773 32.625 -25.391 1 85.06 316 ASP B N 1
ATOM 5534 C CA . ASP B 1 316 ? 7.777 31.25 -25.922 1 85.06 316 ASP B CA 1
ATOM 5535 C C . ASP B 1 316 ? 6.516 30.5 -25.5 1 85.06 316 ASP B C 1
ATOM 5537 O O . ASP B 1 316 ? 6.035 30.656 -24.375 1 85.06 316 ASP B O 1
ATOM 5541 N N . SER B 1 317 ? 5.914 29.891 -26.5 1 90.06 317 SER B N 1
ATOM 5542 C CA . SER B 1 317 ? 4.715 29.109 -26.219 1 90.06 317 SER B CA 1
ATOM 5543 C C . SER B 1 317 ? 4.859 27.672 -26.688 1 90.06 317 SER B C 1
ATOM 5545 O O . SER B 1 317 ? 5.527 27.406 -27.703 1 90.06 317 SER B O 1
ATOM 5547 N N . TRP B 1 318 ? 4.352 26.766 -25.922 1 90 318 TRP B N 1
ATOM 5548 C CA . TRP B 1 318 ? 4.309 25.344 -26.25 1 90 318 TRP B CA 1
ATOM 5549 C C . TRP B 1 318 ? 2.898 24.781 -26.078 1 90 318 TRP B C 1
ATOM 5551 O O . TRP B 1 318 ? 2.154 25.219 -25.203 1 90 318 TRP B O 1
ATOM 5561 N N . THR B 1 319 ? 2.471 23.969 -27.047 1 88.75 319 THR B N 1
ATOM 5562 C CA . THR B 1 319 ? 1.243 23.203 -26.875 1 88.75 319 THR B CA 1
ATOM 5563 C C . THR B 1 319 ? 1.56 21.75 -26.531 1 88.75 319 THR B C 1
ATOM 5565 O O . THR B 1 319 ? 2.389 21.109 -27.172 1 88.75 319 THR B O 1
ATOM 5568 N N . ILE B 1 320 ? 0.951 21.375 -25.422 1 84.69 320 ILE B N 1
ATOM 5569 C CA . ILE B 1 320 ? 1.228 20.016 -24.984 1 84.69 320 ILE B CA 1
ATOM 5570 C C . ILE B 1 320 ? -0.086 19.281 -24.719 1 84.69 320 ILE B C 1
ATOM 5572 O O . ILE B 1 320 ? -1.073 19.891 -24.312 1 84.69 320 ILE B O 1
ATOM 5576 N N . THR B 1 321 ? -0.06 18.062 -25.016 1 82.56 321 THR B N 1
ATOM 5577 C CA . THR B 1 321 ? -1.186 17.188 -24.703 1 82.56 321 THR B CA 1
ATOM 5578 C C . THR B 1 321 ? -0.823 16.203 -23.594 1 82.56 321 THR B C 1
ATOM 5580 O O . THR B 1 321 ? 0.22 15.547 -23.656 1 82.56 321 THR B O 1
ATOM 5583 N N . ILE B 1 322 ? -1.622 16.344 -22.531 1 76.88 322 ILE B N 1
ATOM 5584 C CA . ILE B 1 322 ? -1.376 15.516 -21.359 1 76.88 322 ILE B CA 1
ATOM 5585 C C . ILE B 1 322 ? -2.641 14.742 -20.984 1 76.88 322 ILE B C 1
ATOM 5587 O O . ILE B 1 322 ? -3.725 15.039 -21.5 1 76.88 322 ILE B O 1
ATOM 5591 N N . ALA B 1 323 ? -2.443 13.773 -20.188 1 68.19 323 ALA B N 1
ATOM 5592 C CA . ALA B 1 323 ? -3.6 13.031 -19.703 1 68.19 323 ALA B CA 1
ATOM 5593 C C . ALA B 1 323 ? -4.508 13.922 -18.859 1 68.19 323 ALA B C 1
ATOM 5595 O O . ALA B 1 323 ? -4.027 14.758 -18.094 1 68.19 323 ALA B O 1
ATOM 5596 N N . ASN B 1 324 ? -5.719 13.961 -19.125 1 66.88 324 ASN B N 1
ATOM 5597 C CA . ASN B 1 324 ? -6.676 14.672 -18.281 1 66.88 324 ASN B CA 1
ATOM 5598 C C . ASN B 1 324 ? -6.496 14.32 -16.812 1 66.88 324 ASN B C 1
ATOM 5600 O O . ASN B 1 324 ? -6.262 13.164 -16.469 1 66.88 324 ASN B O 1
ATOM 5604 N N . GLY B 1 325 ? -6.504 15.391 -16.016 1 66.38 325 GLY B N 1
ATOM 5605 C CA . GLY B 1 325 ? -6.312 15.219 -14.578 1 66.38 325 GLY B CA 1
ATOM 5606 C C . GLY B 1 325 ? -4.883 15.461 -14.133 1 66.38 325 GLY B C 1
ATOM 5607 O O . GLY B 1 325 ? -4.598 15.5 -12.938 1 66.38 325 GLY B O 1
ATOM 5608 N N . THR B 1 326 ? -4.047 15.562 -15.039 1 70.5 326 THR B N 1
ATOM 5609 C CA . THR B 1 326 ? -2.656 15.898 -14.758 1 70.5 326 THR B CA 1
ATOM 5610 C C . THR B 1 326 ? -2.543 17.328 -14.25 1 70.5 326 THR B C 1
ATOM 5612 O O . THR B 1 326 ? -3.189 18.234 -14.781 1 70.5 326 THR B O 1
ATOM 5615 N N . THR B 1 327 ? -1.81 17.453 -13.125 1 78.44 327 THR B N 1
ATOM 5616 C CA . THR B 1 327 ? -1.633 18.812 -12.617 1 78.44 327 THR B CA 1
ATOM 5617 C C . THR B 1 327 ? -0.796 19.656 -13.578 1 78.44 327 THR B C 1
ATOM 5619 O O . THR B 1 327 ? -0.053 19.109 -14.398 1 78.44 327 THR B O 1
ATOM 5622 N N . LEU B 1 328 ? -0.971 20.938 -13.438 1 85.31 328 LEU B N 1
ATOM 5623 C CA . LEU B 1 328 ? -0.151 21.844 -14.227 1 85.31 328 LEU B CA 1
ATOM 5624 C C . LEU B 1 328 ? 1.332 21.625 -13.961 1 85.31 328 LEU B C 1
ATOM 5626 O O . LEU B 1 328 ? 2.15 21.656 -14.883 1 85.31 328 LEU B O 1
ATOM 5630 N N . TYR B 1 329 ? 1.619 21.281 -12.758 1 85.19 329 TYR B N 1
ATOM 5631 C CA . TYR B 1 329 ? 3.01 21 -12.422 1 85.19 329 TYR B CA 1
ATOM 5632 C C . TYR B 1 329 ? 3.521 19.781 -13.195 1 85.19 329 TYR B C 1
ATOM 5634 O O . TYR B 1 329 ? 4.59 19.844 -13.812 1 85.19 329 TYR B O 1
ATOM 5642 N N . ASP B 1 330 ? 2.742 18.734 -13.195 1 80.88 330 ASP B N 1
ATOM 5643 C CA . ASP B 1 330 ? 3.133 17.531 -13.922 1 80.88 330 ASP B CA 1
ATOM 5644 C C . ASP B 1 330 ? 3.184 17.797 -15.422 1 80.88 330 ASP B C 1
ATOM 5646 O O . ASP B 1 330 ? 4.039 17.25 -16.125 1 80.88 330 ASP B O 1
ATOM 5650 N N . ALA B 1 331 ? 2.268 18.609 -15.875 1 84.69 331 ALA B N 1
ATOM 5651 C CA . ALA B 1 331 ? 2.293 19 -17.281 1 84.69 331 ALA B CA 1
ATOM 5652 C C . ALA B 1 331 ? 3.59 19.734 -17.625 1 84.69 331 ALA B C 1
ATOM 5654 O O . ALA B 1 331 ? 4.18 19.484 -18.688 1 84.69 331 ALA B O 1
ATOM 5655 N N . MET B 1 332 ? 4.02 20.578 -16.734 1 89.31 332 MET B N 1
ATOM 5656 C CA . MET B 1 332 ? 5.273 21.312 -16.922 1 89.31 332 MET B CA 1
ATOM 5657 C C . MET B 1 332 ? 6.457 20.344 -16.953 1 89.31 332 MET B C 1
ATOM 5659 O O . MET B 1 332 ? 7.379 20.5 -17.75 1 89.31 332 MET B O 1
ATOM 5663 N N . LEU B 1 333 ? 6.387 19.297 -16.156 1 83.25 333 LEU B N 1
ATOM 5664 C CA . LEU B 1 333 ? 7.441 18.297 -16.141 1 83.25 333 LEU B CA 1
ATOM 5665 C C . LEU B 1 333 ? 7.469 17.531 -17.469 1 83.25 333 LEU B C 1
ATOM 5667 O O . LEU B 1 333 ? 8.539 17.281 -18.016 1 83.25 333 LEU B O 1
ATOM 5671 N N . VAL B 1 334 ? 6.32 17.172 -17.922 1 80 334 VAL B N 1
ATOM 5672 C CA . VAL B 1 334 ? 6.219 16.5 -19.203 1 80 334 VAL B CA 1
ATOM 5673 C C . VAL B 1 334 ? 6.77 17.391 -20.312 1 80 334 VAL B C 1
ATOM 5675 O O . VAL B 1 334 ? 7.527 16.938 -21.172 1 80 334 VAL B O 1
ATOM 5678 N N . LEU B 1 335 ? 6.395 18.688 -20.281 1 87.06 335 LEU B N 1
ATOM 5679 C CA . LEU B 1 335 ? 6.883 19.641 -21.266 1 87.06 335 LEU B CA 1
ATOM 5680 C C . LEU B 1 335 ? 8.406 19.719 -21.25 1 87.06 335 LEU B C 1
ATOM 5682 O O . LEU B 1 335 ? 9.055 19.719 -22.297 1 87.06 335 LEU B O 1
ATOM 5686 N N . GLN B 1 336 ? 8.891 19.734 -20.047 1 86.5 336 GLN B N 1
ATOM 5687 C CA . GLN B 1 336 ? 10.336 19.828 -19.891 1 86.5 336 GLN B CA 1
ATOM 5688 C C . GLN B 1 336 ? 11.039 18.609 -20.484 1 86.5 336 GLN B C 1
ATOM 5690 O O . GLN B 1 336 ? 12.156 18.703 -21 1 86.5 336 GLN B O 1
ATOM 5695 N N . GLN B 1 337 ? 10.398 17.5 -20.438 1 77.5 337 GLN B N 1
ATOM 5696 C CA . GLN B 1 337 ? 10.938 16.281 -21 1 77.5 337 GLN B CA 1
ATOM 5697 C C . GLN B 1 337 ? 10.836 16.266 -22.516 1 77.5 337 GLN B C 1
ATOM 5699 O O . GLN B 1 337 ? 11.695 15.719 -23.203 1 77.5 337 GLN B O 1
ATOM 5704 N N . ARG B 1 338 ? 9.914 16.891 -22.969 1 76.31 338 ARG B N 1
ATOM 5705 C CA . ARG B 1 338 ? 9.602 16.797 -24.391 1 76.31 338 ARG B CA 1
ATOM 5706 C C . ARG B 1 338 ? 10.359 17.859 -25.188 1 76.31 338 ARG B C 1
ATOM 5708 O O . ARG B 1 338 ? 10.539 17.719 -26.406 1 76.31 338 ARG B O 1
ATOM 5715 N N . THR B 1 339 ? 10.781 19 -24.578 1 80 339 THR B N 1
ATOM 5716 C CA . THR B 1 339 ? 11.492 20.047 -25.312 1 80 339 THR B CA 1
ATOM 5717 C C . THR B 1 339 ? 12.648 20.594 -24.484 1 80 339 THR B C 1
ATOM 5719 O O . THR B 1 339 ? 12.562 20.672 -23.25 1 80 339 THR B O 1
ATOM 5722 N N . SER B 1 340 ? 13.656 20.875 -25.172 1 79.06 340 SER B N 1
ATOM 5723 C CA . SER B 1 340 ? 14.812 21.469 -24.5 1 79.06 340 SER B CA 1
ATOM 5724 C C . SER B 1 340 ? 14.617 22.969 -24.297 1 79.06 340 SER B C 1
ATOM 5726 O O . SER B 1 340 ? 15.375 23.594 -23.547 1 79.06 340 SER B O 1
ATOM 5728 N N . SER B 1 341 ? 13.664 23.547 -24.859 1 86.06 341 SER B N 1
ATOM 5729 C CA . SER B 1 341 ? 13.477 24.984 -24.812 1 86.06 341 SER B CA 1
ATOM 5730 C C . SER B 1 341 ? 12.656 25.406 -23.578 1 86.06 341 SER B C 1
ATOM 5732 O O . SER B 1 341 ? 12.398 26.578 -23.375 1 86.06 341 SER B O 1
ATOM 5734 N N . PHE B 1 342 ? 12.195 24.469 -22.828 1 90.12 342 PHE B N 1
ATOM 5735 C CA . PHE B 1 342 ? 11.453 24.75 -21.609 1 90.12 342 PHE B CA 1
ATOM 5736 C C . PHE B 1 342 ? 12.109 24.062 -20.422 1 90.12 342 PHE B C 1
ATOM 5738 O O . PHE B 1 342 ? 12.227 22.828 -20.391 1 90.12 342 PHE B O 1
ATOM 5745 N N . ARG B 1 343 ? 12.547 24.859 -19.547 1 87.75 343 ARG B N 1
ATOM 5746 C CA . ARG B 1 343 ? 13.109 24.391 -18.281 1 87.75 343 ARG B CA 1
ATOM 5747 C C . ARG B 1 343 ? 12.555 25.172 -17.109 1 87.75 343 ARG B C 1
ATOM 5749 O O . ARG B 1 343 ? 12.398 26.391 -17.188 1 87.75 343 ARG B O 1
ATOM 5756 N N . PHE B 1 344 ? 12.125 24.422 -16.031 1 89 344 PHE B N 1
ATOM 5757 C CA . PHE B 1 344 ? 11.648 25.156 -14.867 1 89 344 PHE B CA 1
ATOM 5758 C C . PHE B 1 344 ? 12.148 24.516 -13.578 1 89 344 PHE B C 1
ATOM 5760 O O . PHE B 1 344 ? 12.602 23.375 -13.586 1 89 344 PHE B O 1
ATOM 5767 N N . GLN B 1 345 ? 12.242 25.406 -12.625 1 80.44 345 GLN B N 1
ATOM 5768 C CA . GLN B 1 345 ? 12.508 25 -11.258 1 80.44 345 GLN B CA 1
ATOM 5769 C C . GLN B 1 345 ? 11.383 25.438 -10.32 1 80.44 345 GLN B C 1
ATOM 5771 O O . GLN B 1 345 ? 10.852 26.531 -10.453 1 80.44 345 GLN B O 1
ATOM 5776 N N . ALA B 1 346 ? 10.891 24.453 -9.594 1 77.38 346 ALA B N 1
ATOM 5777 C CA . ALA B 1 346 ? 9.836 24.766 -8.633 1 77.38 346 ALA B CA 1
ATOM 5778 C C . ALA B 1 346 ? 10.219 24.297 -7.23 1 77.38 346 ALA B C 1
ATOM 5780 O O . ALA B 1 346 ? 11.055 23.406 -7.07 1 77.38 346 ALA B O 1
ATOM 5781 N N . THR B 1 347 ? 9.805 25.094 -6.344 1 65.12 347 THR B N 1
ATOM 5782 C CA . THR B 1 347 ? 10 24.734 -4.945 1 65.12 347 THR B CA 1
ATOM 5783 C C . THR B 1 347 ? 8.688 24.312 -4.309 1 65.12 347 THR B C 1
ATOM 5785 O O . THR B 1 347 ? 7.629 24.875 -4.605 1 65.12 347 THR B O 1
ATOM 5788 N N . HIS B 1 348 ? 8.812 23.281 -3.639 1 60.09 348 HIS B N 1
ATOM 5789 C CA . HIS B 1 348 ? 7.609 22.766 -2.998 1 60.09 348 HIS B CA 1
ATOM 5790 C C . HIS B 1 348 ? 7.359 23.438 -1.654 1 60.09 348 HIS B C 1
ATOM 5792 O O . HIS B 1 348 ? 8.297 23.672 -0.888 1 60.09 348 HIS B O 1
ATOM 5798 N N . SER B 1 349 ? 6.129 24 -1.584 1 49.62 349 SER B N 1
ATOM 5799 C CA . SER B 1 349 ? 5.656 24.516 -0.303 1 49.62 349 SER B CA 1
ATOM 5800 C C . SER B 1 349 ? 4.395 23.797 0.154 1 49.62 349 SER B C 1
ATOM 5802 O O . SER B 1 349 ? 3.893 22.906 -0.547 1 49.62 349 SER B O 1
ATOM 5804 N N . SER B 1 350 ? 3.932 24.141 1.373 1 48.06 350 SER B N 1
ATOM 5805 C CA . SER B 1 350 ? 2.695 23.578 1.917 1 48.06 350 SER B CA 1
ATOM 5806 C C . SER B 1 350 ? 1.516 23.844 0.988 1 48.06 350 SER B C 1
ATOM 5808 O O . SER B 1 350 ? 0.492 23.156 1.067 1 48.06 350 SER B O 1
ATOM 5810 N N . PHE B 1 351 ? 1.744 24.766 0.143 1 44.47 351 PHE B N 1
ATOM 5811 C CA . PHE B 1 351 ? 0.685 25.172 -0.768 1 44.47 351 PHE B CA 1
ATOM 5812 C C . PHE B 1 351 ? 0.901 24.594 -2.156 1 44.47 351 PHE B C 1
ATOM 5814 O O . PHE B 1 351 ? 0.208 24.953 -3.107 1 44.47 351 PHE B O 1
ATOM 5821 N N . GLY B 1 352 ? 1.813 23.781 -2.191 1 57.69 352 GLY B N 1
ATOM 5822 C CA . GLY B 1 352 ? 2.137 23.188 -3.48 1 57.69 352 GLY B CA 1
ATOM 5823 C C . GLY B 1 352 ? 3.432 23.719 -4.07 1 57.69 352 GLY B C 1
ATOM 5824 O O . GLY B 1 352 ? 4.223 24.359 -3.373 1 57.69 352 GLY B O 1
ATOM 5825 N N . TYR B 1 353 ? 3.629 23.312 -5.211 1 66.38 353 TYR B N 1
ATOM 5826 C CA . TYR B 1 353 ? 4.832 23.734 -5.906 1 66.38 353 TYR B CA 1
ATOM 5827 C C . TYR B 1 353 ? 4.695 25.172 -6.391 1 66.38 353 TYR B C 1
ATOM 5829 O O . TYR B 1 353 ? 3.658 25.562 -6.945 1 66.38 353 TYR B O 1
ATOM 5837 N N . SER B 1 354 ? 5.66 25.984 -5.949 1 73.12 354 SER B N 1
ATOM 5838 C CA . SER B 1 354 ? 5.789 27.328 -6.492 1 73.12 354 SER B CA 1
ATOM 5839 C C . SER B 1 354 ? 6.914 27.406 -7.52 1 73.12 354 SER B C 1
ATOM 5841 O O . SER B 1 354 ? 8.008 26.906 -7.285 1 73.12 354 SER B O 1
ATOM 5843 N N . VAL B 1 355 ? 6.586 28 -8.68 1 82.12 355 VAL B N 1
ATOM 5844 C CA . VAL B 1 355 ? 7.582 28.125 -9.734 1 82.12 355 VAL B CA 1
ATOM 5845 C C . VAL B 1 355 ? 8.594 29.203 -9.375 1 82.12 355 VAL B C 1
ATOM 5847 O O . VAL B 1 355 ? 8.211 30.344 -9.078 1 82.12 355 VAL B O 1
ATOM 5850 N N . GLU B 1 356 ? 9.82 28.766 -9.344 1 79.19 356 GLU B N 1
ATOM 5851 C CA . GLU B 1 356 ? 10.891 29.688 -8.984 1 79.19 356 GLU B CA 1
ATOM 5852 C C . GLU B 1 356 ? 11.609 30.203 -10.227 1 79.19 356 GLU B C 1
ATOM 5854 O O . GLU B 1 356 ? 12.055 31.359 -10.25 1 79.19 356 GLU B O 1
ATOM 5859 N N . SER B 1 357 ? 11.82 29.391 -11.125 1 86.44 357 SER B N 1
ATOM 5860 C CA . SER B 1 357 ? 12.57 29.75 -12.328 1 86.44 357 SER B CA 1
ATOM 5861 C C . SER B 1 357 ? 11.984 29.094 -13.57 1 86.44 357 SER B C 1
ATOM 5863 O O . SER B 1 357 ? 11.539 27.938 -13.516 1 86.44 357 SER B O 1
ATOM 5865 N N . ILE B 1 358 ? 11.93 29.859 -14.625 1 89.94 358 ILE B N 1
ATOM 5866 C CA . ILE B 1 358 ? 11.602 29.312 -15.938 1 89.94 358 ILE B CA 1
ATOM 5867 C C . ILE B 1 358 ? 12.609 29.812 -16.969 1 89.94 358 ILE B C 1
ATOM 5869 O O . ILE B 1 358 ? 12.844 31.016 -17.094 1 89.94 358 ILE B O 1
ATOM 5873 N N . ASN B 1 359 ? 13.273 28.828 -17.625 1 87.31 359 ASN B N 1
ATOM 5874 C CA . ASN B 1 359 ? 14.258 29.078 -18.672 1 87.31 359 ASN B CA 1
ATOM 5875 C C . ASN B 1 359 ? 15.375 30 -18.188 1 87.31 359 ASN B C 1
ATOM 5877 O O . ASN B 1 359 ? 15.75 30.938 -18.891 1 87.31 359 ASN B O 1
ATOM 5881 N N . GLY B 1 360 ? 15.719 29.734 -16.953 1 82.69 360 GLY B N 1
ATOM 5882 C CA . GLY B 1 360 ? 16.875 30.422 -16.422 1 82.69 360 GLY B CA 1
ATOM 5883 C C . GLY B 1 360 ? 16.531 31.734 -15.75 1 82.69 360 GLY B C 1
ATOM 5884 O O . GLY B 1 360 ? 17.406 32.375 -15.164 1 82.69 360 GLY B O 1
ATOM 5885 N N . VAL B 1 361 ? 15.375 32.219 -15.906 1 86.06 361 VAL B N 1
ATOM 5886 C CA . VAL B 1 361 ? 14.961 33.438 -15.258 1 86.06 361 VAL B CA 1
ATOM 5887 C C . VAL B 1 361 ? 14.336 33.125 -13.898 1 86.06 361 VAL B C 1
ATOM 5889 O O . VAL B 1 361 ? 13.258 32.531 -13.836 1 86.06 361 VAL B O 1
ATOM 5892 N N . ARG B 1 362 ? 14.93 33.469 -12.852 1 86.31 362 ARG B N 1
ATOM 5893 C CA . ARG B 1 362 ? 14.508 33.156 -11.492 1 86.31 362 ARG B CA 1
ATOM 5894 C C . ARG B 1 362 ? 13.75 34.344 -10.883 1 86.31 362 ARG B C 1
ATOM 5896 O O . ARG B 1 362 ? 14.125 35.5 -11.078 1 86.31 362 ARG B O 1
ATOM 5903 N N . SER B 1 363 ? 12.711 33.969 -10.133 1 77.5 363 SER B N 1
ATOM 5904 C CA . SER B 1 363 ? 12.102 35 -9.297 1 77.5 363 SER B CA 1
ATOM 5905 C C . SER B 1 363 ? 13.062 35.469 -8.211 1 77.5 363 SER B C 1
ATOM 5907 O O . SER B 1 363 ? 13.961 34.75 -7.809 1 77.5 363 SER B O 1
ATOM 5909 N N . ASP B 1 364 ? 12.992 36.812 -7.867 1 71.56 364 ASP B N 1
ATOM 5910 C CA . ASP B 1 364 ? 13.859 37.438 -6.879 1 71.56 364 ASP B CA 1
ATOM 5911 C C . ASP B 1 364 ? 13.047 38.156 -5.816 1 71.56 364 ASP B C 1
ATOM 5913 O O . ASP B 1 364 ? 12.477 39.219 -6.086 1 71.56 364 ASP B O 1
ATOM 5917 N N . THR B 1 365 ? 13.094 37.656 -4.762 1 66.19 365 THR B N 1
ATOM 5918 C CA . THR B 1 365 ? 12.328 38.281 -3.684 1 66.19 365 THR B CA 1
ATOM 5919 C C . THR B 1 365 ? 12.883 39.656 -3.34 1 66.19 365 THR B C 1
ATOM 5921 O O . THR B 1 365 ? 12.133 40.531 -2.93 1 66.19 365 THR B O 1
ATOM 5924 N N . THR B 1 366 ? 14.141 39.844 -3.381 1 70.5 366 THR B N 1
ATOM 5925 C CA . THR B 1 366 ? 14.742 41.125 -3.113 1 70.5 366 THR B CA 1
ATOM 5926 C C . THR B 1 366 ? 14.266 42.156 -4.133 1 70.5 366 THR B C 1
ATOM 5928 O O . THR B 1 366 ? 14.203 43.375 -3.828 1 70.5 366 THR B O 1
ATOM 5931 N N . LYS B 1 367 ? 13.93 41.719 -5.281 1 71.19 367 LYS B N 1
ATOM 5932 C CA . LYS B 1 367 ? 13.43 42.625 -6.324 1 71.19 367 LYS B CA 1
ATOM 5933 C C . LYS B 1 367 ? 11.906 42.531 -6.43 1 71.19 367 LYS B C 1
ATOM 5935 O O . LYS B 1 367 ? 11.32 43.062 -7.387 1 71.19 367 LYS B O 1
ATOM 5940 N N . SER B 1 368 ? 11.406 41.844 -5.559 1 66.56 368 SER B N 1
ATOM 5941 C CA . SER B 1 368 ? 9.961 41.688 -5.449 1 66.56 368 SER B CA 1
ATOM 5942 C C . SER B 1 368 ? 9.359 41.125 -6.727 1 66.56 368 SER B C 1
ATOM 5944 O O . SER B 1 368 ? 8.328 41.594 -7.207 1 66.56 368 SER B O 1
ATOM 5946 N N . THR B 1 369 ? 10.109 40.188 -7.324 1 76.31 369 THR B N 1
ATOM 5947 C CA . THR B 1 369 ? 9.578 39.562 -8.523 1 76.31 369 THR B CA 1
ATOM 5948 C C . THR B 1 369 ? 9.086 38.156 -8.219 1 76.31 369 THR B C 1
ATOM 5950 O O . THR B 1 369 ? 9.602 37.5 -7.32 1 76.31 369 THR B O 1
ATOM 5953 N N . TYR B 1 370 ? 8.023 37.812 -8.828 1 76.5 370 TYR B N 1
ATOM 5954 C CA . TYR B 1 370 ? 7.492 36.438 -8.727 1 76.5 370 TYR B CA 1
ATOM 5955 C C . TYR B 1 370 ? 6.895 36 -10.055 1 76.5 370 TYR B C 1
ATOM 5957 O O . TYR B 1 370 ? 6.531 36.812 -10.891 1 76.5 370 TYR B O 1
ATOM 5965 N N . TRP B 1 371 ? 6.863 34.656 -10.281 1 83.88 371 TRP B N 1
ATOM 5966 C CA . TRP B 1 371 ? 6.199 34.094 -11.461 1 83.88 371 TRP B CA 1
ATOM 5967 C C . TRP B 1 371 ? 4.699 33.969 -11.227 1 83.88 371 TRP B C 1
ATOM 5969 O O . TRP B 1 371 ? 4.258 33.094 -10.469 1 83.88 371 TRP B O 1
ATOM 5979 N N . GLN B 1 372 ? 4.031 34.938 -11.805 1 81.38 372 GLN B N 1
ATOM 5980 C CA . GLN B 1 372 ? 2.574 34.875 -11.789 1 81.38 372 GLN B CA 1
ATOM 5981 C C . GLN B 1 372 ? 2.061 33.875 -12.828 1 81.38 372 GLN B C 1
ATOM 5983 O O . GLN B 1 372 ? 2.557 33.812 -13.953 1 81.38 372 GLN B O 1
ATOM 5988 N N . ILE B 1 373 ? 1.155 33.062 -12.414 1 84.62 373 ILE B N 1
ATOM 5989 C CA . ILE B 1 373 ? 0.574 32.062 -13.32 1 84.62 373 ILE B CA 1
ATOM 5990 C C . ILE B 1 373 ? -0.863 32.469 -13.656 1 84.62 373 ILE B C 1
ATOM 5992 O O . ILE B 1 373 ? -1.694 32.625 -12.758 1 84.62 373 ILE B O 1
ATOM 5996 N N . LEU B 1 374 ? -1.06 32.688 -14.922 1 82.75 374 LEU B N 1
ATOM 5997 C CA . LEU B 1 374 ? -2.373 33.062 -15.422 1 82.75 374 LEU B CA 1
ATOM 5998 C C . LEU B 1 374 ? -2.982 31.969 -16.266 1 82.75 374 LEU B C 1
ATOM 6000 O O . LEU B 1 374 ? -2.26 31.219 -16.938 1 82.75 374 LEU B O 1
ATOM 6004 N N . GLN B 1 375 ? -4.281 31.75 -16.125 1 83.69 375 GLN B N 1
ATOM 6005 C CA . GLN B 1 375 ? -5.035 30.812 -16.953 1 83.69 375 GLN B CA 1
ATOM 6006 C C . GLN B 1 375 ? -5.816 31.547 -18.047 1 83.69 375 GLN B C 1
ATOM 6008 O O . GLN B 1 375 ? -5.75 32.781 -18.141 1 83.69 375 GLN B O 1
ATOM 6013 N N . THR B 1 376 ? -6.484 30.797 -18.906 1 76.56 376 THR B N 1
ATOM 6014 C CA . THR B 1 376 ? -7.242 31.344 -20.031 1 76.56 376 THR B CA 1
ATOM 6015 C C . THR B 1 376 ? -7.977 32.625 -19.594 1 76.56 376 THR B C 1
ATOM 6017 O O . THR B 1 376 ? -8.617 32.656 -18.547 1 76.56 376 THR B O 1
ATOM 6020 N N . GLY B 1 377 ? -7.805 33.844 -20.375 1 71.62 377 GLY B N 1
ATOM 6021 C CA . GLY B 1 377 ? -8.43 35.125 -20.062 1 71.62 377 GLY B CA 1
ATOM 6022 C C . GLY B 1 377 ? -7.586 36 -19.156 1 71.62 377 GLY B C 1
ATOM 6023 O O . GLY B 1 377 ? -8.062 37 -18.641 1 71.62 377 GLY B O 1
ATOM 6024 N N . ASN B 1 378 ? -6.34 35.594 -18.953 1 76.75 378 ASN B N 1
ATOM 6025 C CA . ASN B 1 378 ? -5.402 36.344 -18.109 1 76.75 378 ASN B CA 1
ATOM 6026 C C . ASN B 1 378 ? -5.879 36.406 -16.656 1 76.75 378 ASN B C 1
ATOM 6028 O O . ASN B 1 378 ? -5.773 37.438 -16 1 76.75 378 ASN B O 1
ATOM 6032 N N . ILE B 1 379 ? -6.477 35.312 -16.297 1 73.31 379 ILE B N 1
ATOM 6033 C CA . ILE B 1 379 ? -6.965 35.188 -14.922 1 73.31 379 ILE B CA 1
ATOM 6034 C C . ILE B 1 379 ? -5.953 34.438 -14.078 1 73.31 379 ILE B C 1
ATOM 6036 O O . ILE B 1 379 ? -5.523 33.344 -14.445 1 73.31 379 ILE B O 1
ATOM 6040 N N . PRO B 1 380 ? -5.492 35.094 -12.961 1 75.19 380 PRO B N 1
ATOM 6041 C CA . PRO B 1 380 ? -4.566 34.375 -12.094 1 75.19 380 PRO B CA 1
ATOM 6042 C C . PRO B 1 380 ? -5.16 33.062 -11.555 1 75.19 380 PRO B C 1
ATOM 6044 O O . PRO B 1 380 ? -6.348 33.031 -11.219 1 75.19 380 PRO B O 1
ATOM 6047 N N . ILE B 1 381 ? -4.348 31.984 -11.625 1 76.81 381 ILE B N 1
ATOM 6048 C CA . ILE B 1 381 ? -4.836 30.719 -11.086 1 76.81 381 ILE B CA 1
ATOM 6049 C C . ILE B 1 381 ? -5.023 30.844 -9.578 1 76.81 381 ILE B C 1
ATOM 6051 O O . ILE B 1 381 ? -4.301 31.594 -8.914 1 76.81 381 ILE B O 1
ATOM 6055 N N . SER B 1 382 ? -6 30.172 -9.109 1 62.56 382 SER B N 1
ATOM 6056 C CA . SER B 1 382 ? -6.359 30.281 -7.699 1 62.56 382 SER B CA 1
ATOM 6057 C C . SER B 1 382 ? -5.555 29.312 -6.844 1 62.56 382 SER B C 1
ATOM 6059 O O . SER B 1 382 ? -5.539 29.422 -5.617 1 62.56 382 SER B O 1
ATOM 6061 N N . SER B 1 383 ? -4.84 28.391 -7.5 1 63.81 383 SER B N 1
ATOM 6062 C CA . SER B 1 383 ? -4.043 27.391 -6.805 1 63.81 383 SER B CA 1
ATOM 6063 C C . SER B 1 383 ? -2.623 27.328 -7.352 1 63.81 383 SER B C 1
ATOM 6065 O O . SER B 1 383 ? -2.281 28.062 -8.281 1 63.81 383 SER B O 1
ATOM 6067 N N . SER B 1 384 ? -1.731 26.531 -6.648 1 72.06 384 SER B N 1
ATOM 6068 C CA . SER B 1 384 ? -0.383 26.281 -7.148 1 72.06 384 SER B CA 1
ATOM 6069 C C . SER B 1 384 ? -0.413 25.438 -8.422 1 72.06 384 SER B C 1
ATOM 6071 O O . SER B 1 384 ? -1.47 24.953 -8.82 1 72.06 384 SER B O 1
ATOM 6073 N N . VAL B 1 385 ? 0.718 25.422 -9.047 1 80.25 385 VAL B N 1
ATOM 6074 C CA . VAL B 1 385 ? 0.824 24.625 -10.258 1 80.25 385 VAL B CA 1
ATOM 6075 C C . VAL B 1 385 ? 0.502 23.156 -9.938 1 80.25 385 VAL B C 1
ATOM 6077 O O . VAL B 1 385 ? -0.004 22.438 -10.789 1 80.25 385 VAL B O 1
ATOM 6080 N N . SER B 1 386 ? 0.805 22.797 -8.75 1 73.25 386 SER B N 1
ATOM 6081 C CA . SER B 1 386 ? 0.545 21.422 -8.375 1 73.25 386 SER B CA 1
ATOM 6082 C C . SER B 1 386 ? -0.903 21.219 -7.941 1 73.25 386 SER B C 1
ATOM 6084 O O . SER B 1 386 ? -1.358 20.094 -7.77 1 73.25 386 SER B O 1
ATOM 6086 N N . GLY B 1 387 ? -1.582 22.312 -7.785 1 67.06 387 GLY B N 1
ATOM 6087 C CA . GLY B 1 387 ? -2.99 22.281 -7.422 1 67.06 387 GLY B CA 1
ATOM 6088 C C . GLY B 1 387 ? -3.912 22.562 -8.594 1 67.06 387 GLY B C 1
ATOM 6089 O O . GLY B 1 387 ? -5.133 22.625 -8.43 1 67.06 387 GLY B O 1
ATOM 6090 N N . THR B 1 388 ? -3.4 22.859 -9.719 1 74.5 388 THR B N 1
ATOM 6091 C CA . THR B 1 388 ? -4.168 23.234 -10.898 1 74.5 388 THR B CA 1
ATOM 6092 C C . THR B 1 388 ? -4.223 22.078 -11.891 1 74.5 388 THR B C 1
ATOM 6094 O O . THR B 1 388 ? -3.188 21.547 -12.297 1 74.5 388 THR B O 1
ATOM 6097 N N . ILE B 1 389 ? -5.5 21.672 -12.227 1 76.44 389 ILE B N 1
ATOM 6098 C CA . ILE B 1 389 ? -5.703 20.656 -13.258 1 76.44 389 ILE B CA 1
ATOM 6099 C C . ILE B 1 389 ? -6.156 21.328 -14.555 1 76.44 389 ILE B C 1
ATOM 6101 O O . ILE B 1 389 ? -7.277 21.828 -14.641 1 76.44 389 ILE B O 1
ATOM 6105 N N . PRO B 1 390 ? -5.285 21.297 -15.57 1 83.38 390 PRO B N 1
ATOM 6106 C CA . PRO B 1 390 ? -5.641 21.906 -16.844 1 83.38 390 PRO B CA 1
ATOM 6107 C C . PRO B 1 390 ? -6.84 21.234 -17.516 1 83.38 390 PRO B C 1
ATOM 6109 O O . PRO B 1 390 ? -7.031 20.031 -17.375 1 83.38 390 PRO B O 1
ATOM 6112 N N . LYS B 1 391 ? -7.633 22.016 -18.094 1 80.06 391 LYS B N 1
ATOM 6113 C CA . LYS B 1 391 ? -8.727 21.547 -18.938 1 80.06 391 LYS B CA 1
ATOM 6114 C C . LYS B 1 391 ? -8.383 21.703 -20.422 1 80.06 391 LYS B C 1
ATOM 6116 O O . LYS B 1 391 ? -7.406 22.375 -20.766 1 80.06 391 LYS B O 1
ATOM 6121 N N . GLU B 1 392 ? -9.148 21.062 -21.234 1 80.69 392 GLU B N 1
ATOM 6122 C CA . GLU B 1 392 ? -8.922 21.125 -22.688 1 80.69 392 GLU B CA 1
ATOM 6123 C C . GLU B 1 392 ? -8.922 22.578 -23.172 1 80.69 392 GLU B C 1
ATOM 6125 O O . GLU B 1 392 ? -9.852 23.328 -22.891 1 80.69 392 GLU B O 1
ATOM 6130 N N . GLY B 1 393 ? -7.871 23.016 -23.844 1 84.75 393 GLY B N 1
ATOM 6131 C CA . GLY B 1 393 ? -7.785 24.344 -24.438 1 84.75 393 GLY B CA 1
ATOM 6132 C C . GLY B 1 393 ? -7.258 25.391 -23.484 1 84.75 393 GLY B C 1
ATOM 6133 O O . GLY B 1 393 ? -7.113 26.562 -23.859 1 84.75 393 GLY B O 1
ATOM 6134 N N . ASP B 1 394 ? -6.938 24.922 -22.281 1 86.56 394 ASP B N 1
ATOM 6135 C CA . ASP B 1 394 ? -6.398 25.891 -21.328 1 86.56 394 ASP B CA 1
ATOM 6136 C C . ASP B 1 394 ? -5.094 26.5 -21.844 1 86.56 394 ASP B C 1
ATOM 6138 O O . ASP B 1 394 ? -4.305 25.812 -22.5 1 86.56 394 ASP B O 1
ATOM 6142 N N . HIS B 1 395 ? -4.996 27.812 -21.625 1 88.44 395 HIS B N 1
ATOM 6143 C CA . HIS B 1 395 ? -3.762 28.547 -21.875 1 88.44 395 HIS B CA 1
ATOM 6144 C C . HIS B 1 395 ? -3.211 29.141 -20.578 1 88.44 395 HIS B C 1
ATOM 6146 O O . HIS B 1 395 ? -3.838 30.016 -19.969 1 88.44 395 HIS B O 1
ATOM 6152 N N . PHE B 1 396 ? -2.055 28.547 -20.203 1 91 396 PHE B N 1
ATOM 6153 C CA . PHE B 1 396 ? -1.396 29.078 -19.016 1 91 396 PHE B CA 1
ATOM 6154 C C . PHE B 1 396 ? -0.228 29.984 -19.391 1 91 396 PHE B C 1
ATOM 6156 O O . PHE B 1 396 ? 0.6 29.609 -20.219 1 91 396 PHE B O 1
ATOM 6163 N N . ILE B 1 397 ? -0.241 31.188 -18.797 1 88.31 397 ILE B N 1
ATOM 6164 C CA . ILE B 1 397 ? 0.83 32.156 -19.016 1 88.31 397 ILE B CA 1
ATOM 6165 C C . ILE B 1 397 ? 1.621 32.344 -17.734 1 88.31 397 ILE B C 1
ATOM 6167 O O . ILE B 1 397 ? 1.053 32.719 -16.703 1 88.31 397 ILE B O 1
ATOM 6171 N N . PHE B 1 398 ? 2.809 32 -17.812 1 90.31 398 PHE B N 1
ATOM 6172 C CA . PHE B 1 398 ? 3.74 32.312 -16.734 1 90.31 398 PHE B CA 1
ATOM 6173 C C . PHE B 1 398 ? 4.426 33.656 -16.984 1 90.31 398 PHE B C 1
ATOM 6175 O O . PHE B 1 398 ? 5.211 33.781 -17.922 1 90.31 398 PHE B O 1
ATOM 6182 N N . ARG B 1 399 ? 4.105 34.594 -16.094 1 84.56 399 ARG B N 1
ATOM 6183 C CA . ARG B 1 399 ? 4.621 35.938 -16.266 1 84.56 399 ARG B CA 1
ATOM 6184 C C . ARG B 1 399 ? 5.43 36.375 -15.047 1 84.56 399 ARG B C 1
ATOM 6186 O O . ARG B 1 399 ? 4.973 36.25 -13.914 1 84.56 399 ARG B O 1
ATOM 6193 N N . LEU B 1 400 ? 6.648 36.75 -15.32 1 84.31 400 LEU B N 1
ATOM 6194 C CA . LEU B 1 400 ? 7.422 37.312 -14.227 1 84.31 400 LEU B CA 1
ATOM 6195 C C . LEU B 1 400 ? 6.902 38.719 -13.867 1 84.31 400 LEU B C 1
ATOM 6197 O O . LEU B 1 400 ? 6.895 39.594 -14.711 1 84.31 400 LEU B O 1
ATOM 6201 N N . LYS B 1 401 ? 6.391 38.812 -12.633 1 77.38 401 LYS B N 1
ATOM 6202 C CA . LYS B 1 401 ? 5.816 40.094 -12.188 1 77.38 401 LYS B CA 1
ATOM 6203 C C . LYS B 1 401 ? 6.547 40.625 -10.961 1 77.38 401 LYS B C 1
ATOM 6205 O O . LYS B 1 401 ? 7.227 39.875 -10.258 1 77.38 401 LYS B O 1
ATOM 6210 N N . THR B 1 402 ? 6.57 41.875 -10.805 1 68.75 402 THR B N 1
ATOM 6211 C CA . THR B 1 402 ? 7.062 42.562 -9.609 1 68.75 402 THR B CA 1
ATOM 6212 C C . THR B 1 402 ? 5.914 42.875 -8.656 1 68.75 402 THR B C 1
ATOM 6214 O O . THR B 1 402 ? 4.844 43.312 -9.086 1 68.75 402 THR B O 1
ATOM 6217 N N . TRP B 1 403 ? 6.09 42.312 -7.352 1 55.16 403 TRP B N 1
ATOM 6218 C CA . TRP B 1 403 ? 5.066 42.688 -6.391 1 55.16 403 TRP B CA 1
ATOM 6219 C C . TRP B 1 403 ? 5.488 43.938 -5.621 1 55.16 403 TRP B C 1
ATOM 6221 O O . TRP B 1 403 ? 6.68 44.188 -5.398 1 55.16 403 TRP B O 1
ATOM 6231 N N . GLY B 1 404 ? 4.602 45 -5.145 1 45.94 404 GLY B N 1
ATOM 6232 C CA . GLY B 1 404 ? 4.809 46.281 -4.453 1 45.94 404 GLY B CA 1
ATOM 6233 C C . GLY B 1 404 ? 4.75 47.469 -5.371 1 45.94 404 GLY B C 1
ATOM 6234 O O . GLY B 1 404 ? 4.445 48.594 -4.934 1 45.94 404 GLY B O 1
ATOM 6235 N N . HIS B 1 405 ? 5.367 47.438 -6.609 1 35.78 405 HIS B N 1
ATOM 6236 C CA . HIS B 1 405 ? 5.152 48.75 -7.242 1 35.78 405 HIS B CA 1
ATOM 6237 C C . HIS B 1 405 ? 3.75 48.844 -7.828 1 35.78 405 HIS B C 1
ATOM 6239 O O . HIS B 1 405 ? 3.182 47.844 -8.273 1 35.78 405 HIS B O 1
#

InterPro domains:
  IPR002157 Cobalamin (vitamin B12)-binding protein [PF01122] (46-297)
  IPR051588 Eukaryotic Cobalamin Transport [PTHR10559] (17-403)

Radius of gyration: 32.66 Å; Cα contacts (8 Å, |Δi|>4): 1288; chains: 2; bounding box: 104×98×57 Å

Organism: Mizuhopecten yessoensis (NCBI:txid6573)

Nearest PDB structures (foldseek):
  8ixu-assembly1_A  TM=5.435E-01  e=9.513E-14  Rattus norvegicus
  7qbg-assembly2_C  TM=5.207E-01  e=4.647E-14  Homo sapiens
  4kkj-assembly1_A  TM=5.225E-01  e=2.374E-14  Homo sapiens
  3kq4-assembly1_A  TM=4.406E-01  e=1.160E-14  Homo sapiens
  8ixt-assembly1_A  TM=5.163E-01  e=8.533E-13  Rattus norvegicus

Solvent-accessible surface area (backbone atoms only — not comparable to full-atom values): 43225 Å² total; per-residue (Å²): 137,83,78,76,78,74,75,76,74,77,74,74,72,70,70,69,76,69,82,67,85,61,60,74,43,53,60,25,41,50,49,44,48,50,51,39,59,68,61,39,57,88,53,28,66,52,88,93,24,35,32,33,35,49,39,9,47,33,52,44,35,76,69,61,66,38,84,88,35,42,74,42,40,33,34,55,48,42,40,50,41,56,51,30,37,47,26,37,76,32,77,66,42,74,51,67,74,40,42,64,30,47,46,24,47,41,44,40,29,36,41,55,70,63,42,53,34,62,54,50,77,83,38,41,50,55,60,41,49,53,46,31,53,63,75,40,38,72,58,40,70,72,33,49,44,38,36,18,42,41,50,38,33,31,52,48,66,73,44,89,73,62,64,68,60,53,51,59,65,37,48,66,51,94,70,49,95,61,39,56,49,25,28,18,38,36,22,42,23,26,46,72,72,69,45,60,66,18,24,50,32,26,48,50,53,47,52,51,46,59,70,67,65,62,85,65,53,69,56,44,46,19,33,39,45,22,20,40,60,72,58,62,58,77,92,39,64,68,60,42,52,52,52,45,51,51,52,36,50,36,40,66,65,67,65,53,88,48,57,41,34,60,32,27,41,30,40,31,8,36,55,57,72,32,44,85,81,49,44,55,66,57,73,56,70,49,79,71,47,61,65,62,80,68,73,46,75,31,53,16,41,30,36,43,32,44,34,75,67,51,85,90,55,78,62,51,71,47,78,45,73,39,60,47,74,42,25,40,40,56,48,51,50,50,46,37,72,73,33,88,85,42,45,75,41,64,45,80,50,90,69,29,35,41,65,41,26,52,66,85,50,60,51,35,72,93,70,27,29,38,60,42,52,20,32,66,90,77,36,68,54,94,55,25,40,55,62,31,61,58,47,70,70,31,34,36,37,39,30,53,37,64,62,88,119,134,81,79,74,77,74,75,76,73,76,73,73,71,69,70,69,74,70,82,68,85,60,59,75,44,54,60,23,40,51,50,45,49,51,53,40,59,68,62,38,56,88,54,28,66,53,88,92,25,34,32,34,34,48,38,7,46,33,52,44,35,75,68,61,68,38,84,90,36,42,74,40,39,32,34,53,47,43,40,50,41,55,52,30,37,47,28,36,76,32,77,66,41,72,51,66,73,39,42,64,32,47,45,25,46,42,44,40,29,36,40,55,70,61,41,53,34,63,55,50,77,81,38,41,49,55,60,40,48,54,48,32,54,65,77,39,40,71,58,39,70,74,30,50,44,39,36,18,41,40,48,37,32,31,53,49,65,72,44,88,72,62,65,69,59,53,50,58,64,37,48,66,52,94,69,49,94,58,40,58,50,23,28,20,38,35,24,43,25,27,46,70,70,67,45,63,66,18,23,49,32,26,48,50,53,46,51,52,46,62,69,68,64,61,86,68,55,67,56,47,46,20,34,39,44,22,21,40,59,73,59,62,58,77,95,40,64,68,59,43,52,51,51,45,50,52,53,36,50,38,42,64,64,66,70,54,88,49,56,40,34,61,31,27,41,30,40,33,8,33,54,58,72,32,43,84,80,49,46,55,66,57,73,56,69,50,78,72,45,62,45,66,85,70,70,43,74,32,51,16,40,28,34,44,31,43,34,74,68,53,86,89,56,76,62,52,70,47,77,47,74,39,62,50,73,42,26,40,40,56,47,50,51,52,47,37,72,74,33,90,84,43,44,75,41,65,44,79,48,89,69,30,34,42,66,41,24,51,68,83,48,60,51,36,71,91,70,27,30,38,61,44,52,20,31,66,89,75,36,68,54,92,53,27,40,56,63,31,60,56,47,68,70,31,35,35,36,38,29,52,38,63,61,89,120

Foldseek 3Di:
DPPPPPPPPPPPPPPPDDDPVPQLLLVLLVLLLVVLLVCDDQLELDALLLLLQLLLNCLLPVVPDDPVDCSNVRSVVVLLVNVVVCCVVPVLNQPCSCLQQSLLSSLLSCLSNPHHCCQSVHHGSLVSNQVSCVVPVVSCLLQLLSLLSSLLSCLLNVHDDDVVSLVSLLPADLDDPVALSSLLSSLLSCLSVVRDRNNVNSLVSLQVVLVVVDDDDLQSLLSSLQSCLNNVPPPCVVSLVVSLVVLSVCSVVVVDPPSGSNSSSRSSSSSSSGHSNCSSVSDPPPVPPPPPPDDPLDFAWEKEWEAAPPPPDDIDIDIDTDRFPQFLVVVLVVVVVVDVQWDWDWDQDPQGTATADINRRGADVVQQKGWFKAKDPRHTDPGHSRPHTDHHHIYIYTYIDHPPD/DPPPPPPPPPPPPPPPDDDPPPQLLLVLLVLLLVVLLVCDDQLELDALLLLLQLLLNCLLPVPPDDPVDCSNVRSVVVLLVNVVVCCVVPVLNQPCSCLQQSLLSSLLSCLSNPHHCCQSVHHGSLVSNQVSCVVPVVSCLLVLLSLLSSLLSCLLNVHDDDVVSLVSLLPADLDDPVALNSLLSSLLSCLSVVRDRNNVNSLVSLQVVLVVVDDDDLQSLLSSLLSCLSNVPPPCVVSLVVSLVVLSVCSVVVVDPQSGSNSSSRSSSSSSSGHSNCSSVSDNPPPPPPPVPDDPLDFAWEKEWEAAPPPPDDIDIDIDTDRFPQFLVVVLVVVVVVDVQWDWDWDQDPQGTATADINRRGADVVQQKGWFKAKDPRHTDPGHSRPHTDHHHIYIYTYIDHDPD

Secondary structure (DSSP, 8-state):
-----------------------HHHHHHHHHHHHHHHT-BTTB--TTTHHHHHHHHHHH-TTS--TT-HHHHHHHHHHHHHHHHHHHH-TT--SHHIIIIIHHHHHHHHHHTT--GGGBTTB-HHHHHHHHHHHTHHHHHH-HHHHHHHHHHHHHTT----HHHHHHHHS--S--TTHHHHHHHHHHHHHHTT-SHHHHHHHHHHHHHHHTT----HHHHHHHHHHHHHHT-TT-HHHHHHHHHHHHHHHHTT-----SHHHHHHHHHHHHT--GGGGGG----------SSS--S-EEEEEEEEE---TTSPPEEEEEEEETT--HHHHHHHHHHH-TT--EEEEEETTEEEEEEETTEE--GGGTEEEEEEETTTEEPSS-GGG--PPTT-EEEEEEEES--/-----------------------HHHHHHHHHHHHHHHT-BTTB--TTTHHHHHHHHHHH-TTS--TT-HHHHHHHHHHHHHHHHHHHH-TT--SHHIIIIIHHHHHHHHHHTT--GGGBTTB-HHHHHHHHHHHTHHHHHH-HHHHHHHHHHHHHTT----HHHHHHHHS--S--TTHHHHHHHHHHHHHHTT-SHHHHHHHHHHHHHHHTT----HHHHHHHHHHHHHHT-TT-HHHHHHHHHHHHHHHHTT-----SHHHHHHHHHHHHT--GGGGGG----------SSS--S-EEEEEEEEE---TT-PPEEEEEEEETT--HHHHHHHHHHH-TT--EEEEEETTEEEEEEETTEE--GGGTEEEEEEETTTEEPSS-GGG--PPTT-EEEEEEEES--

pLDDT: mean 82.08, std 19.19, range [25.38, 98.56]

Sequence (810 aa):
MLLFQCSVVFLIVVYTNCCCGADPNTAAIQVGAKELLNSRKNWSWGSYANAEAILGLMLANDTWYRKDDADSVVSVQAMHIELLAALSRNSMLEDAEWSNGKLAQYVSAIQMTCYDPKDFYGHNLVYILSGHMTQNREYFMRQRFALSWGVLALCNANEHIEETFKKLLGNPSTNFTFGVDEAAMTLMALTCIKDTIGRQSAENFIVRLLRSGVTLGEYSSSLAIQALRAAGTMGVDDLISRITADLRQSLLNKTSSLMTPAGALHILPALAGTSPLDIGRTVCQQETNGMSNVTSSSEVTLKITVDDGRALYTPDSWTITIANGTTLYDAMLVLQQRTSSFRFQATHSSFGYSVESINGVRSDTTKSTYWQILQTGNIPISSSVSGTIPKEGDHFIFRLKTWGHMLLFQCSVVFLIVVYTNCCCGADPNTAAIQVGAKELLNSRKNWSWGSYANAEAILGLMLANDTWYRKDDADSVVSVQAMHIELLAALSRNSMLEDAEWSNGKLAQYVSAIQMTCYDPKDFYGHNLVYILSGHMTQNREYFMRQRFALSWGVLALCNANEHIEETFKKLLGNPSTNFTFGVDEAAMTLMALTCIKDTIGRQSAENFIVRLLRSGVTLGEYSSSLAIQALRAAGTMGVDDLISRITADLRQSLLNKTSSLMTPAGALHILPALAGTSPLDIGRTVCQQETNGMSNVTSSSEVTLKITVDDGRALYTPDSWTITIANGTTLYDAMLVLQQRTSSFRFQATHSSFGYSVESINGVRSDTTKSTYWQILQTGNIPISSSVSGTIPKEGDHFIFRLKTWGH